Protein AF-0000000074745874 (afdb_homodimer)

pLDDT: mean 88.46, std 12.04, range [24.72, 98.69]

Sequence (1122 aa):
MADSPLRWLFFGCGAVGGYFGARLAESGQKVSFMVRKQTRRAIATNGVQVQSISGNVHVPRDKLDQVIDTENLDRQKKFEADVIVLACKAWEVDNCLRMCEPWCGANTLVLPLQNGVDGLSRVRAIVTSWGRGRPLVGWCNIVAAIQDPGLIKHWAANPPAVYFGEFEGEAAPSTKQLETIFAGCKGVAAHLESDALSKCWEKFSFICATTAVQATTGPSATQDLIPQVPELLTMWRSAMQEIMAVAHSHGINYQEEWIEKRIPVLREAVGATTSCSRDLWAGRPSELEDLLGSAHRLGEANGIPTPVISTCYRSLGMRDSLARRACKLPIYPMLEGQKILGTICNHRGQQLPADRTLVQKKAEEYLRPEWFVCPMTSTIPSGGNCEVPEGVQMIWEAELGVVISHRCENVSVEEAMGYVGGYCMVLDMTGGNLGFESMKYGHSWTRNKCQNTFKPVGSFIPADELPRPESARIICRVNGKTVANDELSKMKFSIAQQVADASELTPLQRGDVLLTGAGSLGLLNVGDFVEGLIEGMDETYTVTTQLVPAPKRARLNSAKLMADSPLRWLFFGCGAVGGYFGARLAESGQKVSFMVRKQTRRAIATNGVQVQSISGNVHVPRDKLDQVIDTENLDRQKKFEADVIVLACKAWEVDNCLRMCEPWCGANTLVLPLQNGVDGLSRVRAIVTSWGRGRPLVGWCNIVAAIQDPGLIKHWAANPPAVYFGEFEGEAAPSTKQLETIFAGCKGVAAHLESDALSKCWEKFSFICATTAVQATTGPSATQDLIPQVPELLTMWRSAMQEIMAVAHSHGINYQEEWIEKRIPVLREAVGATTSCSRDLWAGRPSELEDLLGSAHRLGEANGIPTPVISTCYRSLGMRDSLARRACKLPIYPMLEGQKILGTICNHRGQQLPADRTLVQKKAEEYLRPEWFVCPMTSTIPSGGNCEVPEGVQMIWEAELGVVISHRCENVSVEEAMGYVGGYCMVLDMTGGNLGFESMKYGHSWTRNKCQNTFKPVGSFIPADELPRPESARIICRVNGKTVANDELSKMKFSIAQQVADASELTPLQRGDVLLTGAGSLGLLNVGDFVEGLIEGMDETYTVTTQLVPAPKRARLNSAKL

Foldseek 3Di:
DPPPAFAEEEEDCWQQRVVLQQLLLVLPHAYEYEDAPFLLVVCQVFNAWEAEPLDIGGDHNVSHNYYAHLVDGDLPDAAAGQEYEYPDELVCLVVVCVRCLSRFAQNHEYEYAYAFLVSLVVQQVSCVVSVGYHYKQKHKDFDKGDPDSSYIYGYDPFQIEMEIEHCDDHGDPSRVVVQVSQCSGRSYHYYYDNNRSLVSLVVLLQLLLQLLLQLLVHVQRALLCQVVDPVSVVLSLLSSVLSQVLCVLVVHDDDSVVSVVCSVVSNPRPRHDRPQSVCLLQLAQGCLCRRLVNSVVSCVVSVRDNPSSVVSSVVSVVSNCLSVVVDADDFDFLDRWAKEKEWQLQFDQFDDPPPVPDPSVVVVVDPATDIAIATSQQEDEFPEADADEPPFWKKWFKFKKFFFRFKFAQDALVCLVVGTFFIAIKIQMFRPPPCVVVVVVPHHSCRGGHDGHRIHIAGTDGCVLPVPVQQWWKWKDKPRHTDDTDHSVRGNDDPSRNSNVVSHVDIHGGNHIYTRDGRYMDIDDQQIKMWMDIPPDDCRRIGIYHYHHHPDDPDPPPVVD/DPPPAFAEEEEDCWQQRVVLQQLLLVLPHAYEYEDAPFLLVVCQVFNAWEAEPLDIGGDHNVSHNYYAHLVDGDLPDAAAGQEYEYPDELVCLVVVCVRCLSRFAQNHEYEYAYAFLVSLVVQQVSCVVSVGYHYKQKHKAFDKGDPDSSYIYGYDPFQIEMEIEHPDDHGDPSRVVVQVSQCSGRSYHYYYDNNRSLVSLVVLLQLLLQLLLQLLVHVQRALLCQVVDPVSVVLSLLSSVLSQVLCVLVVRDDDSVVSVVCSVVSNPRPRHDRPQSVCLLQLAQGCLCRRLVNSVVSCVVSVRDNPSSVVSSVVSVVSNCLSVVVDADFFDFLDRWAKEKEWQLQFPQFDDPPPPDPPSVVVNVDPATDIAIATSQQEDEFPEADADEPPFWKKWFKFKKFFFRFKFALDALVCQVVGTFFIAIKIQMFRPPPCVVVVVVPHHSCRGGHDGHRIHIAGTDGCVLPVPVQQWWKWKDKPRHTDDTDHSVRGNDDPSRNSNVVSHVDIHGGNHIYTRDGRYMDIDDQQIKMWMDIPPDDCRRIGIYHYHHHPDDPDPPPVVD

InterPro domains:
  IPR003710 Ketopantoate reductase ApbA/PanE [TIGR00745] (9-318)
  IPR008927 6-phosphogluconate dehydrogenase-like, C-terminal domain superfamily [SSF48179] (197-318)
  IPR011234 Fumarylacetoacetase-like, C-terminal [PF01557] (361-536)
  IPR013328 6-phosphogluconate dehydrogenase, domain 2 [G3DSA:1.10.1040.10] (198-326)
  IPR013332 Ketopantoate reductase, N-terminal domain [PF02558] (9-168)
  IPR013752 Ketopantoate reductase, C-terminal domain [PF08546] (198-316)
  IPR036291 NAD(P)-binding domain superfamily [SSF51735] (7-156)
  IPR036663 Fumarylacetoacetase-like, C-terminal domain superfamily [G3DSA:3.90.850.10] (327-544)
  IPR036663 Fumarylacetoacetase-like, C-terminal domain superfamily [SSF56529] (363-542)

Organism: NCBI:txid2562239

Secondary structure (DSSP, 8-state):
------EEEEE--SHHHHHHHHHHHHTT-EEEEEE-HHHHHHHHHH-EEEEETT--EEE-GGGSS-EEETTS--TT----EEEEEE-S-GGGHHHHHHHHGGGEEEEEEEEE--S-SHHHHHHHHHHHHTTSSEE-EEEEEEEEEEEETTEEEEEEEEEEEEEEE-SSSSPPHHHHHHHHHHHHSTT-EEEE-TTHHHHHHHHHHHHHHHHHHHHHH-TT--GGGGGGSHHHHHHHHHHHHHHHHHHHHTT----THHHHHHHHHHHH-TT---HHHHHHHTT---STIIIIIHHHHHHHHTT---HHHHHHHHHHHHHHHHHTT-------TTSSS-EEEEESS-BTT----TTS-HHHHHHTT-SS--EEEEEGGGEEETTPEEEE-TTPPEEE-EEEEEEE-S-BSS--HHHHGGGEEEEEEEE--EETTSSHHHHHTT--SHHHHSSTT-EEE---EEGGG-S-GGG-EEEEEETTEEEEEEEGGGBSS-HHHHHHHHHHHS-B-TT-EEE---S--EEE-TT-EEEEEETTS-GGG-EEEEEEEPP------STT-/----PPEEEEE--SHHHHHHHHHHHHTT-EEEEEE-HHHHHHHHHH-EEEEETT--EEE-GGGSS-EEETTS--TT----EEEEEE-S-GGGHHHHHHHHGGGEEEEEEEEE--S-SHHHHHHHHHHHHTTSSEE-EEEEEEEEEEEETTEEEEEEEEEEEEEEE-SSSSPPHHHHHHHHHHHHSTT-EEEE-TTHHHHHHHHHHHHHHHHHHHHHH-TT--GGGGGGSHHHHHHHHHHHHHHHHHHHHTT----THHHHHHHHHHHH-TT---HHHHHHHHT---STIIIIIHHHHHHHHTT---HHHHHHHHHHHHHHHHHTT-------TTSSS-EEEEESS-BTT----TT--HHHHHHTT-SS--EEEEEGGGEEETTPEEEE-TTPPEEE-EEEEEEE-S-BSS--HHHHGGGEEEEEEEE--EETTSSHHHHHTT--SHHHHSSTT-EEE---EEGGG-S-GGG-EEEEEETTEEEEEEEGGGBSS-HHHHHHHHHHHS-B-TT-EEE---S--EEE-TT-EEEEEETTS-GGG-EEEEEEEPP------STT-

Nearest PDB structures (foldseek):
  1saw-assembly1_A  TM=9.465E-01  e=1.218E-22  Homo sapiens
  6fog-assembly4_D  TM=9.236E-01  e=6.350E-23  Homo sapiens
  6foh-assembly1_A  TM=9.321E-01  e=1.737E-22  Homo sapiens
  6sbi-assembly2_C  TM=9.209E-01  e=1.637E-22  Mus musculus
  6sbj-assembly2_C  TM=9.443E-01  e=3.159E-21  Mus musculus

Solvent-accessible surface area (backbone atoms only — not comparable to full-atom values): 56147 Å² total; per-residue (Å²): 127,82,74,74,64,53,36,36,34,27,39,24,55,37,35,60,19,34,47,57,45,47,34,40,31,73,64,60,30,37,29,24,34,35,28,48,65,69,36,47,52,32,21,66,72,66,8,42,34,33,47,34,82,69,54,67,46,77,43,48,48,87,64,38,67,45,78,43,38,69,84,62,70,65,82,78,62,86,51,72,31,46,31,37,33,40,33,43,59,63,89,45,45,66,60,50,50,65,68,46,49,82,29,50,33,74,76,11,36,34,38,37,45,34,74,38,63,59,56,50,54,48,48,41,54,55,35,56,70,67,76,34,34,43,57,39,35,35,33,60,48,68,40,54,38,62,75,42,68,27,28,26,39,34,80,46,55,86,57,29,31,41,38,31,24,31,78,67,66,75,72,48,71,71,56,52,47,48,37,55,54,41,50,65,18,75,54,35,40,50,42,77,33,76,57,22,56,54,52,50,50,51,52,35,33,52,54,34,21,50,31,42,49,25,45,40,46,29,65,71,41,27,41,27,50,32,80,73,34,68,49,40,35,54,49,33,52,52,28,33,51,33,43,46,54,42,38,41,76,73,72,35,81,78,60,72,68,53,58,66,67,45,50,63,57,31,56,67,33,68,79,34,66,50,70,45,31,51,24,39,73,65,41,30,67,50,52,54,60,45,35,37,38,34,54,37,51,52,12,60,76,69,74,40,79,37,52,53,42,41,44,35,37,30,37,47,43,59,47,34,34,48,40,60,64,72,55,88,71,90,62,65,67,71,41,71,46,37,42,35,40,34,37,52,65,25,24,65,81,44,56,61,61,86,81,62,44,68,41,60,58,51,41,66,67,52,92,58,89,42,49,38,55,30,60,46,58,10,44,32,55,43,71,36,63,26,48,38,54,88,92,55,45,35,27,47,22,49,25,56,23,41,24,27,51,41,56,42,57,57,42,45,52,91,54,23,58,80,35,50,45,24,29,26,26,29,37,56,31,29,33,62,69,38,46,40,76,37,23,74,45,31,27,40,56,30,70,19,46,30,24,40,26,26,28,28,31,24,44,67,38,54,36,82,81,46,78,61,60,50,76,38,37,41,34,26,27,50,70,84,40,77,76,42,76,32,56,44,68,39,36,72,61,51,71,30,48,46,48,13,52,49,16,57,40,25,64,40,40,54,34,19,30,38,34,55,32,37,41,48,61,47,80,49,54,80,68,42,37,39,37,25,36,52,72,93,55,65,74,77,40,40,16,31,33,35,32,35,74,40,77,92,64,82,70,77,68,63,82,83,104,127,84,74,73,64,53,36,36,34,26,40,24,54,36,36,61,19,33,47,57,44,46,34,39,32,73,64,61,30,38,28,23,35,35,28,49,66,68,36,46,52,31,21,67,72,66,8,41,33,34,48,33,81,70,55,66,48,78,42,48,47,87,63,37,66,44,77,43,39,70,84,62,69,66,83,79,62,86,51,70,31,46,30,38,34,40,33,43,61,62,90,46,44,68,62,49,50,65,69,45,50,83,28,51,32,74,76,11,35,36,38,37,45,34,74,39,64,60,56,50,54,48,47,42,53,55,37,56,70,66,76,35,34,43,55,40,35,36,33,59,48,71,40,54,37,62,75,43,67,27,28,27,39,32,79,46,54,86,58,30,33,42,37,30,22,32,79,64,68,72,72,48,70,72,57,52,47,48,36,55,54,40,49,65,18,75,53,36,40,49,42,77,35,76,59,22,56,54,53,50,49,50,52,36,33,50,54,35,20,50,30,41,47,24,45,39,45,30,64,72,41,29,42,28,51,32,78,72,34,68,51,39,34,53,50,32,53,50,27,33,51,34,44,46,55,43,37,41,75,73,70,35,81,78,62,72,67,54,58,65,68,45,50,63,58,31,56,67,33,68,80,35,67,49,71,46,31,50,23,39,73,65,40,30,66,49,50,53,59,45,34,38,39,34,53,37,51,52,13,60,75,68,72,40,78,38,52,51,43,39,46,35,36,29,37,49,42,60,48,35,34,48,38,62,64,71,54,88,70,89,60,64,64,74,39,73,44,36,45,35,39,36,38,54,64,24,22,64,81,44,56,64,60,88,77,60,52,74,36,61,65,51,40,67,68,51,92,58,90,43,49,39,53,28,61,44,58,11,44,32,56,44,68,36,63,27,48,39,54,88,92,54,45,35,28,47,24,50,26,55,23,42,24,27,52,41,58,42,56,58,44,46,51,90,54,22,58,81,33,51,46,25,32,26,27,29,38,54,30,29,34,62,69,37,44,41,75,38,23,73,47,32,27,39,57,30,69,18,46,32,24,41,27,26,29,27,32,24,43,66,37,54,35,82,83,47,79,60,62,51,76,39,37,40,36,25,26,50,71,82,39,77,76,40,78,32,58,44,66,38,37,72,61,51,68,31,49,47,47,14,53,50,17,57,40,25,63,40,38,56,33,19,31,37,32,56,30,38,42,49,62,46,80,49,53,80,66,42,37,39,37,26,34,53,72,92,54,66,72,76,40,39,17,30,34,36,32,37,74,39,75,93,64,80,70,78,67,64,82,82,104

Radius of gyration: 31.47 Å; Cα contacts (8 Å, |Δi|>4): 2605; chains: 2; bounding box: 74×111×74 Å

Structure (mmCIF, N/CA/C/O backbone):
data_AF-0000000074745874-model_v1
#
loop_
_entity.id
_entity.type
_entity.pdbx_description
1 polymer '2-dehydropantoate 2-reductase'
#
loop_
_atom_site.group_PDB
_atom_site.id
_atom_site.type_symbol
_atom_site.label_atom_id
_atom_site.label_alt_id
_atom_site.label_comp_id
_atom_site.label_asym_id
_atom_site.label_entity_id
_atom_site.label_seq_id
_atom_site.pdbx_PDB_ins_code
_atom_site.Cartn_x
_atom_site.Cartn_y
_atom_site.Cartn_z
_atom_site.occupancy
_atom_site.B_iso_or_equiv
_atom_site.auth_seq_id
_atom_site.auth_comp_id
_atom_site.auth_asym_id
_atom_site.auth_atom_id
_atom_site.pdbx_PDB_model_num
ATOM 1 N N . MET A 1 1 ? -11.992 -56.406 -11.422 1 31.8 1 MET A N 1
ATOM 2 C CA . MET A 1 1 ? -11.75 -55.875 -12.758 1 31.8 1 MET A CA 1
ATOM 3 C C . MET A 1 1 ? -11.062 -54.5 -12.672 1 31.8 1 MET A C 1
ATOM 5 O O . MET A 1 1 ? -11.562 -53.594 -12.008 1 31.8 1 MET A O 1
ATOM 9 N N . ALA A 1 2 ? -9.859 -54.406 -12.664 1 44.53 2 ALA A N 1
ATOM 10 C CA . ALA A 1 2 ? -9.008 -53.219 -12.531 1 44.53 2 ALA A CA 1
ATOM 11 C C . ALA A 1 2 ? -9.523 -52.062 -13.383 1 44.53 2 ALA A C 1
ATOM 13 O O . ALA A 1 2 ? -9.617 -52.188 -14.609 1 44.53 2 ALA A O 1
ATOM 14 N N . ASP A 1 3 ? -10.461 -51.25 -12.961 1 60.69 3 ASP A N 1
ATOM 15 C CA . ASP A 1 3 ? -11.227 -50.281 -13.734 1 60.69 3 ASP A CA 1
ATOM 16 C C . ASP A 1 3 ? -10.32 -49.469 -14.641 1 60.69 3 ASP A C 1
ATOM 18 O O . ASP A 1 3 ? -9.195 -49.125 -14.258 1 60.69 3 ASP A O 1
ATOM 22 N N . SER A 1 4 ? -10.461 -49.688 -15.961 1 80.12 4 SER A N 1
ATOM 23 C CA . SER A 1 4 ? -9.75 -48.969 -17.031 1 80.12 4 SER A CA 1
ATOM 24 C C . SER A 1 4 ? -9.578 -47.5 -16.688 1 80.12 4 SER A C 1
ATOM 26 O O . SER A 1 4 ? -10.492 -46.875 -16.156 1 80.12 4 SER A O 1
ATOM 28 N N . PRO A 1 5 ? -8.391 -47.094 -16.812 1 92.62 5 PRO A N 1
ATOM 29 C CA . PRO A 1 5 ? -8.141 -45.656 -16.531 1 92.62 5 PRO A CA 1
ATOM 30 C C . PRO A 1 5 ? -9.062 -44.75 -17.312 1 92.62 5 PRO A C 1
ATOM 32 O O . PRO A 1 5 ? -9.414 -45.031 -18.453 1 92.62 5 PRO A O 1
ATOM 35 N N . LEU A 1 6 ? -9.555 -43.812 -16.672 1 95.5 6 LEU A N 1
ATOM 36 C CA . LEU A 1 6 ? -10.359 -42.781 -17.344 1 95.5 6 LEU A CA 1
ATOM 37 C C . LEU A 1 6 ? -9.477 -41.812 -18.109 1 95.5 6 LEU A C 1
ATOM 39 O O . LEU A 1 6 ? -8.289 -41.656 -17.812 1 95.5 6 LEU A O 1
ATOM 43 N N . ARG A 1 7 ? -10.078 -41.219 -19.109 1 96.25 7 ARG A N 1
ATOM 44 C CA . ARG A 1 7 ? -9.422 -40.156 -19.844 1 96.25 7 ARG A CA 1
ATOM 45 C C . ARG A 1 7 ? -9.797 -38.781 -19.281 1 96.25 7 ARG A C 1
ATOM 47 O O . ARG A 1 7 ? -10.961 -38.375 -19.359 1 96.25 7 ARG A O 1
ATOM 54 N N . TRP A 1 8 ? -8.805 -38.094 -18.75 1 97.56 8 TRP A N 1
ATOM 55 C CA . TRP A 1 8 ? -9.008 -36.812 -18.125 1 97.56 8 TRP A CA 1
ATOM 56 C C . TRP A 1 8 ? -8.508 -35.656 -19.016 1 97.56 8 TRP A C 1
ATOM 58 O O . TRP A 1 8 ? -7.457 -35.781 -19.641 1 97.56 8 TRP A O 1
ATOM 68 N N . LEU A 1 9 ? -9.281 -34.625 -19.078 1 96.44 9 LEU A N 1
ATOM 69 C CA . LEU A 1 9 ? -8.867 -33.406 -19.734 1 96.44 9 LEU A CA 1
ATOM 70 C C . LEU A 1 9 ? -8.891 -32.219 -18.75 1 96.44 9 LEU A C 1
ATOM 72 O O . LEU A 1 9 ? -9.961 -31.828 -18.281 1 96.44 9 LEU A O 1
ATOM 76 N N . PHE A 1 10 ? -7.738 -31.734 -18.453 1 96.44 10 PHE A N 1
ATOM 77 C CA . PHE A 1 10 ? -7.609 -30.547 -17.609 1 96.44 10 PHE A CA 1
ATOM 78 C C . PHE A 1 10 ? -7.465 -29.297 -18.453 1 96.44 10 PHE A C 1
ATOM 80 O O . PHE A 1 10 ? -6.559 -29.203 -19.281 1 96.44 10 PHE A O 1
ATOM 87 N N . PHE A 1 11 ? -8.383 -28.422 -18.266 1 93.31 11 PHE A N 1
ATOM 88 C CA . PHE A 1 11 ? -8.109 -27.094 -18.781 1 93.31 11 PHE A CA 1
ATOM 89 C C . PHE A 1 11 ? -7.203 -26.312 -17.844 1 93.31 11 PHE A C 1
ATOM 91 O O . PHE A 1 11 ? -7.652 -25.812 -16.812 1 93.31 11 PHE A O 1
ATOM 98 N N . GLY A 1 12 ? -5.957 -26.203 -18.203 1 89.19 12 GLY A N 1
ATOM 99 C CA . GLY A 1 12 ? -4.965 -25.5 -17.406 1 89.19 12 GLY A CA 1
ATOM 100 C C . GLY A 1 12 ? -4.031 -26.438 -16.656 1 89.19 12 GLY A C 1
ATOM 101 O O . GLY A 1 12 ? -4.473 -27.438 -16.078 1 89.19 12 GLY A O 1
ATOM 102 N N . CYS A 1 13 ? -2.812 -26.156 -16.734 1 91.5 13 CYS A N 1
ATOM 103 C CA . CYS A 1 13 ? -1.78 -26.812 -15.938 1 91.5 13 CYS A CA 1
ATOM 104 C C . CYS A 1 13 ? -1.11 -25.828 -14.992 1 91.5 13 CYS A C 1
ATOM 106 O O . CYS A 1 13 ? 0.115 -25.688 -14.992 1 91.5 13 CYS A O 1
ATOM 108 N N . GLY A 1 14 ? -2.021 -25.188 -14.227 1 89.19 14 GLY A N 1
ATOM 109 C CA . GLY A 1 14 ? -1.552 -24.281 -13.203 1 89.19 14 GLY A CA 1
ATOM 110 C C . GLY A 1 14 ? -1.445 -24.922 -11.828 1 89.19 14 GLY A C 1
ATOM 111 O O . GLY A 1 14 ? -1.23 -26.125 -11.719 1 89.19 14 GLY A O 1
ATOM 112 N N . ALA A 1 15 ? -1.568 -24.109 -10.812 1 88.06 15 ALA A N 1
ATOM 113 C CA . ALA A 1 15 ? -1.405 -24.578 -9.438 1 88.06 15 ALA A CA 1
ATOM 114 C C . ALA A 1 15 ? -2.404 -25.688 -9.117 1 88.06 15 ALA A C 1
ATOM 116 O O . ALA A 1 15 ? -2.045 -26.703 -8.523 1 88.06 15 ALA A O 1
ATOM 117 N N . VAL A 1 16 ? -3.654 -25.484 -9.57 1 91.94 16 VAL A N 1
ATOM 118 C CA . VAL A 1 16 ? -4.711 -26.453 -9.273 1 91.94 16 VAL A CA 1
ATOM 119 C C . VAL A 1 16 ? -4.672 -27.594 -10.289 1 91.94 16 VAL A C 1
ATOM 121 O O . VAL A 1 16 ? -4.492 -28.75 -9.914 1 91.94 16 VAL A O 1
ATOM 124 N N . GLY A 1 17 ? -4.742 -27.234 -11.523 1 95.44 17 GLY A N 1
ATOM 125 C CA . GLY A 1 17 ? -4.773 -28.25 -12.562 1 95.44 17 GLY A CA 1
ATOM 126 C C . GLY A 1 17 ? -3.504 -29.078 -12.633 1 95.44 17 GLY A C 1
ATOM 127 O O . GLY A 1 17 ? -3.561 -30.297 -12.82 1 95.44 17 GLY A O 1
ATOM 128 N N . GLY A 1 18 ? -2.4 -28.391 -12.508 1 95.56 18 GLY A N 1
ATOM 129 C CA . GLY A 1 18 ? -1.13 -29.109 -12.523 1 95.56 18 GLY A CA 1
ATOM 130 C C . GLY A 1 18 ? -0.969 -30.078 -11.375 1 95.56 18 GLY A C 1
ATOM 131 O O . GLY A 1 18 ? -0.471 -31.188 -11.562 1 95.56 18 GLY A O 1
ATOM 132 N N . TYR A 1 19 ? -1.395 -29.641 -10.258 1 95.69 19 TYR A N 1
ATOM 133 C CA . TYR A 1 19 ? -1.257 -30.516 -9.086 1 95.69 19 TYR A CA 1
ATOM 134 C C . TYR A 1 19 ? -2.141 -31.75 -9.219 1 95.69 19 TYR A C 1
ATOM 136 O O . TYR A 1 19 ? -1.647 -32.875 -9.195 1 95.69 19 TYR A O 1
ATOM 144 N N . PHE A 1 20 ? -3.375 -31.594 -9.391 1 97.25 20 PHE A N 1
ATOM 145 C CA . PHE A 1 20 ? -4.309 -32.719 -9.406 1 97.25 20 PHE A CA 1
ATOM 146 C C . PHE A 1 20 ? -4.125 -33.562 -10.656 1 97.25 20 PHE A C 1
ATOM 148 O O . PHE A 1 20 ? -4.273 -34.781 -10.625 1 97.25 20 PHE A O 1
ATOM 155 N N . GLY A 1 21 ? -3.826 -32.906 -11.758 1 97.94 21 GLY A N 1
ATOM 156 C CA . GLY A 1 21 ? -3.539 -33.625 -12.977 1 97.94 21 GLY A CA 1
ATOM 157 C C . GLY A 1 21 ? -2.312 -34.531 -12.867 1 97.94 21 GLY A C 1
ATOM 158 O O . GLY A 1 21 ? -2.33 -35.688 -13.305 1 97.94 21 GLY A O 1
ATOM 159 N N . ALA A 1 22 ? -1.303 -33.938 -12.281 1 97.62 22 ALA A N 1
ATOM 160 C CA . ALA A 1 22 ? -0.072 -34.719 -12.117 1 97.62 22 ALA A CA 1
ATOM 161 C C . ALA A 1 22 ? -0.293 -35.906 -11.18 1 97.62 22 ALA A C 1
ATOM 163 O O . ALA A 1 22 ? 0.22 -37 -11.43 1 97.62 22 ALA A O 1
ATOM 164 N N . ARG A 1 23 ? -1.015 -35.688 -10.141 1 97.62 23 ARG A N 1
ATOM 165 C CA . ARG A 1 23 ? -1.294 -36.75 -9.195 1 97.62 23 ARG A CA 1
ATOM 166 C C . ARG A 1 23 ? -2.102 -37.875 -9.844 1 97.62 23 ARG A C 1
ATOM 168 O O . ARG A 1 23 ? -1.854 -39.062 -9.602 1 97.62 23 ARG A O 1
ATOM 175 N N . LEU A 1 24 ? -3.023 -37.531 -10.641 1 97.69 24 LEU A N 1
ATOM 176 C CA . LEU A 1 24 ? -3.824 -38.5 -11.367 1 97.69 24 LEU A CA 1
ATOM 177 C C . LEU A 1 24 ? -2.963 -39.281 -12.359 1 97.69 24 LEU A C 1
ATOM 179 O O . LEU A 1 24 ? -3.084 -40.5 -12.461 1 97.69 24 LEU A O 1
ATOM 183 N N . ALA A 1 25 ? -2.131 -38.562 -13.047 1 97.44 25 ALA A N 1
ATOM 184 C CA . ALA A 1 25 ? -1.229 -39.219 -13.984 1 97.44 25 ALA A CA 1
ATOM 185 C C . ALA A 1 25 ? -0.299 -40.188 -13.266 1 97.44 25 ALA A C 1
ATOM 187 O O . ALA A 1 25 ? -0.043 -41.281 -13.75 1 97.44 25 ALA A O 1
ATOM 188 N N . GLU A 1 26 ? 0.195 -39.719 -12.188 1 96.5 26 GLU A N 1
ATOM 189 C CA . GLU A 1 26 ? 1.065 -40.531 -11.359 1 96.5 26 GLU A CA 1
ATOM 190 C C . GLU A 1 26 ? 0.363 -41.844 -10.945 1 96.5 26 GLU A C 1
ATOM 192 O O . GLU A 1 26 ? 0.994 -42.875 -10.844 1 96.5 26 GLU A O 1
ATOM 197 N N . SER A 1 27 ? -0.903 -41.812 -10.766 1 95.81 27 SER A N 1
ATOM 198 C CA . SER A 1 27 ? -1.682 -42.969 -10.328 1 95.81 27 SER A CA 1
ATOM 199 C C . SER A 1 27 ? -2.076 -43.875 -11.516 1 95.81 27 SER A C 1
ATOM 201 O O . SER A 1 27 ? -2.785 -44.844 -11.344 1 95.81 27 SER A O 1
ATOM 203 N N . GLY A 1 28 ? -1.727 -43.438 -12.703 1 94.62 28 GLY A N 1
ATOM 204 C CA . GLY A 1 28 ? -1.94 -44.281 -13.859 1 94.62 28 GLY A CA 1
ATOM 205 C C . GLY A 1 28 ? -3.121 -43.844 -14.711 1 94.62 28 GLY A C 1
ATOM 206 O O . GLY A 1 28 ? -3.461 -44.5 -15.688 1 94.62 28 GLY A O 1
ATOM 207 N N . GLN A 1 29 ? -3.738 -42.781 -14.414 1 96.5 29 GLN A N 1
ATOM 208 C CA . GLN A 1 29 ? -4.828 -42.25 -15.227 1 96.5 29 GLN A CA 1
ATOM 209 C C . GLN A 1 29 ? -4.297 -41.625 -16.516 1 96.5 29 GLN A C 1
ATOM 211 O O . GLN A 1 29 ? -3.119 -41.25 -16.594 1 96.5 29 GLN A O 1
ATOM 216 N N . LYS A 1 30 ? -5.125 -41.562 -17.516 1 96.69 30 LYS A N 1
ATOM 217 C CA . LYS A 1 30 ? -4.762 -40.906 -18.766 1 96.69 30 LYS A CA 1
ATOM 218 C C . LYS A 1 30 ? -5.09 -39.406 -18.719 1 96.69 30 LYS A C 1
ATOM 220 O O . LYS A 1 30 ? -6.227 -39 -18.984 1 96.69 30 LYS A O 1
ATOM 225 N N . VAL A 1 31 ? -4.074 -38.625 -18.531 1 97.75 31 VAL A N 1
ATOM 226 C CA . VAL A 1 31 ? -4.301 -37.188 -18.266 1 97.75 31 VAL A CA 1
ATOM 227 C C . VAL A 1 31 ? -3.844 -36.375 -19.469 1 97.75 31 VAL A C 1
ATOM 229 O O . VAL A 1 31 ? -2.742 -36.594 -19.984 1 97.75 31 VAL A O 1
ATOM 232 N N . SER A 1 32 ? -4.707 -35.5 -19.906 1 95.69 32 SER A N 1
ATOM 233 C CA . SER A 1 32 ? -4.414 -34.5 -20.938 1 95.69 32 SER A CA 1
ATOM 234 C C . SER A 1 32 ? -4.531 -33.094 -20.375 1 95.69 32 SER A C 1
ATOM 236 O O . SER A 1 32 ? -5.359 -32.812 -19.5 1 95.69 32 SER A O 1
ATOM 238 N N . PHE A 1 33 ? -3.678 -32.188 -20.875 1 95.38 33 PHE A N 1
ATOM 239 C CA . PHE A 1 33 ? -3.721 -30.781 -20.469 1 95.38 33 PHE A CA 1
ATOM 240 C C . PHE A 1 33 ? -3.961 -29.891 -21.688 1 95.38 33 PHE A C 1
ATOM 242 O O . PHE A 1 33 ? -3.428 -30.141 -22.766 1 95.38 33 PHE A O 1
ATOM 249 N N . MET A 1 34 ? -4.84 -28.938 -21.516 1 92.88 34 MET A N 1
ATOM 250 C CA . MET A 1 34 ? -4.93 -27.797 -22.422 1 92.88 34 MET A CA 1
ATOM 251 C C . MET A 1 34 ? -4.184 -26.594 -21.859 1 92.88 34 MET A C 1
ATOM 253 O O . MET A 1 34 ? -4.527 -26.078 -20.797 1 92.88 34 MET A O 1
ATOM 257 N N . VAL A 1 35 ? -3.162 -26.172 -22.594 1 92.06 35 VAL A N 1
ATOM 258 C CA . VAL A 1 35 ? -2.289 -25.156 -22.016 1 92.06 35 VAL A CA 1
ATOM 259 C C . VAL A 1 35 ? -1.875 -24.172 -23.109 1 92.06 35 VAL A C 1
ATOM 261 O O . VAL A 1 35 ? -2.031 -24.438 -24.297 1 92.06 35 VAL A O 1
ATOM 264 N N . ARG A 1 36 ? -1.378 -23.016 -22.688 1 84.88 36 ARG A N 1
ATOM 265 C CA . ARG A 1 36 ? -0.826 -22.016 -23.609 1 84.88 36 ARG A CA 1
ATOM 266 C C . ARG A 1 36 ? 0.5 -22.5 -24.188 1 84.88 36 ARG A C 1
ATOM 268 O O . ARG A 1 36 ? 1.116 -23.438 -23.672 1 84.88 36 ARG A O 1
ATOM 275 N N . LYS A 1 37 ? 0.951 -21.859 -25.188 1 82.69 37 LYS A N 1
ATOM 276 C CA . LYS A 1 37 ? 2.125 -22.25 -25.969 1 82.69 37 LYS A CA 1
ATOM 277 C C . LYS A 1 37 ? 3.355 -22.375 -25.078 1 82.69 37 LYS A C 1
ATOM 279 O O . LYS A 1 37 ? 4.109 -23.344 -25.172 1 82.69 37 LYS A O 1
ATOM 284 N N . GLN A 1 38 ? 3.525 -21.453 -24.234 1 77.62 38 GLN A N 1
ATOM 285 C CA . GLN A 1 38 ? 4.703 -21.438 -23.375 1 77.62 38 GLN A CA 1
ATOM 286 C C . GLN A 1 38 ? 4.711 -22.625 -22.438 1 77.62 38 GLN A C 1
ATOM 288 O O . GLN A 1 38 ? 5.742 -23.266 -22.25 1 77.62 38 GLN A O 1
ATOM 293 N N . THR A 1 39 ? 3.609 -22.875 -21.828 1 87.44 39 THR A N 1
ATOM 294 C CA . THR A 1 39 ? 3.492 -24.016 -20.922 1 87.44 39 THR A CA 1
ATOM 295 C C . THR A 1 39 ? 3.625 -25.328 -21.688 1 87.44 39 THR A C 1
ATOM 297 O O . THR A 1 39 ? 4.207 -26.281 -21.188 1 87.44 39 THR A O 1
ATOM 300 N N . ARG A 1 40 ? 3.125 -25.391 -22.891 1 89.88 40 ARG A N 1
ATOM 301 C CA . ARG A 1 40 ? 3.246 -26.578 -23.719 1 89.88 40 ARG A CA 1
ATOM 302 C C . ARG A 1 40 ? 4.707 -26.922 -23.984 1 89.88 40 ARG A C 1
ATOM 304 O O . ARG A 1 40 ? 5.109 -28.078 -23.906 1 89.88 40 ARG A O 1
ATOM 311 N N . ARG A 1 41 ? 5.434 -25.906 -24.25 1 85 41 ARG A N 1
ATOM 312 C CA . ARG A 1 41 ? 6.859 -26.094 -24.5 1 85 41 ARG A CA 1
ATOM 313 C C . ARG A 1 41 ? 7.574 -26.609 -23.25 1 85 41 ARG A C 1
ATOM 315 O O . ARG A 1 41 ? 8.422 -27.5 -23.344 1 85 41 ARG A O 1
ATOM 322 N N . ALA A 1 42 ? 7.238 -26.047 -22.172 1 85.38 42 ALA A N 1
ATOM 323 C CA . ALA A 1 42 ? 7.848 -26.469 -20.922 1 85.38 42 ALA A CA 1
ATOM 324 C C . ALA A 1 42 ? 7.527 -27.922 -20.609 1 85.38 42 ALA A C 1
ATOM 326 O O . ALA A 1 42 ? 8.398 -28.688 -20.188 1 85.38 42 ALA A O 1
ATOM 327 N N . ILE A 1 43 ? 6.312 -28.266 -20.828 1 91.75 43 ILE A N 1
ATOM 328 C CA . ILE A 1 43 ? 5.863 -29.625 -20.547 1 91.75 43 ILE A CA 1
ATOM 329 C C . ILE A 1 43 ? 6.527 -30.609 -21.531 1 91.75 43 ILE A C 1
ATOM 331 O O . ILE A 1 43 ? 6.871 -31.734 -21.156 1 91.75 43 ILE A O 1
ATOM 335 N N . ALA A 1 44 ? 6.711 -30.156 -22.734 1 89.31 44 ALA A N 1
ATOM 336 C CA . ALA A 1 44 ? 7.363 -30.984 -23.75 1 89.31 44 ALA A CA 1
ATOM 337 C C . ALA A 1 44 ? 8.797 -31.312 -23.344 1 89.31 44 ALA A C 1
ATOM 339 O O . ALA A 1 44 ? 9.281 -32.406 -23.609 1 89.31 44 ALA A O 1
ATOM 340 N N . THR A 1 45 ? 9.359 -30.391 -22.719 1 84.62 45 THR A N 1
ATOM 341 C CA . THR A 1 45 ? 10.773 -30.531 -22.375 1 84.62 45 THR A CA 1
ATOM 342 C C . THR A 1 45 ? 10.938 -31.188 -21.016 1 84.62 45 THR A C 1
ATOM 344 O O . THR A 1 45 ? 11.75 -32.094 -20.859 1 84.62 45 THR A O 1
ATOM 347 N N . ASN A 1 46 ? 10.164 -30.75 -20.047 1 87.75 46 ASN A N 1
ATOM 348 C CA . ASN A 1 46 ? 10.453 -31.125 -18.672 1 87.75 46 ASN A CA 1
ATOM 349 C C . ASN A 1 46 ? 9.305 -31.922 -18.047 1 87.75 46 ASN A C 1
ATOM 351 O O . ASN A 1 46 ? 9.414 -32.406 -16.922 1 87.75 46 ASN A O 1
ATOM 355 N N . GLY A 1 47 ? 8.266 -32.062 -18.828 1 93.69 47 GLY A N 1
ATOM 356 C CA . GLY A 1 47 ? 7.082 -32.656 -18.219 1 93.69 47 GLY A CA 1
ATOM 357 C C . GLY A 1 47 ? 6.434 -31.734 -17.188 1 93.69 47 GLY A C 1
ATOM 358 O O . GLY A 1 47 ? 6.66 -30.531 -17.188 1 93.69 47 GLY A O 1
ATOM 359 N N . VAL A 1 48 ? 5.516 -32.312 -16.391 1 95.75 48 VAL A N 1
ATOM 360 C CA . VAL A 1 48 ? 4.879 -31.609 -15.297 1 95.75 48 VAL A CA 1
ATOM 361 C C . VAL A 1 48 ? 5.559 -31.984 -13.977 1 95.75 48 VAL A C 1
ATOM 363 O O . VAL A 1 48 ? 5.723 -33.156 -13.664 1 95.75 48 VAL A O 1
ATOM 366 N N . GLN A 1 49 ? 5.961 -31 -13.305 1 92.75 49 GLN A N 1
ATOM 367 C CA . GLN A 1 49 ? 6.645 -31.203 -12.031 1 92.75 49 GLN A CA 1
ATOM 368 C C . GLN A 1 49 ? 5.879 -30.547 -10.883 1 92.75 49 GLN A C 1
ATOM 370 O O . GLN A 1 49 ? 5.395 -29.422 -11.016 1 92.75 49 GLN A O 1
ATOM 375 N N . VAL A 1 50 ? 5.723 -31.297 -9.75 1 92.75 50 VAL A N 1
ATOM 376 C CA . VAL A 1 50 ? 5.082 -30.781 -8.539 1 92.75 50 VAL A CA 1
ATOM 377 C C . VAL A 1 50 ? 6.016 -30.953 -7.348 1 92.75 50 VAL A C 1
ATOM 379 O O . VAL A 1 50 ? 6.371 -32.094 -6.988 1 92.75 50 VAL A O 1
ATOM 382 N N . GLN A 1 51 ? 6.453 -29.953 -6.824 1 85.06 51 GLN A N 1
ATOM 383 C CA . GLN A 1 51 ? 7.129 -29.953 -5.531 1 85.06 51 GLN A CA 1
ATOM 384 C C . GLN A 1 51 ? 6.129 -29.812 -4.387 1 85.06 51 GLN A C 1
ATOM 386 O O . GLN A 1 51 ? 5.539 -28.75 -4.199 1 85.06 51 GLN A O 1
ATOM 391 N N . SER A 1 52 ? 6.012 -30.906 -3.641 1 88.56 52 SER A N 1
ATOM 392 C CA . SER A 1 52 ? 4.887 -30.938 -2.709 1 88.56 52 SER A CA 1
ATOM 393 C C . SER A 1 52 ? 5.312 -31.5 -1.355 1 88.56 52 SER A C 1
ATOM 395 O O . SER A 1 52 ? 6.109 -32.438 -1.288 1 88.56 52 SER A O 1
ATOM 397 N N . ILE A 1 53 ? 4.781 -30.969 -0.289 1 80.06 53 ILE A N 1
ATOM 398 C CA . ILE A 1 53 ? 4.973 -31.5 1.056 1 80.06 53 ILE A CA 1
ATOM 399 C C . ILE A 1 53 ? 4.285 -32.875 1.178 1 80.06 53 ILE A C 1
ATOM 401 O O . ILE A 1 53 ? 4.547 -33.625 2.119 1 80.06 53 ILE A O 1
ATOM 405 N N . SER A 1 54 ? 3.402 -33.188 0.252 1 90.25 54 SER A N 1
ATOM 406 C CA . SER A 1 54 ? 2.773 -34.5 0.198 1 90.25 54 SER A CA 1
ATOM 407 C C . SER A 1 54 ? 3.578 -35.469 -0.669 1 90.25 54 SER A C 1
ATOM 409 O O . SER A 1 54 ? 3.074 -36.5 -1.073 1 90.25 54 SER A O 1
ATOM 411 N N . GLY A 1 55 ? 4.793 -35.031 -1.003 1 90.81 55 GLY A N 1
ATOM 412 C CA . GLY A 1 55 ? 5.641 -35.812 -1.867 1 90.81 55 GLY A CA 1
ATOM 413 C C . GLY A 1 55 ? 5.754 -35.281 -3.275 1 90.81 55 GLY A C 1
ATOM 414 O O . GLY A 1 55 ? 4.746 -34.906 -3.895 1 90.81 55 GLY A O 1
ATOM 415 N N . ASN A 1 56 ? 6.902 -35.219 -3.779 1 91.88 56 ASN A N 1
ATOM 416 C CA . ASN A 1 56 ? 7.16 -34.656 -5.109 1 91.88 56 ASN A CA 1
ATOM 417 C C . ASN A 1 56 ? 6.668 -35.594 -6.203 1 91.88 56 ASN A C 1
ATOM 419 O O . ASN A 1 56 ? 6.629 -36.812 -6.012 1 91.88 56 ASN A O 1
ATOM 423 N N . VAL A 1 57 ? 6.254 -35 -7.336 1 95.12 57 VAL A N 1
ATOM 424 C CA . VAL A 1 57 ? 5.785 -35.75 -8.484 1 95.12 57 VAL A CA 1
ATOM 425 C C . VAL A 1 57 ? 6.445 -35.219 -9.758 1 95.12 57 VAL A C 1
ATOM 427 O O . VAL A 1 57 ? 6.617 -34 -9.922 1 95.12 57 VAL A O 1
ATOM 430 N N . HIS A 1 58 ? 6.906 -36.094 -10.578 1 95.12 58 HIS A N 1
ATOM 431 C CA . HIS A 1 58 ? 7.371 -35.75 -11.922 1 95.12 58 HIS A CA 1
ATOM 432 C C . HIS A 1 58 ? 6.695 -36.625 -12.969 1 95.12 58 HIS A C 1
ATOM 434 O O . HIS A 1 58 ? 6.836 -37.844 -12.945 1 95.12 58 HIS A O 1
ATOM 440 N N . VAL A 1 59 ? 5.941 -36.031 -13.859 1 97.25 59 VAL A N 1
ATOM 441 C CA . VAL A 1 59 ? 5.273 -36.719 -14.953 1 97.25 59 VAL A CA 1
ATOM 442 C C . VAL A 1 59 ? 5.902 -36.344 -16.281 1 97.25 59 VAL A C 1
ATOM 444 O O . VAL A 1 59 ? 5.551 -35.312 -16.859 1 97.25 59 VAL A O 1
ATOM 447 N N . PRO A 1 60 ? 6.703 -37.156 -16.812 1 95.81 60 PRO A N 1
ATOM 448 C CA . PRO A 1 60 ? 7.285 -36.844 -18.125 1 95.81 60 PRO A CA 1
ATOM 449 C C . PRO A 1 60 ? 6.23 -36.719 -19.219 1 95.81 60 PRO A C 1
ATOM 451 O O . PRO A 1 60 ? 5.117 -37.219 -19.078 1 95.81 60 PRO A O 1
ATOM 454 N N . ARG A 1 61 ? 6.625 -36.062 -20.297 1 94.62 61 ARG A N 1
ATOM 455 C CA . ARG A 1 61 ? 5.695 -35.781 -21.391 1 94.62 61 ARG A CA 1
ATOM 456 C C . ARG A 1 61 ? 5.09 -37.062 -21.938 1 94.62 61 ARG A C 1
ATOM 458 O O . ARG A 1 61 ? 3.912 -37.094 -22.297 1 94.62 61 ARG A O 1
ATOM 465 N N . ASP A 1 62 ? 5.852 -38.125 -22 1 94.75 62 ASP A N 1
ATOM 466 C CA . ASP A 1 62 ? 5.418 -39.344 -22.656 1 94.75 62 ASP A CA 1
ATOM 467 C C . ASP A 1 62 ? 4.418 -40.094 -21.781 1 94.75 62 ASP A C 1
ATOM 469 O O . ASP A 1 62 ? 3.76 -41.031 -22.25 1 94.75 62 ASP A O 1
ATOM 473 N N . LYS A 1 63 ? 4.273 -39.656 -20.547 1 96.06 63 LYS A N 1
ATOM 474 C CA . LYS A 1 63 ? 3.311 -40.281 -19.656 1 96.06 63 LYS A CA 1
ATOM 475 C C . LYS A 1 63 ? 1.988 -39.531 -19.641 1 96.06 63 LYS A C 1
ATOM 477 O O . LYS A 1 63 ? 1.018 -39.969 -19.031 1 96.06 63 LYS A O 1
ATOM 482 N N . LEU A 1 64 ? 1.939 -38.5 -20.344 1 96.06 64 LEU A N 1
ATOM 483 C CA . LEU A 1 64 ? 0.704 -37.75 -20.531 1 96.06 64 LEU A CA 1
ATOM 484 C C . LEU A 1 64 ? 0.002 -38.156 -21.828 1 96.06 64 LEU A C 1
ATOM 486 O O . LEU A 1 64 ? 0.658 -38.531 -22.797 1 96.06 64 LEU A O 1
ATOM 490 N N . ASP A 1 65 ? -1.229 -38.188 -21.781 1 93.69 65 ASP A N 1
ATOM 491 C CA . ASP A 1 65 ? -1.996 -38.562 -22.953 1 93.69 65 ASP A CA 1
ATOM 492 C C . ASP A 1 65 ? -1.871 -37.531 -24.062 1 93.69 65 ASP A C 1
ATOM 494 O O . ASP A 1 65 ? -1.277 -37.812 -25.109 1 93.69 65 ASP A O 1
ATOM 498 N N . GLN A 1 66 ? -2.396 -36.312 -23.797 1 91.38 66 GLN A N 1
ATOM 499 C CA . GLN A 1 66 ? -2.289 -35.219 -24.75 1 91.38 66 GLN A CA 1
ATOM 500 C C . GLN A 1 66 ? -1.893 -33.938 -24.047 1 91.38 66 GLN A C 1
ATOM 502 O O . GLN A 1 66 ? -2.148 -33.75 -22.844 1 91.38 66 GLN A O 1
ATOM 507 N N . VAL A 1 67 ? -1.206 -33.125 -24.812 1 93.12 67 VAL A N 1
ATOM 508 C CA . VAL A 1 67 ? -0.965 -31.75 -24.422 1 93.12 67 VAL A CA 1
ATOM 509 C C . VAL A 1 67 ? -1.398 -30.812 -25.547 1 93.12 67 VAL A C 1
ATOM 511 O O . VAL A 1 67 ? -0.708 -30.688 -26.562 1 93.12 67 VAL A O 1
ATOM 514 N N . ILE A 1 68 ? -2.518 -30.156 -25.312 1 90.69 68 ILE A N 1
ATOM 515 C CA . ILE A 1 68 ? -3.207 -29.422 -26.359 1 90.69 68 ILE A CA 1
ATOM 516 C C . ILE A 1 68 ? -2.898 -27.938 -26.234 1 90.69 68 ILE A C 1
ATOM 518 O O . ILE A 1 68 ? -2.98 -27.375 -25.141 1 90.69 68 ILE A O 1
ATOM 522 N N . ASP A 1 69 ? -2.67 -27.312 -27.328 1 89.5 69 ASP A N 1
ATOM 523 C CA . ASP A 1 69 ? -2.398 -25.875 -27.375 1 89.5 69 ASP A CA 1
ATOM 524 C C . ASP A 1 69 ? -3.693 -25.078 -27.484 1 89.5 69 ASP A C 1
ATOM 526 O O . ASP A 1 69 ? -4.402 -25.156 -28.484 1 89.5 69 ASP A O 1
ATOM 530 N N . THR A 1 70 ? -3.965 -24.25 -26.516 1 88.75 70 THR A N 1
ATOM 531 C CA . THR A 1 70 ? -5.207 -23.5 -26.484 1 88.75 70 THR A CA 1
ATOM 532 C C . THR A 1 70 ? -5.184 -22.391 -27.531 1 88.75 70 THR A C 1
ATOM 534 O O . THR A 1 70 ? -6.234 -21.859 -27.906 1 88.75 70 THR A O 1
ATOM 537 N N . GLU A 1 71 ? -4.004 -22.016 -27.984 1 84.88 71 GLU A N 1
ATOM 538 C CA . GLU A 1 71 ? -3.852 -20.922 -28.953 1 84.88 71 GLU A CA 1
ATOM 539 C C . GLU A 1 71 ? -3.945 -21.453 -30.375 1 84.88 71 GLU A C 1
ATOM 541 O O . GLU A 1 71 ? -4.141 -20.672 -31.328 1 84.88 71 GLU A O 1
ATOM 546 N N . ASN A 1 72 ? -3.754 -22.703 -30.594 1 82.56 72 ASN A N 1
ATOM 547 C CA . ASN A 1 72 ? -3.844 -23.375 -31.891 1 82.56 72 ASN A CA 1
ATOM 548 C C . ASN A 1 72 ? -4.562 -24.719 -31.781 1 82.56 72 ASN A C 1
ATOM 550 O O . ASN A 1 72 ? -3.939 -25.766 -31.906 1 82.56 72 ASN A O 1
ATOM 554 N N . LEU A 1 73 ? -5.84 -24.594 -31.656 1 83.31 73 LEU A N 1
ATOM 555 C CA . LEU A 1 73 ? -6.633 -25.797 -31.406 1 83.31 73 LEU A CA 1
ATOM 556 C C . LEU A 1 73 ? -6.828 -26.609 -32.688 1 83.31 73 LEU A C 1
ATOM 558 O O . LEU A 1 73 ? -7.203 -26.047 -33.719 1 83.31 73 LEU A O 1
ATOM 562 N N . ASP A 1 74 ? -6.359 -27.781 -32.656 1 75.62 74 ASP A N 1
ATOM 563 C CA . ASP A 1 74 ? -6.711 -28.703 -33.719 1 75.62 74 ASP A CA 1
ATOM 564 C C . ASP A 1 74 ? -8.07 -29.359 -33.469 1 75.62 74 ASP A C 1
ATOM 566 O O . ASP A 1 74 ? -8.148 -30.406 -32.844 1 75.62 74 ASP A O 1
ATOM 570 N N . ARG A 1 75 ? -9.062 -28.859 -34.031 1 67.12 75 ARG A N 1
ATOM 571 C CA . ARG A 1 75 ? -10.438 -29.266 -33.75 1 67.12 75 ARG A CA 1
ATOM 572 C C . ARG A 1 75 ? -10.75 -30.609 -34.406 1 67.12 75 ARG A C 1
ATOM 574 O O . ARG A 1 75 ? -11.758 -31.25 -34.094 1 67.12 75 ARG A O 1
ATOM 581 N N . GLN A 1 76 ? -9.898 -31.031 -35.219 1 64.44 76 GLN A N 1
ATOM 582 C CA . GLN A 1 76 ? -10.148 -32.281 -35.938 1 64.44 76 GLN A CA 1
ATOM 583 C C . GLN A 1 76 ? -9.625 -33.469 -35.125 1 64.44 76 GLN A C 1
ATOM 585 O O . GLN A 1 76 ? -9.977 -34.625 -35.438 1 64.44 76 GLN A O 1
ATOM 590 N N . LYS A 1 77 ? -8.914 -33.156 -34.156 1 68.5 77 LYS A N 1
ATOM 591 C CA . LYS A 1 77 ? -8.391 -34.25 -33.344 1 68.5 77 LYS A CA 1
ATOM 592 C C . LYS A 1 77 ? -9.516 -34.938 -32.562 1 68.5 77 LYS A C 1
ATOM 594 O O . LYS A 1 77 ? -10.281 -34.281 -31.859 1 68.5 77 LYS A O 1
ATOM 599 N N . LYS A 1 78 ? -9.734 -36.156 -32.969 1 70.06 78 LYS A N 1
ATOM 600 C CA . LYS A 1 78 ? -10.773 -36.906 -32.312 1 70.06 78 LYS A CA 1
ATOM 601 C C . LYS A 1 78 ? -10.336 -37.344 -30.906 1 70.06 78 LYS A C 1
ATOM 603 O O . LYS A 1 78 ? -9.375 -38.094 -30.766 1 70.06 78 LYS A O 1
ATOM 608 N N . PHE A 1 79 ? -10.789 -36.719 -29.953 1 77.69 79 PHE A N 1
ATOM 609 C CA . PHE A 1 79 ? -10.516 -36.938 -28.547 1 77.69 79 PHE A CA 1
ATOM 610 C C . PHE A 1 79 ? -11.797 -36.812 -27.719 1 77.69 79 PHE A C 1
ATOM 612 O O . PHE A 1 79 ? -12.625 -35.938 -27.984 1 77.69 79 PHE A O 1
ATOM 619 N N . GLU A 1 80 ? -12.117 -38.031 -26.938 1 87.12 80 GLU A N 1
ATOM 620 C CA . GLU A 1 80 ? -13.242 -37.969 -26 1 87.12 80 GLU A CA 1
ATOM 621 C C . GLU A 1 80 ? -12.781 -38.125 -24.562 1 87.12 80 GLU A C 1
ATOM 623 O O . GLU A 1 80 ? -12.156 -39.125 -24.219 1 87.12 80 GLU A O 1
ATOM 628 N N . ALA A 1 81 ? -13.133 -37.125 -23.828 1 94.75 81 ALA A N 1
ATOM 629 C CA . ALA A 1 81 ? -12.766 -37.188 -22.422 1 94.75 81 ALA A CA 1
ATOM 630 C C . ALA A 1 81 ? -13.875 -37.844 -21.594 1 94.75 81 ALA A C 1
ATOM 632 O O . ALA A 1 81 ? -15.062 -37.656 -21.875 1 94.75 81 ALA A O 1
ATOM 633 N N . ASP A 1 82 ? -13.453 -38.625 -20.609 1 96.56 82 ASP A N 1
ATOM 634 C CA . ASP A 1 82 ? -14.398 -39.125 -19.625 1 96.56 82 ASP A CA 1
ATOM 635 C C . ASP A 1 82 ? -14.711 -38.062 -18.578 1 96.56 82 ASP A C 1
ATOM 637 O O . ASP A 1 82 ? -15.82 -38 -18.031 1 96.56 82 ASP A O 1
ATOM 641 N N . VAL A 1 83 ? -13.766 -37.25 -18.281 1 97.94 83 VAL A N 1
ATOM 642 C CA . VAL A 1 83 ? -13.898 -36.188 -17.312 1 97.94 83 VAL A CA 1
ATOM 643 C C . VAL A 1 83 ? -13.172 -34.938 -17.812 1 97.94 83 VAL A C 1
ATOM 645 O O . VAL A 1 83 ? -12 -35 -18.188 1 97.94 83 VAL A O 1
ATOM 648 N N . ILE A 1 84 ? -13.852 -33.812 -17.859 1 97.25 84 ILE A N 1
ATOM 649 C CA . ILE A 1 84 ? -13.273 -32.5 -18.109 1 97.25 84 ILE A CA 1
ATOM 650 C C . ILE A 1 84 ? -13.18 -31.719 -16.812 1 97.25 84 ILE A C 1
ATOM 652 O O . ILE A 1 84 ? -14.188 -31.516 -16.125 1 97.25 84 ILE A O 1
ATOM 656 N N . VAL A 1 85 ? -11.977 -31.344 -16.453 1 97.44 85 VAL A N 1
ATOM 657 C CA . VAL A 1 85 ? -11.758 -30.578 -15.219 1 97.44 85 VAL A CA 1
ATOM 658 C C . VAL A 1 85 ? -11.422 -29.125 -15.555 1 97.44 85 VAL A C 1
ATOM 660 O O . VAL A 1 85 ? -10.453 -28.859 -16.266 1 97.44 85 VAL A O 1
ATOM 663 N N . LEU A 1 86 ? -12.242 -28.266 -15.039 1 95.69 86 LEU A N 1
ATOM 664 C CA . LEU A 1 86 ? -12 -26.844 -15.219 1 95.69 86 LEU A CA 1
ATOM 665 C C . LEU A 1 86 ? -11.133 -26.281 -14.094 1 95.69 86 LEU A C 1
ATOM 667 O O . LEU A 1 86 ? -11.656 -25.766 -13.102 1 95.69 86 LEU A O 1
ATOM 671 N N . ALA A 1 87 ? -9.836 -26.281 -14.328 1 93 87 ALA A N 1
ATOM 672 C CA . ALA A 1 87 ? -8.859 -25.812 -13.344 1 93 87 ALA A CA 1
ATOM 673 C C . ALA A 1 87 ? -8.258 -24.484 -13.758 1 93 87 ALA A C 1
ATOM 675 O O . ALA A 1 87 ? -7.062 -24.25 -13.57 1 93 87 ALA A O 1
ATOM 676 N N . CYS A 1 88 ? -9.023 -23.688 -14.438 1 86.5 88 CYS A N 1
ATOM 677 C CA . CYS A 1 88 ? -8.633 -22.344 -14.867 1 86.5 88 CYS A CA 1
ATOM 678 C C . CYS A 1 88 ? -9.25 -21.281 -13.961 1 86.5 88 CYS A C 1
ATOM 680 O O . CYS A 1 88 ? -10.039 -21.594 -13.07 1 86.5 88 CYS A O 1
ATOM 682 N N . LYS A 1 89 ? -8.805 -20.141 -14.203 1 82.56 89 LYS A N 1
ATOM 683 C CA . LYS A 1 89 ? -9.438 -19.031 -13.492 1 82.56 89 LYS A CA 1
ATOM 684 C C . LYS A 1 89 ? -10.898 -18.891 -13.898 1 82.56 89 LYS A C 1
ATOM 686 O O . LYS A 1 89 ? -11.273 -19.219 -15.023 1 82.56 89 LYS A O 1
ATOM 691 N N . ALA A 1 90 ? -11.695 -18.359 -13 1 81.81 90 ALA A N 1
ATOM 692 C CA . ALA A 1 90 ? -13.148 -18.297 -13.18 1 81.81 90 ALA A CA 1
ATOM 693 C C . ALA A 1 90 ? -13.516 -17.516 -14.43 1 81.81 90 ALA A C 1
ATOM 695 O O . ALA A 1 90 ? -14.469 -17.859 -15.125 1 81.81 90 ALA A O 1
ATOM 696 N N . TRP A 1 91 ? -12.773 -16.516 -14.727 1 80.56 91 TRP A N 1
ATOM 697 C CA . TRP A 1 91 ? -13.125 -15.641 -15.836 1 80.56 91 TRP A CA 1
ATOM 698 C C . TRP A 1 91 ? -12.812 -16.312 -17.172 1 80.56 91 TRP A C 1
ATOM 700 O O . TRP A 1 91 ? -13.219 -15.828 -18.234 1 80.56 91 TRP A O 1
ATOM 710 N N . GLU A 1 92 ? -12.141 -17.406 -17.188 1 84.19 92 GLU A N 1
ATOM 711 C CA . GLU A 1 92 ? -11.789 -18.109 -18.422 1 84.19 92 GLU A CA 1
ATOM 712 C C . GLU A 1 92 ? -12.758 -19.266 -18.688 1 84.19 92 GLU A C 1
ATOM 714 O O . GLU A 1 92 ? -12.672 -19.922 -19.719 1 84.19 92 GLU A O 1
ATOM 719 N N . VAL A 1 93 ? -13.656 -19.438 -17.797 1 87.31 93 VAL A N 1
ATOM 720 C CA . VAL A 1 93 ? -14.5 -20.625 -17.828 1 87.31 93 VAL A CA 1
ATOM 721 C C . VAL A 1 93 ? -15.289 -20.672 -19.125 1 87.31 93 VAL A C 1
ATOM 723 O O . VAL A 1 93 ? -15.352 -21.719 -19.781 1 87.31 93 VAL A O 1
ATOM 726 N N . ASP A 1 94 ? -15.844 -19.578 -19.531 1 88.12 94 ASP A N 1
ATOM 727 C CA . ASP A 1 94 ? -16.641 -19.562 -20.766 1 88.12 94 ASP A CA 1
ATOM 728 C C . ASP A 1 94 ? -15.797 -19.953 -21.969 1 88.12 94 ASP A C 1
ATOM 730 O O . ASP A 1 94 ? -16.219 -20.781 -22.781 1 88.12 94 ASP A O 1
ATOM 734 N N . ASN A 1 95 ? -14.68 -19.375 -22.031 1 88.31 95 ASN A N 1
ATOM 735 C CA . ASN A 1 95 ? -13.773 -19.688 -23.125 1 88.31 95 ASN A CA 1
ATOM 736 C C . ASN A 1 95 ? -13.312 -21.141 -23.094 1 88.31 95 ASN A C 1
ATOM 738 O O . ASN A 1 95 ? -13.203 -21.781 -24.125 1 88.31 95 ASN A O 1
ATOM 742 N N . CYS A 1 96 ? -13.047 -21.594 -21.922 1 89.88 96 CYS A N 1
ATOM 743 C CA . CYS A 1 96 ? -12.617 -22.969 -21.734 1 89.88 96 CYS A CA 1
ATOM 744 C C . CYS A 1 96 ? -13.703 -23.938 -22.203 1 89.88 96 CYS A C 1
ATOM 746 O O . CYS A 1 96 ? -13.414 -24.891 -22.922 1 89.88 96 CYS A O 1
ATOM 748 N N . LEU A 1 97 ? -14.875 -23.688 -21.812 1 92.75 97 LEU A N 1
ATOM 749 C CA . LEU A 1 97 ? -15.977 -24.578 -22.141 1 92.75 97 LEU A CA 1
ATOM 750 C C . LEU A 1 97 ? -16.219 -24.594 -23.656 1 92.75 97 LEU A C 1
ATOM 752 O O . LEU A 1 97 ? -16.5 -25.656 -24.234 1 92.75 97 LEU A O 1
ATOM 756 N N . ARG A 1 98 ? -16.094 -23.484 -24.219 1 89.94 98 ARG A N 1
ATOM 757 C CA . ARG A 1 98 ? -16.219 -23.422 -25.672 1 89.94 98 ARG A CA 1
ATOM 758 C C . ARG A 1 98 ? -15.156 -24.281 -26.359 1 89.94 98 ARG A C 1
ATOM 760 O O . ARG A 1 98 ? -15.445 -24.953 -27.344 1 89.94 98 ARG A O 1
ATOM 767 N N . MET A 1 99 ? -14.023 -24.25 -25.844 1 90.25 99 MET A N 1
ATOM 768 C CA . MET A 1 99 ? -12.898 -24.969 -26.438 1 90.25 99 MET A CA 1
ATOM 769 C C . MET A 1 99 ? -13.039 -26.469 -26.234 1 90.25 99 MET A C 1
ATOM 771 O O . MET A 1 99 ? -12.617 -27.266 -27.062 1 90.25 99 MET A O 1
ATOM 775 N N . CYS A 1 100 ? -13.617 -26.891 -25.156 1 90.31 100 CYS A N 1
ATOM 776 C CA . CYS A 1 100 ? -13.609 -28.297 -24.812 1 90.31 100 CYS A CA 1
ATOM 777 C C . CYS A 1 100 ? -14.875 -29 -25.312 1 90.31 100 CYS A C 1
ATOM 779 O O . CYS A 1 100 ? -14.969 -30.219 -25.281 1 90.31 100 CYS A O 1
ATOM 781 N N . GLU A 1 101 ? -15.82 -28.266 -25.828 1 91 101 GLU A N 1
ATOM 782 C CA . GLU A 1 101 ? -17.109 -28.812 -26.234 1 91 101 GLU A CA 1
ATOM 783 C C . GLU A 1 101 ? -16.953 -30 -27.172 1 91 101 GLU A C 1
ATOM 785 O O . GLU A 1 101 ? -17.625 -31.016 -27.016 1 91 101 GLU A O 1
ATOM 790 N N . PRO A 1 102 ? -16.031 -29.938 -28.109 1 87.94 102 PRO A N 1
ATOM 791 C CA . PRO A 1 102 ? -15.906 -31.062 -29.047 1 87.94 102 PRO A CA 1
ATOM 792 C C . PRO A 1 102 ? -15.438 -32.344 -28.375 1 87.94 102 PRO A C 1
ATOM 794 O O . PRO A 1 102 ? -15.617 -33.438 -28.922 1 87.94 102 PRO A O 1
ATOM 797 N N . TRP A 1 103 ? -14.906 -32.25 -27.281 1 91.25 103 TRP A N 1
ATOM 798 C CA . TRP A 1 103 ? -14.328 -33.406 -26.609 1 91.25 103 TRP A CA 1
ATOM 799 C C . TRP A 1 103 ? -15.25 -33.906 -25.5 1 91.25 103 TRP A C 1
ATOM 801 O O . TRP A 1 103 ? -14.898 -34.844 -24.766 1 91.25 103 TRP A O 1
ATOM 811 N N . CYS A 1 104 ? -16.375 -33.281 -25.391 1 93.19 104 CYS A N 1
ATOM 812 C CA . CYS A 1 104 ? -17.406 -33.75 -24.453 1 93.19 104 CYS A CA 1
ATOM 813 C C . CYS A 1 104 ? -18.344 -34.75 -25.109 1 93.19 104 CYS A C 1
ATOM 815 O O . CYS A 1 104 ? -19 -34.438 -26.094 1 93.19 104 CYS A O 1
ATOM 817 N N . GLY A 1 105 ? -18.344 -35.875 -24.547 1 92.94 105 GLY A N 1
ATOM 818 C CA . GLY A 1 105 ? -19.234 -36.938 -25.047 1 92.94 105 GLY A CA 1
ATOM 819 C C . GLY A 1 105 ? -20.5 -37.062 -24.219 1 92.94 105 GLY A C 1
ATOM 820 O O . GLY A 1 105 ? -20.766 -36.25 -23.312 1 92.94 105 GLY A O 1
ATOM 821 N N . ALA A 1 106 ? -21.234 -38.125 -24.484 1 93.31 106 ALA A N 1
ATOM 822 C CA . ALA A 1 106 ? -22.531 -38.344 -23.859 1 93.31 106 ALA A CA 1
ATOM 823 C C . ALA A 1 106 ? -22.391 -38.625 -22.359 1 93.31 106 ALA A C 1
ATOM 825 O O . ALA A 1 106 ? -23.234 -38.219 -21.562 1 93.31 106 ALA A O 1
ATOM 826 N N . ASN A 1 107 ? -21.328 -39.188 -22.031 1 93.31 107 ASN A N 1
ATOM 827 C CA . ASN A 1 107 ? -21.156 -39.594 -20.641 1 93.31 107 ASN A CA 1
ATOM 828 C C . ASN A 1 107 ? -20.047 -38.812 -19.953 1 93.31 107 ASN A C 1
ATOM 830 O O . ASN A 1 107 ? -19.609 -39.156 -18.859 1 93.31 107 ASN A O 1
ATOM 834 N N . THR A 1 108 ? -19.578 -37.75 -20.594 1 96.81 108 THR A N 1
ATOM 835 C CA . THR A 1 108 ? -18.484 -36.969 -20.047 1 96.81 108 THR A CA 1
ATOM 836 C C . THR A 1 108 ? -18.953 -36.219 -18.797 1 96.81 108 THR A C 1
ATOM 838 O O . THR A 1 108 ? -20.031 -35.625 -18.797 1 96.81 108 THR A O 1
ATOM 841 N N . LEU A 1 109 ? -18.156 -36.281 -17.703 1 97.62 109 LEU A N 1
ATOM 842 C CA . LEU A 1 109 ? -18.375 -35.438 -16.531 1 97.62 109 LEU A CA 1
ATOM 843 C C . LEU A 1 109 ? -17.562 -34.156 -16.625 1 97.62 109 LEU A C 1
ATOM 845 O O . LEU A 1 109 ? -16.406 -34.188 -17.047 1 97.62 109 LEU A O 1
ATOM 849 N N . VAL A 1 110 ? -18.219 -33.031 -16.344 1 97.56 110 VAL A N 1
ATOM 850 C CA . VAL A 1 110 ? -17.516 -31.75 -16.297 1 97.56 110 VAL A CA 1
ATOM 851 C C . VAL A 1 110 ? -17.406 -31.266 -14.859 1 97.56 110 VAL A C 1
ATOM 853 O O . VAL A 1 110 ? -18.422 -30.984 -14.211 1 97.56 110 VAL A O 1
ATOM 856 N N . LEU A 1 111 ? -16.188 -31.203 -14.359 1 97 111 LEU A N 1
ATOM 857 C CA . LEU A 1 111 ? -15.906 -30.906 -12.961 1 97 111 LEU A CA 1
ATOM 858 C C . LEU A 1 111 ? -15.195 -29.562 -12.82 1 97 111 LEU A C 1
ATOM 860 O O . LEU A 1 111 ? -14 -29.469 -13.086 1 97 111 LEU A O 1
ATOM 864 N N . PRO A 1 112 ? -15.922 -28.547 -12.383 1 95.62 112 PRO A N 1
ATOM 865 C CA . PRO A 1 112 ? -15.258 -27.266 -12.086 1 95.62 112 PRO A CA 1
ATOM 866 C C . PRO A 1 112 ? -14.516 -27.281 -10.75 1 95.62 112 PRO A C 1
ATOM 868 O O . PRO A 1 112 ? -14.992 -27.891 -9.789 1 95.62 112 PRO A O 1
ATOM 871 N N . LEU A 1 113 ? -13.375 -26.578 -10.695 1 93.31 113 LEU A N 1
ATOM 872 C CA . LEU A 1 113 ? -12.625 -26.5 -9.445 1 93.31 113 LEU A CA 1
ATOM 873 C C . LEU A 1 113 ? -12.352 -25.047 -9.07 1 93.31 113 LEU A C 1
ATOM 875 O O . LEU A 1 113 ? -11.469 -24.766 -8.258 1 93.31 113 LEU A O 1
ATOM 879 N N . GLN A 1 114 ? -13.086 -24.125 -9.719 1 86.81 114 GLN A N 1
ATOM 880 C CA . GLN A 1 114 ? -12.922 -22.703 -9.43 1 86.81 114 GLN A CA 1
ATOM 881 C C . GLN A 1 114 ? -13.68 -22.312 -8.164 1 86.81 114 GLN A C 1
ATOM 883 O O . GLN A 1 114 ? -14.578 -23.031 -7.723 1 86.81 114 GLN A O 1
ATOM 888 N N . ASN A 1 115 ? -13.273 -21.172 -7.754 1 82.25 115 ASN A N 1
ATOM 889 C CA . ASN A 1 115 ? -14.055 -20.578 -6.676 1 82.25 115 ASN A CA 1
ATOM 890 C C . ASN A 1 115 ? -15.242 -19.781 -7.215 1 82.25 115 ASN A C 1
ATOM 892 O O . ASN A 1 115 ? -15.219 -19.312 -8.352 1 82.25 115 ASN A O 1
ATOM 896 N N . GLY A 1 116 ? -16.328 -19.766 -6.473 1 82.88 116 GLY A N 1
ATOM 897 C CA . GLY A 1 116 ? -17.469 -18.953 -6.852 1 82.88 116 GLY A CA 1
ATOM 898 C C . GLY A 1 116 ? -18.719 -19.766 -7.117 1 82.88 116 GLY A C 1
ATOM 899 O O . GLY A 1 116 ? -18.641 -20.938 -7.488 1 82.88 116 GLY A O 1
ATOM 900 N N . VAL A 1 117 ? -19.781 -19.125 -7.016 1 86.75 117 VAL A N 1
ATOM 901 C CA . VAL A 1 117 ? -21.078 -19.812 -7.176 1 86.75 117 VAL A CA 1
ATOM 902 C C . VAL A 1 117 ? -21.703 -19.391 -8.5 1 86.75 117 VAL A C 1
ATOM 904 O O . VAL A 1 117 ? -22.469 -20.156 -9.102 1 86.75 117 VAL A O 1
ATOM 907 N N . ASP A 1 118 ? -21.391 -18.188 -8.906 1 83.88 118 ASP A N 1
ATOM 908 C CA . ASP A 1 118 ? -21.906 -17.703 -10.195 1 83.88 118 ASP A CA 1
ATOM 909 C C . ASP A 1 118 ? -21.297 -18.5 -11.344 1 83.88 118 ASP A C 1
ATOM 911 O O . ASP A 1 118 ? -21.969 -18.812 -12.328 1 83.88 118 ASP A O 1
ATOM 915 N N . GLY A 1 119 ? -20.094 -18.828 -11.258 1 82.12 119 GLY A N 1
ATOM 916 C CA . GLY A 1 119 ? -19.422 -19.641 -12.258 1 82.12 119 GLY A CA 1
ATOM 917 C C . GLY A 1 119 ? -20 -21.031 -12.383 1 82.12 119 GLY A C 1
ATOM 918 O O . GLY A 1 119 ? -20.125 -21.562 -13.492 1 82.12 119 GLY A O 1
ATOM 919 N N . LEU A 1 120 ? -20.406 -21.531 -11.258 1 87.44 120 LEU A N 1
ATOM 920 C CA . LEU A 1 120 ? -21 -22.859 -11.242 1 87.44 120 LEU A CA 1
ATOM 921 C C . LEU A 1 120 ? -22.312 -22.891 -12.023 1 87.44 120 LEU A C 1
ATOM 923 O O . LEU A 1 120 ? -22.578 -23.828 -12.766 1 87.44 120 LEU A O 1
ATOM 927 N N . SER A 1 121 ? -23.078 -21.891 -11.797 1 84.75 121 SER A N 1
ATOM 928 C CA . SER A 1 121 ? -24.344 -21.797 -12.523 1 84.75 121 SER A CA 1
ATOM 929 C C . SER A 1 121 ? -24.109 -21.688 -14.023 1 84.75 121 SER A C 1
ATOM 931 O O . SER A 1 121 ? -24.859 -22.25 -14.82 1 84.75 121 SER A O 1
ATOM 933 N N . ARG A 1 122 ? -23.125 -21.016 -14.336 1 88.25 122 ARG A N 1
ATOM 934 C CA . ARG A 1 122 ? -22.781 -20.844 -15.742 1 88.25 122 ARG A CA 1
ATOM 935 C C . ARG A 1 122 ? -22.312 -22.172 -16.344 1 88.25 122 ARG A C 1
ATOM 937 O O . ARG A 1 122 ? -22.672 -22.516 -17.469 1 88.25 122 ARG A O 1
ATOM 944 N N . VAL A 1 123 ? -21.484 -22.844 -15.648 1 93.31 123 VAL A N 1
ATOM 945 C CA . VAL A 1 123 ? -21.016 -24.141 -16.094 1 93.31 123 VAL A CA 1
ATOM 946 C C . VAL A 1 123 ? -22.188 -25.078 -16.328 1 93.31 123 VAL A C 1
ATOM 948 O O . VAL A 1 123 ? -22.281 -25.734 -17.375 1 93.31 123 VAL A O 1
ATOM 951 N N . ARG A 1 124 ? -23.062 -25.094 -15.398 1 93.44 124 ARG A N 1
ATOM 952 C CA . ARG A 1 124 ? -24.25 -25.938 -15.508 1 93.44 124 ARG A CA 1
ATOM 953 C C . ARG A 1 124 ? -25.047 -25.594 -16.766 1 93.44 124 ARG A C 1
ATOM 955 O O . ARG A 1 124 ? -25.422 -26.484 -17.531 1 93.44 124 ARG A O 1
ATOM 962 N N . ALA A 1 125 ? -25.25 -24.328 -16.953 1 93.31 125 ALA A N 1
ATOM 963 C CA . ALA A 1 125 ? -26.062 -23.875 -18.062 1 93.31 125 ALA A CA 1
ATOM 964 C C . ALA A 1 125 ? -25.406 -24.203 -19.406 1 93.31 125 ALA A C 1
ATOM 966 O O . ALA A 1 125 ? -26.078 -24.719 -20.312 1 93.31 125 ALA A O 1
ATOM 967 N N . ILE A 1 126 ? -24.156 -23.984 -19.5 1 94.94 126 ILE A N 1
ATOM 968 C CA . ILE A 1 126 ? -23.438 -24.172 -20.75 1 94.94 126 ILE A CA 1
ATOM 969 C C . ILE A 1 126 ? -23.344 -25.672 -21.078 1 94.94 126 ILE A C 1
ATOM 971 O O . ILE A 1 126 ? -23.672 -26.094 -22.188 1 94.94 126 ILE A O 1
ATOM 975 N N . VAL A 1 127 ? -23.016 -26.469 -20.141 1 96.25 127 VAL A N 1
ATOM 976 C CA . VAL A 1 127 ? -22.859 -27.891 -20.359 1 96.25 127 VAL A CA 1
ATOM 977 C C . VAL A 1 127 ? -24.219 -28.516 -20.703 1 96.25 127 VAL A C 1
ATOM 979 O O . VAL A 1 127 ? -24.312 -29.359 -21.594 1 96.25 127 VAL A O 1
ATOM 982 N N . THR A 1 128 ? -25.188 -28.109 -19.984 1 94.69 128 THR A N 1
ATOM 983 C CA . THR A 1 128 ? -26.531 -28.609 -20.234 1 94.69 128 THR A CA 1
ATOM 984 C C . THR A 1 128 ? -26.984 -28.266 -21.656 1 94.69 128 THR A C 1
ATOM 986 O O . THR A 1 128 ? -27.672 -29.062 -22.312 1 94.69 128 THR A O 1
ATOM 989 N N . SER A 1 129 ? -26.609 -27.141 -22.094 1 95 129 SER A N 1
ATOM 990 C CA . SER A 1 129 ? -27.016 -26.672 -23.422 1 95 129 SER A CA 1
ATOM 991 C C . SER A 1 129 ? -26.391 -27.516 -24.531 1 95 129 SER A C 1
ATOM 993 O O . SER A 1 129 ? -26.875 -27.531 -25.656 1 95 129 SER A O 1
ATOM 995 N N . TRP A 1 130 ? -25.297 -28.188 -24.234 1 94.56 130 TRP A N 1
ATOM 996 C CA . TRP A 1 130 ? -24.625 -29.031 -25.234 1 94.56 130 TRP A CA 1
ATOM 997 C C . TRP A 1 130 ? -25.484 -30.25 -25.562 1 94.56 130 TRP A C 1
ATOM 999 O O . TRP A 1 130 ? -25.297 -30.875 -26.609 1 94.56 130 TRP A O 1
ATOM 1009 N N . GLY A 1 131 ? -26.375 -30.594 -24.672 1 93.56 131 GLY A N 1
ATOM 1010 C CA . GLY A 1 131 ? -27.172 -31.781 -24.844 1 93.56 131 GLY A CA 1
ATOM 1011 C C . GLY A 1 131 ? -26.406 -33.062 -24.609 1 93.56 131 GLY A C 1
ATOM 1012 O O . GLY A 1 131 ? -26.891 -34.156 -24.922 1 93.56 131 GLY A O 1
ATOM 1013 N N . ARG A 1 132 ? -25.234 -32.906 -24.25 1 93.69 132 ARG A N 1
ATOM 1014 C CA . ARG A 1 132 ? -24.344 -34 -23.891 1 93.69 132 ARG A CA 1
ATOM 1015 C C . ARG A 1 132 ? -23.469 -33.656 -22.703 1 93.69 132 ARG A C 1
ATOM 1017 O O . ARG A 1 132 ? -23.203 -32.469 -22.453 1 93.69 132 ARG A O 1
ATOM 1024 N N . GLY A 1 133 ? -23.031 -34.75 -22.016 1 94.25 133 GLY A N 1
ATOM 1025 C CA . GLY A 1 133 ? -22.219 -34.531 -20.828 1 94.25 133 GLY A CA 1
ATOM 1026 C C . GLY A 1 133 ? -23.047 -34.156 -19.609 1 94.25 133 GLY A C 1
ATOM 1027 O O . GLY A 1 133 ? -24.25 -33.938 -19.703 1 94.25 133 GLY A O 1
ATOM 1028 N N . ARG A 1 134 ? -22.391 -34.156 -18.469 1 95.44 134 ARG A N 1
ATOM 1029 C CA . ARG A 1 134 ? -23.062 -33.844 -17.219 1 95.44 134 ARG A CA 1
ATOM 1030 C C . ARG A 1 134 ? -22.172 -32.969 -16.344 1 95.44 134 ARG A C 1
ATOM 1032 O O . ARG A 1 134 ? -21.047 -33.344 -16 1 95.44 134 ARG A O 1
ATOM 1039 N N . PRO A 1 135 ? -22.688 -31.766 -16.016 1 96.38 135 PRO A N 1
ATOM 1040 C CA . PRO A 1 135 ? -21.938 -30.906 -15.094 1 96.38 135 PRO A CA 1
ATOM 1041 C C . PRO A 1 135 ? -22.031 -31.375 -13.641 1 96.38 135 PRO A C 1
ATOM 1043 O O . PRO A 1 135 ? -23.078 -31.844 -13.203 1 96.38 135 PRO A O 1
ATOM 1046 N N . LEU A 1 136 ? -20.953 -31.25 -12.906 1 96.94 136 LEU A N 1
ATOM 1047 C CA . LEU A 1 136 ? -20.906 -31.5 -11.469 1 96.94 136 LEU A CA 1
ATOM 1048 C C . LEU A 1 136 ? -20.656 -30.203 -10.703 1 96.94 136 LEU A C 1
ATOM 1050 O O . LEU A 1 136 ? -20.25 -29.203 -11.297 1 96.94 136 LEU A O 1
ATOM 1054 N N . VAL A 1 137 ? -21.047 -30.203 -9.414 1 95.81 137 VAL A N 1
ATOM 1055 C CA . VAL A 1 137 ? -20.562 -29.188 -8.484 1 95.81 137 VAL A CA 1
ATOM 1056 C C . VAL A 1 137 ? -19.172 -29.578 -7.98 1 95.81 137 VAL A C 1
ATOM 1058 O O . VAL A 1 137 ? -18.922 -30.75 -7.656 1 95.81 137 VAL A O 1
ATOM 1061 N N . GLY A 1 138 ? -18.281 -28.641 -7.984 1 95.31 138 GLY A N 1
ATOM 1062 C CA . GLY A 1 138 ? -16.953 -29 -7.508 1 95.31 138 GLY A CA 1
ATOM 1063 C C . GLY A 1 138 ? -16.156 -27.812 -7.035 1 95.31 138 GLY A C 1
ATOM 1064 O O . GLY A 1 138 ? -16.406 -26.672 -7.438 1 95.31 138 GLY A O 1
ATOM 1065 N N . TRP A 1 139 ? -15.234 -28.016 -6.086 1 93 139 TRP A N 1
ATOM 1066 C CA . TRP A 1 139 ? -14.234 -27.078 -5.602 1 93 139 TRP A CA 1
ATOM 1067 C C . TRP A 1 139 ? -13.047 -27.797 -4.984 1 93 139 TRP A C 1
ATOM 1069 O O . TRP A 1 139 ? -13.016 -29.031 -4.957 1 93 139 TRP A O 1
ATOM 1079 N N . CYS A 1 140 ? -12.023 -27.078 -4.664 1 93 140 CYS A N 1
ATOM 1080 C CA . CYS A 1 140 ? -10.859 -27.734 -4.074 1 93 140 CYS A CA 1
ATOM 1081 C C . CYS A 1 140 ? -10.25 -26.859 -2.975 1 93 140 CYS A C 1
ATOM 1083 O O . CYS A 1 140 ? -10.594 -25.688 -2.84 1 93 140 CYS A O 1
ATOM 1085 N N . ASN A 1 141 ? -9.633 -27.453 -2.061 1 88.88 141 ASN A N 1
ATOM 1086 C CA . ASN A 1 141 ? -8.797 -26.812 -1.048 1 88.88 141 ASN A CA 1
ATOM 1087 C C . ASN A 1 141 ? -7.32 -27.156 -1.257 1 88.88 141 ASN A C 1
ATOM 1089 O O . ASN A 1 141 ? -6.918 -28.312 -1.13 1 88.88 141 ASN A O 1
ATOM 1093 N N . ILE A 1 142 ? -6.566 -26.156 -1.637 1 88.12 142 ILE A N 1
ATOM 1094 C CA . ILE A 1 142 ? -5.152 -26.359 -1.936 1 88.12 142 ILE A CA 1
ATOM 1095 C C . ILE A 1 142 ? -4.387 -25.047 -1.76 1 88.12 142 ILE A C 1
ATOM 1097 O O . ILE A 1 142 ? -4.945 -23.969 -1.952 1 88.12 142 ILE A O 1
ATOM 1101 N N . VAL A 1 143 ? -3.232 -25.172 -1.199 1 79.44 143 VAL A N 1
ATOM 1102 C CA . VAL A 1 143 ? -2.287 -24.062 -1.166 1 79.44 143 VAL A CA 1
ATOM 1103 C C . VAL A 1 143 ? -1.086 -24.375 -2.053 1 79.44 143 VAL A C 1
ATOM 1105 O O . VAL A 1 143 ? -0.192 -25.125 -1.655 1 79.44 143 VAL A O 1
ATOM 1108 N N . ALA A 1 144 ? -1.174 -23.828 -3.295 1 81.19 144 ALA A N 1
ATOM 1109 C CA . ALA A 1 144 ? -0.152 -24.094 -4.309 1 81.19 144 ALA A CA 1
ATOM 1110 C C . ALA A 1 144 ? -0.004 -22.906 -5.254 1 81.19 144 ALA A C 1
ATOM 1112 O O . ALA A 1 144 ? -0.844 -22 -5.266 1 81.19 144 ALA A O 1
ATOM 1113 N N . ALA A 1 145 ? 1.117 -22.875 -5.879 1 75.94 145 ALA A N 1
ATOM 1114 C CA . ALA A 1 145 ? 1.378 -21.828 -6.859 1 75.94 145 ALA A CA 1
ATOM 1115 C C . ALA A 1 145 ? 2.205 -22.359 -8.023 1 75.94 145 ALA A C 1
ATOM 1117 O O . ALA A 1 145 ? 2.904 -23.359 -7.895 1 75.94 145 ALA A O 1
ATOM 1118 N N . ILE A 1 146 ? 2.012 -21.719 -9.188 1 77.5 146 ILE A N 1
ATOM 1119 C CA . ILE A 1 146 ? 2.896 -21.984 -10.32 1 77.5 146 ILE A CA 1
ATOM 1120 C C . ILE A 1 146 ? 4.27 -21.375 -10.055 1 77.5 146 ILE A C 1
ATOM 1122 O O . ILE A 1 146 ? 4.395 -20.156 -9.891 1 77.5 146 ILE A O 1
ATOM 1126 N N . GLN A 1 147 ? 5.191 -22.125 -9.93 1 68.19 147 GLN A N 1
ATOM 1127 C CA . GLN A 1 147 ? 6.555 -21.625 -9.805 1 68.19 147 GLN A CA 1
ATOM 1128 C C . GLN A 1 147 ? 7.141 -21.266 -11.172 1 68.19 147 GLN A C 1
ATOM 1130 O O . GLN A 1 147 ? 7.766 -20.219 -11.336 1 68.19 147 GLN A O 1
ATOM 1135 N N . ASP A 1 148 ? 6.996 -22.156 -12.141 1 68.5 148 ASP A N 1
ATOM 1136 C CA . ASP A 1 148 ? 7.316 -22.047 -13.562 1 68.5 148 ASP A CA 1
ATOM 1137 C C . ASP A 1 148 ? 6.324 -22.828 -14.414 1 68.5 148 ASP A C 1
ATOM 1139 O O . ASP A 1 148 ? 5.609 -23.703 -13.906 1 68.5 148 ASP A O 1
ATOM 1143 N N . PRO A 1 149 ? 6.406 -22.344 -15.695 1 77.94 149 PRO A N 1
ATOM 1144 C CA . PRO A 1 149 ? 5.539 -23.172 -16.531 1 77.94 149 PRO A CA 1
ATOM 1145 C C . PRO A 1 149 ? 5.812 -24.656 -16.375 1 77.94 149 PRO A C 1
ATOM 1147 O O . PRO A 1 149 ? 6.949 -25.109 -16.562 1 77.94 149 PRO A O 1
ATOM 1150 N N . GLY A 1 150 ? 4.82 -25.344 -15.93 1 85.75 150 GLY A N 1
ATOM 1151 C CA . GLY A 1 150 ? 4.949 -26.781 -15.773 1 85.75 150 GLY A CA 1
ATOM 1152 C C . GLY A 1 150 ? 5.5 -27.188 -14.422 1 85.75 150 GLY A C 1
ATOM 1153 O O . GLY A 1 150 ? 5.617 -28.391 -14.133 1 85.75 150 GLY A O 1
ATOM 1154 N N . LEU A 1 151 ? 5.801 -26.234 -13.648 1 84.62 151 LEU A N 1
ATOM 1155 C CA . LEU A 1 151 ? 6.32 -26.5 -12.312 1 84.62 151 LEU A CA 1
ATOM 1156 C C . LEU A 1 151 ? 5.422 -25.875 -11.25 1 84.62 151 LEU A C 1
ATOM 1158 O O . LEU A 1 151 ? 5.309 -24.656 -11.164 1 84.62 151 LEU A O 1
ATOM 1162 N N . ILE A 1 152 ? 4.875 -26.781 -10.398 1 87.31 152 ILE A N 1
ATOM 1163 C CA . ILE A 1 152 ? 3.93 -26.359 -9.367 1 87.31 152 ILE A CA 1
ATOM 1164 C C . ILE A 1 152 ? 4.531 -26.594 -7.984 1 87.31 152 ILE A C 1
ATOM 1166 O O . ILE A 1 152 ? 5.172 -27.625 -7.742 1 87.31 152 ILE A O 1
ATOM 1170 N N . LYS A 1 153 ? 4.344 -25.688 -7.145 1 81.12 153 LYS A N 1
ATOM 1171 C CA . LYS A 1 153 ? 4.777 -25.828 -5.758 1 81.12 153 LYS A CA 1
ATOM 1172 C C . LYS A 1 153 ? 3.58 -25.875 -4.809 1 81.12 153 LYS A C 1
ATOM 1174 O O . LYS A 1 153 ? 2.705 -25.016 -4.871 1 81.12 153 LYS A O 1
ATOM 1179 N N . HIS A 1 154 ? 3.539 -26.859 -3.965 1 84.25 154 HIS A N 1
ATOM 1180 C CA . HIS A 1 154 ? 2.508 -27.062 -2.951 1 84.25 154 HIS A CA 1
ATOM 1181 C C . HIS A 1 154 ? 3.113 -27.125 -1.554 1 84.25 154 HIS A C 1
ATOM 1183 O O . HIS A 1 154 ? 3.98 -27.953 -1.286 1 84.25 154 HIS A O 1
ATOM 1189 N N . TRP A 1 155 ? 2.633 -26.266 -0.583 1 67.31 155 TRP A N 1
ATOM 1190 C CA . TRP A 1 155 ? 3.359 -26.203 0.68 1 67.31 155 TRP A CA 1
ATOM 1191 C C . TRP A 1 155 ? 2.396 -26.219 1.863 1 67.31 155 TRP A C 1
ATOM 1193 O O . TRP A 1 155 ? 2.826 -26.219 3.02 1 67.31 155 TRP A O 1
ATOM 1203 N N . ALA A 1 156 ? 1.112 -26.188 1.617 1 71.75 156 ALA A N 1
ATOM 1204 C CA . ALA A 1 156 ? 0.156 -26.219 2.721 1 71.75 156 ALA A CA 1
ATOM 1205 C C . ALA A 1 156 ? -1.162 -26.859 2.281 1 71.75 156 ALA A C 1
ATOM 1207 O O . ALA A 1 156 ? -1.313 -27.25 1.123 1 71.75 156 ALA A O 1
ATOM 1208 N N . ALA A 1 157 ? -2.184 -27.016 3.348 1 77.81 157 ALA A N 1
ATOM 1209 C CA . ALA A 1 157 ? -3.424 -27.75 3.115 1 77.81 157 ALA A CA 1
ATOM 1210 C C . ALA A 1 157 ? -3.141 -29.203 2.742 1 77.81 157 ALA A C 1
ATOM 1212 O O . ALA A 1 157 ? -3.529 -29.656 1.665 1 77.81 157 ALA A O 1
ATOM 1213 N N . ASN A 1 158 ? -2.465 -29.859 3.605 1 79.62 158 ASN A N 1
ATOM 1214 C CA . ASN A 1 158 ? -1.935 -31.203 3.381 1 79.62 158 ASN A CA 1
ATOM 1215 C C . ASN A 1 158 ? -2.816 -32.25 4.023 1 79.62 158 ASN A C 1
ATOM 1217 O O . ASN A 1 158 ? -2.916 -32.344 5.25 1 79.62 158 ASN A O 1
ATOM 1221 N N . PRO A 1 159 ? -3.453 -33.125 3.145 1 89.06 159 PRO A N 1
ATOM 1222 C CA . PRO A 1 159 ? -3.334 -33.094 1.685 1 89.06 159 PRO A CA 1
ATOM 1223 C C . PRO A 1 159 ? -4.316 -32.125 1.037 1 89.06 159 PRO A C 1
ATOM 1225 O O . PRO A 1 159 ? -5.344 -31.797 1.635 1 89.06 159 PRO A O 1
ATOM 1228 N N . PRO A 1 160 ? -4.012 -31.656 -0.179 1 92.94 160 PRO A N 1
ATOM 1229 C CA . PRO A 1 160 ? -5.031 -30.969 -0.962 1 92.94 160 PRO A CA 1
ATOM 1230 C C . PRO A 1 160 ? -6.285 -31.812 -1.184 1 92.94 160 PRO A C 1
ATOM 1232 O O . PRO A 1 160 ? -6.199 -33.031 -1.301 1 92.94 160 PRO A O 1
ATOM 1235 N N . ALA A 1 161 ? -7.398 -31.172 -1.237 1 94.94 161 ALA A N 1
ATOM 1236 C CA . ALA A 1 161 ? -8.664 -31.906 -1.276 1 94.94 161 ALA A CA 1
ATOM 1237 C C . ALA A 1 161 ? -9.539 -31.422 -2.422 1 94.94 161 ALA A C 1
ATOM 1239 O O . ALA A 1 161 ? -9.602 -30.219 -2.703 1 94.94 161 ALA A O 1
ATOM 1240 N N . VAL A 1 162 ? -10.172 -32.344 -3.062 1 96.31 162 VAL A N 1
ATOM 1241 C CA . VAL A 1 162 ? -11.195 -32.062 -4.059 1 96.31 162 VAL A CA 1
ATOM 1242 C C . VAL A 1 162 ? -12.57 -32.406 -3.496 1 96.31 162 VAL A C 1
ATOM 1244 O O . VAL A 1 162 ? -12.766 -33.5 -2.947 1 96.31 162 VAL A O 1
ATOM 1247 N N . TYR A 1 163 ? -13.453 -31.531 -3.65 1 95.75 163 TYR A N 1
ATOM 1248 C CA . TYR A 1 163 ? -14.844 -31.719 -3.268 1 95.75 163 TYR A CA 1
ATOM 1249 C C . TYR A 1 163 ? -15.758 -31.656 -4.488 1 95.75 163 TYR A C 1
ATOM 1251 O O . TYR A 1 163 ? -15.555 -30.844 -5.383 1 95.75 163 TYR A O 1
ATOM 1259 N N . PHE A 1 164 ? -16.703 -32.562 -4.547 1 97.06 164 PHE A N 1
ATOM 1260 C CA . PHE A 1 164 ? -17.609 -32.531 -5.688 1 97.06 164 PHE A CA 1
ATOM 1261 C C . PHE A 1 164 ? -18.891 -33.281 -5.391 1 97.06 164 PHE A C 1
ATOM 1263 O O . PHE A 1 164 ? -18.969 -34 -4.379 1 97.06 164 PHE A O 1
ATOM 1270 N N . GLY A 1 165 ? -19.844 -33.125 -6.168 1 96.69 165 GLY A N 1
ATOM 1271 C CA . GLY A 1 165 ? -21.141 -33.781 -6.074 1 96.69 165 GLY A CA 1
ATOM 1272 C C . GLY A 1 165 ? -22.109 -33.375 -7.168 1 96.69 165 GLY A C 1
ATOM 1273 O O . GLY A 1 165 ? -21.734 -32.625 -8.078 1 96.69 165 GLY A O 1
ATOM 1274 N N . GLU A 1 166 ? -23.266 -34.062 -7.121 1 95.69 166 GLU A N 1
ATOM 1275 C CA . GLU A 1 166 ? -24.328 -33.75 -8.078 1 95.69 166 GLU A CA 1
ATOM 1276 C C . GLU A 1 166 ? -25.016 -32.406 -7.73 1 95.69 166 GLU A C 1
ATOM 1278 O O . GLU A 1 166 ? -25.047 -32.031 -6.566 1 95.69 166 GLU A O 1
ATOM 1283 N N . PHE A 1 167 ? -25.562 -31.688 -8.758 1 92.06 167 PHE A N 1
ATOM 1284 C CA . PHE A 1 167 ? -26.344 -30.5 -8.5 1 92.06 167 PHE A CA 1
ATOM 1285 C C . PHE A 1 167 ? -27.625 -30.844 -7.73 1 92.06 167 PHE A C 1
ATOM 1287 O O . PHE A 1 167 ? -28.078 -30.062 -6.891 1 92.06 167 PHE A O 1
ATOM 1294 N N . GLU A 1 168 ? -28.156 -31.953 -8.125 1 88.44 168 GLU A N 1
ATOM 1295 C CA . GLU A 1 168 ? -29.375 -32.469 -7.488 1 88.44 168 GLU A CA 1
ATOM 1296 C C . GLU A 1 168 ? -29.359 -34 -7.441 1 88.44 168 GLU A C 1
ATOM 1298 O O . GLU A 1 168 ? -28.812 -34.656 -8.336 1 88.44 168 GLU A O 1
ATOM 1303 N N . GLY A 1 169 ? -29.906 -34.5 -6.316 1 88.25 169 GLY A N 1
ATOM 1304 C CA . GLY A 1 169 ? -30.109 -35.938 -6.246 1 88.25 169 GLY A CA 1
ATOM 1305 C C . GLY A 1 169 ? -28.906 -36.688 -5.719 1 88.25 169 GLY A C 1
ATOM 1306 O O . GLY A 1 169 ? -27.969 -36.094 -5.188 1 88.25 169 GLY A O 1
ATOM 1307 N N . GLU A 1 170 ? -28.984 -38 -5.852 1 91.81 170 GLU A N 1
ATOM 1308 C CA . GLU A 1 170 ? -27.906 -38.906 -5.383 1 91.81 170 GLU A CA 1
ATOM 1309 C C . GLU A 1 170 ? -26.781 -38.969 -6.402 1 91.81 170 GLU A C 1
ATOM 1311 O O . GLU A 1 170 ? -27 -38.781 -7.602 1 91.81 170 GLU A O 1
ATOM 1316 N N . ALA A 1 171 ? -25.672 -39.312 -5.91 1 94.25 171 ALA 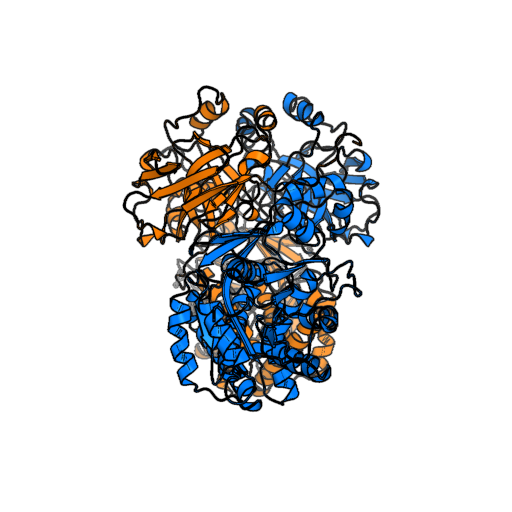A N 1
ATOM 1317 C CA . ALA A 1 171 ? -24.5 -39.438 -6.773 1 94.25 171 ALA A CA 1
ATOM 1318 C C . ALA A 1 171 ? -24.656 -40.594 -7.758 1 94.25 171 ALA A C 1
ATOM 1320 O O . ALA A 1 171 ? -25.016 -41.719 -7.363 1 94.25 171 ALA A O 1
ATOM 1321 N N . ALA A 1 172 ? -24.438 -40.375 -9.008 1 94.44 172 ALA A N 1
ATOM 1322 C CA . ALA A 1 172 ? -24.422 -41.406 -10.031 1 94.44 172 ALA A CA 1
ATOM 1323 C C . ALA A 1 172 ? -23.203 -42.312 -9.867 1 94.44 172 ALA A C 1
ATOM 1325 O O . ALA A 1 172 ? -22.219 -41.938 -9.219 1 94.44 172 ALA A O 1
ATOM 1326 N N . PRO A 1 173 ? -23.297 -43.5 -10.398 1 94.56 173 PRO A N 1
ATOM 1327 C CA . PRO A 1 173 ? -22.156 -44.406 -10.305 1 94.56 173 PRO A CA 1
ATOM 1328 C C . PRO A 1 173 ? -20.875 -43.812 -10.859 1 94.56 173 PRO A C 1
ATOM 1330 O O . PRO A 1 173 ? -19.797 -44 -10.289 1 94.56 173 PRO A O 1
ATOM 1333 N N . SER A 1 174 ? -20.984 -43.094 -11.938 1 94.94 174 SER A N 1
ATOM 1334 C CA . SER A 1 174 ? -19.812 -42.469 -12.531 1 94.94 174 SER A CA 1
ATOM 1335 C C . SER A 1 174 ? -19.188 -41.469 -11.594 1 94.94 174 SER A C 1
ATOM 1337 O O . SER A 1 174 ? -17.969 -41.312 -11.539 1 94.94 174 SER A O 1
ATOM 1339 N N . THR A 1 175 ? -20 -40.75 -10.875 1 96.06 175 THR A N 1
ATOM 1340 C CA . THR A 1 175 ? -19.516 -39.75 -9.906 1 96.06 175 THR A CA 1
ATOM 1341 C C . THR A 1 175 ? -18.844 -40.469 -8.727 1 96.06 175 THR A C 1
ATOM 1343 O O . THR A 1 175 ? -17.828 -40 -8.227 1 96.06 175 THR A O 1
ATOM 1346 N N . LYS A 1 176 ? -19.406 -41.562 -8.281 1 95.88 176 LYS A N 1
ATOM 1347 C CA . LYS A 1 176 ? -18.797 -42.344 -7.211 1 95.88 176 LYS A CA 1
ATOM 1348 C C . LYS A 1 176 ? -17.438 -42.906 -7.629 1 95.88 176 LYS A C 1
ATOM 1350 O O . LYS A 1 176 ? -16.531 -43 -6.809 1 95.88 176 LYS A O 1
ATOM 1355 N N . GLN A 1 177 ? -17.438 -43.219 -8.844 1 95.75 177 GLN A N 1
ATOM 1356 C CA . GLN A 1 177 ? -16.172 -43.688 -9.391 1 95.75 177 GLN A CA 1
ATOM 1357 C C . GLN A 1 177 ? -15.078 -42.656 -9.289 1 95.75 177 GLN A C 1
ATOM 1359 O O . GLN A 1 177 ? -13.914 -42.969 -9.031 1 95.75 177 GLN A O 1
ATOM 1364 N N . LEU A 1 178 ? -15.398 -41.375 -9.523 1 96.25 178 LEU A N 1
ATOM 1365 C CA . LEU A 1 178 ? -14.438 -40.312 -9.398 1 96.25 178 LEU A CA 1
ATOM 1366 C C . LEU A 1 178 ? -13.859 -40.25 -7.992 1 96.25 178 LEU A C 1
ATOM 1368 O O . LEU A 1 178 ? -12.664 -40 -7.816 1 96.25 178 LEU A O 1
ATOM 1372 N N . GLU A 1 179 ? -14.727 -40.406 -7.035 1 95.88 179 GLU A N 1
ATOM 1373 C CA . GLU A 1 179 ? -14.266 -40.375 -5.648 1 95.88 179 GLU A CA 1
ATOM 1374 C C . GLU A 1 179 ? -13.211 -41.438 -5.391 1 95.88 179 GLU A C 1
ATOM 1376 O O . GLU A 1 179 ? -12.188 -41.156 -4.754 1 95.88 179 GLU A O 1
ATOM 1381 N N . THR A 1 180 ? -13.508 -42.594 -5.871 1 95.19 180 THR A N 1
ATOM 1382 C CA . THR A 1 180 ? -12.594 -43.719 -5.691 1 95.19 180 THR A CA 1
ATOM 1383 C C . THR A 1 180 ? -11.258 -43.438 -6.371 1 95.19 180 THR A C 1
ATOM 1385 O O . THR A 1 180 ? -10.195 -43.719 -5.809 1 95.19 180 THR A O 1
ATOM 1388 N N . ILE A 1 181 ? -11.305 -42.906 -7.492 1 96.69 181 ILE A N 1
ATOM 1389 C CA . ILE A 1 181 ? -10.094 -42.625 -8.266 1 96.69 181 ILE A CA 1
ATOM 1390 C C . ILE A 1 181 ? -9.258 -41.562 -7.566 1 96.69 181 ILE A C 1
ATOM 1392 O O . ILE A 1 181 ? -8.055 -41.75 -7.355 1 96.69 181 ILE A O 1
ATOM 1396 N N . PHE A 1 182 ? -9.891 -40.438 -7.168 1 96.75 182 PHE A N 1
ATOM 1397 C CA . PHE A 1 182 ? -9.172 -39.375 -6.477 1 96.75 182 PHE A CA 1
ATOM 1398 C C . PHE A 1 182 ? -8.594 -39.906 -5.16 1 96.75 182 PHE A C 1
ATOM 1400 O O . PHE A 1 182 ? -7.445 -39.594 -4.82 1 96.75 182 PHE A O 1
ATOM 1407 N N . ALA A 1 183 ? -9.375 -40.656 -4.438 1 94.12 183 ALA A N 1
ATOM 1408 C CA . ALA A 1 183 ? -8.945 -41.188 -3.141 1 94.12 183 ALA A CA 1
ATOM 1409 C C . ALA A 1 183 ? -7.754 -42.125 -3.293 1 94.12 183 ALA A C 1
ATOM 1411 O O . ALA A 1 183 ? -6.953 -42.281 -2.367 1 94.12 183 ALA A O 1
ATOM 1412 N N . GLY A 1 184 ? -7.633 -42.688 -4.383 1 94.44 184 GLY A N 1
ATOM 1413 C CA . GLY A 1 184 ? -6.539 -43.594 -4.656 1 94.44 184 GLY A CA 1
ATOM 1414 C C . GLY A 1 184 ? -5.246 -42.875 -5.031 1 94.44 184 GLY A C 1
ATOM 1415 O O . GLY A 1 184 ? -4.184 -43.5 -5.062 1 94.44 184 GLY A O 1
ATOM 1416 N N . CYS A 1 185 ? -5.312 -41.656 -5.312 1 95.81 185 CYS A N 1
ATOM 1417 C CA . CYS A 1 185 ? -4.125 -40.875 -5.656 1 95.81 185 CYS A CA 1
ATOM 1418 C C . CYS A 1 185 ? -3.371 -40.469 -4.402 1 95.81 185 CYS A C 1
ATOM 1420 O O . CYS A 1 185 ? -3.963 -39.906 -3.471 1 95.81 185 CYS A O 1
ATOM 1422 N N . LYS A 1 186 ? -2.154 -40.75 -4.383 1 94.75 186 LYS A N 1
ATOM 1423 C CA . LYS A 1 186 ? -1.328 -40.219 -3.291 1 94.75 186 LYS A CA 1
ATOM 1424 C C . LYS A 1 186 ? -1.347 -38.719 -3.252 1 94.75 186 LYS A C 1
ATOM 1426 O O . LYS A 1 186 ? -1.216 -38.062 -4.289 1 94.75 186 LYS A O 1
ATOM 1431 N N . GLY A 1 187 ? -1.547 -38.188 -2.053 1 95.25 187 GLY A N 1
ATOM 1432 C CA . GLY A 1 187 ? -1.492 -36.75 -1.889 1 95.25 187 GLY A CA 1
ATOM 1433 C C . GLY A 1 187 ? -2.791 -36.031 -2.258 1 95.25 187 GLY A C 1
ATOM 1434 O O . GLY A 1 187 ? -2.812 -34.844 -2.48 1 95.25 187 GLY A O 1
ATOM 1435 N N . VAL A 1 188 ? -3.854 -36.75 -2.459 1 96.38 188 VAL A N 1
ATOM 1436 C CA . VAL A 1 188 ? -5.148 -36.188 -2.785 1 96.38 188 VAL A CA 1
ATOM 1437 C C . VAL A 1 188 ? -6.215 -36.719 -1.837 1 96.38 188 VAL A C 1
ATOM 1439 O O . VAL A 1 188 ? -6.301 -37.938 -1.61 1 96.38 188 VAL A O 1
ATOM 1442 N N . ALA A 1 189 ? -6.898 -35.844 -1.243 1 96.19 189 ALA A N 1
ATOM 1443 C CA . ALA A 1 189 ? -8.125 -36.219 -0.547 1 96.19 189 ALA A CA 1
ATOM 1444 C C . ALA A 1 189 ? -9.352 -35.938 -1.413 1 96.19 189 ALA A C 1
ATOM 1446 O O . ALA A 1 189 ? -9.383 -34.969 -2.176 1 96.19 189 ALA A O 1
ATOM 1447 N N . ALA A 1 190 ? -10.297 -36.812 -1.374 1 96.25 190 ALA A N 1
ATOM 1448 C CA . ALA A 1 190 ? -11.516 -36.656 -2.168 1 96.25 190 ALA A CA 1
ATOM 1449 C C . ALA A 1 190 ? -12.758 -36.781 -1.289 1 96.25 190 ALA A C 1
ATOM 1451 O O . ALA A 1 190 ? -12.828 -37.625 -0.398 1 96.25 190 ALA A O 1
ATOM 1452 N N . HIS A 1 191 ? -13.672 -35.875 -1.514 1 95.75 191 HIS A N 1
ATOM 1453 C CA . HIS A 1 191 ? -14.922 -35.844 -0.765 1 95.75 191 HIS A CA 1
ATOM 1454 C C . HIS A 1 191 ? -16.125 -35.75 -1.699 1 95.75 191 HIS A C 1
ATOM 1456 O O . HIS A 1 191 ? -16.344 -34.719 -2.32 1 95.75 191 HIS A O 1
ATOM 1462 N N . LEU A 1 192 ? -16.812 -36.812 -1.759 1 97 192 LEU A N 1
ATOM 1463 C CA . LEU A 1 192 ? -18.109 -36.781 -2.436 1 97 192 LEU A CA 1
ATOM 1464 C C . LEU A 1 192 ? -19.188 -36.219 -1.518 1 97 192 LEU A C 1
ATOM 1466 O O . LEU A 1 192 ? -19.5 -36.812 -0.479 1 97 192 LEU A O 1
ATOM 1470 N N . GLU A 1 193 ? -19.75 -35.094 -1.917 1 94.5 193 GLU A N 1
ATOM 1471 C CA . GLU A 1 193 ? -20.688 -34.406 -1.06 1 94.5 193 GLU A CA 1
ATOM 1472 C C . GLU A 1 193 ? -22.125 -34.625 -1.517 1 94.5 193 GLU A C 1
ATOM 1474 O O . GLU A 1 193 ? -22.438 -34.469 -2.699 1 94.5 193 GLU A O 1
ATOM 1479 N N . SER A 1 194 ? -23 -35.062 -0.622 1 92.19 194 SER A N 1
ATOM 1480 C CA . SER A 1 194 ? -24.422 -35.25 -0.936 1 92.19 194 SER A CA 1
ATOM 1481 C C . SER A 1 194 ? -25.125 -33.906 -1.159 1 92.19 194 SER A C 1
ATOM 1483 O O . SER A 1 194 ? -26.031 -33.812 -1.984 1 92.19 194 SER A O 1
ATOM 1485 N N . ASP A 1 195 ? -24.75 -32.906 -0.426 1 90.56 195 ASP A N 1
ATOM 1486 C CA . ASP A 1 195 ? -25.266 -31.562 -0.588 1 90.56 195 ASP A CA 1
ATOM 1487 C C . ASP A 1 195 ? -24.172 -30.609 -1.068 1 90.56 195 ASP A C 1
ATOM 1489 O O . ASP A 1 195 ? -23.891 -29.594 -0.425 1 90.56 195 ASP A O 1
ATOM 1493 N N . ALA A 1 196 ? -23.688 -30.938 -2.295 1 92 196 ALA A N 1
ATOM 1494 C CA . ALA A 1 196 ? -22.5 -30.281 -2.799 1 92 196 ALA A CA 1
ATOM 1495 C C . ALA A 1 196 ? -22.734 -28.797 -3.014 1 92 196 ALA A C 1
ATOM 1497 O O . ALA A 1 196 ? -21.875 -27.969 -2.715 1 92 196 ALA A O 1
ATOM 1498 N N . LEU A 1 197 ? -23.906 -28.469 -3.461 1 90.75 197 LEU A N 1
ATOM 1499 C CA . LEU A 1 197 ? -24.203 -27.078 -3.76 1 90.75 197 LEU A CA 1
ATOM 1500 C C . LEU A 1 197 ? -24.188 -26.234 -2.488 1 90.75 197 LEU A C 1
ATOM 1502 O O . LEU A 1 197 ? -23.656 -25.125 -2.475 1 90.75 197 LEU A O 1
ATOM 1506 N N . SER A 1 198 ? -24.781 -26.734 -1.413 1 90.25 198 SER A N 1
ATOM 1507 C CA . SER A 1 198 ? -24.797 -26.031 -0.135 1 90.25 198 SER A CA 1
ATOM 1508 C C . SER A 1 198 ? -23.391 -25.844 0.41 1 90.25 198 SER A C 1
ATOM 1510 O O . SER A 1 198 ? -23.062 -24.766 0.921 1 90.25 198 SER A O 1
ATOM 1512 N N . LYS A 1 199 ? -22.656 -26.844 0.278 1 90.19 199 LYS A N 1
ATOM 1513 C CA . LYS A 1 199 ? -21.281 -26.781 0.78 1 90.19 199 LYS A CA 1
ATOM 1514 C C . LYS A 1 199 ? -20.453 -25.797 -0.04 1 90.19 199 LYS A C 1
ATOM 1516 O O . LYS A 1 199 ? -19.562 -25.125 0.499 1 90.19 199 LYS A O 1
ATOM 1521 N N . CYS A 1 200 ? -20.688 -25.812 -1.282 1 91.12 200 CYS A N 1
ATOM 1522 C CA . CYS A 1 200 ? -20.016 -24.859 -2.146 1 91.12 200 CYS A CA 1
ATOM 1523 C C . CYS A 1 200 ? -20.344 -23.422 -1.738 1 91.12 200 CYS A C 1
ATOM 1525 O O . CYS A 1 200 ? -19.453 -22.562 -1.701 1 91.12 200 CYS A O 1
ATOM 1527 N N . TRP A 1 201 ? -21.578 -23.125 -1.417 1 91.75 201 TRP A N 1
ATOM 1528 C CA . TRP A 1 201 ? -22.016 -21.797 -0.978 1 91.75 201 TRP A CA 1
ATOM 1529 C C . TRP A 1 201 ? -21.375 -21.438 0.358 1 91.75 201 TRP A C 1
ATOM 1531 O O . TRP A 1 201 ? -21.031 -20.266 0.596 1 91.75 201 TRP A O 1
ATOM 1541 N N . GLU A 1 202 ? -21.234 -22.469 1.174 1 91.12 202 GLU A N 1
ATOM 1542 C CA . GLU A 1 202 ? -20.562 -22.25 2.453 1 91.12 202 GLU A CA 1
ATOM 1543 C C . GLU A 1 202 ? -19.125 -21.797 2.248 1 91.12 202 GLU A C 1
ATOM 1545 O O . GLU A 1 202 ? -18.672 -20.828 2.865 1 91.12 202 GLU A O 1
ATOM 1550 N N . LYS A 1 203 ? -18.438 -22.484 1.427 1 90.12 203 LYS A N 1
ATOM 1551 C CA . LYS A 1 203 ? -17.062 -22.109 1.125 1 90.12 203 LYS A CA 1
ATOM 1552 C C . LYS A 1 203 ? -17 -20.719 0.485 1 90.12 203 LYS A C 1
ATOM 1554 O O . LYS A 1 203 ? -16.156 -19.906 0.842 1 90.12 203 LYS A O 1
ATOM 1559 N N . PHE A 1 204 ? -17.922 -20.516 -0.439 1 93.06 204 PHE A N 1
ATOM 1560 C CA . PHE A 1 204 ? -18 -19.234 -1.13 1 93.06 204 PHE A CA 1
ATOM 1561 C C . PHE A 1 204 ? -18.188 -18.094 -0.137 1 93.06 204 PHE A C 1
ATOM 1563 O O . PHE A 1 204 ? -17.516 -17.062 -0.219 1 93.06 204 PHE A O 1
ATOM 1570 N N . SER A 1 205 ? -19.109 -18.312 0.787 1 95.25 205 SER A N 1
ATOM 1571 C CA . SER A 1 205 ? -19.422 -17.281 1.769 1 95.25 205 SER A CA 1
ATOM 1572 C C . SER A 1 205 ? -18.203 -16.922 2.604 1 95.25 205 SER A C 1
ATOM 1574 O O . SER A 1 205 ? -17.922 -15.75 2.838 1 95.25 205 SER A O 1
ATOM 1576 N N . PHE A 1 206 ? -17.531 -17.953 2.99 1 94.56 206 PHE A N 1
ATOM 1577 C CA . PHE A 1 206 ? -16.375 -17.734 3.842 1 94.56 206 PHE A CA 1
ATOM 1578 C C . PHE A 1 206 ? -15.266 -17 3.082 1 94.56 206 PHE A C 1
ATOM 1580 O O . PHE A 1 206 ? -14.742 -16 3.559 1 94.56 206 PHE A O 1
ATOM 1587 N N . ILE A 1 207 ? -14.906 -17.484 1.9 1 93.56 207 ILE A N 1
ATOM 1588 C CA . ILE A 1 207 ? -13.781 -16.922 1.151 1 93.56 207 ILE A CA 1
ATOM 1589 C C . ILE A 1 207 ? -14.133 -15.523 0.66 1 93.56 207 ILE A C 1
ATOM 1591 O O . ILE A 1 207 ? -13.281 -14.633 0.641 1 93.56 207 ILE A O 1
ATOM 1595 N N . CYS A 1 208 ? -15.336 -15.312 0.229 1 96.5 208 CYS A N 1
ATOM 1596 C CA . CYS A 1 208 ? -15.789 -14.031 -0.279 1 96.5 208 CYS A CA 1
ATOM 1597 C C . CYS A 1 208 ? -15.773 -12.969 0.819 1 96.5 208 CYS A C 1
ATOM 1599 O O . CYS A 1 208 ? -15.242 -11.875 0.627 1 96.5 208 CYS A O 1
ATOM 1601 N N . ALA A 1 209 ? -16.359 -13.305 1.987 1 97.94 209 ALA A N 1
ATOM 1602 C CA . ALA A 1 209 ? -16.391 -12.367 3.109 1 97.94 209 ALA A CA 1
ATOM 1603 C C . ALA A 1 209 ? -14.977 -12.055 3.596 1 97.94 209 ALA A C 1
ATOM 1605 O O . ALA A 1 209 ? -14.656 -10.906 3.895 1 97.94 209 ALA A O 1
ATOM 1606 N N . THR A 1 210 ? -14.188 -13.086 3.674 1 97.19 210 THR A N 1
ATOM 1607 C CA . THR A 1 210 ? -12.812 -12.914 4.141 1 97.19 210 THR A CA 1
ATOM 1608 C C . THR A 1 210 ? -12.023 -12.039 3.17 1 97.19 210 THR A C 1
ATOM 1610 O O . THR A 1 210 ? -11.258 -11.172 3.592 1 97.19 210 THR A O 1
ATOM 1613 N N . THR A 1 211 ? -12.195 -12.273 1.913 1 96.88 211 THR A N 1
ATOM 1614 C CA . THR A 1 211 ? -11.547 -11.453 0.898 1 96.88 211 THR A CA 1
ATOM 1615 C C . THR A 1 211 ? -11.992 -10 1.021 1 96.88 211 THR A C 1
ATOM 1617 O O . THR A 1 211 ? -11.164 -9.086 0.949 1 96.88 211 THR A O 1
ATOM 1620 N N . ALA A 1 212 ? -13.297 -9.805 1.169 1 98.38 212 ALA A N 1
ATOM 1621 C CA . ALA A 1 212 ? -13.844 -8.453 1.294 1 98.38 212 ALA A CA 1
ATOM 1622 C C . ALA A 1 212 ? -13.141 -7.68 2.404 1 98.38 212 ALA A C 1
ATOM 1624 O O . ALA A 1 212 ? -12.672 -6.562 2.188 1 98.38 212 ALA A O 1
ATOM 1625 N N . VAL A 1 213 ? -13.031 -8.297 3.529 1 98.12 213 VAL A N 1
ATOM 1626 C CA . VAL A 1 213 ? -12.477 -7.625 4.699 1 98.12 213 VAL A CA 1
ATOM 1627 C C . VAL A 1 213 ? -10.969 -7.453 4.531 1 98.12 213 VAL A C 1
ATOM 1629 O O . VAL A 1 213 ? -10.438 -6.359 4.727 1 98.12 213 VAL A O 1
ATOM 1632 N N . GLN A 1 214 ? -10.289 -8.477 4.125 1 95.25 214 GLN A N 1
ATOM 1633 C CA . GLN A 1 214 ? -8.836 -8.445 4.023 1 95.25 214 GLN A CA 1
ATOM 1634 C C . GLN A 1 214 ? -8.375 -7.449 2.965 1 95.25 214 GLN A C 1
ATOM 1636 O O . GLN A 1 214 ? -7.523 -6.598 3.234 1 95.25 214 GLN A O 1
ATOM 1641 N N . ALA A 1 215 ? -8.914 -7.598 1.79 1 95.75 215 ALA A N 1
ATOM 1642 C CA . ALA A 1 215 ? -8.453 -6.793 0.664 1 95.75 215 ALA A CA 1
ATOM 1643 C C . ALA A 1 215 ? -8.781 -5.316 0.872 1 95.75 215 ALA A C 1
ATOM 1645 O O . ALA A 1 215 ? -8 -4.441 0.479 1 95.75 215 ALA A O 1
ATOM 1646 N N . THR A 1 216 ? -9.922 -5 1.469 1 97.19 216 THR A N 1
ATOM 1647 C CA . THR A 1 216 ? -10.336 -3.613 1.667 1 97.19 216 THR A CA 1
ATOM 1648 C C . THR A 1 216 ? -9.539 -2.971 2.803 1 97.19 216 THR A C 1
ATOM 1650 O O . THR A 1 216 ? -9.25 -1.774 2.764 1 97.19 216 THR A O 1
ATOM 1653 N N . THR A 1 217 ? -9.219 -3.727 3.816 1 94.94 217 THR A N 1
ATOM 1654 C CA . THR A 1 217 ? -8.461 -3.219 4.953 1 94.94 217 THR A CA 1
ATOM 1655 C C . THR A 1 217 ? -7.035 -2.871 4.535 1 94.94 217 THR A C 1
ATOM 1657 O O . THR A 1 217 ? -6.441 -1.926 5.059 1 94.94 217 THR A O 1
ATOM 1660 N N . GLY A 1 218 ? -6.531 -3.654 3.584 1 89.44 218 GLY A N 1
ATOM 1661 C CA . GLY A 1 218 ? -5.195 -3.373 3.09 1 89.44 218 GLY A CA 1
ATOM 1662 C C . GLY A 1 218 ? -4.34 -4.617 2.934 1 89.44 218 GLY A C 1
ATOM 1663 O O . GLY A 1 218 ? -4.742 -5.707 3.35 1 89.44 218 GLY A O 1
ATOM 1664 N N . PRO A 1 219 ? -3.162 -4.445 2.414 1 82.94 219 PRO A N 1
ATOM 1665 C CA . PRO A 1 219 ? -2.314 -5.602 2.111 1 82.94 219 PRO A CA 1
ATOM 1666 C C . PRO A 1 219 ? -1.812 -6.309 3.367 1 82.94 219 PRO A C 1
ATOM 1668 O O . PRO A 1 219 ? -1.477 -7.496 3.32 1 82.94 219 PRO A O 1
ATOM 1671 N N . SER A 1 220 ? -1.752 -5.66 4.488 1 80.69 220 SER A N 1
ATOM 1672 C CA . SER A 1 220 ? -1.218 -6.242 5.715 1 80.69 220 SER A CA 1
ATOM 1673 C C . SER A 1 220 ? -2.311 -6.941 6.516 1 80.69 220 SER A C 1
ATOM 1675 O O . SER A 1 220 ? -2.043 -7.5 7.582 1 80.69 220 SER A O 1
ATOM 1677 N N . ALA A 1 221 ? -3.486 -6.906 6.008 1 88.5 221 ALA A N 1
ATOM 1678 C CA . ALA A 1 221 ? -4.578 -7.551 6.73 1 88.5 221 ALA A CA 1
ATOM 1679 C C . ALA A 1 221 ? -4.621 -9.047 6.434 1 88.5 221 ALA A C 1
ATOM 1681 O O . ALA A 1 221 ? -5.043 -9.461 5.352 1 88.5 221 ALA A O 1
ATOM 1682 N N . THR A 1 222 ? -4.164 -9.844 7.406 1 88.81 222 THR A N 1
ATOM 1683 C CA . THR A 1 222 ? -4.207 -11.297 7.289 1 88.81 222 THR A CA 1
ATOM 1684 C C . THR A 1 222 ? -5.453 -11.859 7.973 1 88.81 222 THR A C 1
ATOM 1686 O O . THR A 1 222 ? -6.164 -11.133 8.664 1 88.81 222 THR A O 1
ATOM 1689 N N . GLN A 1 223 ? -5.754 -13.094 7.719 1 91.62 223 GLN A N 1
ATOM 1690 C CA . GLN A 1 223 ? -6.984 -13.711 8.203 1 91.62 223 GLN A CA 1
ATOM 1691 C C . GLN A 1 223 ? -7.031 -13.719 9.727 1 91.62 223 GLN A C 1
ATOM 1693 O O . GLN A 1 223 ? -8.078 -13.453 10.32 1 91.62 223 GLN A O 1
ATOM 1698 N N . ASP A 1 224 ? -5.941 -13.977 10.352 1 90.25 224 ASP A N 1
ATOM 1699 C CA . ASP A 1 224 ? -5.898 -14.102 11.812 1 90.25 224 ASP A CA 1
ATOM 1700 C C . ASP A 1 224 ? -6.141 -12.75 12.477 1 90.25 224 ASP A C 1
ATOM 1702 O O . ASP A 1 224 ? -6.5 -12.688 13.656 1 90.25 224 ASP A O 1
ATOM 1706 N N . LEU A 1 225 ? -5.949 -11.656 11.828 1 92.25 225 LEU A N 1
ATOM 1707 C CA . LEU A 1 225 ? -6.152 -10.328 12.398 1 92.25 225 LEU A CA 1
ATOM 1708 C C . LEU A 1 225 ? -7.641 -10 12.492 1 92.25 225 LEU A C 1
ATOM 1710 O O . LEU A 1 225 ? -8.047 -9.188 13.32 1 92.25 225 LEU A O 1
ATOM 1714 N N . ILE A 1 226 ? -8.477 -10.617 11.68 1 95.94 226 ILE A N 1
ATOM 1715 C CA . ILE A 1 226 ? -9.898 -10.289 11.586 1 95.94 226 ILE A CA 1
ATOM 1716 C C . ILE A 1 226 ? -10.57 -10.5 12.938 1 95.94 226 ILE A C 1
ATOM 1718 O O . ILE A 1 226 ? -11.234 -9.602 13.453 1 95.94 226 ILE A O 1
ATOM 1722 N N . PRO A 1 227 ? -10.305 -11.656 13.594 1 96 227 PRO A N 1
ATOM 1723 C CA . PRO A 1 227 ? -10.969 -11.844 14.891 1 96 227 PRO A CA 1
ATOM 1724 C C . PRO A 1 227 ? -10.312 -11.039 16.016 1 96 227 PRO A C 1
ATOM 1726 O O . PRO A 1 227 ? -10.867 -10.938 17.109 1 96 227 PRO A O 1
ATOM 1729 N N . GLN A 1 228 ? -9.148 -10.492 15.781 1 93.75 228 GLN A N 1
ATOM 1730 C CA . GLN A 1 228 ? -8.422 -9.766 16.828 1 93.75 228 GLN A CA 1
ATOM 1731 C C . GLN A 1 228 ? -8.844 -8.297 16.859 1 93.75 228 GLN A C 1
ATOM 1733 O O . GLN A 1 228 ? -8.555 -7.594 17.828 1 93.75 228 GLN A O 1
ATOM 1738 N N . VAL A 1 229 ? -9.359 -7.797 15.828 1 95.06 229 VAL A N 1
ATOM 1739 C CA . VAL A 1 229 ? -9.797 -6.41 15.711 1 95.06 229 VAL A CA 1
ATOM 1740 C C . VAL A 1 229 ? -11.32 -6.348 15.68 1 95.06 229 VAL A C 1
ATOM 1742 O O . VAL A 1 229 ? -11.938 -6.699 14.672 1 95.06 229 VAL A O 1
ATOM 1745 N N . PRO A 1 230 ? -11.906 -5.836 16.641 1 95.31 230 PRO A N 1
ATOM 1746 C CA . PRO A 1 230 ? -13.367 -5.871 16.766 1 95.31 230 PRO A CA 1
ATOM 1747 C C . PRO A 1 230 ? -14.078 -5.285 15.547 1 95.31 230 PRO A C 1
ATOM 1749 O O . PRO A 1 230 ? -15.078 -5.84 15.086 1 95.31 230 PRO A O 1
ATOM 1752 N N . GLU A 1 231 ? -13.602 -4.203 15.016 1 95.38 231 GLU A N 1
ATOM 1753 C CA . GLU A 1 231 ? -14.219 -3.578 13.852 1 95.38 231 GLU A CA 1
ATOM 1754 C C . GLU A 1 231 ? -14.172 -4.5 12.633 1 95.38 231 GLU A C 1
ATOM 1756 O O . GLU A 1 231 ? -15.133 -4.578 11.867 1 95.38 231 GLU A O 1
ATOM 1761 N N . LEU A 1 232 ? -13.117 -5.199 12.414 1 97.19 232 LEU A N 1
ATOM 1762 C CA . LEU A 1 232 ? -12.977 -6.109 11.281 1 97.19 232 LEU A CA 1
ATOM 1763 C C . LEU A 1 232 ? -13.883 -7.324 11.453 1 97.19 232 LEU A C 1
ATOM 1765 O O . LEU A 1 232 ? -14.469 -7.809 10.477 1 97.19 232 LEU A O 1
ATOM 1769 N N . LEU A 1 233 ? -13.93 -7.797 12.695 1 97.75 233 LEU A N 1
ATOM 1770 C CA . LEU A 1 233 ? -14.789 -8.945 12.953 1 97.75 233 LEU A CA 1
ATOM 1771 C C . LEU A 1 233 ? -16.25 -8.602 12.695 1 97.75 233 LEU A C 1
ATOM 1773 O O . LEU A 1 233 ? -16.984 -9.406 12.117 1 97.75 233 LEU A O 1
ATOM 1777 N N . THR A 1 234 ? -16.672 -7.445 13.164 1 97.88 234 THR A N 1
ATOM 1778 C CA . THR A 1 234 ? -18.031 -6.984 12.898 1 97.88 234 THR A CA 1
ATOM 1779 C C . THR A 1 234 ? -18.281 -6.879 11.398 1 97.88 234 THR A C 1
ATOM 1781 O O . THR A 1 234 ? -19.344 -7.293 10.914 1 97.88 234 THR A O 1
ATOM 1784 N N . MET A 1 235 ? -17.375 -6.336 10.68 1 98 235 MET A N 1
ATOM 1785 C CA . MET A 1 235 ? -17.469 -6.215 9.227 1 98 235 MET A CA 1
ATOM 1786 C C . MET A 1 235 ? -17.562 -7.59 8.578 1 98 235 MET A C 1
ATOM 1788 O O . MET A 1 235 ? -18.375 -7.785 7.66 1 98 235 MET A O 1
ATOM 1792 N N . TRP A 1 236 ? -16.734 -8.508 8.984 1 98.25 236 TRP A N 1
ATOM 1793 C CA . TRP A 1 236 ? -16.719 -9.859 8.445 1 98.25 236 TRP A CA 1
ATOM 1794 C C . TRP A 1 236 ? -18.062 -10.562 8.672 1 98.25 236 TRP A C 1
ATOM 1796 O O . TRP A 1 236 ? -18.609 -11.188 7.766 1 98.25 236 TRP A O 1
ATOM 1806 N N . ARG A 1 237 ? -18.641 -10.461 9.906 1 97.88 237 ARG A N 1
ATOM 1807 C CA . ARG A 1 237 ? -19.938 -11.031 10.219 1 97.88 237 ARG A CA 1
ATOM 1808 C C . ARG A 1 237 ? -21.016 -10.453 9.312 1 97.88 237 ARG A C 1
ATOM 1810 O O . ARG A 1 237 ? -21.875 -11.188 8.812 1 97.88 237 ARG A O 1
ATOM 1817 N N . SER A 1 238 ? -20.953 -9.141 9.141 1 97.88 238 SER A N 1
ATOM 1818 C CA . SER A 1 238 ? -21.938 -8.484 8.281 1 97.88 238 SER A CA 1
ATOM 1819 C C . SER A 1 238 ? -21.844 -8.984 6.848 1 97.88 238 SER A C 1
ATOM 1821 O O . SER A 1 238 ? -22.859 -9.242 6.203 1 97.88 238 SER A O 1
ATOM 1823 N N . ALA A 1 239 ? -20.594 -9.062 6.312 1 98.25 239 ALA A N 1
ATOM 1824 C CA . ALA A 1 239 ? -20.391 -9.586 4.961 1 98.25 239 ALA A CA 1
ATOM 1825 C C . ALA A 1 239 ? -20.922 -11.008 4.836 1 98.25 239 ALA A C 1
ATOM 1827 O O . ALA A 1 239 ? -21.594 -11.344 3.855 1 98.25 239 ALA A O 1
ATOM 1828 N N . MET A 1 240 ? -20.625 -11.82 5.824 1 97.44 240 MET A N 1
ATOM 1829 C CA . MET A 1 240 ? -21.109 -13.203 5.848 1 97.44 240 MET A CA 1
ATOM 1830 C C . MET A 1 240 ? -22.625 -13.25 5.82 1 97.44 240 MET A C 1
ATOM 1832 O O . MET A 1 240 ? -23.219 -14.023 5.066 1 97.44 240 MET A O 1
ATOM 1836 N N . GLN A 1 241 ? -23.25 -12.445 6.602 1 97.19 241 GLN A N 1
ATOM 1837 C CA . GLN A 1 241 ? -24.719 -12.406 6.691 1 97.19 241 GLN A CA 1
ATOM 1838 C C . GLN A 1 241 ? -25.328 -11.984 5.363 1 97.19 241 GLN A C 1
ATOM 1840 O O . GLN A 1 241 ? -26.375 -12.516 4.965 1 97.19 241 GLN A O 1
ATOM 1845 N N . GLU A 1 242 ? -24.734 -11.008 4.695 1 97.5 242 GLU A N 1
ATOM 1846 C CA . GLU A 1 242 ? -25.219 -10.57 3.391 1 97.5 242 GLU A CA 1
ATOM 1847 C C . GLU A 1 242 ? -25.172 -11.719 2.379 1 97.5 242 GLU A C 1
ATOM 1849 O O . GLU A 1 242 ? -26.141 -11.938 1.645 1 97.5 242 GLU A O 1
ATOM 1854 N N . ILE A 1 243 ? -24.094 -12.43 2.318 1 96.62 243 ILE A N 1
ATOM 1855 C CA . ILE A 1 243 ? -23.938 -13.523 1.36 1 96.62 243 ILE A CA 1
ATOM 1856 C C . ILE A 1 243 ? -24.891 -14.656 1.707 1 96.62 243 ILE A C 1
ATOM 1858 O O . ILE A 1 243 ? -25.469 -15.289 0.815 1 96.62 243 ILE A O 1
ATOM 1862 N N . MET A 1 244 ? -25.047 -14.898 2.979 1 95.69 244 MET A N 1
ATOM 1863 C CA . MET A 1 244 ? -26 -15.906 3.42 1 95.69 244 MET A CA 1
ATOM 1864 C C . MET A 1 244 ? -27.406 -15.555 2.98 1 95.69 244 MET A C 1
ATOM 1866 O O . MET A 1 244 ? -28.188 -16.422 2.582 1 95.69 244 MET A O 1
ATOM 1870 N N . ALA A 1 245 ? -27.781 -14.305 3.117 1 96.06 245 ALA A N 1
ATOM 1871 C CA . ALA A 1 245 ? -29.094 -13.852 2.66 1 96.06 245 ALA A CA 1
ATOM 1872 C C . ALA A 1 245 ? -29.266 -14.109 1.165 1 96.06 245 ALA A C 1
ATOM 1874 O O . ALA A 1 245 ? -30.344 -14.516 0.721 1 96.06 245 ALA A O 1
ATOM 1875 N N . VAL A 1 246 ? -28.219 -13.852 0.422 1 95.69 246 VAL A N 1
ATOM 1876 C CA . VAL A 1 246 ? -28.266 -14.117 -1.012 1 95.69 246 VAL A CA 1
ATOM 1877 C C . VAL A 1 246 ? -28.406 -15.617 -1.254 1 95.69 246 VAL A C 1
ATOM 1879 O O . VAL A 1 246 ? -29.203 -16.047 -2.094 1 95.69 246 VAL A O 1
ATOM 1882 N N . ALA A 1 247 ? -27.625 -16.438 -0.526 1 93.75 247 ALA A N 1
ATOM 1883 C CA . ALA A 1 247 ? -27.703 -17.891 -0.647 1 93.75 247 ALA A CA 1
ATOM 1884 C C . ALA A 1 247 ? -29.109 -18.391 -0.354 1 93.75 247 ALA A C 1
ATOM 1886 O O . ALA A 1 247 ? -29.609 -19.297 -1.035 1 93.75 247 ALA A O 1
ATOM 1887 N N . HIS A 1 248 ? -29.703 -17.812 0.633 1 93.88 248 HIS A N 1
ATOM 1888 C CA . HIS A 1 248 ? -31.062 -18.172 1.013 1 93.88 248 HIS A CA 1
ATOM 1889 C C . HIS A 1 248 ? -32.031 -17.969 -0.143 1 93.88 248 HIS A C 1
ATOM 1891 O O . HIS A 1 248 ? -32.938 -18.766 -0.34 1 93.88 248 HIS A O 1
ATOM 1897 N N . SER A 1 249 ? -31.844 -16.953 -0.849 1 91.5 249 SER A N 1
ATOM 1898 C CA . SER A 1 249 ? -32.688 -16.672 -1.986 1 91.5 249 SER A CA 1
ATOM 1899 C C . SER A 1 249 ? -32.531 -17.703 -3.094 1 91.5 249 SER A C 1
ATOM 1901 O O . SER A 1 249 ? -33.375 -17.828 -3.977 1 91.5 249 SER A O 1
ATOM 1903 N N . HIS A 1 250 ? -31.516 -18.484 -3.066 1 86.75 250 HIS A N 1
ATOM 1904 C CA . HIS A 1 250 ? -31.266 -19.547 -4.031 1 86.75 250 HIS A CA 1
ATOM 1905 C C . HIS A 1 250 ? -31.547 -20.922 -3.424 1 86.75 250 HIS A C 1
ATOM 1907 O O . HIS A 1 250 ? -31.125 -21.953 -3.963 1 86.75 250 HIS A O 1
ATOM 1913 N N . GLY A 1 251 ? -32.125 -20.875 -2.248 1 87.75 251 GLY A N 1
ATOM 1914 C CA . GLY A 1 251 ? -32.594 -22.109 -1.633 1 87.75 251 GLY A CA 1
ATOM 1915 C C . GLY A 1 251 ? -31.531 -22.766 -0.755 1 87.75 251 GLY A C 1
ATOM 1916 O O . GLY A 1 251 ? -31.703 -23.891 -0.304 1 87.75 251 GLY A O 1
ATOM 1917 N N . ILE A 1 252 ? -30.484 -22.094 -0.576 1 88.69 252 ILE A N 1
ATOM 1918 C CA . ILE A 1 252 ? -29.422 -22.625 0.265 1 88.69 252 ILE A CA 1
ATOM 1919 C C . ILE A 1 252 ? -29.547 -22.062 1.68 1 88.69 252 ILE A C 1
ATOM 1921 O O . ILE A 1 252 ? -29.438 -20.844 1.891 1 88.69 252 ILE A O 1
ATOM 1925 N N . ASN A 1 253 ? -29.766 -22.969 2.596 1 86.12 253 ASN A N 1
ATOM 1926 C CA . ASN A 1 253 ? -30.016 -22.531 3.965 1 86.12 253 ASN A CA 1
ATOM 1927 C C . ASN A 1 253 ? -28.953 -23.062 4.926 1 86.12 253 ASN A C 1
ATOM 1929 O O . ASN A 1 253 ? -28.75 -24.281 5.02 1 86.12 253 ASN A O 1
ATOM 1933 N N . TYR A 1 254 ? -28.172 -22.297 5.336 1 77.19 254 TYR A N 1
ATOM 1934 C CA . TYR A 1 254 ? -27.297 -22.703 6.434 1 77.19 254 TYR A CA 1
ATOM 1935 C C . TYR A 1 254 ? -27.406 -21.734 7.602 1 77.19 254 TYR A C 1
ATOM 1937 O O . TYR A 1 254 ? -27.906 -20.625 7.445 1 77.19 254 TYR A O 1
ATOM 1945 N N . GLN A 1 255 ? -27.109 -22.203 8.82 1 78.19 255 GLN A N 1
ATOM 1946 C CA . GLN A 1 255 ? -27.438 -21.547 10.078 1 78.19 255 GLN A CA 1
ATOM 1947 C C . GLN A 1 255 ? -26.391 -20.5 10.453 1 78.19 255 GLN A C 1
ATOM 1949 O O . GLN A 1 255 ? -25.219 -20.656 10.133 1 78.19 255 GLN A O 1
ATOM 1954 N N . GLU A 1 256 ? -26.891 -19.5 11.133 1 82.88 256 GLU A N 1
ATOM 1955 C CA . GLU A 1 256 ? -26.062 -18.406 11.609 1 82.88 256 GLU A CA 1
ATOM 1956 C C . GLU A 1 256 ? -24.938 -18.906 12.508 1 82.88 256 GLU A C 1
ATOM 1958 O O . GLU A 1 256 ? -23.844 -18.328 12.531 1 82.88 256 GLU A O 1
ATOM 1963 N N . GLU A 1 257 ? -25.281 -19.875 13.203 1 87.56 257 GLU A N 1
ATOM 1964 C CA . GLU A 1 257 ? -24.297 -20.469 14.094 1 87.56 257 GLU A CA 1
ATOM 1965 C C . GLU A 1 257 ? -23.062 -20.922 13.32 1 87.56 257 GLU A C 1
ATOM 1967 O O . GLU A 1 257 ? -21.969 -21 13.875 1 87.56 257 GLU A O 1
ATOM 1972 N N . TRP A 1 258 ? -23.297 -21.094 12.102 1 88.94 258 TRP A N 1
ATOM 1973 C CA . TRP A 1 258 ? -22.203 -21.531 11.234 1 88.94 258 TRP A CA 1
ATOM 1974 C C . TRP A 1 258 ? -21.141 -20.438 11.141 1 88.94 258 TRP A C 1
ATOM 1976 O O . TRP A 1 258 ? -19.938 -20.734 11.07 1 88.94 258 TRP A O 1
ATOM 1986 N N . ILE A 1 259 ? -21.578 -19.203 11.18 1 92.75 259 ILE A N 1
ATOM 1987 C CA . ILE A 1 259 ? -20.656 -18.078 11.094 1 92.75 259 ILE A CA 1
ATOM 1988 C C . ILE A 1 259 ? -19.672 -18.125 12.273 1 92.75 259 ILE A C 1
ATOM 1990 O O . ILE A 1 259 ? -18.453 -18.031 12.086 1 92.75 259 ILE A O 1
ATOM 1994 N N . GLU A 1 260 ? -20.203 -18.297 13.453 1 94.31 260 GLU A N 1
ATOM 1995 C CA . GLU A 1 260 ? -19.391 -18.266 14.664 1 94.31 260 GLU A CA 1
ATOM 1996 C C . GLU A 1 260 ? -18.406 -19.438 14.695 1 94.31 260 GLU A C 1
ATOM 1998 O O . GLU A 1 260 ? -17.297 -19.297 15.211 1 94.31 260 GLU A O 1
ATOM 2003 N N . LYS A 1 261 ? -18.812 -20.5 14.117 1 93 261 LYS A N 1
ATOM 2004 C CA . LYS A 1 261 ? -17.984 -21.688 14.086 1 93 261 LYS A CA 1
ATOM 2005 C C . LYS A 1 261 ? -16.797 -21.516 13.133 1 93 261 LYS A C 1
ATOM 2007 O O . LYS A 1 261 ? -15.844 -22.281 13.172 1 93 261 LYS A O 1
ATOM 2012 N N . ARG A 1 262 ? -16.844 -20.516 12.305 1 94.12 262 ARG A N 1
ATOM 2013 C CA . ARG A 1 262 ? -15.766 -20.281 11.344 1 94.12 262 ARG A CA 1
ATOM 2014 C C . ARG A 1 262 ? -14.711 -19.344 11.93 1 94.12 262 ARG A C 1
ATOM 2016 O O . ARG A 1 262 ? -13.609 -19.234 11.391 1 94.12 262 ARG A O 1
ATOM 2023 N N . ILE A 1 263 ? -14.977 -18.672 13.031 1 95.56 263 ILE A N 1
ATOM 2024 C CA . ILE A 1 263 ? -14.078 -17.688 13.609 1 95.56 263 ILE A CA 1
ATOM 2025 C C . ILE A 1 263 ? -12.781 -18.359 14.055 1 95.56 263 ILE A C 1
ATOM 2027 O O . ILE A 1 263 ? -11.688 -17.844 13.82 1 95.56 263 ILE A O 1
ATOM 2031 N N . PRO A 1 264 ? -12.844 -19.578 14.68 1 93.81 264 PRO A N 1
ATOM 2032 C CA . PRO A 1 264 ? -11.594 -20.266 15.023 1 93.81 264 PRO A CA 1
ATOM 2033 C C . PRO A 1 264 ? -10.734 -20.562 13.805 1 93.81 264 PRO A C 1
ATOM 2035 O O . PRO A 1 264 ? -9.5 -20.578 13.898 1 93.81 264 PRO A O 1
ATOM 2038 N N . VAL A 1 265 ? -11.352 -20.828 12.656 1 89.62 265 VAL A N 1
ATOM 2039 C CA . VAL A 1 265 ? -10.609 -21.062 11.422 1 89.62 265 VAL A CA 1
ATOM 2040 C C . VAL A 1 265 ? -9.789 -19.844 11.055 1 89.62 265 VAL A C 1
ATOM 2042 O O . VAL A 1 265 ? -8.625 -19.953 10.656 1 89.62 265 VAL 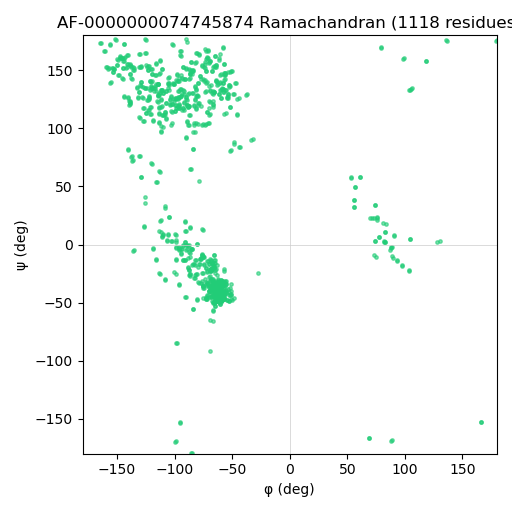A O 1
ATOM 2045 N N . LEU A 1 266 ? -10.375 -18.641 11.18 1 93.5 266 LEU A N 1
ATOM 2046 C CA . LEU A 1 266 ? -9.648 -17.391 10.945 1 93.5 266 LEU A CA 1
ATOM 2047 C C . LEU A 1 266 ? -8.469 -17.266 11.898 1 93.5 266 LEU A C 1
ATOM 2049 O O . LEU A 1 266 ? -7.367 -16.906 11.484 1 93.5 266 LEU A O 1
ATOM 2053 N N . ARG A 1 267 ? -8.68 -17.594 13.141 1 92.12 267 ARG A N 1
ATOM 2054 C CA . ARG A 1 267 ? -7.66 -17.438 14.18 1 92.12 267 ARG A CA 1
ATOM 2055 C C . ARG A 1 267 ? -6.453 -18.312 13.891 1 92.12 267 ARG A C 1
ATOM 2057 O O . ARG A 1 267 ? -5.316 -17.938 14.164 1 92.12 267 ARG A O 1
ATOM 2064 N N . GLU A 1 268 ? -6.699 -19.406 13.32 1 86.5 268 GLU A N 1
ATOM 2065 C CA . GLU A 1 268 ? -5.648 -20.406 13.094 1 86.5 268 GLU A CA 1
ATOM 2066 C C . GLU A 1 268 ? -4.883 -20.109 11.812 1 86.5 268 GLU A C 1
ATOM 2068 O O . GLU A 1 268 ? -3.793 -20.641 11.594 1 86.5 268 GLU A O 1
ATOM 2073 N N . ALA A 1 269 ? -5.434 -19.328 10.992 1 84.56 269 ALA A N 1
ATOM 2074 C CA . ALA A 1 269 ? -4.805 -19.016 9.711 1 84.56 269 ALA A CA 1
ATOM 2075 C C . ALA A 1 269 ? -3.809 -17.859 9.852 1 84.56 269 ALA A C 1
ATOM 2077 O O . ALA A 1 269 ? -3.943 -16.828 9.195 1 84.56 269 ALA A O 1
ATOM 2078 N N . VAL A 1 270 ? -2.775 -18.094 10.602 1 81.88 270 VAL A N 1
ATOM 2079 C CA . VAL A 1 270 ? -1.798 -17.062 10.969 1 81.88 270 VAL A CA 1
ATOM 2080 C C . VAL A 1 270 ? -1.031 -16.609 9.727 1 81.88 270 VAL A C 1
ATOM 2082 O O . VAL A 1 270 ? -0.423 -17.438 9.031 1 81.88 270 VAL A O 1
ATOM 2085 N N . GLY A 1 271 ? -1.128 -15.344 9.445 1 79.38 271 GLY A N 1
ATOM 2086 C CA . GLY A 1 271 ? -0.362 -14.766 8.359 1 79.38 271 GLY A CA 1
ATOM 2087 C C . GLY A 1 271 ? -0.944 -15.07 6.988 1 79.38 271 GLY A C 1
ATOM 2088 O O . GLY A 1 271 ? -0.401 -14.641 5.969 1 79.38 271 GLY A O 1
ATOM 2089 N N . ALA A 1 272 ? -2.086 -15.68 6.949 1 81.81 272 ALA A N 1
ATOM 2090 C CA . ALA A 1 272 ? -2.652 -16.125 5.68 1 81.81 272 ALA A CA 1
ATOM 2091 C C . ALA A 1 272 ? -3.475 -15.023 5.027 1 81.81 272 ALA A C 1
ATOM 2093 O O . ALA A 1 272 ? -4.137 -14.242 5.715 1 81.81 272 ALA A O 1
ATOM 2094 N N . THR A 1 273 ? -3.385 -14.961 3.719 1 85.5 273 THR A N 1
ATOM 2095 C CA . THR A 1 273 ? -4.234 -14.094 2.908 1 85.5 273 THR A CA 1
ATOM 2096 C C . THR A 1 273 ? -4.996 -14.906 1.863 1 85.5 273 THR A C 1
ATOM 2098 O O . THR A 1 273 ? -4.559 -15.992 1.474 1 85.5 273 THR A O 1
ATOM 2101 N N . THR A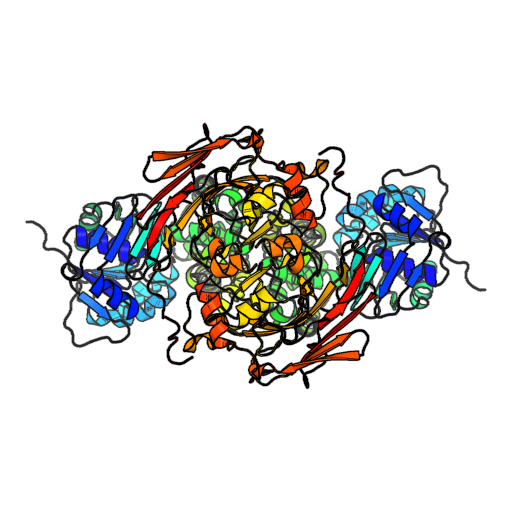 1 274 ? -6.164 -14.422 1.522 1 88 274 THR A N 1
ATOM 2102 C CA . THR A 1 274 ? -6.852 -15.07 0.411 1 88 274 THR A CA 1
ATOM 2103 C C . THR A 1 274 ? -6.098 -14.844 -0.897 1 88 274 THR A C 1
ATOM 2105 O O . THR A 1 274 ? -5.406 -13.836 -1.052 1 88 274 THR A O 1
ATOM 2108 N N . SER A 1 275 ? -6.18 -15.766 -1.783 1 83.38 275 SER A N 1
ATOM 2109 C CA . SER A 1 275 ? -5.52 -15.648 -3.08 1 83.38 275 SER A CA 1
ATOM 2110 C C . SER A 1 275 ? -5.973 -14.391 -3.818 1 83.38 275 SER A C 1
ATOM 2112 O O . SER A 1 275 ? -5.164 -13.719 -4.461 1 83.38 275 SER A O 1
ATOM 2114 N N . CYS A 1 276 ? -7.258 -14.047 -3.756 1 89.69 276 CYS A N 1
ATOM 2115 C CA . CYS A 1 276 ? -7.793 -12.867 -4.422 1 89.69 276 CYS A CA 1
ATOM 2116 C C . CYS A 1 276 ? -7.18 -11.594 -3.848 1 89.69 276 CYS A C 1
ATOM 2118 O O . CYS A 1 276 ? -6.797 -10.695 -4.598 1 89.69 276 CYS A O 1
ATOM 2120 N N . SER A 1 277 ? -7.145 -11.523 -2.52 1 91.56 277 SER A N 1
ATOM 2121 C CA . SER A 1 277 ? -6.531 -10.359 -1.885 1 91.56 277 SER A CA 1
ATOM 2122 C C . SER A 1 277 ? -5.074 -10.203 -2.307 1 91.56 277 SER A C 1
ATOM 2124 O O . SER A 1 277 ? -4.625 -9.094 -2.604 1 91.56 277 SER A O 1
ATOM 2126 N N . ARG A 1 278 ? -4.328 -11.266 -2.365 1 84.06 278 ARG A N 1
ATOM 2127 C CA . ARG A 1 278 ? -2.926 -11.234 -2.77 1 84.06 278 ARG A CA 1
ATOM 2128 C C . ARG A 1 278 ? -2.777 -10.719 -4.195 1 84.06 278 ARG A C 1
ATOM 2130 O O . ARG A 1 278 ? -1.899 -9.906 -4.48 1 84.06 278 ARG A O 1
ATOM 2137 N N . ASP A 1 279 ? -3.607 -11.273 -5.062 1 86.56 279 ASP A N 1
ATOM 2138 C CA . ASP A 1 279 ? -3.545 -10.852 -6.457 1 86.56 279 ASP A CA 1
ATOM 2139 C C . ASP A 1 279 ? -3.861 -9.359 -6.598 1 86.56 279 ASP A C 1
ATOM 2141 O O . ASP A 1 279 ? -3.189 -8.648 -7.344 1 86.56 279 ASP A O 1
ATOM 2145 N N . LEU A 1 280 ? -4.855 -8.898 -5.887 1 91.56 280 LEU A N 1
ATOM 2146 C CA . LEU A 1 280 ? -5.258 -7.496 -5.949 1 91.56 280 LEU A CA 1
ATOM 2147 C C . LEU A 1 280 ? -4.109 -6.582 -5.539 1 91.56 280 LEU A C 1
ATOM 2149 O O . LEU A 1 280 ? -3.775 -5.637 -6.254 1 91.56 280 LEU A O 1
ATOM 2153 N N . TRP A 1 281 ? -3.473 -6.891 -4.504 1 88.06 281 TRP A N 1
ATOM 2154 C CA . TRP A 1 281 ? -2.445 -6 -3.971 1 88.06 281 TRP A CA 1
ATOM 2155 C C . TRP A 1 281 ? -1.121 -6.203 -4.699 1 88.06 281 TRP A C 1
ATOM 2157 O O . TRP A 1 281 ? -0.25 -5.328 -4.668 1 88.06 281 TRP A O 1
ATOM 2167 N N . ALA A 1 282 ? -0.972 -7.32 -5.406 1 82.38 282 ALA A N 1
ATOM 2168 C CA . ALA A 1 282 ? 0.215 -7.551 -6.227 1 82.38 282 ALA A CA 1
ATOM 2169 C C . ALA A 1 282 ? 0.053 -6.938 -7.613 1 82.38 282 ALA A C 1
ATOM 2171 O O . ALA A 1 282 ? 0.973 -6.988 -8.438 1 82.38 282 ALA A O 1
ATOM 2172 N N . GLY A 1 283 ? -1.143 -6.371 -7.898 1 87.25 283 GLY A N 1
ATOM 2173 C CA . GLY A 1 283 ? -1.382 -5.793 -9.211 1 87.25 283 GLY A CA 1
ATOM 2174 C C . GLY A 1 283 ? -1.589 -6.84 -10.297 1 87.25 283 GLY A C 1
ATOM 2175 O O . GLY A 1 283 ? -1.184 -6.641 -11.445 1 87.25 283 GLY A O 1
ATOM 2176 N N . ARG A 1 284 ? -2.188 -7.969 -9.992 1 84.88 284 ARG A N 1
ATOM 2177 C CA . ARG A 1 284 ? -2.523 -9.039 -10.922 1 84.88 284 ARG A CA 1
ATOM 2178 C C . ARG A 1 284 ? -4.031 -9.141 -11.117 1 84.88 284 ARG A C 1
ATOM 2180 O O . ARG A 1 284 ? -4.805 -8.758 -10.234 1 84.88 284 ARG A O 1
ATOM 2187 N N . PRO A 1 285 ? -4.379 -9.617 -12.328 1 88.5 285 PRO A N 1
ATOM 2188 C CA . PRO A 1 285 ? -5.801 -9.945 -12.445 1 88.5 285 PRO A CA 1
ATOM 2189 C C . PRO A 1 285 ? -6.293 -10.867 -11.336 1 88.5 285 PRO A C 1
ATOM 2191 O O . PRO A 1 285 ? -5.578 -11.797 -10.938 1 88.5 285 PRO A O 1
ATOM 2194 N N . SER A 1 286 ? -7.457 -10.555 -10.812 1 90.81 286 SER A N 1
ATOM 2195 C CA . SER A 1 286 ? -7.922 -11.281 -9.641 1 90.81 286 SER A CA 1
ATOM 2196 C C . SER A 1 286 ? -9.312 -11.875 -9.875 1 90.81 286 SER A C 1
ATOM 2198 O O . SER A 1 286 ? -9.906 -11.664 -10.93 1 90.81 286 SER A O 1
ATOM 2200 N N . GLU A 1 287 ? -9.805 -12.625 -8.875 1 90.81 287 GLU A N 1
ATOM 2201 C CA . GLU A 1 287 ? -11.133 -13.227 -8.906 1 90.81 287 GLU A CA 1
ATOM 2202 C C . GLU A 1 287 ? -12.18 -12.305 -8.281 1 90.81 287 GLU A C 1
ATOM 2204 O O . GLU A 1 287 ? -13.242 -12.758 -7.855 1 90.81 287 GLU A O 1
ATOM 2209 N N . LEU A 1 288 ? -11.867 -11.008 -8.195 1 95.19 288 LEU A N 1
ATOM 2210 C CA . LEU A 1 288 ? -12.766 -10.039 -7.566 1 95.19 288 LEU A CA 1
ATOM 2211 C C . LEU A 1 288 ? -14.172 -10.164 -8.133 1 95.19 288 LEU A C 1
ATOM 2213 O O . LEU A 1 288 ? -15.148 -10.234 -7.379 1 95.19 288 LEU A O 1
ATOM 2217 N N . GLU A 1 289 ? -14.328 -10.211 -9.445 1 93.06 289 GLU A N 1
ATOM 2218 C CA . GLU A 1 289 ? -15.625 -10.297 -10.109 1 93.06 289 GLU A CA 1
ATOM 2219 C C . GLU A 1 289 ? -16.328 -11.602 -9.773 1 93.06 289 GLU A C 1
ATOM 2221 O O . GLU A 1 289 ? -17.562 -11.641 -9.672 1 93.06 289 GLU A O 1
ATOM 2226 N N . ASP A 1 290 ? -15.586 -12.625 -9.594 1 90.81 290 ASP A N 1
ATOM 2227 C CA . ASP A 1 290 ? -16.156 -13.953 -9.352 1 90.81 290 ASP A CA 1
ATOM 2228 C C . ASP A 1 290 ? -16.547 -14.125 -7.891 1 90.81 290 ASP A C 1
ATOM 2230 O O . ASP A 1 290 ? -17.406 -14.953 -7.57 1 90.81 290 ASP A O 1
ATOM 2234 N N . LEU A 1 291 ? -15.938 -13.414 -7.047 1 94 291 LEU A N 1
ATOM 2235 C CA . LEU A 1 291 ? -16.266 -13.477 -5.629 1 94 291 LEU A CA 1
ATOM 2236 C C . LEU A 1 291 ? -17.188 -12.336 -5.23 1 94 291 LEU A C 1
ATOM 2238 O O . LEU A 1 291 ? -18.406 -12.422 -5.426 1 94 291 LEU A O 1
ATOM 2242 N N . LEU A 1 292 ? -16.641 -11.188 -4.934 1 97.38 292 LEU A N 1
ATOM 2243 C CA . LEU A 1 292 ? -17.453 -10.07 -4.469 1 97.38 292 LEU A CA 1
ATOM 2244 C C . LEU A 1 292 ? -18.406 -9.602 -5.566 1 97.38 292 LEU A C 1
ATOM 2246 O O . LEU A 1 292 ? -19.562 -9.25 -5.285 1 97.38 292 LEU A O 1
ATOM 2250 N N . GLY A 1 293 ? -17.922 -9.531 -6.785 1 95.81 293 GLY A N 1
ATOM 2251 C CA . GLY A 1 293 ? -18.781 -9.148 -7.891 1 95.81 293 GLY A CA 1
ATOM 2252 C C . GLY A 1 293 ? -20 -10.039 -8.039 1 95.81 293 GLY A C 1
ATOM 2253 O O . GLY A 1 293 ? -21.094 -9.555 -8.305 1 95.81 293 GLY A O 1
ATOM 2254 N N . SER A 1 294 ? -19.812 -11.305 -7.926 1 93.69 294 SER A N 1
ATOM 2255 C CA . SER A 1 294 ? -20.922 -12.258 -8.008 1 93.69 294 SER A CA 1
ATOM 2256 C C . SER A 1 294 ? -21.938 -12.016 -6.902 1 93.69 294 SER A C 1
ATOM 2258 O O . SER A 1 294 ? -23.141 -11.992 -7.156 1 93.69 294 SER A O 1
ATOM 2260 N N . ALA A 1 295 ? -21.453 -11.914 -5.676 1 96 295 ALA A N 1
ATOM 2261 C CA . ALA A 1 295 ? -22.344 -11.664 -4.547 1 96 295 ALA A CA 1
ATOM 2262 C C . ALA A 1 295 ? -23.109 -10.359 -4.734 1 96 295 ALA A C 1
ATOM 2264 O O . ALA A 1 295 ? -24.312 -10.289 -4.449 1 96 295 ALA A O 1
ATOM 2265 N N . HIS A 1 296 ? -22.406 -9.344 -5.203 1 96.88 296 HIS A N 1
ATOM 2266 C CA . HIS A 1 296 ? -23.031 -8.055 -5.488 1 96.88 296 HIS A CA 1
ATOM 2267 C C . HIS A 1 296 ? -24.125 -8.195 -6.543 1 96.88 296 HIS A C 1
ATOM 2269 O O . HIS A 1 296 ? -25.25 -7.73 -6.34 1 96.88 296 HIS A O 1
ATOM 2275 N N . ARG A 1 297 ? -23.844 -8.805 -7.652 1 94.69 297 ARG A N 1
ATOM 2276 C CA . ARG A 1 297 ? -24.781 -8.953 -8.758 1 94.69 297 ARG A CA 1
ATOM 2277 C C . ARG A 1 297 ? -25.969 -9.812 -8.359 1 94.69 297 ARG A C 1
ATOM 2279 O O . ARG A 1 297 ? -27.109 -9.5 -8.695 1 94.69 297 ARG A O 1
ATOM 2286 N N . LEU A 1 298 ? -25.719 -10.867 -7.691 1 93.94 298 LEU A N 1
ATOM 2287 C CA . LEU A 1 298 ? -26.797 -11.742 -7.25 1 93.94 298 LEU A CA 1
ATOM 2288 C C . LEU A 1 298 ? -27.719 -11.031 -6.262 1 93.94 298 LEU A C 1
ATOM 2290 O O . LEU A 1 298 ? -28.938 -11.219 -6.293 1 93.94 298 LEU A O 1
ATOM 2294 N N . GLY A 1 299 ? -27.078 -10.305 -5.309 1 96.69 299 GLY A N 1
ATOM 2295 C CA . GLY A 1 299 ? -27.891 -9.492 -4.422 1 96.69 299 GLY A CA 1
ATOM 2296 C C . GLY A 1 299 ? -28.812 -8.539 -5.16 1 96.69 299 GLY A C 1
ATOM 2297 O O . GLY A 1 299 ? -30.016 -8.477 -4.875 1 96.69 299 GLY A O 1
ATOM 2298 N N . GLU A 1 300 ? -28.297 -7.836 -6.117 1 96.06 300 GLU A N 1
ATOM 2299 C CA . GLU A 1 300 ? -29.078 -6.891 -6.914 1 96.06 300 GLU A CA 1
ATOM 2300 C C . GLU A 1 300 ? -30.188 -7.602 -7.668 1 96.06 300 GLU A C 1
ATOM 2302 O O . GLU A 1 300 ? -31.344 -7.141 -7.668 1 96.06 300 GLU A O 1
ATOM 2307 N N . ALA A 1 301 ? -29.891 -8.656 -8.273 1 93.88 301 ALA A N 1
ATOM 2308 C CA . ALA A 1 301 ? -30.844 -9.406 -9.094 1 93.88 301 ALA A CA 1
ATOM 2309 C C . ALA A 1 301 ? -32 -9.922 -8.25 1 93.88 301 ALA A C 1
ATOM 2311 O O . ALA A 1 301 ? -33.156 -10.008 -8.727 1 93.88 301 ALA A O 1
ATOM 2312 N N . ASN A 1 302 ? -31.781 -10.195 -7.027 1 95.12 302 ASN A N 1
ATOM 2313 C CA . ASN A 1 302 ? -32.812 -10.797 -6.172 1 95.12 302 ASN A CA 1
ATOM 2314 C C . ASN A 1 302 ? -33.375 -9.789 -5.172 1 95.12 302 ASN A C 1
ATOM 2316 O O . ASN A 1 302 ? -34.125 -10.156 -4.266 1 95.12 302 ASN A O 1
ATOM 2320 N N . GLY A 1 303 ? -32.906 -8.57 -5.273 1 96.81 303 GLY A N 1
ATOM 2321 C CA . GLY A 1 303 ? -33.406 -7.52 -4.387 1 96.81 303 GLY A CA 1
ATOM 2322 C C . GLY A 1 303 ? -32.938 -7.676 -2.957 1 96.81 303 GLY A C 1
ATOM 2323 O O . GLY A 1 303 ? -33.625 -7.309 -2.014 1 96.81 303 GLY A O 1
ATOM 2324 N N . ILE A 1 304 ? -31.891 -8.336 -2.723 1 97.25 304 ILE A N 1
ATOM 2325 C CA . ILE A 1 304 ? -31.281 -8.531 -1.408 1 97.25 304 ILE A CA 1
ATOM 2326 C C . ILE A 1 304 ? -30.156 -7.516 -1.2 1 97.25 304 ILE A C 1
ATOM 2328 O O . ILE A 1 304 ? -29.172 -7.508 -1.943 1 97.25 304 ILE A O 1
ATOM 2332 N N . PRO A 1 305 ? -30.234 -6.629 -0.177 1 97.12 305 PRO A N 1
ATOM 2333 C CA . PRO A 1 305 ? -29.188 -5.641 0.053 1 97.12 305 PRO A CA 1
ATOM 2334 C C . PRO A 1 305 ? -27.859 -6.277 0.46 1 97.12 305 PRO A C 1
ATOM 2336 O O . PRO A 1 305 ? -27.828 -7.172 1.308 1 97.12 305 PRO A O 1
ATOM 2339 N N . THR A 1 306 ? -26.812 -5.883 -0.165 1 98.25 306 THR A N 1
ATOM 2340 C CA . THR A 1 306 ? -25.469 -6.312 0.188 1 98.25 306 THR A CA 1
ATOM 2341 C C . THR A 1 306 ? -24.531 -5.113 0.341 1 98.25 306 THR A C 1
ATOM 2343 O O . THR A 1 306 ? -23.484 -5.055 -0.291 1 98.25 306 THR A O 1
ATOM 2346 N N . PRO A 1 307 ? -24.828 -4.188 1.222 1 98.31 307 PRO A N 1
ATOM 2347 C CA . PRO A 1 307 ? -24.094 -2.926 1.248 1 98.31 307 PRO A CA 1
ATOM 2348 C C . PRO A 1 307 ? -22.609 -3.119 1.603 1 98.31 307 PRO A C 1
ATOM 2350 O O . PRO A 1 307 ? -21.75 -2.406 1.082 1 98.31 307 PRO A O 1
ATOM 2353 N N . VAL A 1 308 ? -22.297 -4.027 2.543 1 98.62 308 VAL A N 1
ATOM 2354 C CA . VAL A 1 308 ? -20.906 -4.25 2.93 1 98.62 308 VAL A CA 1
ATOM 2355 C C . VAL A 1 308 ? -20.125 -4.832 1.751 1 98.62 308 VAL A C 1
ATOM 2357 O O . VAL A 1 308 ? -19.078 -4.297 1.363 1 98.62 308 VAL A O 1
ATOM 2360 N N . ILE A 1 309 ? -20.656 -5.871 1.129 1 98.69 309 ILE A N 1
ATOM 2361 C CA . ILE A 1 309 ? -20.031 -6.527 -0.011 1 98.69 309 ILE A CA 1
ATOM 2362 C C . ILE A 1 309 ? -19.906 -5.539 -1.171 1 98.69 309 ILE A C 1
ATOM 2364 O O . ILE A 1 309 ? -18.859 -5.453 -1.81 1 98.69 309 ILE A O 1
ATOM 2368 N N . SER A 1 310 ? -20.984 -4.816 -1.46 1 98.56 310 SER A N 1
ATOM 2369 C CA . SER A 1 310 ? -21 -3.879 -2.578 1 98.56 310 SER A CA 1
ATOM 2370 C C . SER A 1 310 ? -19.984 -2.766 -2.381 1 98.56 310 SER A C 1
ATOM 2372 O O . SER A 1 310 ? -19.328 -2.338 -3.338 1 98.56 310 SER A O 1
ATOM 2374 N N . THR A 1 311 ? -19.875 -2.271 -1.147 1 98.69 311 THR A N 1
ATOM 2375 C CA . THR A 1 311 ? -18.891 -1.234 -0.851 1 98.69 311 THR A CA 1
ATOM 2376 C C . THR A 1 311 ? -17.469 -1.753 -1.073 1 98.69 311 THR A C 1
ATOM 2378 O O . THR A 1 311 ? -16.656 -1.083 -1.704 1 98.69 311 THR A O 1
ATOM 2381 N N . CYS A 1 312 ? -17.188 -2.955 -0.551 1 98.69 312 CYS A N 1
ATOM 2382 C CA . CYS A 1 312 ? -15.867 -3.561 -0.743 1 98.69 312 CYS A CA 1
ATOM 2383 C C . CYS A 1 312 ? -15.586 -3.795 -2.223 1 98.69 312 CYS A C 1
ATOM 2385 O O . CYS A 1 312 ? -14.492 -3.498 -2.705 1 98.69 312 CYS A O 1
ATOM 2387 N N . TYR A 1 313 ? -16.578 -4.297 -2.916 1 98.31 313 TYR A N 1
ATOM 2388 C CA . TYR A 1 313 ? -16.453 -4.578 -4.344 1 98.31 313 TYR A CA 1
ATOM 2389 C C . TYR A 1 313 ? -16.109 -3.312 -5.117 1 98.31 313 TYR A C 1
ATOM 2391 O O . TYR A 1 313 ? -15.18 -3.311 -5.934 1 98.31 313 TYR A O 1
ATOM 2399 N N . ARG A 1 314 ? -16.797 -2.227 -4.883 1 98.06 314 ARG A N 1
ATOM 2400 C CA . ARG A 1 314 ? -16.609 -0.967 -5.594 1 98.06 314 ARG A CA 1
ATOM 2401 C C . ARG A 1 314 ? -15.25 -0.356 -5.277 1 98.06 314 ARG A C 1
ATOM 2403 O O . ARG A 1 314 ? -14.602 0.218 -6.156 1 98.06 314 ARG A O 1
ATOM 2410 N N . SER A 1 315 ? -14.82 -0.466 -4.035 1 97.69 315 SER A N 1
ATOM 2411 C CA . SER A 1 315 ? -13.547 0.124 -3.635 1 97.69 315 SER A CA 1
ATOM 2412 C C . SER A 1 315 ? -12.375 -0.613 -4.27 1 97.69 315 SER A C 1
ATOM 2414 O O . SER A 1 315 ? -11.328 -0.014 -4.539 1 97.69 315 SER A O 1
ATOM 2416 N N . LEU A 1 316 ? -12.508 -1.921 -4.52 1 97.12 316 LEU A N 1
ATOM 2417 C CA . LEU A 1 316 ? -11.406 -2.762 -4.977 1 97.12 316 LEU A CA 1
ATOM 2418 C C . LEU A 1 316 ? -11.375 -2.84 -6.5 1 97.12 316 LEU A C 1
ATOM 2420 O O . LEU A 1 316 ? -10.383 -3.271 -7.086 1 97.12 316 LEU A O 1
ATOM 2424 N N . GLY A 1 317 ? -12.469 -2.391 -7.133 1 95.75 317 GLY A N 1
ATOM 2425 C CA . GLY A 1 317 ? -12.641 -2.561 -8.57 1 95.75 317 GLY A CA 1
ATOM 2426 C C . GLY A 1 317 ? -11.562 -1.862 -9.383 1 95.75 317 GLY A C 1
ATOM 2427 O O . GLY A 1 317 ? -11.125 -2.377 -10.414 1 95.75 317 GLY A O 1
ATOM 2428 N N . MET A 1 318 ? -11.156 -0.727 -8.953 1 93.5 318 MET A N 1
ATOM 2429 C CA . MET A 1 318 ? -10.148 0.044 -9.672 1 93.5 318 MET A CA 1
ATOM 2430 C C . MET A 1 318 ? -8.852 -0.746 -9.805 1 93.5 318 MET A C 1
ATOM 2432 O O . MET A 1 318 ? -8.234 -0.771 -10.867 1 93.5 318 MET A O 1
ATOM 2436 N N . ARG A 1 319 ? -8.445 -1.392 -8.773 1 92.44 319 ARG A N 1
ATOM 2437 C CA . ARG A 1 319 ? -7.199 -2.158 -8.766 1 92.44 319 ARG A CA 1
ATOM 2438 C C . ARG A 1 319 ? -7.262 -3.307 -9.766 1 92.44 319 ARG A C 1
ATOM 2440 O O . ARG A 1 319 ? -6.293 -3.559 -10.492 1 92.44 319 ARG A O 1
ATOM 2447 N N . ASP A 1 320 ? -8.344 -4.008 -9.688 1 93.5 320 ASP A N 1
ATOM 2448 C CA . ASP A 1 320 ? -8.508 -5.117 -10.625 1 93.5 320 ASP A CA 1
ATOM 2449 C C . ASP A 1 320 ? -8.508 -4.621 -12.07 1 93.5 320 ASP A C 1
ATOM 2451 O O . ASP A 1 320 ? -7.891 -5.234 -12.945 1 93.5 320 ASP A O 1
ATOM 2455 N N . SER A 1 321 ? -9.188 -3.506 -12.359 1 93.06 321 SER A N 1
ATOM 2456 C CA . SER A 1 321 ? -9.266 -2.938 -13.703 1 93.06 321 SER A CA 1
ATOM 2457 C C . SER A 1 321 ? -7.887 -2.5 -14.195 1 93.06 321 SER A C 1
ATOM 2459 O O . SER A 1 321 ? -7.559 -2.684 -15.367 1 93.06 321 SER A O 1
ATOM 2461 N N . LEU A 1 322 ? -7.156 -1.939 -13.367 1 90.88 322 LEU A N 1
ATOM 2462 C CA . LEU A 1 322 ? -5.809 -1.508 -13.727 1 90.88 322 LEU A CA 1
ATOM 2463 C C . LEU A 1 322 ? -4.922 -2.705 -14.047 1 90.88 322 LEU A C 1
ATOM 2465 O O . LEU A 1 322 ? -4.164 -2.682 -15.016 1 90.88 322 LEU A O 1
ATOM 2469 N N . ALA A 1 323 ? -5 -3.752 -13.227 1 90.06 323 ALA A N 1
ATOM 2470 C CA . ALA A 1 323 ? -4.211 -4.961 -13.445 1 90.06 323 ALA A CA 1
ATOM 2471 C C . ALA A 1 323 ? -4.531 -5.582 -14.805 1 90.06 323 ALA A C 1
ATOM 2473 O O . ALA A 1 323 ? -3.652 -6.152 -15.453 1 90.06 323 ALA A O 1
ATOM 2474 N N . ARG A 1 324 ? -5.785 -5.387 -15.242 1 90.75 324 ARG A N 1
ATOM 2475 C CA . ARG A 1 324 ? -6.25 -5.957 -16.5 1 90.75 324 ARG A CA 1
ATOM 2476 C C . ARG A 1 324 ? -6.027 -4.984 -17.656 1 90.75 324 ARG A C 1
ATOM 2478 O O . ARG A 1 324 ? -6.406 -5.266 -18.797 1 90.75 324 ARG A O 1
ATOM 2485 N N . ARG A 1 325 ? -5.449 -3.85 -17.391 1 89.62 325 ARG A N 1
ATOM 2486 C CA . ARG A 1 325 ? -5.254 -2.791 -18.375 1 89.62 325 ARG A CA 1
ATOM 2487 C C . ARG A 1 325 ? -6.578 -2.381 -19.016 1 89.62 325 ARG A C 1
ATOM 2489 O O . ARG A 1 325 ? -6.633 -2.096 -20.219 1 89.62 325 ARG A O 1
ATOM 2496 N N . ALA A 1 326 ? -7.617 -2.48 -18.203 1 89.31 326 ALA A N 1
ATOM 2497 C CA . ALA A 1 326 ? -8.961 -2.174 -18.688 1 89.31 326 ALA A CA 1
ATOM 2498 C C . ALA A 1 326 ? -9.266 -0.686 -18.562 1 89.31 326 ALA A C 1
ATOM 2500 O O . ALA A 1 326 ? -10.305 -0.214 -19.031 1 89.31 326 ALA A O 1
ATOM 2501 N N . CYS A 1 327 ? -8.398 0.063 -17.938 1 84.94 327 CYS A N 1
ATOM 2502 C CA . CYS A 1 327 ? -8.531 1.512 -17.828 1 84.94 327 CYS A CA 1
ATOM 2503 C C . CYS A 1 327 ? -7.164 2.184 -17.75 1 84.94 327 CYS A C 1
ATOM 2505 O O . CYS A 1 327 ? -6.164 1.534 -17.453 1 84.94 327 CYS A O 1
ATOM 2507 N N . LYS A 1 328 ? -7.188 3.383 -18.172 1 83.94 328 LYS A N 1
ATOM 2508 C CA . LYS A 1 328 ? -5.996 4.219 -18.094 1 83.94 328 LYS A CA 1
ATOM 2509 C C . LYS A 1 328 ? -6.195 5.379 -17.125 1 83.94 328 LYS A C 1
ATOM 2511 O O . LYS A 1 328 ? -7.078 6.215 -17.328 1 83.94 328 LYS A O 1
ATOM 2516 N N . LEU A 1 329 ? -5.484 5.305 -16.094 1 85.56 329 LEU A N 1
ATOM 2517 C CA . LEU A 1 329 ? -5.566 6.348 -15.07 1 85.56 329 LEU A CA 1
ATOM 2518 C C . LEU A 1 329 ? -4.199 6.98 -14.828 1 85.56 329 LEU A C 1
ATOM 2520 O O . LEU A 1 329 ? -3.168 6.348 -15.062 1 85.56 329 LEU A O 1
ATOM 2524 N N . PRO A 1 330 ? -4.203 8.25 -14.375 1 80.75 330 PRO A N 1
ATOM 2525 C CA . PRO A 1 330 ? -2.926 8.852 -13.984 1 80.75 330 PRO A CA 1
ATOM 2526 C C . PRO A 1 330 ? -2.191 8.039 -12.922 1 80.75 330 PRO A C 1
ATOM 2528 O O . PRO A 1 330 ? -2.826 7.348 -12.117 1 80.75 330 PRO A O 1
ATOM 2531 N N . ILE A 1 331 ? -0.836 8.141 -13.07 1 81.06 331 ILE A N 1
ATOM 2532 C CA . ILE A 1 331 ? -0.008 7.43 -12.102 1 81.06 331 ILE A CA 1
ATOM 2533 C C . ILE A 1 331 ? 0.716 8.438 -11.211 1 81.06 331 ILE A C 1
ATOM 2535 O O . ILE A 1 331 ? 1.373 9.352 -11.703 1 81.06 331 ILE A O 1
ATOM 2539 N N . TYR A 1 332 ? 0.468 8.383 -9.984 1 73.44 332 TYR A N 1
ATOM 2540 C CA . TYR A 1 332 ? 1.146 9.242 -9.016 1 73.44 332 TYR A CA 1
ATOM 2541 C C . TYR A 1 332 ? 2.221 8.469 -8.258 1 73.44 332 TYR A C 1
ATOM 2543 O O . TYR A 1 332 ? 1.924 7.777 -7.281 1 73.44 332 TYR A O 1
ATOM 2551 N N . PRO A 1 333 ? 3.459 8.773 -8.727 1 64.62 333 PRO A N 1
ATOM 2552 C CA . PRO A 1 333 ? 4.559 8.039 -8.102 1 64.62 333 PRO A CA 1
ATOM 2553 C C . PRO A 1 333 ? 4.758 8.406 -6.629 1 64.62 333 PRO A C 1
ATOM 2555 O O . PRO A 1 333 ? 4.43 9.523 -6.223 1 64.62 333 PRO A O 1
ATOM 2558 N N . MET A 1 334 ? 4.652 7.578 -5.621 1 58.75 334 MET A N 1
ATOM 2559 C CA . MET A 1 334 ? 5.031 7.848 -4.234 1 58.75 334 MET A CA 1
ATOM 2560 C C . MET A 1 334 ? 3.906 7.461 -3.279 1 58.75 334 MET A C 1
ATOM 2562 O O . MET A 1 334 ? 3.986 7.734 -2.08 1 58.75 334 MET A O 1
ATOM 2566 N N . LEU A 1 335 ? 2.953 6.941 -3.973 1 60.44 335 LEU A N 1
ATOM 2567 C CA . LEU A 1 335 ? 1.81 6.773 -3.082 1 60.44 335 LEU A CA 1
ATOM 2568 C C . LEU A 1 335 ? 1.7 5.332 -2.604 1 60.44 335 LEU A C 1
ATOM 2570 O O . LEU A 1 335 ? 1.055 5.055 -1.588 1 60.44 335 LEU A O 1
ATOM 2574 N N . GLU A 1 336 ? 2.232 4.258 -3.275 1 63.03 336 GLU A N 1
ATOM 2575 C CA . GLU A 1 336 ? 1.912 2.881 -2.904 1 63.03 336 GLU A CA 1
ATOM 2576 C C . GLU A 1 336 ? 3.178 2.068 -2.648 1 63.03 336 GLU A C 1
ATOM 2578 O O . GLU A 1 336 ? 3.238 0.882 -2.975 1 63.03 336 GLU A O 1
ATOM 2583 N N . GLY A 1 337 ? 4.184 2.549 -2.029 1 68.75 337 GLY A N 1
ATOM 2584 C CA . GLY A 1 337 ? 5.352 1.745 -1.714 1 68.75 337 GLY A CA 1
ATOM 2585 C C . GLY A 1 337 ? 6.207 1.433 -2.928 1 68.75 337 GLY A C 1
ATOM 2586 O O . GLY A 1 337 ? 6.859 0.388 -2.982 1 68.75 337 GLY A O 1
ATOM 2587 N N . GLN A 1 338 ? 6.195 2.033 -3.812 1 83.56 338 GLN A N 1
ATOM 2588 C CA . GLN A 1 338 ? 7.012 1.995 -5.02 1 83.56 338 GLN A CA 1
ATOM 2589 C C . GLN A 1 338 ? 8.492 2.156 -4.688 1 83.56 338 GLN A C 1
ATOM 2591 O O . GLN A 1 338 ? 8.867 2.232 -3.518 1 83.56 338 GLN A O 1
ATOM 2596 N N . LYS A 1 339 ? 9.281 1.91 -5.715 1 90.56 339 LYS A N 1
ATOM 2597 C CA . LYS A 1 339 ? 10.727 2.086 -5.57 1 90.56 339 LYS A CA 1
ATOM 2598 C C . LYS A 1 339 ? 11.297 2.916 -6.715 1 90.56 339 LYS A C 1
ATOM 2600 O O . LYS A 1 339 ? 10.633 3.111 -7.734 1 90.56 339 LYS A O 1
ATOM 2605 N N . ILE A 1 340 ? 12.5 3.373 -6.453 1 93.88 340 ILE A N 1
ATOM 2606 C CA . ILE A 1 340 ? 13.273 4.07 -7.469 1 93.88 340 ILE A CA 1
ATOM 2607 C C . ILE A 1 340 ? 14.508 3.246 -7.832 1 93.88 340 ILE A C 1
ATOM 2609 O O . ILE A 1 340 ? 15.211 2.744 -6.949 1 93.88 340 ILE A O 1
ATOM 2613 N N . LEU A 1 341 ? 14.719 3.02 -9.062 1 94.88 341 LEU A N 1
ATOM 2614 C CA . LEU A 1 341 ? 15.977 2.486 -9.586 1 94.88 341 LEU A CA 1
ATOM 2615 C C . LEU A 1 341 ? 16.688 3.518 -10.461 1 94.88 341 LEU A C 1
ATOM 2617 O O . LEU A 1 341 ? 16.156 3.936 -11.484 1 94.88 341 LEU A O 1
ATOM 2621 N N . GLY A 1 342 ? 17.844 3.914 -10.055 1 93.06 342 GLY A N 1
ATOM 2622 C CA . GLY A 1 342 ? 18.609 4.867 -10.844 1 93.06 342 GLY A CA 1
ATOM 2623 C C . GLY A 1 342 ? 19.766 4.23 -11.578 1 93.06 342 GLY A C 1
ATOM 2624 O O . GLY A 1 342 ? 20.484 3.395 -11.016 1 93.06 342 GLY A O 1
ATOM 2625 N N . THR A 1 343 ? 19.953 4.652 -12.82 1 89.19 343 THR A N 1
ATOM 2626 C CA . THR A 1 343 ? 21.078 4.148 -13.594 1 89.19 343 THR A CA 1
ATOM 2627 C C . THR A 1 343 ? 22.328 4.984 -13.328 1 89.19 343 THR A C 1
ATOM 2629 O O . THR A 1 343 ? 22.234 6.199 -13.133 1 89.19 343 THR A O 1
ATOM 2632 N N . ILE A 1 344 ? 23.391 4.289 -13.461 1 81 344 ILE A N 1
ATOM 2633 C CA . ILE A 1 344 ? 24.688 4.926 -13.211 1 81 344 ILE A CA 1
ATOM 2634 C C . ILE A 1 344 ? 25.375 5.215 -14.547 1 81 344 ILE A C 1
ATOM 2636 O O . ILE A 1 344 ? 25.547 4.316 -15.367 1 81 344 ILE A O 1
ATOM 2640 N N . CYS A 1 345 ? 25.75 6.457 -14.781 1 81.25 345 CYS A N 1
ATOM 2641 C CA . CYS A 1 345 ? 26.547 6.906 -15.914 1 81.25 345 CYS A CA 1
ATOM 2642 C C . CYS A 1 345 ? 25.922 6.449 -17.234 1 81.25 345 CYS A C 1
ATOM 2644 O O . CYS A 1 345 ? 26.594 5.82 -18.047 1 81.25 345 CYS A O 1
ATOM 2646 N N . ASN A 1 346 ? 24.734 6.82 -17.469 1 88.31 346 ASN A N 1
ATOM 2647 C CA . ASN A 1 346 ? 24.016 6.336 -18.641 1 88.31 346 ASN A CA 1
ATOM 2648 C C . ASN A 1 346 ? 24.031 7.367 -19.766 1 88.31 346 ASN A C 1
ATOM 2650 O O . ASN A 1 346 ? 23.25 7.27 -20.719 1 88.31 346 ASN A O 1
ATOM 2654 N N . HIS A 1 347 ? 24.766 8.398 -19.672 1 88.75 347 HIS A N 1
ATOM 2655 C CA . HIS A 1 347 ? 24.922 9.367 -20.75 1 88.75 347 HIS A CA 1
ATOM 2656 C C . HIS A 1 347 ? 26.328 9.336 -21.344 1 88.75 347 HIS A C 1
ATOM 2658 O O . HIS A 1 347 ? 27.312 9.484 -20.609 1 88.75 347 HIS A O 1
ATOM 2664 N N . ARG A 1 348 ? 26.375 9.141 -22.594 1 84.56 348 ARG A N 1
ATOM 2665 C CA . ARG A 1 348 ? 27.656 9.211 -23.281 1 84.56 348 ARG A CA 1
ATOM 2666 C C . ARG A 1 348 ? 28.297 10.594 -23.109 1 84.56 348 ARG A C 1
ATOM 2668 O O . ARG A 1 348 ? 27.641 11.609 -23.359 1 84.56 348 ARG A O 1
ATOM 2675 N N . GLY A 1 349 ? 29.5 10.633 -22.641 1 74.75 349 GLY A N 1
ATOM 2676 C CA . GLY A 1 349 ? 30.219 11.883 -22.484 1 74.75 349 GLY A CA 1
ATOM 2677 C C . GLY A 1 349 ? 29.75 12.695 -21.281 1 74.75 349 GLY A C 1
ATOM 2678 O O . GLY A 1 349 ? 29.859 13.922 -21.266 1 74.75 349 GLY A O 1
ATOM 2679 N N . GLN A 1 350 ? 29.172 12.023 -20.359 1 72.31 350 GLN A N 1
ATOM 2680 C CA . GLN A 1 350 ? 28.75 12.734 -19.156 1 72.31 350 GLN A CA 1
ATOM 2681 C C . GLN A 1 350 ? 29.875 13.586 -18.594 1 72.31 350 GLN A C 1
ATOM 2683 O O . GLN A 1 350 ? 31.031 13.133 -18.516 1 72.31 350 GLN A O 1
ATOM 2688 N N . GLN A 1 351 ? 29.609 14.781 -18.344 1 62.12 351 GLN A N 1
ATOM 2689 C CA . GLN A 1 351 ? 30.594 15.68 -17.75 1 62.12 351 GLN A CA 1
ATOM 2690 C C . GLN A 1 351 ? 30.766 15.406 -16.266 1 62.12 351 GLN A C 1
ATOM 2692 O O . GLN A 1 351 ? 29.797 15.492 -15.492 1 62.12 351 GLN A O 1
ATOM 2697 N N . LEU A 1 352 ? 31.781 14.758 -15.875 1 63.75 352 LEU A N 1
ATOM 2698 C CA . LEU A 1 352 ? 32.062 14.461 -14.477 1 63.75 352 LEU A CA 1
ATOM 2699 C C . LEU A 1 352 ? 33.188 15.352 -13.945 1 63.75 352 LEU A C 1
ATOM 2701 O O . LEU A 1 352 ? 34.031 15.828 -14.719 1 63.75 352 LEU A O 1
ATOM 2705 N N . PRO A 1 353 ? 33 15.703 -12.648 1 59.59 353 PRO A N 1
ATOM 2706 C CA . PRO A 1 353 ? 34.125 16.422 -12.078 1 59.59 353 PRO A CA 1
ATOM 2707 C C . PRO A 1 353 ? 35.438 15.672 -12.242 1 59.59 353 PRO A C 1
ATOM 2709 O O . PRO A 1 353 ? 35.438 14.438 -12.344 1 59.59 353 PRO A O 1
ATOM 2712 N N . ALA A 1 354 ? 36.5 16.516 -12.367 1 52.78 354 ALA A N 1
ATOM 2713 C CA . ALA A 1 354 ? 37.844 16 -12.641 1 52.78 354 ALA A CA 1
ATOM 2714 C C . ALA A 1 354 ? 38.219 14.898 -11.656 1 52.78 354 ALA A C 1
ATOM 2716 O O . ALA A 1 354 ? 38.938 13.961 -12.008 1 52.78 354 ALA A O 1
ATOM 2717 N N . ASP A 1 355 ? 37.719 15.086 -10.43 1 51.44 355 ASP A N 1
ATOM 2718 C CA . ASP A 1 355 ? 38.125 14.156 -9.391 1 51.44 355 ASP A CA 1
ATOM 2719 C C . ASP A 1 355 ? 37.344 12.859 -9.453 1 51.44 355 ASP A C 1
ATOM 2721 O O . ASP A 1 355 ? 37.656 11.883 -8.781 1 51.44 355 ASP A O 1
ATOM 2725 N N . ARG A 1 356 ? 36.219 12.875 -9.961 1 55.25 356 ARG A N 1
ATOM 2726 C CA . ARG A 1 356 ? 35.375 11.695 -9.961 1 55.25 356 ARG A CA 1
ATOM 2727 C C . ARG A 1 356 ? 35.781 10.711 -11.055 1 55.25 356 ARG A C 1
ATOM 2729 O O . ARG A 1 356 ? 35.5 10.938 -12.234 1 55.25 356 ARG A O 1
ATOM 2736 N N . THR A 1 357 ? 37.062 10.32 -11.047 1 51.22 357 THR A N 1
ATOM 2737 C CA . THR A 1 357 ? 37.844 9.75 -12.141 1 51.22 357 THR A CA 1
ATOM 2738 C C . THR A 1 357 ? 37.344 8.344 -12.484 1 51.22 357 THR A C 1
ATOM 2740 O O . THR A 1 357 ? 36.906 8.102 -13.617 1 51.22 357 THR A O 1
ATOM 2743 N N . LEU A 1 358 ? 37.938 7.426 -11.859 1 52.56 358 LEU A N 1
ATOM 2744 C CA . LEU A 1 358 ? 38.125 6.059 -12.32 1 52.56 358 LEU A CA 1
ATOM 2745 C C . LEU A 1 358 ? 36.781 5.312 -12.383 1 52.56 358 LEU A C 1
ATOM 2747 O O . LEU A 1 358 ? 36.531 4.578 -13.344 1 52.56 358 LEU A O 1
ATOM 2751 N N . VAL A 1 359 ? 35.969 5.613 -11.492 1 54.62 359 VAL A N 1
ATOM 2752 C CA . VAL A 1 359 ? 34.75 4.836 -11.391 1 54.62 359 VAL A CA 1
ATOM 2753 C C . VAL A 1 359 ? 33.812 5.184 -12.555 1 54.62 359 VAL A C 1
ATOM 2755 O O . VAL A 1 359 ? 33.25 4.293 -13.188 1 54.62 359 VAL A O 1
ATOM 2758 N N . GLN A 1 360 ? 33.719 6.395 -12.75 1 57.53 360 GLN A N 1
ATOM 2759 C CA . GLN A 1 360 ? 32.781 6.828 -13.789 1 57.53 360 GLN A CA 1
ATOM 2760 C C . GLN A 1 360 ? 33.312 6.473 -15.172 1 57.53 360 GLN A C 1
ATOM 2762 O O . GLN A 1 360 ? 32.531 6.078 -16.047 1 57.53 360 GLN A O 1
ATOM 2767 N N . LYS A 1 361 ? 34.625 6.566 -15.211 1 58.78 361 LYS A N 1
ATOM 2768 C CA . LYS A 1 361 ? 35.219 6.195 -16.484 1 58.78 361 LYS A CA 1
ATOM 2769 C C . LYS A 1 361 ? 34.969 4.727 -16.812 1 58.78 361 LYS A C 1
ATOM 2771 O O . LYS A 1 361 ? 34.656 4.379 -17.953 1 58.78 361 LYS A O 1
ATOM 2776 N N . LYS A 1 362 ? 34.906 3.945 -15.734 1 65.06 362 LYS A N 1
ATOM 2777 C CA . LYS A 1 362 ? 34.719 2.518 -15.977 1 65.06 362 LYS A CA 1
ATOM 2778 C C . LYS A 1 362 ? 33.281 2.207 -16.344 1 65.06 362 LYS A C 1
ATOM 2780 O O . LYS A 1 362 ? 33 1.309 -17.141 1 65.06 362 LYS A O 1
ATOM 2785 N N . ALA A 1 363 ? 32.375 2.936 -15.797 1 65.25 363 ALA A N 1
ATOM 2786 C CA . ALA A 1 363 ? 30.969 2.689 -16.047 1 65.25 363 ALA A CA 1
ATOM 2787 C C . ALA A 1 363 ? 30.625 2.922 -17.516 1 65.25 363 ALA A C 1
ATOM 2789 O O . ALA A 1 363 ? 29.672 2.346 -18.031 1 65.25 363 ALA A O 1
ATOM 2790 N N . GLU A 1 364 ? 31.469 3.689 -18.188 1 64.62 364 GLU A N 1
ATOM 2791 C CA . GLU A 1 364 ? 31.25 3.934 -19.609 1 64.62 364 GLU A CA 1
ATOM 2792 C C . GLU A 1 364 ? 31.391 2.648 -20.422 1 64.62 364 GLU A C 1
ATOM 2794 O O . GLU A 1 364 ? 30.844 2.529 -21.516 1 64.62 364 GLU A O 1
ATOM 2799 N N . GLU A 1 365 ? 31.969 1.707 -19.797 1 71.94 365 GLU A N 1
ATOM 2800 C CA . GLU A 1 365 ? 32.25 0.466 -20.5 1 71.94 365 GLU A CA 1
ATOM 2801 C C . GLU A 1 365 ? 31.203 -0.601 -20.188 1 71.94 365 GLU A C 1
ATOM 2803 O O . GLU A 1 365 ? 31.234 -1.697 -20.75 1 71.94 365 GLU A O 1
ATOM 2808 N N . TYR A 1 366 ? 30.312 -0.198 -19.438 1 75.31 366 TYR A N 1
ATOM 2809 C CA . TYR A 1 366 ? 29.344 -1.208 -19.031 1 75.31 366 TYR A CA 1
ATOM 2810 C C . TYR A 1 366 ? 28.422 -1.589 -20.188 1 75.31 366 TYR A C 1
ATOM 2812 O O . TYR A 1 366 ? 28.016 -0.73 -20.969 1 75.31 366 TYR A O 1
ATOM 2820 N N . LEU A 1 367 ? 28.125 -2.891 -20.297 1 78.56 367 LEU A N 1
ATOM 2821 C CA . LEU A 1 367 ? 27.344 -3.426 -21.406 1 78.56 367 LEU A CA 1
ATOM 2822 C C . LEU A 1 367 ? 25.875 -3.506 -21.031 1 78.56 367 LEU A C 1
ATOM 2824 O O . LEU A 1 367 ? 25.031 -3.863 -21.859 1 78.56 367 LEU A O 1
ATOM 2828 N N . ARG A 1 368 ? 25.547 -3.182 -19.844 1 85.56 368 ARG A N 1
ATOM 2829 C CA . ARG A 1 368 ? 24.172 -3.092 -19.359 1 85.56 368 ARG A CA 1
ATOM 2830 C C . ARG A 1 368 ? 24.031 -1.993 -18.312 1 85.56 368 ARG A C 1
ATOM 2832 O O . ARG A 1 368 ? 25.031 -1.552 -17.734 1 85.56 368 ARG A O 1
ATOM 2839 N N . PRO A 1 369 ? 22.844 -1.568 -18.109 1 87.44 369 PRO A N 1
ATOM 2840 C CA . PRO A 1 369 ? 22.672 -0.551 -17.078 1 87.44 369 PRO A CA 1
ATOM 2841 C C . PRO A 1 369 ? 23.109 -1.043 -15.695 1 87.44 369 PRO A C 1
ATOM 2843 O O . PRO A 1 369 ? 22.875 -2.207 -15.352 1 87.44 369 PRO A O 1
ATOM 2846 N N . GLU A 1 370 ? 23.734 -0.193 -14.984 1 84.19 370 GLU A N 1
ATOM 2847 C CA . GLU A 1 370 ? 24 -0.41 -13.562 1 84.19 370 GLU A CA 1
ATOM 2848 C C . GLU A 1 370 ? 23.016 0.376 -12.695 1 84.19 370 GLU A C 1
ATOM 2850 O O . GLU A 1 370 ? 22.703 1.529 -12.992 1 84.19 370 GLU A O 1
ATOM 2855 N N . TRP A 1 371 ? 22.562 -0.31 -11.641 1 88.25 371 TRP A N 1
ATOM 2856 C CA . TRP A 1 371 ? 21.438 0.269 -10.914 1 88.25 371 TRP A CA 1
ATOM 2857 C C . TRP A 1 371 ? 21.812 0.54 -9.461 1 88.25 371 TRP A C 1
ATOM 2859 O O . TRP A 1 371 ? 22.594 -0.207 -8.859 1 88.25 371 TRP A O 1
ATOM 2869 N N . PHE A 1 372 ? 21.297 1.541 -8.891 1 87.88 372 PHE A N 1
ATOM 2870 C CA . PHE A 1 372 ? 21.141 1.697 -7.453 1 87.88 372 PHE A CA 1
ATOM 2871 C C . PHE A 1 372 ? 19.672 1.85 -7.078 1 87.88 372 PHE A C 1
ATOM 2873 O O . PHE A 1 372 ? 18.859 2.301 -7.887 1 87.88 372 PHE A O 1
ATOM 2880 N N . VAL A 1 373 ? 19.375 1.42 -5.883 1 91.56 373 VAL A N 1
ATOM 2881 C CA . VAL A 1 373 ? 17.984 1.442 -5.441 1 91.56 373 VAL A CA 1
ATOM 2882 C C . VAL A 1 373 ? 17.812 2.475 -4.328 1 91.56 373 VAL A C 1
ATOM 2884 O O . VAL A 1 373 ? 18.656 2.584 -3.438 1 91.56 373 VAL A O 1
ATOM 2887 N N . CYS A 1 374 ? 16.766 3.314 -4.453 1 92.12 374 CYS A N 1
ATOM 2888 C CA . CYS A 1 374 ? 16.328 4.203 -3.375 1 92.12 374 CYS A CA 1
ATOM 2889 C C . CYS A 1 374 ? 14.883 3.928 -2.982 1 92.12 374 CYS A C 1
ATOM 2891 O O . CYS A 1 374 ? 14.055 3.611 -3.836 1 92.12 374 CYS A O 1
ATOM 2893 N N . PRO A 1 375 ? 14.664 3.994 -1.682 1 90.62 375 PRO A N 1
ATOM 2894 C CA . PRO A 1 375 ? 13.266 3.895 -1.271 1 90.62 375 PRO A CA 1
ATOM 2895 C C . PRO A 1 375 ? 12.453 5.141 -1.626 1 90.62 375 PRO A C 1
ATOM 2897 O O . PRO A 1 375 ? 13.023 6.219 -1.814 1 90.62 375 PRO A O 1
ATOM 2900 N N . MET A 1 376 ? 11.164 4.98 -1.65 1 87.19 376 MET A N 1
ATOM 2901 C CA . MET A 1 376 ? 10.297 6.105 -1.98 1 87.19 376 MET A CA 1
ATOM 2902 C C . MET A 1 376 ? 10.297 7.141 -0.86 1 87.19 376 MET A C 1
ATOM 2904 O O . MET A 1 376 ? 9.945 8.297 -1.079 1 87.19 376 MET A O 1
ATOM 2908 N N . THR A 1 377 ? 10.742 6.785 0.284 1 85.38 377 THR A N 1
ATOM 2909 C CA . THR A 1 377 ? 10.789 7.719 1.403 1 85.38 377 THR A CA 1
ATOM 2910 C C . THR A 1 377 ? 11.844 8.797 1.163 1 85.38 377 THR A C 1
ATOM 2912 O O . THR A 1 377 ? 11.875 9.805 1.867 1 85.38 377 THR A O 1
ATOM 2915 N N . SER A 1 378 ? 12.695 8.586 0.173 1 89.38 378 SER A N 1
ATOM 2916 C CA . SER A 1 378 ? 13.664 9.617 -0.192 1 89.38 378 SER A CA 1
ATOM 2917 C C . SER A 1 378 ? 13.023 10.719 -1.021 1 89.38 378 SER A C 1
ATOM 2919 O O . SER A 1 378 ? 13.617 11.781 -1.223 1 89.38 378 SER A O 1
ATOM 2921 N N . THR A 1 379 ? 11.836 10.492 -1.486 1 90.25 379 THR A N 1
ATOM 2922 C CA . THR A 1 379 ? 11.211 11.391 -2.441 1 90.25 379 THR A CA 1
ATOM 2923 C C . THR A 1 379 ? 10.406 12.469 -1.717 1 90.25 379 THR A C 1
ATOM 2925 O O . THR A 1 379 ? 9.914 12.242 -0.609 1 90.25 379 THR A O 1
ATOM 2928 N N . ILE A 1 380 ? 10.297 13.578 -2.346 1 85.25 380 ILE A N 1
ATOM 2929 C CA . ILE A 1 380 ? 9.391 14.656 -1.974 1 85.25 380 ILE A CA 1
ATOM 2930 C C . ILE A 1 380 ? 8.75 15.25 -3.227 1 85.25 380 ILE A C 1
ATOM 2932 O O . ILE A 1 380 ? 9.344 15.211 -4.309 1 85.25 380 ILE A O 1
ATOM 2936 N N . PRO A 1 381 ? 7.543 15.688 -3.104 1 82.5 381 PRO A N 1
ATOM 2937 C CA . PRO A 1 381 ? 6.922 16.312 -4.273 1 82.5 381 PRO A CA 1
ATOM 2938 C C . PRO A 1 381 ? 7.633 17.594 -4.703 1 82.5 381 PRO A C 1
ATOM 2940 O O . PRO A 1 381 ? 8.258 18.266 -3.877 1 82.5 381 PRO A O 1
ATOM 2943 N N . SER A 1 382 ? 7.492 17.906 -5.965 1 87.81 382 SER A N 1
ATOM 2944 C CA . SER A 1 382 ? 7.992 19.172 -6.473 1 87.81 382 SER A CA 1
ATOM 2945 C C . SER A 1 382 ? 7.574 20.328 -5.57 1 87.81 382 SER A C 1
ATOM 2947 O O . SER A 1 382 ? 6.445 20.359 -5.082 1 87.81 382 SER A O 1
ATOM 2949 N N . GLY A 1 383 ? 8.5 21.203 -5.375 1 82 383 GLY A N 1
ATOM 2950 C CA . GLY A 1 383 ? 8.234 22.359 -4.516 1 82 383 GLY A CA 1
ATOM 2951 C C . GLY A 1 383 ? 8.648 22.125 -3.074 1 82 383 GLY A C 1
ATOM 2952 O O . GLY A 1 383 ? 8.75 23.078 -2.293 1 82 383 GLY A O 1
ATOM 2953 N N . GLY A 1 384 ? 8.914 20.859 -2.738 1 79.62 384 GLY A N 1
ATOM 2954 C CA . GLY A 1 384 ? 9.375 20.547 -1.395 1 79.62 384 GLY A CA 1
ATOM 2955 C C . GLY A 1 384 ? 10.812 20.969 -1.146 1 79.62 384 GLY A C 1
ATOM 2956 O O . GLY A 1 384 ? 11.555 21.25 -2.09 1 79.62 384 GLY A O 1
ATOM 2957 N N . ASN A 1 385 ? 11.203 20.938 0.12 1 83.81 385 ASN A N 1
ATOM 2958 C CA . ASN A 1 385 ? 12.555 21.312 0.511 1 83.81 385 ASN A CA 1
ATOM 2959 C C . ASN A 1 385 ? 13.477 20.109 0.577 1 83.81 385 ASN A C 1
ATOM 2961 O O . ASN A 1 385 ? 13.125 19.078 1.168 1 83.81 385 ASN A O 1
ATOM 2965 N N . CYS A 1 386 ? 14.547 20.219 -0.037 1 92.06 386 CYS A N 1
ATOM 2966 C CA . CYS A 1 386 ? 15.625 19.25 0.157 1 92.06 386 CYS A CA 1
ATOM 2967 C C . CYS A 1 386 ? 16.453 19.594 1.393 1 92.06 386 CYS A C 1
ATOM 2969 O O . CYS A 1 386 ? 17.062 20.656 1.457 1 92.06 386 CYS A O 1
ATOM 2971 N N . GLU A 1 387 ? 16.516 18.766 2.338 1 87.75 387 GLU A N 1
ATOM 2972 C CA . GLU A 1 387 ? 17.203 19.016 3.611 1 87.75 387 GLU A CA 1
ATOM 2973 C C . GLU A 1 387 ? 18.656 18.547 3.562 1 87.75 387 GLU A C 1
ATOM 2975 O O . GLU A 1 387 ? 18.922 17.359 3.406 1 87.75 387 GLU A O 1
ATOM 2980 N N . VAL A 1 388 ? 19.5 19.469 3.811 1 91.62 388 VAL A N 1
ATOM 2981 C CA . VAL A 1 388 ? 20.938 19.203 3.672 1 91.62 388 VAL A CA 1
ATOM 2982 C C . VAL A 1 388 ? 21.562 19 5.051 1 91.62 388 VAL A C 1
ATOM 2984 O O . VAL A 1 388 ? 21.594 19.906 5.875 1 91.62 388 VAL A O 1
ATOM 2987 N N . PRO A 1 389 ? 22.047 17.766 5.27 1 85 389 PRO A N 1
ATOM 2988 C CA . PRO A 1 389 ? 22.75 17.578 6.539 1 85 389 PRO A CA 1
ATOM 2989 C C . PRO A 1 389 ? 23.922 18.531 6.715 1 85 389 PRO A C 1
ATOM 2991 O O . PRO A 1 389 ? 24.5 19 5.727 1 85 389 PRO A O 1
ATOM 2994 N N . GLU A 1 390 ? 24.281 18.797 7.949 1 85 390 GLU A N 1
ATOM 2995 C CA . GLU A 1 390 ? 25.359 19.719 8.258 1 85 390 GLU A CA 1
ATOM 2996 C C . GLU A 1 390 ? 26.672 19.297 7.598 1 85 390 GLU A C 1
ATOM 2998 O O . GLU A 1 390 ? 27.047 18.109 7.656 1 85 390 GLU A O 1
ATOM 3003 N N . GLY A 1 391 ? 27.297 20.188 6.973 1 86.06 391 GLY A N 1
ATOM 3004 C CA . GLY A 1 391 ? 28.609 19.938 6.41 1 86.06 391 GLY A CA 1
ATOM 3005 C C . GLY A 1 391 ? 28.578 19.234 5.074 1 86.06 391 GLY A C 1
ATOM 3006 O O . GLY A 1 391 ? 29.625 18.922 4.492 1 86.06 391 GLY A O 1
ATOM 3007 N N . VAL A 1 392 ? 27.484 18.969 4.539 1 89.5 392 VAL A N 1
ATOM 3008 C CA . VAL A 1 392 ? 27.391 18.203 3.307 1 89.5 392 VAL A CA 1
ATOM 3009 C C . VAL A 1 392 ? 27.328 19.141 2.107 1 89.5 392 VAL A C 1
ATOM 3011 O O . VAL A 1 392 ? 26.578 20.109 2.111 1 89.5 392 VAL A O 1
ATOM 3014 N N . GLN A 1 393 ? 28.219 18.906 1.13 1 91.5 393 GLN A N 1
ATOM 3015 C CA . GLN A 1 393 ? 28.156 19.562 -0.169 1 91.5 393 GLN A CA 1
ATOM 3016 C C . GLN A 1 393 ? 27.266 18.797 -1.134 1 91.5 393 GLN A C 1
ATOM 3018 O O . GLN A 1 393 ? 27.547 17.656 -1.483 1 91.5 393 GLN A O 1
ATOM 3023 N N . MET A 1 394 ? 26.203 19.422 -1.612 1 94.12 394 MET A N 1
ATOM 3024 C CA . MET A 1 394 ? 25.203 18.75 -2.439 1 94.12 394 MET A CA 1
ATOM 3025 C C . MET A 1 394 ? 25.531 18.906 -3.92 1 94.12 394 MET A C 1
ATOM 3027 O O . MET A 1 394 ? 26.188 19.875 -4.32 1 94.12 394 MET A O 1
ATOM 3031 N N . ILE A 1 395 ? 25.094 17.953 -4.688 1 92.81 395 ILE A N 1
ATOM 3032 C CA . ILE A 1 395 ? 25.203 17.953 -6.145 1 92.81 395 ILE A CA 1
ATOM 3033 C C . ILE A 1 395 ? 23.828 17.781 -6.77 1 92.81 395 ILE A C 1
ATOM 3035 O O . ILE A 1 395 ? 23.016 16.969 -6.309 1 92.81 395 ILE A O 1
ATOM 3039 N N . TRP A 1 396 ? 23.578 18.609 -7.793 1 95 396 TRP A N 1
ATOM 3040 C CA . TRP A 1 396 ? 22.328 18.469 -8.516 1 95 396 TRP A CA 1
ATOM 3041 C C . TRP A 1 396 ? 22.484 17.562 -9.727 1 95 396 TRP A C 1
ATOM 3043 O O . TRP A 1 396 ? 23.562 17.516 -10.336 1 95 396 TRP A O 1
ATOM 3053 N N . GLU A 1 397 ? 21.516 16.781 -10.023 1 94.5 397 GLU A N 1
ATOM 3054 C CA . GLU A 1 397 ? 21.281 16.078 -11.281 1 94.5 397 GLU A CA 1
ATOM 3055 C C . GLU A 1 397 ? 19.812 16.109 -11.68 1 94.5 397 GLU A C 1
ATOM 3057 O O . GLU A 1 397 ? 18.938 15.766 -10.875 1 94.5 397 GLU A O 1
ATOM 3062 N N . ALA A 1 398 ? 19.531 16.609 -12.844 1 97.12 398 ALA A N 1
ATOM 3063 C CA . ALA A 1 398 ? 18.172 16.562 -13.375 1 97.12 398 ALA A CA 1
ATOM 3064 C C . ALA A 1 398 ? 18 15.398 -14.352 1 97.12 398 ALA A C 1
ATOM 3066 O O . ALA A 1 398 ? 18.766 15.258 -15.305 1 97.12 398 ALA A O 1
ATOM 3067 N N . GLU A 1 399 ? 17.016 14.562 -14.086 1 97.19 399 GLU A N 1
ATOM 3068 C CA . GLU A 1 399 ? 16.859 13.352 -14.883 1 97.19 399 GLU A CA 1
ATOM 3069 C C . GLU A 1 399 ? 15.406 13.117 -15.266 1 97.19 399 GLU A C 1
ATOM 3071 O O . GLU A 1 399 ? 14.5 13.602 -14.594 1 97.19 399 GLU A O 1
ATOM 3076 N N . LEU A 1 400 ? 15.234 12.445 -16.391 1 98 400 LEU A N 1
ATOM 3077 C CA . LEU A 1 400 ? 13.922 11.914 -16.75 1 98 400 LEU A CA 1
ATOM 3078 C C . LEU A 1 400 ? 13.633 10.625 -15.984 1 98 400 LEU A C 1
ATOM 3080 O O . LEU A 1 400 ? 14.43 9.68 -16.016 1 98 400 LEU A O 1
ATOM 3084 N N . GLY A 1 401 ? 12.555 10.609 -15.227 1 97.38 401 GLY A N 1
ATOM 3085 C CA . GLY A 1 401 ? 12.055 9.383 -14.625 1 97.38 401 GLY A CA 1
ATOM 3086 C C . GLY A 1 401 ? 11.055 8.648 -15.492 1 97.38 401 GLY A C 1
ATOM 3087 O O . GLY A 1 401 ? 10.117 9.258 -16.016 1 97.38 401 GLY A O 1
ATOM 3088 N N . VAL A 1 402 ? 11.289 7.387 -15.75 1 97.69 402 VAL A N 1
ATOM 3089 C CA . VAL A 1 402 ? 10.352 6.516 -16.453 1 97.69 402 VAL A CA 1
ATOM 3090 C C . VAL A 1 402 ? 9.406 5.859 -15.461 1 97.69 402 VAL A C 1
ATOM 3092 O O . VAL A 1 402 ? 9.836 5.137 -14.562 1 97.69 402 VAL A O 1
ATOM 3095 N N . VAL A 1 403 ? 8.148 6.109 -15.625 1 95.81 403 VAL A N 1
ATOM 3096 C CA . VAL A 1 403 ? 7.152 5.594 -14.695 1 95.81 403 VAL A CA 1
ATOM 3097 C C . VAL A 1 403 ? 6.539 4.312 -15.25 1 95.81 403 VAL A C 1
ATOM 3099 O O . VAL A 1 403 ? 5.98 4.309 -16.344 1 95.81 403 VAL A O 1
ATOM 3102 N N . ILE A 1 404 ? 6.543 3.238 -14.492 1 95.06 404 ILE A N 1
ATOM 3103 C CA . ILE A 1 404 ? 6.039 1.932 -14.898 1 95.06 404 ILE A CA 1
ATOM 3104 C C . ILE A 1 404 ? 4.516 1.904 -14.773 1 95.06 404 ILE A C 1
ATOM 3106 O O . ILE A 1 404 ? 3.959 2.395 -13.789 1 95.06 404 ILE A O 1
ATOM 3110 N N . SER A 1 405 ? 3.84 1.306 -15.727 1 92.5 405 SER A N 1
ATOM 3111 C CA . SER A 1 405 ? 2.385 1.363 -15.805 1 92.5 405 SER A CA 1
ATOM 3112 C C . SER A 1 405 ? 1.749 0.132 -15.164 1 92.5 405 SER A C 1
ATOM 3114 O O . SER A 1 405 ? 0.625 0.196 -14.664 1 92.5 405 SER A O 1
ATOM 3116 N N . HIS A 1 406 ? 2.494 -0.987 -15.344 1 89.19 406 HIS A N 1
ATOM 3117 C CA . HIS A 1 406 ? 1.978 -2.273 -14.891 1 89.19 406 HIS A CA 1
ATOM 3118 C C . HIS A 1 406 ? 3.098 -3.162 -14.359 1 89.19 406 HIS A C 1
ATOM 3120 O O . HIS A 1 406 ? 4.254 -3.012 -14.758 1 89.19 406 HIS A O 1
ATOM 3126 N N . ARG A 1 407 ? 2.59 -4.082 -13.531 1 88.06 407 ARG A N 1
ATOM 3127 C CA . ARG A 1 407 ? 3.559 -5.055 -13.039 1 88.06 407 ARG A CA 1
ATOM 3128 C C . ARG A 1 407 ? 4.215 -5.809 -14.188 1 88.06 407 ARG A C 1
ATOM 3130 O O . ARG A 1 407 ? 3.545 -6.188 -15.156 1 88.06 407 ARG A O 1
ATOM 3137 N N . CYS A 1 408 ? 5.516 -5.914 -14.086 1 88.25 408 CYS A N 1
ATOM 3138 C CA . CYS A 1 408 ? 6.219 -6.707 -15.086 1 88.25 408 CYS A CA 1
ATOM 3139 C C . CYS A 1 408 ? 7.504 -7.293 -14.508 1 88.25 408 CYS A C 1
ATOM 3141 O O . CYS A 1 408 ? 8.07 -6.75 -13.555 1 88.25 408 CYS A O 1
ATOM 3143 N N . GLU A 1 409 ? 7.875 -8.383 -15.008 1 85.44 409 GLU A N 1
ATOM 3144 C CA . GLU A 1 409 ? 9.094 -9.109 -14.664 1 85.44 409 GLU A CA 1
ATOM 3145 C C . GLU A 1 409 ? 9.703 -9.789 -15.883 1 85.44 409 GLU A C 1
ATOM 3147 O O . GLU A 1 409 ? 9 -10.469 -16.641 1 85.44 409 GLU A O 1
ATOM 3152 N N . ASN A 1 410 ? 10.961 -9.523 -16.094 1 86.75 410 ASN A N 1
ATOM 3153 C CA . ASN A 1 410 ? 11.719 -10.172 -17.156 1 86.75 410 ASN A CA 1
ATOM 3154 C C . ASN A 1 410 ? 11.07 -9.961 -18.516 1 86.75 410 ASN A C 1
ATOM 3156 O O . ASN A 1 410 ? 10.812 -10.922 -19.25 1 86.75 410 ASN A O 1
ATOM 3160 N N . VAL A 1 411 ? 10.758 -8.758 -18.812 1 89.44 411 VAL A N 1
ATOM 3161 C CA . VAL A 1 411 ? 10.164 -8.43 -20.094 1 89.44 411 VAL A CA 1
ATOM 3162 C C . VAL A 1 411 ? 11.273 -8.203 -21.125 1 89.44 411 VAL A C 1
ATOM 3164 O O . VAL A 1 411 ? 12.367 -7.746 -20.797 1 89.44 411 VAL A O 1
ATOM 3167 N N . SER A 1 412 ? 11.031 -8.555 -22.391 1 90.81 412 SER A N 1
ATOM 3168 C CA . SER A 1 412 ? 11.992 -8.336 -23.469 1 90.81 412 SER A CA 1
ATOM 3169 C C . SER A 1 412 ? 12.086 -6.863 -23.828 1 90.81 412 SER A C 1
ATOM 3171 O O . SER A 1 412 ? 11.203 -6.07 -23.484 1 90.81 412 SER A O 1
ATOM 3173 N N . VAL A 1 413 ? 13.203 -6.488 -24.484 1 94.75 413 VAL A N 1
ATOM 3174 C CA . VAL A 1 413 ? 13.383 -5.113 -24.922 1 94.75 413 VAL A CA 1
ATOM 3175 C C . VAL A 1 413 ? 12.242 -4.715 -25.859 1 94.75 413 VAL A C 1
ATOM 3177 O O . VAL A 1 413 ? 11.742 -3.588 -25.781 1 94.75 413 VAL A O 1
ATOM 3180 N N . GLU A 1 414 ? 11.727 -5.629 -26.703 1 94.31 414 GLU A N 1
ATOM 3181 C CA . GLU A 1 414 ? 10.68 -5.363 -27.688 1 94.31 414 GLU A CA 1
ATOM 3182 C C . GLU A 1 414 ? 9.352 -5.043 -27 1 94.31 414 GLU A C 1
ATOM 3184 O O . GLU A 1 414 ? 8.57 -4.23 -27.5 1 94.31 414 GLU A O 1
ATOM 3189 N N . GLU A 1 415 ? 9.164 -5.602 -25.844 1 93.38 415 GLU A N 1
ATOM 3190 C CA . GLU A 1 415 ? 7.887 -5.445 -25.156 1 93.38 415 GLU A CA 1
ATOM 3191 C C . GLU A 1 415 ? 7.957 -4.359 -24.094 1 93.38 415 GLU A C 1
ATOM 3193 O O . GLU A 1 415 ? 6.93 -3.898 -23.594 1 93.38 415 GLU A O 1
ATOM 3198 N N . ALA A 1 416 ? 9.117 -3.924 -23.766 1 96.19 416 ALA A N 1
ATOM 3199 C CA . ALA A 1 416 ? 9.406 -3.119 -22.594 1 96.19 416 ALA A CA 1
ATOM 3200 C C . ALA A 1 416 ? 8.594 -1.824 -22.594 1 96.19 416 ALA A C 1
ATOM 3202 O O . ALA A 1 416 ? 8.047 -1.425 -21.562 1 96.19 416 ALA A O 1
ATOM 3203 N N . MET A 1 417 ? 8.477 -1.21 -23.766 1 96.5 417 MET A N 1
ATOM 3204 C CA . MET A 1 417 ? 7.828 0.094 -23.828 1 96.5 417 MET A CA 1
ATOM 3205 C C . MET A 1 417 ? 6.332 -0.031 -23.531 1 96.5 417 MET A C 1
ATOM 3207 O O . MET A 1 417 ? 5.68 0.953 -23.188 1 96.5 417 MET A O 1
ATOM 3211 N N . GLY A 1 418 ? 5.773 -1.212 -23.719 1 94.75 418 GLY A N 1
ATOM 3212 C CA . GLY A 1 418 ? 4.379 -1.46 -23.391 1 94.75 418 GLY A CA 1
ATOM 3213 C C . GLY A 1 418 ? 4.09 -1.359 -21.891 1 94.75 418 GLY A C 1
ATOM 3214 O O . GLY A 1 418 ? 2.932 -1.285 -21.484 1 94.75 418 GLY A O 1
ATOM 3215 N N . TYR A 1 419 ? 5.129 -1.255 -21.078 1 94.62 419 TYR A N 1
ATOM 3216 C CA . TYR A 1 419 ? 4.977 -1.188 -19.641 1 94.62 419 TYR A CA 1
ATOM 3217 C C . TYR A 1 419 ? 5.34 0.196 -19.109 1 94.62 419 TYR A C 1
ATOM 3219 O O . TYR A 1 419 ? 5.461 0.396 -17.906 1 94.62 419 TYR A O 1
ATOM 3227 N N . VAL A 1 420 ? 5.586 1.126 -20.016 1 96.06 420 VAL A N 1
ATOM 3228 C CA . VAL A 1 420 ? 5.84 2.514 -19.641 1 96.06 420 VAL A CA 1
ATOM 3229 C C . VAL A 1 420 ? 4.531 3.301 -19.656 1 96.06 420 VAL A C 1
ATOM 3231 O O . VAL A 1 420 ? 3.895 3.438 -20.703 1 96.06 420 VAL A O 1
ATOM 3234 N N . GLY A 1 421 ? 4.133 3.812 -18.516 1 93.88 421 GLY A N 1
ATOM 3235 C CA . GLY A 1 421 ? 2.914 4.602 -18.406 1 93.88 421 GLY A CA 1
ATOM 3236 C C . GLY A 1 421 ? 3.129 6.074 -18.703 1 93.88 421 GLY A C 1
ATOM 3237 O O . GLY A 1 421 ? 2.197 6.777 -19.094 1 93.88 421 GLY A O 1
ATOM 3238 N N . GLY A 1 422 ? 4.328 6.512 -18.469 1 95.69 422 GLY A N 1
ATOM 3239 C CA . GLY A 1 422 ? 4.695 7.906 -18.656 1 95.69 422 GLY A CA 1
ATOM 3240 C C . GLY A 1 422 ? 6.027 8.258 -18.016 1 95.69 422 GLY A C 1
ATOM 3241 O O . GLY A 1 422 ? 6.938 7.426 -17.969 1 95.69 422 GLY A O 1
ATOM 3242 N N . TYR A 1 423 ? 6.078 9.547 -17.672 1 95.94 423 TYR A N 1
ATOM 3243 C CA . TYR A 1 423 ? 7.359 10.07 -17.219 1 95.94 423 TYR A CA 1
ATOM 3244 C C . TYR A 1 423 ? 7.168 11.102 -16.109 1 95.94 423 TYR A C 1
ATOM 3246 O O . TYR A 1 423 ? 6.035 11.422 -15.75 1 95.94 423 TYR A O 1
ATOM 3254 N N . CYS A 1 424 ? 8.234 11.508 -15.539 1 95.06 424 CYS A N 1
ATOM 3255 C CA . CYS A 1 424 ? 8.297 12.633 -14.617 1 95.06 424 CYS A CA 1
ATOM 3256 C C . CYS A 1 424 ? 9.719 13.18 -14.516 1 95.06 424 CYS A C 1
ATOM 3258 O O . CYS A 1 424 ? 10.68 12.461 -14.789 1 95.06 424 CYS A O 1
ATOM 3260 N N . MET A 1 425 ? 9.789 14.406 -14.211 1 96.75 425 MET A N 1
ATOM 3261 C CA . MET A 1 425 ? 11.102 14.977 -13.914 1 96.75 425 MET A CA 1
ATOM 3262 C C . MET A 1 425 ? 11.508 14.688 -12.469 1 96.75 425 MET A C 1
ATOM 3264 O O . MET A 1 425 ? 10.68 14.766 -11.562 1 96.75 425 MET A O 1
ATOM 3268 N N . VAL A 1 426 ? 12.742 14.297 -12.289 1 97 426 VAL A N 1
ATOM 3269 C CA . VAL A 1 426 ? 13.25 14.023 -10.953 1 97 426 VAL A CA 1
ATOM 3270 C C . VAL A 1 426 ? 14.586 14.742 -10.75 1 97 426 VAL A C 1
ATOM 3272 O O . VAL A 1 426 ? 15.422 14.781 -11.656 1 97 426 VAL A O 1
ATOM 3275 N N . LEU A 1 427 ? 14.727 15.43 -9.664 1 97.69 427 LEU A N 1
ATOM 3276 C CA . LEU A 1 427 ? 16.031 15.898 -9.227 1 97.69 427 LEU A CA 1
ATOM 3277 C C . LEU A 1 427 ? 16.719 14.859 -8.344 1 97.69 427 LEU A C 1
ATOM 3279 O O . LEU A 1 427 ? 16.312 14.656 -7.199 1 97.69 427 LEU A O 1
ATOM 3283 N N . ASP A 1 428 ? 17.703 14.211 -8.922 1 96.44 428 ASP A N 1
ATOM 3284 C CA . ASP A 1 428 ? 18.484 13.219 -8.195 1 96.44 428 ASP A CA 1
ATOM 3285 C C . ASP A 1 428 ? 19.609 13.875 -7.395 1 96.44 428 ASP A C 1
ATOM 3287 O O . ASP A 1 428 ? 20.766 13.828 -7.797 1 96.44 428 ASP A O 1
ATOM 3291 N N . MET A 1 429 ? 19.219 14.359 -6.223 1 95.56 429 MET A N 1
ATOM 3292 C CA . MET A 1 429 ? 20.172 15.07 -5.371 1 95.56 429 MET A CA 1
ATOM 3293 C C . MET A 1 429 ? 21.156 14.102 -4.723 1 95.56 429 MET A C 1
ATOM 3295 O O . MET A 1 429 ? 20.766 13 -4.336 1 95.56 429 MET A O 1
ATOM 3299 N N . THR A 1 430 ? 22.406 14.547 -4.637 1 91.06 430 THR A N 1
ATOM 3300 C CA . THR A 1 430 ? 23.469 13.688 -4.109 1 91.06 430 THR A CA 1
ATOM 3301 C C . THR A 1 430 ? 24.297 14.422 -3.064 1 91.06 430 THR A C 1
ATOM 3303 O O . THR A 1 430 ? 24.75 15.547 -3.301 1 91.06 430 THR A O 1
ATOM 3306 N N . GLY A 1 431 ? 24.422 13.812 -1.923 1 89.69 431 GLY A N 1
ATOM 3307 C CA . GLY A 1 431 ? 25.438 14.305 -1.014 1 89.69 431 GLY A CA 1
ATOM 3308 C C . GLY A 1 431 ? 26.859 13.992 -1.479 1 89.69 431 GLY A C 1
ATOM 3309 O O . GLY A 1 431 ? 27.344 12.875 -1.312 1 89.69 431 GLY A O 1
ATOM 3310 N N . GLY A 1 432 ? 27.5 14.922 -1.96 1 82.06 432 GLY A N 1
ATOM 3311 C CA . GLY A 1 432 ? 28.781 14.734 -2.639 1 82.06 432 GLY A CA 1
ATOM 3312 C C . GLY A 1 432 ? 29.875 14.227 -1.72 1 82.06 432 GLY A C 1
ATOM 3313 O O . GLY A 1 432 ? 30.75 13.484 -2.152 1 82.06 432 GLY A O 1
ATOM 3314 N N . ASN A 1 433 ? 29.859 14.641 -0.462 1 79.62 433 ASN A N 1
ATOM 3315 C CA . ASN A 1 433 ? 30.906 14.219 0.461 1 79.62 433 ASN A CA 1
ATOM 3316 C C . ASN A 1 433 ? 30.375 13.258 1.515 1 79.62 433 ASN A C 1
ATOM 3318 O O . ASN A 1 433 ? 30.984 13.086 2.572 1 79.62 433 ASN A O 1
ATOM 3322 N N . LEU A 1 434 ? 29.203 12.891 1.292 1 73.56 434 LEU A N 1
ATOM 3323 C CA . LEU A 1 434 ? 28.625 11.859 2.15 1 73.56 434 LEU A CA 1
ATOM 3324 C C . LEU A 1 434 ? 28.953 10.469 1.619 1 73.56 434 LEU A C 1
ATOM 3326 O O . LEU A 1 434 ? 28.812 10.203 0.422 1 73.56 434 LEU A O 1
ATOM 3330 N N . GLY A 1 435 ? 29.406 9.656 2.369 1 59.41 435 GLY A N 1
ATOM 3331 C CA . GLY A 1 435 ? 29.594 8.258 2.014 1 59.41 435 GLY A CA 1
ATOM 3332 C C . GLY A 1 435 ? 30.75 8.031 1.066 1 59.41 435 GLY A C 1
ATOM 3333 O O . GLY A 1 435 ? 31.031 6.898 0.668 1 59.41 435 GLY A O 1
ATOM 3334 N N . PHE A 1 436 ? 31.375 9.133 0.499 1 54.22 436 PHE A N 1
ATOM 3335 C CA . PHE A 1 436 ? 32.438 9.023 -0.489 1 54.22 436 PHE A CA 1
ATOM 3336 C C . PHE A 1 436 ? 33.562 8.117 0.017 1 54.22 436 PHE A C 1
ATOM 3338 O O . PHE A 1 436 ? 34.094 7.301 -0.738 1 54.22 436 PHE A O 1
ATOM 3345 N N . GLU A 1 437 ? 33.844 8.344 1.215 1 56.38 437 GLU A N 1
ATOM 3346 C CA . GLU A 1 437 ? 34.844 7.414 1.712 1 56.38 437 GLU A CA 1
ATOM 3347 C C . GLU A 1 437 ? 34.375 5.969 1.589 1 56.38 437 GLU A C 1
ATOM 3349 O O . GLU A 1 437 ? 35.156 5.082 1.249 1 56.38 437 GLU A O 1
ATOM 3354 N N . SER A 1 438 ? 33.062 5.875 1.713 1 56.97 438 SER A N 1
ATOM 3355 C CA . SER A 1 438 ? 32.5 4.535 1.605 1 56.97 438 SER A CA 1
ATOM 3356 C C . SER A 1 438 ? 32.469 4.059 0.157 1 56.97 438 SER A C 1
ATOM 3358 O O . SER A 1 438 ? 32.75 2.893 -0.123 1 56.97 438 SER A O 1
ATOM 3360 N N . MET A 1 439 ? 32.188 4.98 -0.701 1 59.16 439 MET A N 1
ATOM 3361 C CA . MET A 1 439 ? 32.156 4.633 -2.119 1 59.16 439 MET A CA 1
ATOM 3362 C C . MET A 1 439 ? 33.531 4.172 -2.615 1 59.16 439 MET A C 1
ATOM 3364 O O . MET A 1 439 ? 33.625 3.211 -3.381 1 59.16 439 MET A O 1
ATOM 3368 N N . LYS A 1 440 ? 34.5 4.961 -2.113 1 57.88 440 LYS A N 1
ATOM 3369 C CA . LYS A 1 440 ? 35.844 4.641 -2.508 1 57.88 440 LYS A CA 1
ATOM 3370 C C . LYS A 1 440 ? 36.188 3.195 -2.16 1 57.88 440 LYS A C 1
ATOM 3372 O O . LYS A 1 440 ? 37 2.557 -2.852 1 57.88 440 LYS A O 1
ATOM 3377 N N . TYR A 1 441 ? 35.594 2.861 -1.184 1 57.22 441 TYR A N 1
ATOM 3378 C CA . TYR A 1 441 ? 35.938 1.508 -0.747 1 57.22 441 TYR A CA 1
ATOM 3379 C C . TYR A 1 441 ? 34.812 0.542 -1.093 1 57.22 441 TYR A C 1
ATOM 3381 O O . TYR A 1 441 ? 34.719 -0.548 -0.523 1 57.22 441 TYR A O 1
ATOM 3389 N N . GLY A 1 442 ? 33.969 0.968 -2.166 1 52.75 442 GLY A N 1
ATOM 3390 C CA . GLY A 1 442 ? 33 0.07 -2.73 1 52.75 442 GLY A CA 1
ATOM 3391 C C . GLY A 1 442 ? 31.703 0.035 -1.936 1 52.75 442 GLY A C 1
ATOM 3392 O O . GLY A 1 442 ? 30.953 -0.946 -1.993 1 52.75 442 GLY A O 1
ATOM 3393 N N . HIS A 1 443 ? 31.625 1.053 -1.181 1 57.62 443 HIS A N 1
ATOM 3394 C CA . HIS A 1 443 ? 30.438 0.896 -0.342 1 57.62 443 HIS A CA 1
ATOM 3395 C C . HIS A 1 443 ? 29.203 1.495 -1.01 1 57.62 443 HIS A C 1
ATOM 3397 O O . HIS A 1 443 ? 29.297 2.049 -2.107 1 57.62 443 HIS A O 1
ATOM 3403 N N . SER A 1 444 ? 27.969 1.357 -0.454 1 66.88 444 SER A N 1
ATOM 3404 C CA . SER A 1 444 ? 26.609 1.613 -0.931 1 66.88 444 SER A CA 1
ATOM 3405 C C . SER A 1 444 ? 26.375 3.107 -1.111 1 66.88 444 SER A C 1
ATOM 3407 O O . SER A 1 444 ? 26.969 3.93 -0.417 1 66.88 444 SER A O 1
ATOM 3409 N N . TRP A 1 445 ? 25.75 3.496 -2.178 1 77.31 445 TRP A N 1
ATOM 3410 C CA . TRP A 1 445 ? 25.359 4.875 -2.449 1 77.31 445 TRP A CA 1
ATOM 3411 C C . TRP A 1 445 ? 24.141 5.266 -1.618 1 77.31 445 TRP A C 1
ATOM 3413 O O . TRP A 1 445 ? 23.531 6.316 -1.847 1 77.31 445 TRP A O 1
ATOM 3423 N N . THR A 1 446 ? 23.844 4.496 -0.682 1 83.06 446 THR A N 1
ATOM 3424 C CA . THR A 1 446 ? 22.609 4.695 0.08 1 83.06 446 THR A CA 1
ATOM 3425 C C . THR A 1 446 ? 22.656 6.031 0.823 1 83.06 446 THR A C 1
ATOM 3427 O O . THR A 1 446 ? 21.719 6.824 0.727 1 83.06 446 THR A O 1
ATOM 3430 N N . ARG A 1 447 ? 23.75 6.348 1.475 1 83.19 447 ARG A N 1
ATOM 3431 C CA . ARG A 1 447 ? 23.812 7.559 2.289 1 83.19 447 ARG A CA 1
ATOM 3432 C C . ARG A 1 447 ? 23.859 8.805 1.411 1 83.19 447 ARG A C 1
ATOM 3434 O O . ARG A 1 447 ? 23.344 9.859 1.788 1 83.19 447 ARG A O 1
ATOM 3441 N N . ASN A 1 448 ? 24.469 8.695 0.288 1 85.62 448 ASN A N 1
ATOM 3442 C CA . ASN A 1 448 ? 24.625 9.875 -0.557 1 85.62 448 ASN A CA 1
ATOM 3443 C C . ASN A 1 448 ? 23.375 10.117 -1.404 1 85.62 448 ASN A C 1
ATOM 3445 O O . ASN A 1 448 ? 23.078 11.258 -1.76 1 85.62 448 ASN A O 1
ATOM 3449 N N . LYS A 1 449 ? 22.688 9.016 -1.695 1 89.06 449 LYS A N 1
ATOM 3450 C CA . LYS A 1 449 ? 21.641 9.156 -2.703 1 89.06 449 LYS A CA 1
ATOM 3451 C C . LYS A 1 449 ? 20.25 8.969 -2.086 1 89.06 449 LYS A C 1
ATOM 3453 O O . LYS A 1 449 ? 19.266 9.492 -2.602 1 89.06 449 LYS A O 1
ATOM 3458 N N . CYS A 1 450 ? 20.141 8.258 -0.993 1 89.62 450 CYS A N 1
ATOM 3459 C CA . CYS A 1 450 ? 18.828 7.77 -0.592 1 89.62 450 CYS A CA 1
ATOM 3460 C C . CYS A 1 450 ? 18.359 8.461 0.683 1 89.62 450 CYS A C 1
ATOM 3462 O O . CYS A 1 450 ? 17.453 7.965 1.366 1 89.62 450 CYS A O 1
ATOM 3464 N N . GLN A 1 451 ? 18.906 9.586 0.973 1 90.94 451 GLN A N 1
ATOM 3465 C CA . GLN A 1 451 ? 18.469 10.32 2.154 1 90.94 451 GLN A CA 1
ATOM 3466 C C . GLN A 1 451 ? 17.062 10.883 1.96 1 90.94 451 GLN A C 1
ATOM 3468 O O . GLN A 1 451 ? 16.625 11.117 0.829 1 90.94 451 GLN A O 1
ATOM 3473 N N . ASN A 1 452 ? 16.484 11.078 3.092 1 89.88 452 ASN A N 1
ATOM 3474 C CA . ASN A 1 452 ? 15.188 11.75 3.064 1 89.88 452 ASN A CA 1
ATOM 3475 C C . ASN A 1 452 ? 15.266 13.078 2.305 1 89.88 452 ASN A C 1
ATOM 3477 O O . ASN A 1 452 ? 16.203 13.852 2.49 1 89.88 452 ASN A O 1
ATOM 3481 N N . THR A 1 453 ? 14.32 13.266 1.335 1 90.31 453 THR A N 1
ATOM 3482 C CA . THR A 1 453 ? 14.086 14.508 0.602 1 90.31 453 THR A CA 1
ATOM 3483 C C . THR A 1 453 ? 15.062 14.648 -0.561 1 90.31 453 THR A C 1
ATOM 3485 O O . THR A 1 453 ? 15.055 15.656 -1.268 1 90.31 453 THR A O 1
ATOM 3488 N N . PHE A 1 454 ? 15.906 13.719 -0.794 1 94.88 454 PHE A N 1
ATOM 3489 C CA . PHE A 1 454 ? 16.969 13.844 -1.789 1 94.88 454 PHE A CA 1
ATOM 3490 C C . PHE A 1 454 ? 16.438 13.578 -3.189 1 94.88 454 PHE A C 1
ATOM 3492 O O . PHE A 1 454 ? 17.156 13.711 -4.176 1 94.88 454 PHE A O 1
ATOM 3499 N N . LYS A 1 455 ? 15.156 13.289 -3.324 1 95 455 LYS A N 1
ATOM 3500 C CA . LYS A 1 455 ? 14.578 13.008 -4.633 1 95 455 LYS A CA 1
ATOM 3501 C C . LYS A 1 455 ? 13.305 13.82 -4.855 1 95 455 LYS A C 1
ATOM 3503 O O . LYS A 1 455 ? 12.203 13.273 -4.887 1 95 455 LYS A O 1
ATOM 3508 N N . PRO A 1 456 ? 13.414 15.078 -5.137 1 93.31 456 PRO A N 1
ATOM 3509 C CA . PRO A 1 456 ? 12.227 15.789 -5.605 1 93.31 456 PRO A CA 1
ATOM 3510 C C . PRO A 1 456 ? 11.672 15.234 -6.914 1 93.31 456 PRO A C 1
ATOM 3512 O O . PRO A 1 456 ? 12.43 15.023 -7.863 1 93.31 456 PRO A O 1
ATOM 3515 N N . VAL A 1 457 ? 10.438 14.977 -6.945 1 92.81 457 VAL A N 1
ATOM 3516 C CA . VAL A 1 457 ? 9.789 14.352 -8.094 1 92.81 457 VAL A CA 1
ATOM 3517 C C . VAL A 1 457 ? 8.688 15.266 -8.633 1 92.81 457 VAL A C 1
ATOM 3519 O O . VAL A 1 457 ? 7.879 15.797 -7.863 1 92.81 457 VAL A O 1
ATOM 3522 N N . GLY A 1 458 ? 8.68 15.43 -9.875 1 91.44 458 GLY A N 1
ATOM 3523 C CA . GLY A 1 458 ? 7.688 16.266 -10.531 1 91.44 458 GLY A CA 1
ATOM 3524 C C . GLY A 1 458 ? 6.395 15.547 -10.836 1 91.44 458 GLY A C 1
ATOM 3525 O O . GLY A 1 458 ? 6.242 14.367 -10.492 1 91.44 458 GLY A O 1
ATOM 3526 N N . SER A 1 459 ? 5.477 16.312 -11.461 1 88.12 459 SER A N 1
ATOM 3527 C CA . SER A 1 459 ? 4.172 15.773 -11.828 1 88.12 459 SER A CA 1
ATOM 3528 C C . SER A 1 459 ? 4.301 14.695 -12.898 1 88.12 459 SER A C 1
ATOM 3530 O O . SER A 1 459 ? 5.234 14.719 -13.703 1 88.12 459 SER A O 1
ATOM 3532 N N . PHE A 1 460 ? 3.326 13.797 -12.891 1 90.31 460 PHE A N 1
ATOM 3533 C CA . PHE A 1 460 ? 3.258 12.727 -13.883 1 90.31 460 PHE A CA 1
ATOM 3534 C C . PHE A 1 460 ? 3.008 13.297 -15.273 1 90.31 460 PHE A C 1
ATOM 3536 O O . PHE A 1 460 ? 2.137 14.156 -15.453 1 90.31 460 PHE A O 1
ATOM 3543 N N . ILE A 1 461 ? 3.797 12.867 -16.234 1 93.44 461 ILE A N 1
ATOM 3544 C CA . ILE A 1 461 ? 3.648 13.195 -17.641 1 93.44 461 ILE A CA 1
ATOM 3545 C C . ILE A 1 461 ? 3.127 11.977 -18.406 1 93.44 461 ILE A C 1
ATOM 3547 O O . ILE A 1 461 ? 3.861 11.008 -18.609 1 93.44 461 ILE A O 1
ATOM 3551 N N . PRO A 1 462 ? 1.882 12 -18.844 1 91 462 PRO A N 1
ATOM 3552 C CA . PRO A 1 462 ? 1.396 10.867 -19.625 1 91 462 PRO A CA 1
ATOM 3553 C C . PRO A 1 462 ? 2.264 10.594 -20.859 1 91 462 PRO A C 1
ATOM 3555 O O . PRO A 1 462 ? 2.76 11.523 -21.484 1 91 462 PRO A O 1
ATOM 3558 N N . ALA A 1 463 ? 2.379 9.344 -21.188 1 92.5 463 ALA A N 1
ATOM 3559 C CA . ALA A 1 463 ? 3.25 8.93 -22.297 1 92.5 463 ALA A CA 1
ATOM 3560 C C . ALA A 1 463 ? 2.891 9.664 -23.578 1 92.5 463 ALA A C 1
ATOM 3562 O O . ALA A 1 463 ? 3.771 10 -24.375 1 92.5 463 ALA A O 1
ATOM 3563 N N . ASP A 1 464 ? 1.658 9.945 -23.781 1 91.81 464 ASP A N 1
ATOM 3564 C CA . ASP A 1 464 ? 1.195 10.578 -25.016 1 91.81 464 ASP A CA 1
ATOM 3565 C C . ASP A 1 464 ? 1.622 12.039 -25.094 1 91.81 464 ASP A C 1
ATOM 3567 O O . ASP A 1 464 ? 1.673 12.633 -26.172 1 91.81 464 ASP A O 1
ATOM 3571 N N . GLU A 1 465 ? 1.883 12.656 -24.016 1 93.06 465 GLU A N 1
ATOM 3572 C CA . GLU A 1 465 ? 2.354 14.039 -23.984 1 93.06 465 GLU A CA 1
ATOM 3573 C C . GLU A 1 465 ? 3.838 14.125 -24.328 1 93.06 465 GLU A C 1
ATOM 3575 O O . GLU A 1 465 ? 4.344 15.211 -24.641 1 93.06 465 GLU A O 1
ATOM 3580 N N . LEU A 1 466 ? 4.496 13.031 -24.25 1 95.69 466 LEU A N 1
ATOM 3581 C CA . LEU A 1 466 ? 5.902 12.922 -24.625 1 95.69 466 LEU A CA 1
ATOM 3582 C C . LEU A 1 466 ? 6.152 11.656 -25.438 1 95.69 466 LEU A C 1
ATOM 3584 O O . LEU A 1 466 ? 6.84 10.742 -24.984 1 95.69 466 LEU A O 1
ATOM 3588 N N . PRO A 1 467 ? 5.727 11.633 -26.625 1 93.5 467 PRO A N 1
ATOM 3589 C CA . PRO A 1 467 ? 5.734 10.406 -27.438 1 93.5 467 PRO A CA 1
ATOM 3590 C C . PRO A 1 467 ? 7.145 9.977 -27.828 1 93.5 467 PRO A C 1
ATOM 3592 O O . PRO A 1 467 ? 7.375 8.797 -28.109 1 93.5 467 PRO A O 1
ATOM 3595 N N . ARG A 1 468 ? 8.148 10.977 -27.938 1 95.19 468 ARG A N 1
ATOM 3596 C CA . ARG A 1 468 ? 9.539 10.672 -28.266 1 95.19 468 ARG A CA 1
ATOM 3597 C C . ARG A 1 468 ? 10.477 11.125 -27.156 1 95.19 468 ARG A C 1
ATOM 3599 O O . ARG A 1 468 ? 11.32 12.008 -27.359 1 95.19 468 ARG A O 1
ATOM 3606 N N . PRO A 1 469 ? 10.383 10.43 -26.016 1 97.25 469 PRO A N 1
ATOM 3607 C CA . PRO A 1 469 ? 11.125 10.898 -24.844 1 97.25 469 PRO A CA 1
ATOM 3608 C C . PRO A 1 469 ? 12.633 10.938 -25.078 1 97.25 469 PRO A C 1
ATOM 3610 O O . PRO A 1 469 ? 13.328 11.812 -24.547 1 97.25 469 PRO A O 1
ATOM 3613 N N . GLU A 1 470 ? 13.18 10.086 -25.844 1 96.88 470 GLU A N 1
ATOM 3614 C CA . GLU A 1 470 ? 14.617 9.992 -26.047 1 96.88 470 GLU A CA 1
ATOM 3615 C C . GLU A 1 470 ? 15.133 11.102 -26.953 1 96.88 470 GLU A C 1
ATOM 3617 O O . GLU A 1 470 ? 16.344 11.305 -27.062 1 96.88 470 GLU A O 1
ATOM 3622 N N . SER A 1 471 ? 14.336 11.852 -27.562 1 96.44 471 SER A N 1
ATOM 3623 C CA . SER A 1 471 ? 14.703 13.008 -28.391 1 96.44 471 SER A CA 1
ATOM 3624 C C . SER A 1 471 ? 14.602 14.305 -27.594 1 96.44 471 SER A C 1
ATOM 3626 O O . SER A 1 471 ? 14.969 15.367 -28.094 1 96.44 471 SER A O 1
ATOM 3628 N N . ALA A 1 472 ? 14.148 14.25 -26.406 1 97.06 472 ALA A N 1
ATOM 3629 C CA . ALA A 1 472 ? 13.914 15.445 -25.578 1 97.06 472 ALA A CA 1
ATOM 3630 C C . ALA A 1 472 ? 15.219 15.961 -24.984 1 97.06 472 ALA A C 1
ATOM 3632 O O . ALA A 1 472 ? 16.234 15.273 -25.031 1 97.06 472 ALA A O 1
ATOM 3633 N N . ARG A 1 473 ? 15.18 17.156 -24.531 1 97.38 473 ARG A N 1
ATOM 3634 C CA . ARG A 1 473 ? 16.266 17.797 -23.812 1 97.38 473 ARG A CA 1
ATOM 3635 C C . ARG A 1 473 ? 15.852 18.156 -22.391 1 97.38 473 ARG A C 1
ATOM 3637 O O . ARG A 1 473 ? 14.75 18.672 -22.172 1 97.38 473 ARG A O 1
ATOM 3644 N N . ILE A 1 474 ? 16.734 17.859 -21.453 1 97.62 474 ILE A N 1
ATOM 3645 C CA . ILE A 1 474 ? 16.5 18.172 -20.047 1 97.62 474 ILE A CA 1
ATOM 3646 C C . ILE A 1 474 ? 17.266 19.438 -19.672 1 97.62 474 ILE A C 1
ATOM 3648 O O . ILE A 1 474 ? 18.484 19.516 -19.875 1 97.62 474 ILE A O 1
ATOM 3652 N N . ILE A 1 475 ? 16.547 20.406 -19.172 1 98 475 ILE A N 1
ATOM 3653 C CA . ILE A 1 475 ? 17.141 21.656 -18.719 1 98 475 ILE A CA 1
ATOM 3654 C C . ILE A 1 475 ? 17.188 21.688 -17.188 1 98 475 ILE A C 1
ATOM 3656 O O . ILE A 1 475 ? 16.203 21.328 -16.531 1 98 475 ILE A O 1
ATOM 3660 N N . CYS A 1 476 ? 18.281 22.047 -16.641 1 97.88 476 CYS A N 1
ATOM 3661 C CA . CYS A 1 476 ? 18.406 22.312 -15.203 1 97.88 476 CYS A CA 1
ATOM 3662 C C . CYS A 1 476 ? 18.75 23.766 -14.938 1 97.88 476 CYS A C 1
ATOM 3664 O O . CYS A 1 476 ? 19.625 24.344 -15.602 1 97.88 476 CYS A O 1
ATOM 3666 N N . ARG A 1 477 ? 18.047 24.391 -14.039 1 98.25 477 ARG A N 1
ATOM 3667 C CA . ARG A 1 477 ? 18.328 25.75 -13.617 1 98.25 477 ARG A CA 1
ATOM 3668 C C . ARG A 1 477 ? 18.641 25.812 -12.117 1 98.25 477 ARG A C 1
ATOM 3670 O O . ARG A 1 477 ? 18.031 25.094 -11.328 1 98.25 477 ARG A O 1
ATOM 3677 N N . VAL A 1 478 ? 19.562 26.594 -11.773 1 98.19 478 VAL A N 1
ATOM 3678 C CA . VAL A 1 478 ? 19.875 26.906 -10.383 1 98.19 478 VAL A CA 1
ATOM 3679 C C . VAL A 1 478 ? 19.781 28.422 -10.164 1 98.19 478 VAL A C 1
ATOM 3681 O O . VAL A 1 478 ? 20.516 29.188 -10.797 1 98.19 478 VAL A O 1
ATOM 3684 N N . ASN A 1 479 ? 18.891 28.781 -9.383 1 97.44 479 ASN A N 1
ATOM 3685 C CA . ASN A 1 479 ? 18.641 30.203 -9.125 1 97.44 479 ASN A CA 1
ATOM 3686 C C . ASN A 1 479 ? 18.359 30.969 -10.422 1 97.44 479 ASN A C 1
ATOM 3688 O O . ASN A 1 479 ? 18.922 32.031 -10.648 1 97.44 479 ASN A O 1
ATOM 3692 N N . GLY A 1 480 ? 17.672 30.312 -11.219 1 96.19 480 GLY A N 1
ATOM 3693 C CA . GLY A 1 480 ? 17.203 30.969 -12.43 1 96.19 480 GLY A CA 1
ATOM 3694 C C . GLY A 1 480 ? 18.188 30.844 -13.586 1 96.19 480 GLY A C 1
ATOM 3695 O O . GLY A 1 480 ? 17.859 31.156 -14.727 1 96.19 480 GLY A O 1
ATOM 3696 N N . LYS A 1 481 ? 19.359 30.406 -13.352 1 97.75 481 LYS A N 1
ATOM 3697 C CA . LYS A 1 481 ? 20.375 30.266 -14.391 1 97.75 481 LYS A CA 1
ATOM 3698 C C . LYS A 1 481 ? 20.422 28.844 -14.93 1 97.75 481 LYS A C 1
ATOM 3700 O O . LYS A 1 481 ? 20.5 27.891 -14.164 1 97.75 481 LYS A O 1
ATOM 3705 N N . THR A 1 482 ? 20.422 28.75 -16.234 1 97.62 482 THR A N 1
ATOM 3706 C CA . THR A 1 482 ? 20.547 27.438 -16.859 1 97.62 482 THR A CA 1
ATOM 3707 C C . THR A 1 482 ? 21.938 26.859 -16.656 1 97.62 482 THR A C 1
ATOM 3709 O O . THR A 1 482 ? 22.938 27.484 -17.047 1 97.62 482 THR A O 1
ATOM 3712 N N . VAL A 1 483 ? 22 25.734 -16.078 1 96.69 483 VAL A N 1
ATOM 3713 C CA . VAL A 1 483 ? 23.297 25.141 -15.781 1 96.69 483 VAL A CA 1
ATOM 3714 C C . VAL A 1 483 ? 23.469 23.844 -16.562 1 96.69 483 VAL A C 1
ATOM 3716 O O . VAL A 1 483 ? 24.562 23.312 -16.672 1 96.69 483 VAL A O 1
ATOM 3719 N N . ALA A 1 484 ? 22.406 23.297 -17.156 1 95.31 484 ALA A N 1
ATOM 3720 C CA . ALA A 1 484 ? 22.484 22.078 -17.969 1 95.31 484 ALA A CA 1
ATOM 3721 C C . ALA A 1 484 ? 21.438 22.094 -19.078 1 95.31 484 ALA A C 1
ATOM 3723 O O . ALA A 1 484 ? 20.359 22.641 -18.906 1 95.31 484 ALA A O 1
ATOM 3724 N N . ASN A 1 485 ? 21.766 21.562 -20.156 1 95.56 485 ASN A N 1
ATOM 3725 C CA . ASN A 1 485 ? 20.938 21.25 -21.297 1 95.56 485 ASN A CA 1
ATOM 3726 C C . ASN A 1 485 ? 21.297 19.906 -21.922 1 95.56 485 ASN A C 1
ATOM 3728 O O . ASN A 1 485 ? 22 19.859 -22.938 1 95.56 485 ASN A O 1
ATOM 3732 N N . ASP A 1 486 ? 20.797 18.859 -21.375 1 94.62 486 ASP A N 1
ATOM 3733 C CA . ASP A 1 486 ? 21.234 17.5 -21.688 1 94.62 486 ASP A CA 1
ATOM 3734 C C . ASP A 1 486 ? 20.328 16.875 -22.75 1 94.62 486 ASP A C 1
ATOM 3736 O O . ASP A 1 486 ? 19.109 16.953 -22.656 1 94.62 486 ASP A O 1
ATOM 3740 N N . GLU A 1 487 ? 20.953 16.281 -23.703 1 95.19 487 GLU A N 1
ATOM 3741 C CA . GLU A 1 487 ? 20.219 15.547 -24.734 1 95.19 487 GLU A CA 1
ATOM 3742 C C . GLU A 1 487 ? 20.016 14.094 -24.328 1 95.19 487 GLU A C 1
ATOM 3744 O O . GLU A 1 487 ? 20.969 13.359 -24.094 1 95.19 487 GLU A O 1
ATOM 3749 N N . LEU A 1 488 ? 18.812 13.625 -24.312 1 96.06 488 LEU A N 1
ATOM 3750 C CA . LEU A 1 488 ? 18.531 12.25 -23.906 1 96.06 488 LEU A CA 1
ATOM 3751 C C . LEU A 1 488 ? 18.938 11.266 -24.984 1 96.06 488 LEU A C 1
ATOM 3753 O O . LEU A 1 488 ? 19.047 10.062 -24.734 1 96.06 488 LEU A O 1
ATOM 3757 N N . SER A 1 489 ? 19.141 11.781 -26.203 1 95.12 489 SER A N 1
ATOM 3758 C CA . SER A 1 489 ? 19.609 10.938 -27.297 1 95.12 489 SER A CA 1
ATOM 3759 C C . SER A 1 489 ? 21.016 10.422 -27.031 1 95.12 489 SER A C 1
ATOM 3761 O O . SER A 1 489 ? 21.484 9.484 -27.672 1 95.12 489 SER A O 1
ATOM 3763 N N . LYS A 1 490 ? 21.641 10.992 -26.078 1 93 490 LYS A N 1
ATOM 3764 C CA . LYS A 1 490 ? 23.016 10.586 -25.734 1 93 490 LYS A CA 1
ATOM 3765 C C . LYS A 1 490 ? 23.016 9.445 -24.734 1 93 490 LYS A C 1
ATOM 3767 O O . LYS A 1 490 ? 24.078 8.984 -24.312 1 93 490 LYS A O 1
ATOM 3772 N N . MET A 1 491 ? 21.891 8.984 -24.281 1 93.31 491 MET A N 1
ATOM 3773 C CA . MET A 1 491 ? 21.844 7.832 -23.391 1 93.31 491 MET A CA 1
ATOM 3774 C C . MET A 1 491 ? 22.5 6.613 -24.031 1 93.31 491 MET A C 1
ATOM 3776 O O . MET A 1 491 ? 22.328 6.352 -25.219 1 93.31 491 MET A O 1
ATOM 3780 N N . LYS A 1 492 ? 23.219 5.918 -23.281 1 92.06 492 LYS A N 1
ATOM 3781 C CA . LYS A 1 492 ? 23.859 4.688 -23.734 1 92.06 492 LYS A CA 1
ATOM 3782 C C . LYS A 1 492 ? 22.844 3.572 -23.938 1 92.06 492 LYS A C 1
ATOM 3784 O O . LYS A 1 492 ? 22.922 2.824 -24.906 1 92.06 492 LYS A O 1
ATOM 3789 N N . PHE A 1 493 ? 21.953 3.471 -23 1 94.56 493 PHE A N 1
ATOM 3790 C CA . PHE A 1 493 ? 20.891 2.467 -23.047 1 94.56 493 PHE A CA 1
ATOM 3791 C C . PHE A 1 493 ? 19.531 3.123 -23.219 1 94.56 493 PHE A C 1
ATOM 3793 O O . PHE A 1 493 ? 19.188 4.051 -22.484 1 94.56 493 PHE A O 1
ATOM 3800 N N . SER A 1 494 ? 18.828 2.611 -24.156 1 95.94 494 SER A N 1
ATOM 3801 C CA . SER A 1 494 ? 17.484 3.141 -24.422 1 95.94 494 SER A CA 1
ATOM 3802 C C . SER A 1 494 ? 16.547 2.881 -23.234 1 95.94 494 SER A C 1
ATOM 3804 O O . SER A 1 494 ? 16.859 2.076 -22.359 1 95.94 494 SER A O 1
ATOM 3806 N N . ILE A 1 495 ? 15.484 3.609 -23.234 1 97.62 495 ILE A N 1
ATOM 3807 C CA . ILE A 1 495 ? 14.484 3.402 -22.188 1 97.62 495 ILE A CA 1
ATOM 3808 C C . ILE A 1 495 ? 14 1.953 -22.219 1 97.62 495 ILE A C 1
ATOM 3810 O O . ILE A 1 495 ? 13.852 1.32 -21.172 1 97.62 495 ILE A O 1
ATOM 3814 N N . ALA A 1 496 ? 13.758 1.416 -23.422 1 97.38 496 ALA A N 1
ATOM 3815 C CA . ALA A 1 496 ? 13.328 0.026 -23.562 1 97.38 496 ALA A CA 1
ATOM 3816 C C . ALA A 1 496 ? 14.344 -0.924 -22.938 1 97.38 496 ALA A C 1
ATOM 3818 O O . ALA A 1 496 ? 13.969 -1.855 -22.219 1 97.38 496 ALA A O 1
ATOM 3819 N N . GLN A 1 497 ? 15.617 -0.68 -23.219 1 96.44 497 GLN A N 1
ATOM 3820 C CA . GLN A 1 497 ? 16.672 -1.509 -22.656 1 96.44 497 GLN A CA 1
ATOM 3821 C C . GLN A 1 497 ? 16.719 -1.397 -21.141 1 96.44 497 GLN A C 1
ATOM 3823 O O . GLN A 1 497 ? 16.969 -2.387 -20.438 1 96.44 497 GLN A O 1
ATOM 3828 N N . GLN A 1 498 ? 16.547 -0.227 -20.641 1 97 498 GLN A N 1
ATOM 3829 C CA . GLN A 1 498 ? 16.547 -0.002 -19.188 1 97 498 GLN A CA 1
ATOM 3830 C C . GLN A 1 498 ? 15.406 -0.752 -18.516 1 97 498 GLN A C 1
ATOM 3832 O O . GLN A 1 498 ? 15.609 -1.439 -17.516 1 97 498 GLN A O 1
ATOM 3837 N N . VAL A 1 499 ? 14.18 -0.628 -19.062 1 97.25 499 VAL A N 1
ATOM 3838 C CA . VAL A 1 499 ? 13.016 -1.301 -18.5 1 97.25 499 VAL A CA 1
ATOM 3839 C C . VAL A 1 499 ? 13.234 -2.812 -18.516 1 97.25 499 VAL A C 1
ATOM 3841 O O . VAL A 1 499 ? 12.969 -3.498 -17.531 1 97.25 499 VAL A O 1
ATOM 3844 N N . ALA A 1 500 ? 13.711 -3.283 -19.609 1 95 500 ALA A N 1
ATOM 3845 C CA . ALA A 1 500 ? 13.961 -4.715 -19.734 1 95 500 ALA A CA 1
ATOM 3846 C C . ALA A 1 500 ? 14.961 -5.188 -18.688 1 95 500 ALA A C 1
ATOM 3848 O O . ALA A 1 500 ? 14.719 -6.172 -17.984 1 95 500 ALA A O 1
ATOM 3849 N N . ASP A 1 501 ? 16.062 -4.48 -18.594 1 93.44 501 ASP A N 1
ATOM 3850 C CA . ASP A 1 501 ? 17.109 -4.879 -17.672 1 93.44 501 ASP A CA 1
ATOM 3851 C C . ASP A 1 501 ? 16.641 -4.781 -16.219 1 93.44 501 ASP A C 1
ATOM 3853 O O . ASP A 1 501 ? 16.891 -5.68 -15.414 1 93.44 501 ASP A O 1
ATOM 3857 N N . ALA A 1 502 ? 16.016 -3.676 -15.875 1 94.94 502 ALA A N 1
ATOM 3858 C CA . ALA A 1 502 ? 15.492 -3.502 -14.516 1 94.94 502 ALA A CA 1
ATOM 3859 C C . ALA A 1 502 ? 14.516 -4.613 -14.164 1 94.94 502 ALA A C 1
ATOM 3861 O O . ALA A 1 502 ? 14.531 -5.133 -13.047 1 94.94 502 ALA A O 1
ATOM 3862 N N . SER A 1 503 ? 13.609 -5 -15.086 1 93.12 503 SER A N 1
ATOM 3863 C CA . SER A 1 503 ? 12.586 -6.016 -14.844 1 93.12 503 SER A CA 1
ATOM 3864 C C . SER A 1 503 ? 13.211 -7.398 -14.688 1 93.12 503 SER A C 1
ATOM 3866 O O . SER A 1 503 ? 12.578 -8.312 -14.156 1 93.12 503 SER A O 1
ATOM 3868 N N . GLU A 1 504 ? 14.406 -7.52 -15.203 1 88 504 GLU A N 1
ATOM 3869 C CA . GLU A 1 504 ? 15.156 -8.758 -15 1 88 504 GLU A CA 1
ATOM 3870 C C . GLU A 1 504 ? 15.719 -8.836 -13.578 1 88 504 GLU A C 1
ATOM 3872 O O . GLU A 1 504 ? 15.805 -9.922 -13 1 88 504 GLU A O 1
ATOM 3877 N N . LEU A 1 505 ? 16.094 -7.758 -13.094 1 88.56 505 LEU A N 1
ATOM 3878 C CA . LEU A 1 505 ? 16.703 -7.66 -11.766 1 88.56 505 LEU A CA 1
ATOM 3879 C C . LEU A 1 505 ? 15.648 -7.879 -10.68 1 88.56 505 LEU A C 1
ATOM 3881 O O . LEU A 1 505 ? 15.883 -8.633 -9.734 1 88.56 505 LEU A O 1
ATOM 3885 N N . THR A 1 506 ? 14.594 -7.254 -10.82 1 90.06 506 THR A N 1
ATOM 3886 C CA . THR A 1 506 ? 13.531 -7.301 -9.82 1 90.06 506 THR A CA 1
ATOM 3887 C C . THR A 1 506 ? 12.172 -7.035 -10.469 1 90.06 506 THR A C 1
ATOM 3889 O O . THR A 1 506 ? 12.078 -6.281 -11.438 1 90.06 506 THR A O 1
ATOM 3892 N N . PRO A 1 507 ? 11.117 -7.637 -9.93 1 87.56 507 PRO A N 1
ATOM 3893 C CA . PRO A 1 507 ? 9.797 -7.273 -10.445 1 87.56 507 PRO A CA 1
ATOM 3894 C C . PRO A 1 507 ? 9.5 -5.781 -10.312 1 87.56 507 PRO A C 1
ATOM 3896 O O . PRO A 1 507 ? 9.828 -5.172 -9.297 1 87.56 507 PRO A O 1
ATOM 3899 N N . LEU A 1 508 ? 9 -5.199 -11.375 1 92.38 508 LEU A N 1
ATOM 3900 C CA . LEU A 1 508 ? 8.562 -3.807 -11.367 1 92.38 508 LEU A CA 1
ATOM 3901 C C . LEU A 1 508 ? 7.051 -3.715 -11.164 1 92.38 508 LEU A C 1
ATOM 3903 O O . LEU A 1 508 ? 6.312 -4.617 -11.562 1 92.38 508 LEU A O 1
ATOM 3907 N N . GLN A 1 509 ? 6.652 -2.713 -10.516 1 89.5 509 GLN A N 1
ATOM 3908 C CA . GLN A 1 509 ? 5.227 -2.506 -10.281 1 89.5 509 GLN A CA 1
ATOM 3909 C C . GLN A 1 509 ? 4.785 -1.128 -10.766 1 89.5 509 GLN A C 1
ATOM 3911 O O . GLN A 1 509 ? 5.621 -0.264 -11.047 1 89.5 509 GLN A O 1
ATOM 3916 N N . ARG A 1 510 ? 3.461 -0.992 -10.875 1 90.44 510 ARG A N 1
ATOM 3917 C CA . ARG A 1 510 ? 2.889 0.292 -11.273 1 90.44 510 ARG A CA 1
ATOM 3918 C C . ARG A 1 510 ? 3.383 1.412 -10.359 1 90.44 510 ARG A C 1
ATOM 3920 O O . ARG A 1 510 ? 3.301 1.306 -9.133 1 90.44 510 ARG A O 1
ATOM 3927 N N . GLY A 1 511 ? 3.943 2.463 -10.984 1 91.31 511 GLY A N 1
ATOM 3928 C CA . GLY A 1 511 ? 4.379 3.625 -10.227 1 91.31 511 GLY A CA 1
ATOM 3929 C C . GLY A 1 511 ? 5.859 3.611 -9.906 1 91.31 511 GLY A C 1
ATOM 3930 O O . GLY A 1 511 ? 6.418 4.621 -9.477 1 91.31 511 GLY A O 1
ATOM 3931 N N . ASP A 1 512 ? 6.582 2.422 -10 1 93.62 512 ASP A N 1
ATOM 3932 C CA . ASP A 1 512 ? 8.039 2.459 -9.906 1 93.62 512 ASP A CA 1
ATOM 3933 C C . ASP A 1 512 ? 8.617 3.494 -10.867 1 93.62 512 ASP A C 1
ATOM 3935 O O . ASP A 1 512 ? 8.039 3.771 -11.914 1 93.62 512 ASP A O 1
ATOM 3939 N N . VAL A 1 513 ? 9.719 4.059 -10.477 1 96 513 VAL A N 1
ATOM 3940 C CA . VAL A 1 513 ? 10.359 5.074 -11.305 1 96 513 VAL A CA 1
ATOM 3941 C C . VAL A 1 513 ? 11.789 4.656 -11.625 1 96 513 VAL A C 1
ATOM 3943 O O . VAL A 1 513 ? 12.57 4.344 -10.727 1 96 513 VAL A O 1
ATOM 3946 N N . LEU A 1 514 ? 12.125 4.594 -12.867 1 97.19 514 LEU A N 1
ATOM 3947 C CA . LEU A 1 514 ? 13.5 4.395 -13.32 1 97.19 514 LEU A CA 1
ATOM 3948 C C . LEU A 1 514 ? 14.141 5.723 -13.719 1 97.19 514 LEU A C 1
ATOM 3950 O O . LEU A 1 514 ? 13.633 6.418 -14.602 1 97.19 514 LEU A O 1
ATOM 3954 N N . LEU A 1 515 ? 15.195 6.055 -13.055 1 97 515 LEU A N 1
ATOM 3955 C CA . LEU A 1 515 ? 15.938 7.254 -13.43 1 97 515 LEU A CA 1
ATOM 3956 C C . LEU A 1 515 ? 16.922 6.953 -14.555 1 97 515 LEU A C 1
ATOM 3958 O O . LEU A 1 515 ? 17.75 6.055 -14.43 1 97 515 LEU A O 1
ATOM 3962 N N . THR A 1 516 ? 16.906 7.738 -15.555 1 96.5 516 THR A N 1
ATOM 3963 C CA . THR A 1 516 ? 17.609 7.395 -16.797 1 96.5 516 THR A CA 1
ATOM 3964 C C . THR A 1 516 ? 19.047 7.91 -16.75 1 96.5 516 THR A C 1
ATOM 3966 O O . THR A 1 516 ? 19.828 7.676 -17.688 1 96.5 516 THR A O 1
ATOM 3969 N N . GLY A 1 517 ? 19.422 8.609 -15.727 1 91.94 517 GLY A N 1
ATOM 3970 C CA . GLY A 1 517 ? 20.75 9.164 -15.656 1 91.94 517 GLY A CA 1
ATOM 3971 C C . GLY A 1 517 ? 20.812 10.625 -16.062 1 91.94 517 GLY A C 1
ATOM 3972 O O . GLY A 1 517 ? 19.922 11.125 -16.75 1 91.94 517 GLY A O 1
ATOM 3973 N N . ALA A 1 518 ? 21.844 11.266 -15.633 1 91.38 518 ALA A N 1
ATOM 3974 C CA . ALA A 1 518 ? 22.047 12.68 -15.961 1 91.38 518 ALA A CA 1
ATOM 3975 C C . ALA A 1 518 ? 23.25 12.859 -16.875 1 91.38 518 ALA A C 1
ATOM 3977 O O . ALA A 1 518 ? 24.234 12.102 -16.797 1 91.38 518 ALA A O 1
ATOM 3978 N N . GLY A 1 519 ? 23.125 13.852 -17.719 1 89.5 519 GLY A N 1
ATOM 3979 C CA . GLY A 1 519 ? 24.266 14.203 -18.578 1 89.5 519 GLY A CA 1
ATOM 3980 C C . GLY A 1 519 ? 25.234 15.164 -17.922 1 89.5 519 GLY A C 1
ATOM 3981 O O . GLY A 1 519 ? 26.391 15.242 -18.297 1 89.5 519 GLY A O 1
ATOM 3982 N N . SER A 1 520 ? 24.766 15.891 -17.031 1 91.12 520 SER A N 1
ATOM 3983 C CA . SER A 1 520 ? 25.547 16.906 -16.344 1 91.12 520 SER A CA 1
ATOM 3984 C C . SER A 1 520 ? 25.234 16.922 -14.852 1 91.12 520 SER A C 1
ATOM 3986 O O . SER A 1 520 ? 24.203 16.391 -14.422 1 91.12 520 SER A O 1
ATOM 3988 N N . LEU A 1 521 ? 26.172 17.391 -14.062 1 91.75 521 LEU A N 1
ATOM 3989 C CA . LEU A 1 521 ? 26 17.578 -12.625 1 91.75 521 LEU A CA 1
ATOM 3990 C C . LEU A 1 521 ? 26.797 18.766 -12.125 1 91.75 521 LEU A C 1
ATOM 3992 O O . LEU A 1 521 ? 27.656 19.281 -12.836 1 91.75 521 LEU A O 1
ATOM 3996 N N . GLY A 1 522 ? 26.469 19.281 -10.969 1 92.06 522 GLY A N 1
ATOM 3997 C CA . GLY A 1 522 ? 27.172 20.406 -10.383 1 92.06 522 GLY A CA 1
ATOM 3998 C C . GLY A 1 522 ? 26.891 20.594 -8.906 1 92.06 522 GLY A C 1
ATOM 3999 O O . GLY A 1 522 ? 26.031 19.906 -8.344 1 92.06 522 GLY A O 1
ATOM 4000 N N . LEU A 1 523 ? 27.609 21.5 -8.32 1 93.75 523 LEU A N 1
ATOM 4001 C CA . LEU A 1 523 ? 27.562 21.719 -6.879 1 93.75 523 LEU A CA 1
ATOM 4002 C C . LEU A 1 523 ? 26.406 22.656 -6.508 1 93.75 523 LEU A C 1
ATOM 4004 O O . LEU A 1 523 ? 26 23.484 -7.312 1 93.75 523 LEU A O 1
ATOM 4008 N N . LEU A 1 524 ? 25.922 22.422 -5.324 1 96.38 524 LEU A N 1
ATOM 4009 C CA . LEU A 1 524 ? 24.875 23.25 -4.758 1 96.38 524 LEU A CA 1
ATOM 4010 C C . LEU A 1 524 ? 25.25 23.719 -3.352 1 96.38 524 LEU A C 1
ATOM 4012 O O . LEU A 1 524 ? 26.016 23.047 -2.658 1 96.38 524 LEU A O 1
ATOM 4016 N N . ASN A 1 525 ? 24.703 24.812 -3.016 1 94.5 525 ASN A N 1
ATOM 4017 C CA . ASN A 1 525 ? 24.781 25.328 -1.655 1 94.5 525 ASN A CA 1
ATOM 4018 C C . ASN A 1 525 ? 23.406 25.406 -1.002 1 94.5 525 ASN A C 1
ATOM 4020 O O . ASN A 1 525 ? 22.391 25.469 -1.694 1 94.5 525 ASN A O 1
ATOM 4024 N N . VAL A 1 526 ? 23.469 25.375 0.322 1 94 526 VAL A N 1
ATOM 4025 C CA . VAL A 1 526 ? 22.234 25.625 1.051 1 94 526 VAL A CA 1
ATOM 4026 C C . VAL A 1 526 ? 21.656 26.969 0.639 1 94 526 VAL A C 1
ATOM 4028 O O . VAL A 1 526 ? 22.391 27.969 0.54 1 94 526 VAL A O 1
ATOM 4031 N N . GLY A 1 527 ? 20.344 27 0.351 1 92.62 527 GLY A N 1
ATOM 4032 C CA . GLY A 1 527 ? 19.688 28.219 -0.105 1 92.62 527 GLY A CA 1
ATOM 4033 C C . GLY A 1 527 ? 19.406 28.219 -1.597 1 92.62 527 GLY A C 1
ATOM 4034 O O . GLY A 1 527 ? 18.562 28.984 -2.074 1 92.62 527 GLY A O 1
ATOM 4035 N N . ASP A 1 528 ? 20.125 27.422 -2.391 1 96.94 528 ASP A N 1
ATOM 4036 C CA . ASP A 1 528 ? 19.938 27.359 -3.838 1 96.94 528 ASP A CA 1
ATOM 4037 C C . ASP A 1 528 ? 18.547 26.844 -4.195 1 96.94 528 ASP A C 1
ATOM 4039 O O . ASP A 1 528 ? 18 25.984 -3.49 1 96.94 528 ASP A O 1
ATOM 4043 N N . PHE A 1 529 ? 17.969 27.438 -5.191 1 95.5 529 PHE A N 1
ATOM 4044 C CA . PHE A 1 529 ? 16.719 26.984 -5.805 1 95.5 529 PHE A CA 1
ATOM 4045 C C . PHE A 1 529 ? 17 26.266 -7.117 1 95.5 529 PHE A C 1
ATOM 4047 O O . PHE A 1 529 ? 17.609 26.828 -8.023 1 95.5 529 PHE A O 1
ATOM 4054 N N . VAL A 1 530 ? 16.578 24.984 -7.203 1 98.06 530 VAL A N 1
ATOM 4055 C CA . VAL A 1 530 ? 16.906 24.141 -8.359 1 98.06 530 VAL A CA 1
ATOM 4056 C C . VAL A 1 530 ? 15.625 23.797 -9.117 1 98.06 530 VAL A C 1
ATOM 4058 O O . VAL A 1 530 ? 14.586 23.531 -8.516 1 98.06 530 VAL A O 1
ATOM 4061 N N . GLU A 1 531 ? 15.695 23.844 -10.414 1 97.88 531 GLU A N 1
ATOM 4062 C CA . GLU A 1 531 ? 14.594 23.484 -11.305 1 97.88 531 GLU A CA 1
ATOM 4063 C C . GLU A 1 531 ? 15.055 22.5 -12.375 1 97.88 531 GLU A C 1
ATOM 4065 O O . GLU A 1 531 ? 16.172 22.609 -12.898 1 97.88 531 GLU A O 1
ATOM 4070 N N . GLY A 1 532 ? 14.305 21.5 -12.648 1 98.12 532 GLY A N 1
ATOM 4071 C CA . GLY A 1 532 ? 14.461 20.594 -13.773 1 98.12 532 GLY A CA 1
ATOM 4072 C C . GLY A 1 532 ? 13.242 20.531 -14.672 1 98.12 532 GLY A C 1
ATOM 4073 O O . GLY A 1 532 ? 12.117 20.375 -14.188 1 98.12 532 GLY A O 1
ATOM 4074 N N . LEU A 1 533 ? 13.414 20.734 -15.922 1 97.75 533 LEU A N 1
ATOM 4075 C CA . LEU A 1 533 ? 12.281 20.75 -16.844 1 97.75 533 LEU A CA 1
ATOM 4076 C C . LEU A 1 533 ? 12.664 20.125 -18.188 1 97.75 533 LEU A C 1
ATOM 4078 O O . LEU A 1 533 ? 13.844 19.891 -18.453 1 97.75 533 LEU A O 1
ATOM 4082 N N . ILE A 1 534 ? 11.68 19.734 -18.938 1 98 534 ILE A N 1
ATOM 4083 C CA . ILE A 1 534 ? 11.844 19.266 -20.312 1 98 534 ILE A CA 1
ATOM 4084 C C . ILE A 1 534 ? 11.57 20.422 -21.266 1 98 534 ILE A C 1
ATOM 4086 O O . ILE A 1 534 ? 10.539 21.094 -21.172 1 98 534 ILE A O 1
ATOM 4090 N N . GLU A 1 535 ? 12.516 20.656 -22.156 1 97.25 535 GLU A N 1
ATOM 4091 C CA . GLU A 1 535 ? 12.398 21.75 -23.109 1 97.25 535 GLU A CA 1
ATOM 4092 C C . GLU A 1 535 ? 11.078 21.672 -23.875 1 97.25 535 GLU A C 1
ATOM 4094 O O . GLU A 1 535 ? 10.742 20.609 -24.422 1 97.25 535 GLU A O 1
ATOM 4099 N N . GLY A 1 536 ? 10.336 22.781 -23.875 1 95.62 536 GLY A N 1
ATOM 4100 C CA . GLY A 1 536 ? 9.133 22.875 -24.688 1 95.62 536 GLY A CA 1
ATOM 4101 C C . GLY A 1 536 ? 7.891 22.344 -24 1 95.62 536 GLY A C 1
ATOM 4102 O O . GLY A 1 536 ? 6.789 22.422 -24.547 1 95.62 536 GLY A O 1
ATOM 4103 N N . MET A 1 537 ? 8.062 21.828 -22.891 1 96.06 537 MET A N 1
ATOM 4104 C CA . MET A 1 537 ? 6.902 21.266 -22.203 1 96.06 537 MET A CA 1
ATOM 4105 C C . MET A 1 537 ? 6.293 22.281 -21.234 1 96.06 537 MET A C 1
ATOM 4107 O O . MET A 1 537 ? 6.938 23.281 -20.891 1 96.06 537 MET A O 1
ATOM 4111 N N . ASP A 1 538 ? 5.109 22.016 -20.875 1 93.25 538 ASP A N 1
ATOM 4112 C CA . ASP A 1 538 ? 4.363 22.875 -19.953 1 93.25 538 ASP A CA 1
ATOM 4113 C C . ASP A 1 538 ? 5.078 22.984 -18.609 1 93.25 538 ASP A C 1
ATOM 4115 O O . ASP A 1 538 ? 5.656 22.016 -18.125 1 93.25 538 ASP A O 1
ATOM 4119 N N . GLU A 1 539 ? 4.965 24.141 -17.984 1 91.12 539 GLU A N 1
ATOM 4120 C CA . GLU A 1 539 ? 5.66 24.438 -16.75 1 91.12 539 GLU A CA 1
ATOM 4121 C C . GLU A 1 539 ? 5.148 23.578 -15.594 1 91.12 539 GLU A C 1
ATOM 4123 O O . GLU A 1 539 ? 5.844 23.391 -14.594 1 91.12 539 GLU A O 1
ATOM 4128 N N . THR A 1 540 ? 3.992 23.031 -15.797 1 87.25 540 THR A N 1
ATOM 4129 C CA . THR A 1 540 ? 3.406 22.203 -14.75 1 87.25 540 THR A CA 1
ATOM 4130 C C . THR A 1 540 ? 4.238 20.938 -14.539 1 87.25 540 THR A C 1
ATOM 4132 O O . THR A 1 540 ? 4.18 20.328 -13.469 1 87.25 540 THR A O 1
ATOM 4135 N N . TYR A 1 541 ? 5.035 20.594 -15.516 1 93 541 TYR A N 1
ATOM 4136 C CA . TYR A 1 541 ? 5.832 19.375 -15.43 1 93 541 TYR A CA 1
ATOM 4137 C C . TYR A 1 541 ? 7.215 19.656 -14.867 1 93 541 TYR A C 1
ATOM 4139 O O . TYR A 1 541 ? 8.008 18.734 -14.648 1 93 541 TYR A O 1
ATOM 4147 N N . THR A 1 542 ? 7.508 20.969 -14.539 1 95.81 542 THR A N 1
ATOM 4148 C CA . THR A 1 542 ? 8.797 21.359 -13.977 1 95.81 542 THR A CA 1
ATOM 4149 C C . THR A 1 542 ? 8.906 20.906 -12.523 1 95.81 542 THR A C 1
ATOM 4151 O O . THR A 1 542 ? 7.953 21.047 -11.75 1 95.81 542 THR A O 1
ATOM 4154 N N . VAL A 1 543 ? 9.992 20.281 -12.18 1 95.62 543 VAL A N 1
ATOM 4155 C CA . VAL A 1 543 ? 10.242 19.922 -10.789 1 95.62 543 VAL A CA 1
ATOM 4156 C C . VAL A 1 543 ? 11.117 20.984 -10.133 1 95.62 543 VAL A C 1
ATOM 4158 O O . VAL A 1 543 ? 12.039 21.516 -10.758 1 95.62 543 VAL A O 1
ATOM 4161 N N . THR A 1 544 ? 10.828 21.297 -8.914 1 94.12 544 THR A N 1
ATOM 4162 C CA . THR A 1 544 ? 11.594 22.328 -8.203 1 94.12 544 THR A CA 1
ATOM 4163 C C . THR A 1 544 ? 11.867 21.891 -6.77 1 94.12 544 THR A C 1
ATOM 4165 O O . THR A 1 544 ? 11.156 21.047 -6.223 1 94.12 544 THR A O 1
ATOM 4168 N N . THR A 1 545 ? 12.922 22.375 -6.238 1 93.69 545 THR A N 1
ATOM 4169 C CA . THR A 1 545 ? 13.227 22.188 -4.82 1 93.69 545 THR A CA 1
ATOM 4170 C C . THR A 1 545 ? 14.109 23.328 -4.305 1 93.69 545 THR A C 1
ATOM 4172 O O . THR A 1 545 ? 14.797 23.984 -5.086 1 93.69 545 THR A O 1
ATOM 4175 N N . GLN A 1 546 ? 13.984 23.594 -3.098 1 91.31 546 GLN A N 1
ATOM 4176 C CA . GLN A 1 546 ? 14.867 24.516 -2.381 1 91.31 546 GLN A CA 1
ATOM 4177 C C . GLN A 1 546 ? 15.734 23.766 -1.378 1 91.31 546 GLN A C 1
ATOM 4179 O O . GLN A 1 546 ? 15.25 22.891 -0.653 1 91.31 546 GLN A O 1
ATOM 4184 N N . LEU A 1 547 ? 17.016 24.047 -1.372 1 94.56 547 LEU A N 1
ATOM 4185 C CA . LEU A 1 547 ? 17.906 23.438 -0.39 1 94.56 547 LEU A CA 1
ATOM 4186 C C . LEU A 1 547 ? 17.844 24.188 0.935 1 94.56 547 LEU A C 1
ATOM 4188 O O . LEU A 1 547 ? 18.047 25.406 0.971 1 94.56 547 LEU A O 1
ATOM 4192 N N . VAL A 1 548 ? 17.578 23.5 1.961 1 87.19 548 VAL A N 1
ATOM 4193 C CA . VAL A 1 548 ? 17.516 24.078 3.301 1 87.19 548 VAL A CA 1
ATOM 4194 C C . VAL A 1 548 ? 18.344 23.219 4.266 1 87.19 548 VAL A C 1
ATOM 4196 O O . VAL A 1 548 ? 18.578 22.047 4.012 1 87.19 548 VAL A O 1
ATOM 4199 N N . PRO A 1 549 ? 18.844 23.859 5.32 1 86.38 549 PRO A N 1
ATOM 4200 C CA . PRO A 1 549 ? 19.547 23.016 6.301 1 86.38 549 PRO A CA 1
ATOM 4201 C C . PRO A 1 549 ? 18.641 21.984 6.949 1 86.38 549 PRO A C 1
ATOM 4203 O O . PRO A 1 549 ? 17.469 22.266 7.238 1 86.38 549 PRO A O 1
ATOM 4206 N N . ALA A 1 550 ? 19.141 20.812 7.094 1 82.81 550 ALA A N 1
ATOM 4207 C CA . ALA A 1 550 ? 18.406 19.797 7.848 1 82.81 550 ALA A CA 1
ATOM 4208 C C . ALA A 1 550 ? 18.25 20.203 9.312 1 82.81 550 ALA A C 1
ATOM 4210 O O . ALA A 1 550 ? 19.141 20.844 9.875 1 82.81 550 ALA A O 1
ATOM 4211 N N . PRO A 1 551 ? 17.047 19.922 9.906 1 66.94 551 PRO A N 1
ATOM 4212 C CA . PRO A 1 551 ? 16.906 20.203 11.336 1 66.94 551 PRO A CA 1
ATOM 4213 C C . PRO A 1 551 ? 17.969 19.484 12.18 1 66.94 551 PRO A C 1
ATOM 4215 O O . PRO A 1 551 ? 18.438 18.406 11.805 1 66.94 551 PRO A O 1
ATOM 4218 N N . LYS A 1 552 ? 18.453 20.312 13.32 1 61.47 552 LYS A N 1
ATOM 4219 C CA . LYS A 1 552 ? 19.484 19.75 14.195 1 61.47 552 LYS A CA 1
ATOM 4220 C C . LYS A 1 552 ? 19.016 18.422 14.797 1 61.47 552 LYS A C 1
ATOM 4222 O O . LYS A 1 552 ? 17.906 18.328 15.32 1 61.47 552 LYS A O 1
ATOM 4227 N N . ARG A 1 553 ? 19.688 17.391 14.359 1 54.44 553 ARG A N 1
ATOM 4228 C CA . ARG A 1 553 ? 19.438 15.992 14.688 1 54.44 553 ARG A CA 1
ATOM 4229 C C . ARG A 1 553 ? 20.031 15.625 16.047 1 54.44 553 ARG A C 1
ATOM 4231 O O . ARG A 1 553 ? 21.047 16.188 16.453 1 54.44 553 ARG A O 1
ATOM 4238 N N . ALA A 1 554 ? 19.328 15.047 16.953 1 47.19 554 ALA A N 1
ATOM 4239 C CA . ALA A 1 554 ? 19.906 14.539 18.188 1 47.19 554 ALA A CA 1
ATOM 4240 C C . ALA A 1 554 ? 21.156 13.703 17.922 1 47.19 554 ALA A C 1
ATOM 4242 O O . ALA A 1 554 ? 21.094 12.727 17.172 1 47.19 554 ALA A O 1
ATOM 4243 N N . ARG A 1 555 ? 22.312 14.266 17.859 1 43.59 555 ARG A N 1
ATOM 4244 C CA . ARG A 1 555 ? 23.594 13.633 17.594 1 43.59 555 ARG A CA 1
ATOM 4245 C C . ARG A 1 555 ? 23.766 12.359 18.422 1 43.59 555 ARG A C 1
ATOM 4247 O O . ARG A 1 555 ? 23.344 12.312 19.578 1 43.59 555 ARG A O 1
ATOM 4254 N N . LEU A 1 556 ? 24.047 11.25 17.766 1 38.34 556 LEU A N 1
ATOM 4255 C CA . LEU A 1 556 ? 24.641 10.078 18.391 1 38.34 556 LEU A CA 1
ATOM 4256 C C . LEU A 1 556 ? 25.891 10.461 19.188 1 38.34 556 LEU A C 1
ATOM 4258 O O . LEU A 1 556 ? 26.797 11.117 18.641 1 38.34 556 LEU A O 1
ATOM 4262 N N . ASN A 1 557 ? 25.828 10.93 20.312 1 33.22 557 ASN A N 1
ATOM 4263 C CA . ASN A 1 557 ? 27.047 11.148 21.109 1 33.22 557 ASN A CA 1
ATOM 4264 C C . ASN A 1 557 ? 28.094 10.086 20.828 1 33.22 557 ASN A C 1
ATOM 4266 O O . ASN A 1 557 ? 27.906 8.914 21.141 1 33.22 557 ASN A O 1
ATOM 4270 N N . SER A 1 558 ? 28.922 10.312 19.906 1 31.42 558 SER A N 1
ATOM 4271 C CA . SER A 1 558 ? 30.109 9.477 19.688 1 31.42 558 SER A CA 1
ATOM 4272 C C . SER A 1 558 ? 30.906 9.289 20.969 1 31.42 558 SER A C 1
ATOM 4274 O O . SER A 1 558 ? 31.859 8.516 21 1 31.42 558 SER A O 1
ATOM 4276 N N . ALA A 1 559 ? 31.109 10.273 21.859 1 32.56 559 ALA A N 1
ATOM 4277 C CA . ALA A 1 559 ? 32 10.078 23 1 32.56 559 ALA A CA 1
ATOM 4278 C C . ALA A 1 559 ? 31.703 8.781 23.734 1 32.56 559 ALA A C 1
ATOM 4280 O O . ALA A 1 559 ? 32.5 8.297 24.531 1 32.56 559 ALA A O 1
ATOM 4281 N N . LYS A 1 560 ? 30.422 8.406 24.047 1 31.75 560 LYS A N 1
ATOM 4282 C CA . LYS A 1 560 ? 30.266 7.156 24.781 1 31.75 560 LYS A CA 1
ATOM 4283 C C . LYS A 1 560 ? 30.203 5.961 23.844 1 31.75 560 LYS A C 1
ATOM 4285 O O . LYS A 1 560 ? 29.469 5.004 24.078 1 31.75 560 LYS A O 1
ATOM 4290 N N . LEU A 1 561 ? 30.531 5.977 22.672 1 24.72 561 LEU A N 1
ATOM 4291 C CA . LEU A 1 561 ? 30.891 4.727 22 1 24.72 561 LEU A CA 1
ATOM 4292 C C . LEU A 1 561 ? 32.188 4.16 22.562 1 24.72 561 LEU A C 1
ATOM 4294 O O . LEU A 1 561 ? 33.156 4.898 22.75 1 24.72 561 LEU A O 1
ATOM 4298 N N . MET B 1 1 ? -11.766 55.312 14.922 1 31.61 1 MET B N 1
ATOM 4299 C CA . MET B 1 1 ? -11.125 54.781 16.125 1 31.61 1 MET B CA 1
ATOM 4300 C C . MET B 1 1 ? -10.414 53.469 15.852 1 31.61 1 MET B C 1
ATOM 4302 O O . MET B 1 1 ? -11.031 52.531 15.352 1 31.61 1 MET B O 1
ATOM 4306 N N . ALA B 1 2 ? -9.25 53.438 15.5 1 44.66 2 ALA B N 1
ATOM 4307 C CA . ALA B 1 2 ? -8.406 52.312 15.109 1 44.66 2 ALA B CA 1
ATOM 4308 C C . ALA B 1 2 ? -8.594 51.125 16.062 1 44.66 2 ALA B C 1
ATOM 4310 O O . ALA B 1 2 ? -8.32 51.25 17.266 1 44.66 2 ALA B O 1
ATOM 4311 N N . ASP B 1 3 ? -9.57 50.25 15.938 1 60.84 3 ASP B N 1
ATOM 4312 C CA . ASP B 1 3 ? -10.031 49.25 16.891 1 60.84 3 ASP B CA 1
ATOM 4313 C C . ASP B 1 3 ? -8.852 48.5 17.5 1 60.84 3 ASP B C 1
ATOM 4315 O O . ASP B 1 3 ? -7.871 48.219 16.812 1 60.84 3 ASP B O 1
ATOM 4319 N N . SER B 1 4 ? -8.641 48.719 18.812 1 79.94 4 SER B N 1
ATOM 4320 C CA . SER B 1 4 ? -7.617 48.062 19.625 1 79.94 4 SER B CA 1
ATOM 4321 C C . SER B 1 4 ? -7.457 46.594 19.234 1 79.94 4 SER B C 1
ATOM 4323 O O . SER B 1 4 ? -8.445 45.906 18.953 1 79.94 4 SER B O 1
ATOM 4325 N N . PRO B 1 5 ? -6.258 46.25 19 1 92.56 5 PRO B N 1
ATOM 4326 C CA . PRO B 1 5 ? -6.016 44.844 18.641 1 92.56 5 PRO B CA 1
ATOM 4327 C C . PRO B 1 5 ? -6.625 43.875 19.641 1 92.56 5 PRO B C 1
ATOM 4329 O O . PRO B 1 5 ? -6.652 44.156 20.844 1 92.56 5 PRO B O 1
ATOM 4332 N N . LEU B 1 6 ? -7.215 42.906 19.156 1 95.5 6 LEU B N 1
ATOM 4333 C CA . LEU B 1 6 ? -7.742 41.844 20 1 95.5 6 LEU B CA 1
ATOM 4334 C C . LEU B 1 6 ? -6.621 40.938 20.484 1 95.5 6 LEU B C 1
ATOM 4336 O O . LEU B 1 6 ? -5.555 40.875 19.875 1 95.5 6 LEU B O 1
ATOM 4340 N N . ARG B 1 7 ? -6.879 40.344 21.609 1 96.25 7 ARG B N 1
ATOM 4341 C CA . ARG B 1 7 ? -5.98 39.312 22.125 1 96.25 7 ARG B CA 1
ATOM 4342 C C . ARG B 1 7 ? -6.418 37.906 21.656 1 96.25 7 ARG B C 1
ATOM 4344 O O . ARG B 1 7 ? -7.48 37.438 22.062 1 96.25 7 ARG B O 1
ATOM 4351 N N . TRP B 1 8 ? -5.559 37.281 20.875 1 97.5 8 TRP B N 1
ATOM 4352 C CA . TRP B 1 8 ? -5.852 35.969 20.297 1 97.5 8 TRP B CA 1
ATOM 4353 C C . TRP B 1 8 ? -5.055 34.875 21.016 1 97.5 8 TRP B C 1
ATOM 4355 O O . TRP B 1 8 ? -3.877 35.062 21.328 1 97.5 8 TRP B O 1
ATOM 4365 N N . LEU B 1 9 ? -5.711 33.781 21.266 1 96.38 9 LEU B N 1
ATOM 4366 C CA . LEU B 1 9 ? -5.059 32.594 21.766 1 96.38 9 LEU B CA 1
ATOM 4367 C C . LEU B 1 9 ? -5.281 31.422 20.828 1 96.38 9 LEU B C 1
ATOM 4369 O O . LEU B 1 9 ? -6.414 30.953 20.656 1 96.38 9 LEU B O 1
ATOM 4373 N N . PHE B 1 10 ? -4.23 30.984 20.203 1 96.38 10 PHE B N 1
ATOM 4374 C CA . PHE B 1 10 ? -4.273 29.812 19.344 1 96.38 10 PHE B CA 1
ATOM 4375 C C . PHE B 1 10 ? -3.816 28.578 20.109 1 96.38 10 PHE B C 1
ATOM 4377 O O . PHE B 1 10 ? -2.715 28.547 20.656 1 96.38 10 PHE B O 1
ATOM 4384 N N . PHE B 1 11 ? -4.699 27.656 20.156 1 93.25 11 PHE B N 1
ATOM 4385 C CA . PHE B 1 11 ? -4.211 26.359 20.578 1 93.25 11 PHE B CA 1
ATOM 4386 C C . PHE B 1 11 ? -3.555 25.625 19.406 1 93.25 11 PHE B C 1
ATOM 4388 O O . PHE B 1 11 ? -4.246 25.094 18.531 1 93.25 11 PHE B O 1
ATOM 4395 N N . GLY B 1 12 ? -2.254 25.578 19.406 1 89.19 12 GLY B N 1
ATOM 4396 C CA . GLY B 1 12 ? -1.486 24.938 18.344 1 89.19 12 GLY B CA 1
ATOM 4397 C C . GLY B 1 12 ? -0.857 25.922 17.391 1 89.19 12 GLY B C 1
ATOM 4398 O O . GLY B 1 12 ? -1.504 26.875 16.953 1 89.19 12 GLY B O 1
ATOM 4399 N N . CYS B 1 13 ? 0.354 25.719 17.109 1 91.5 13 CYS B N 1
ATOM 4400 C CA . CYS B 1 13 ? 1.083 26.438 16.078 1 91.5 13 CYS B CA 1
ATOM 4401 C C . CYS B 1 13 ? 1.522 25.484 14.969 1 91.5 13 CYS B C 1
ATOM 4403 O O . CYS B 1 13 ? 2.705 25.422 14.625 1 91.5 13 CYS B O 1
ATOM 4405 N N . GLY B 1 14 ? 0.474 24.781 14.484 1 89.31 14 GLY B N 1
ATOM 4406 C CA . GLY B 1 14 ? 0.696 23.891 13.359 1 89.31 14 GLY B CA 1
ATOM 4407 C C . GLY B 1 14 ? 0.377 24.531 12.016 1 89.31 14 GLY B C 1
ATOM 4408 O O . GLY B 1 14 ? 0.476 25.75 11.867 1 89.31 14 GLY B O 1
ATOM 4409 N N . ALA B 1 15 ? 0.032 23.703 11.062 1 88.19 15 ALA B N 1
ATOM 4410 C CA . ALA B 1 15 ? -0.226 24.172 9.711 1 88.19 15 ALA B CA 1
ATOM 4411 C C . ALA B 1 15 ? -1.342 25.219 9.695 1 88.19 15 ALA B C 1
ATOM 4413 O O . ALA B 1 15 ? -1.229 26.25 9.023 1 88.19 15 ALA B O 1
ATOM 4414 N N . VAL B 1 16 ? -2.398 24.938 10.484 1 92 16 VAL B N 1
ATOM 4415 C CA . VAL B 1 16 ? -3.557 25.828 10.508 1 92 16 VAL B CA 1
ATOM 4416 C C . VAL B 1 16 ? -3.307 26.984 11.477 1 92 16 VAL B C 1
ATOM 4418 O O . VAL B 1 16 ? -3.314 28.141 11.086 1 92 16 VAL B O 1
ATOM 4421 N N . GLY B 1 17 ? -3.002 26.641 12.68 1 95.5 17 GLY B N 1
ATOM 4422 C CA . GLY B 1 17 ? -2.809 27.656 13.695 1 95.5 17 GLY B CA 1
ATOM 4423 C C . GLY B 1 17 ? -1.622 28.562 13.422 1 95.5 17 GLY B C 1
ATOM 4424 O O . GLY B 1 17 ? -1.699 29.766 13.625 1 95.5 17 GLY B O 1
ATOM 4425 N N . GLY B 1 18 ? -0.565 27.938 12.977 1 95.56 18 GLY B N 1
ATOM 4426 C CA . GLY B 1 18 ? 0.614 28.734 12.656 1 95.56 18 GLY B CA 1
ATOM 4427 C C . GLY B 1 18 ? 0.387 29.703 11.516 1 95.56 18 GLY B C 1
ATOM 4428 O O . GLY B 1 18 ? 0.847 30.844 11.57 1 95.56 18 GLY B O 1
ATOM 4429 N N . TYR B 1 19 ? -0.303 29.234 10.555 1 95.69 19 TYR B N 1
ATOM 4430 C CA . TYR B 1 19 ? -0.549 30.109 9.406 1 95.69 19 TYR B CA 1
ATOM 4431 C C . TYR B 1 19 ? -1.437 31.281 9.789 1 95.69 19 TYR B C 1
ATOM 4433 O O . TYR B 1 19 ? -1.038 32.438 9.641 1 95.69 19 TYR B O 1
ATOM 4441 N N . PHE B 1 20 ? -2.559 31.047 10.297 1 97.31 20 PHE B N 1
ATOM 4442 C CA . PHE B 1 20 ? -3.516 32.125 10.578 1 97.31 20 PHE B CA 1
ATOM 4443 C C . PHE B 1 20 ? -3.041 32.969 11.742 1 97.31 20 PHE B C 1
ATOM 4445 O O . PHE B 1 20 ? -3.271 34.188 11.766 1 97.31 20 PHE B O 1
ATOM 4452 N N . GLY B 1 21 ? -2.418 32.344 12.711 1 97.94 21 GLY B N 1
ATOM 4453 C CA . GLY B 1 21 ? -1.849 33.094 13.812 1 97.94 21 GLY B CA 1
ATOM 4454 C C . GLY B 1 21 ? -0.757 34.062 13.375 1 97.94 21 GLY B C 1
ATOM 4455 O O . GLY B 1 21 ? -0.722 35.219 13.812 1 97.94 21 GLY B O 1
ATOM 4456 N N . ALA B 1 22 ? 0.084 33.531 12.523 1 97.62 22 ALA B N 1
ATOM 4457 C CA . ALA B 1 22 ? 1.168 34.375 12.023 1 97.62 22 ALA B CA 1
ATOM 4458 C C . ALA B 1 22 ? 0.624 35.562 11.203 1 97.62 22 ALA B C 1
ATOM 4460 O O . ALA B 1 22 ? 1.118 36.688 11.312 1 97.62 22 ALA B O 1
ATOM 4461 N N . ARG B 1 23 ? -0.346 35.281 10.406 1 97.62 23 ARG B N 1
ATOM 4462 C CA . ARG B 1 23 ? -0.945 36.344 9.578 1 97.62 23 ARG B CA 1
ATOM 4463 C C . ARG B 1 23 ? -1.605 37.406 10.445 1 97.62 23 ARG B C 1
ATOM 4465 O O . ARG B 1 23 ? -1.514 38.594 10.148 1 97.62 23 ARG B O 1
ATOM 4472 N N . LEU B 1 24 ? -2.238 37 11.461 1 97.75 24 LEU B N 1
ATOM 4473 C CA . LEU B 1 24 ? -2.863 37.938 12.391 1 97.75 24 LEU B CA 1
ATOM 4474 C C . LEU B 1 24 ? -1.811 38.781 13.109 1 97.75 24 LEU B C 1
ATOM 4476 O O . LEU B 1 24 ? -1.974 40 13.258 1 97.75 24 LEU B O 1
ATOM 4480 N N . ALA B 1 25 ? -0.785 38.125 13.539 1 97.38 25 ALA B N 1
ATOM 4481 C CA . ALA B 1 25 ? 0.3 38.844 14.195 1 97.38 25 ALA B CA 1
ATOM 4482 C C . ALA B 1 25 ? 0.93 39.844 13.25 1 97.38 25 ALA B C 1
ATOM 4484 O O . ALA B 1 25 ? 1.245 40.969 13.656 1 97.38 25 ALA B O 1
ATOM 4485 N N . GLU B 1 26 ? 1.135 39.406 12.07 1 96.5 26 GLU B N 1
ATOM 4486 C CA . GLU B 1 26 ? 1.688 40.281 11.047 1 96.5 26 GLU B CA 1
ATOM 4487 C C . GLU B 1 26 ? 0.817 41.531 10.859 1 96.5 26 GLU B C 1
ATOM 4489 O O . GLU B 1 26 ? 1.329 42.625 10.602 1 96.5 26 GLU B O 1
ATOM 4494 N N . SER B 1 27 ? -0.44 41.438 11.039 1 95.81 27 SER B N 1
ATOM 4495 C CA . SER B 1 27 ? -1.381 42.531 10.852 1 95.81 27 SER B CA 1
ATOM 4496 C C . SER B 1 27 ? -1.489 43.406 12.102 1 95.81 27 SER B C 1
ATOM 4498 O O . SER B 1 27 ? -2.283 44.344 12.156 1 95.81 27 SER B O 1
ATOM 4500 N N . GLY B 1 28 ? -0.793 43 13.148 1 94.56 28 GLY B N 1
ATOM 4501 C CA . GLY B 1 28 ? -0.729 43.844 14.328 1 94.56 28 GLY B CA 1
ATOM 4502 C C . GLY B 1 28 ? -1.596 43.344 15.469 1 94.56 28 GLY B C 1
ATOM 4503 O O . GLY B 1 28 ? -1.69 43.969 16.516 1 94.56 28 GLY B O 1
ATOM 4504 N N . GLN B 1 29 ? -2.205 42.219 15.336 1 96.5 29 GLN B N 1
ATOM 4505 C CA . GLN B 1 29 ? -2.986 41.625 16.422 1 96.5 29 GLN B CA 1
ATOM 4506 C C . GLN B 1 29 ? -2.08 41.062 17.5 1 96.5 29 GLN B C 1
ATOM 4508 O O . GLN B 1 29 ? -0.904 40.781 17.25 1 96.5 29 GLN B O 1
ATOM 4513 N N . LYS B 1 30 ? -2.592 40.938 18.688 1 96.69 30 LYS B N 1
ATOM 4514 C CA . LYS B 1 30 ? -1.854 40.312 19.781 1 96.69 30 LYS B CA 1
ATOM 4515 C C . LYS B 1 30 ? -2.088 38.812 19.812 1 96.69 30 LYS B C 1
ATOM 4517 O O . LYS B 1 30 ? -3.066 38.344 20.391 1 96.69 30 LYS B O 1
ATOM 4522 N N . VAL B 1 31 ? -1.122 38.094 19.344 1 97.75 31 VAL B N 1
ATOM 4523 C CA . VAL B 1 31 ? -1.325 36.656 19.141 1 97.75 31 VAL B CA 1
ATOM 4524 C C . VAL B 1 31 ? -0.499 35.875 20.156 1 97.75 31 VAL B C 1
ATOM 4526 O O . VAL B 1 31 ? 0.687 36.156 20.359 1 97.75 31 VAL B O 1
ATOM 4529 N N . SER B 1 32 ? -1.147 34.969 20.797 1 95.62 32 SER B N 1
ATOM 4530 C CA . SER B 1 32 ? -0.52 33.969 21.688 1 95.62 32 SER B CA 1
ATOM 4531 C C . SER B 1 32 ? -0.704 32.562 21.172 1 95.62 32 SER B C 1
ATOM 4533 O O . SER B 1 32 ? -1.727 32.25 20.562 1 95.62 32 SER B O 1
ATOM 4535 N N . PHE B 1 33 ? 0.304 31.719 21.406 1 95.31 33 PHE B N 1
ATOM 4536 C CA . PHE B 1 33 ? 0.237 30.312 21.016 1 95.31 33 PHE B CA 1
ATOM 4537 C C . PHE B 1 33 ? 0.397 29.406 22.234 1 95.31 33 PHE B C 1
ATOM 4539 O O . PHE B 1 33 ? 1.193 29.703 23.125 1 95.31 33 PHE B O 1
ATOM 4546 N N . MET B 1 34 ? -0.425 28.391 22.297 1 92.88 34 MET B N 1
ATOM 4547 C CA . MET B 1 34 ? -0.185 27.266 23.188 1 92.88 34 MET B CA 1
ATOM 4548 C C . MET B 1 34 ? 0.448 26.094 22.422 1 92.88 34 MET B C 1
ATOM 4550 O O . MET B 1 34 ? -0.149 25.562 21.5 1 92.88 34 MET B O 1
ATOM 4554 N N . VAL B 1 35 ? 1.637 25.766 22.828 1 92.06 35 VAL B N 1
ATOM 4555 C CA . VAL B 1 35 ? 2.377 24.797 22.031 1 92.06 35 VAL B CA 1
ATOM 4556 C C . VAL B 1 35 ? 3.139 23.844 22.938 1 92.06 35 VAL B C 1
ATOM 4558 O O . VAL B 1 35 ? 3.297 24.109 24.141 1 92.06 35 VAL B O 1
ATOM 4561 N N . ARG B 1 36 ? 3.561 22.719 22.375 1 84.31 36 ARG B N 1
ATOM 4562 C CA . ARG B 1 36 ? 4.41 21.781 23.094 1 84.31 36 ARG B CA 1
ATOM 4563 C C . ARG B 1 36 ? 5.816 22.344 23.281 1 84.31 36 ARG B C 1
ATOM 4565 O O . ARG B 1 36 ? 6.203 23.297 22.609 1 84.31 36 ARG B O 1
ATOM 4572 N N . LYS B 1 37 ? 6.582 21.719 24.109 1 82.38 37 LYS B N 1
ATOM 4573 C CA . LYS B 1 37 ? 7.898 22.188 24.531 1 82.38 37 LYS B CA 1
ATOM 4574 C C . LYS B 1 37 ? 8.82 22.375 23.328 1 82.38 37 LYS B C 1
ATOM 4576 O O . LYS B 1 37 ? 9.508 23.391 23.219 1 82.38 37 LYS B O 1
ATOM 4581 N N . GLN B 1 38 ? 8.812 21.469 22.469 1 77.88 38 GLN B N 1
ATOM 4582 C CA . GLN B 1 38 ? 9.703 21.516 21.312 1 77.88 38 GLN B CA 1
ATOM 4583 C C . GLN B 1 38 ? 9.367 22.719 20.422 1 77.88 38 GLN B C 1
ATOM 4585 O O . GLN B 1 38 ? 10.273 23.422 19.969 1 77.88 38 GLN B O 1
ATOM 4590 N N . THR B 1 39 ? 8.125 22.875 20.141 1 87.69 39 THR B N 1
ATOM 4591 C CA . THR B 1 39 ? 7.691 24 19.328 1 87.69 39 THR B CA 1
ATOM 4592 C C . THR B 1 39 ? 7.949 25.328 20.047 1 87.69 39 THR B C 1
ATOM 4594 O O . THR B 1 39 ? 8.312 26.312 19.422 1 87.69 39 THR B O 1
ATOM 4597 N N . ARG B 1 40 ? 7.805 25.359 21.359 1 89.88 40 ARG B N 1
ATOM 4598 C CA . ARG B 1 40 ? 8.078 26.562 22.141 1 89.88 40 ARG B CA 1
ATOM 4599 C C . ARG B 1 40 ? 9.531 27 21.984 1 89.88 40 ARG B C 1
ATOM 4601 O O . ARG B 1 40 ? 9.82 28.188 21.812 1 89.88 40 ARG B O 1
ATOM 4608 N N . ARG B 1 41 ? 10.359 26.031 22.016 1 85.19 41 ARG B N 1
ATOM 4609 C CA . ARG B 1 41 ? 11.789 26.297 21.859 1 85.19 41 ARG B CA 1
ATOM 4610 C C . ARG B 1 41 ? 12.094 26.859 20.469 1 85.19 41 ARG B C 1
ATOM 4612 O O . ARG B 1 41 ? 12.883 27.797 20.328 1 85.19 41 ARG B O 1
ATOM 4619 N N . ALA B 1 42 ? 11.508 26.266 19.531 1 85.31 42 ALA B N 1
ATOM 4620 C CA . ALA B 1 42 ? 11.711 26.719 18.156 1 85.31 42 ALA B CA 1
ATOM 4621 C C . ALA B 1 42 ? 11.227 28.156 17.969 1 85.31 42 ALA B C 1
ATOM 4623 O O . ALA B 1 42 ? 11.906 28.969 17.344 1 85.31 42 ALA B O 1
ATOM 4624 N N . ILE B 1 43 ? 10.109 28.422 18.531 1 91.94 43 ILE B N 1
ATOM 4625 C CA . ILE B 1 43 ? 9.516 29.75 18.406 1 91.94 43 ILE B CA 1
ATOM 4626 C C . ILE B 1 43 ? 10.367 30.766 19.172 1 91.94 43 ILE B C 1
ATOM 4628 O O . ILE B 1 43 ? 10.523 31.906 18.734 1 91.94 43 ILE B O 1
ATOM 4632 N N . ALA B 1 44 ? 10.906 30.344 20.281 1 89.56 44 ALA B N 1
ATOM 4633 C CA . ALA B 1 44 ? 11.758 31.219 21.078 1 89.56 44 ALA B CA 1
ATOM 4634 C C . ALA B 1 44 ? 13 31.641 20.297 1 89.56 44 ALA B C 1
ATOM 4636 O O . ALA B 1 44 ? 13.469 32.781 20.422 1 89.56 44 ALA B O 1
ATOM 4637 N N . THR B 1 45 ? 13.422 30.75 19.516 1 84.81 45 THR B N 1
ATOM 4638 C CA . THR B 1 45 ? 14.672 30.969 18.797 1 84.81 45 THR B CA 1
ATOM 4639 C C . THR B 1 45 ? 14.406 31.625 17.453 1 84.81 45 THR B C 1
ATOM 4641 O O . THR B 1 45 ? 15.078 32.594 17.094 1 84.81 45 THR B O 1
ATOM 4644 N N . ASN B 1 46 ? 13.422 31.141 16.734 1 87.94 46 ASN B N 1
ATOM 4645 C CA . ASN B 1 46 ? 13.289 31.531 15.336 1 87.94 46 ASN B CA 1
ATOM 4646 C C . ASN B 1 46 ? 11.969 32.25 15.078 1 87.94 46 ASN B C 1
ATOM 4648 O O . ASN B 1 46 ? 11.727 32.719 13.969 1 87.94 46 ASN B O 1
ATOM 4652 N N . GLY B 1 47 ? 11.188 32.312 16.109 1 93.75 47 GLY B N 1
ATOM 4653 C CA . GLY B 1 47 ? 9.844 32.812 15.867 1 93.75 47 GLY B CA 1
ATOM 4654 C C . GLY B 1 47 ? 8.992 31.859 15.047 1 93.75 47 GLY B C 1
ATOM 4655 O O . GLY B 1 47 ? 9.289 30.672 14.961 1 93.75 47 GLY B O 1
ATOM 4656 N N . VAL B 1 48 ? 7.855 32.375 14.547 1 95.81 48 VAL B N 1
ATOM 4657 C CA . VAL B 1 48 ? 6.988 31.625 13.656 1 95.81 48 VAL B CA 1
ATOM 4658 C C . VAL B 1 48 ? 7.254 32.031 12.211 1 95.81 48 VAL B C 1
ATOM 4660 O O . VAL B 1 48 ? 7.258 33.219 11.883 1 95.81 48 VAL B O 1
ATOM 4663 N N . GLN B 1 49 ? 7.512 31.062 11.438 1 92.94 49 GLN B N 1
ATOM 4664 C CA . GLN B 1 49 ? 7.801 31.312 10.023 1 92.94 49 GLN B CA 1
ATOM 4665 C C . GLN B 1 49 ? 6.789 30.594 9.125 1 92.94 49 GLN B C 1
ATOM 4667 O O . GLN B 1 49 ? 6.434 29.453 9.375 1 92.94 49 GLN B O 1
ATOM 4672 N N . VAL B 1 50 ? 6.273 31.328 8.094 1 92.94 50 VAL B N 1
ATOM 4673 C CA . VAL B 1 50 ? 5.355 30.766 7.109 1 92.94 50 VAL B CA 1
ATOM 4674 C C . VAL B 1 50 ? 5.91 31 5.703 1 92.94 50 VAL B C 1
ATOM 4676 O O . VAL B 1 50 ? 6.086 32.125 5.273 1 92.94 50 VAL B O 1
ATOM 4679 N N . GLN B 1 51 ? 6.25 30.016 5.07 1 85.5 51 GLN B N 1
ATOM 4680 C CA . GLN B 1 51 ? 6.543 30.047 3.641 1 85.5 51 GLN B CA 1
ATOM 4681 C C . GLN B 1 51 ? 5.277 29.844 2.814 1 85.5 51 GLN B C 1
ATOM 4683 O O . GLN B 1 51 ? 4.734 28.734 2.777 1 85.5 51 GLN B O 1
ATOM 4688 N N . SER B 1 52 ? 4.883 30.906 2.145 1 88.88 52 SER B N 1
ATOM 4689 C CA . SER B 1 52 ? 3.547 30.875 1.561 1 88.88 52 SER B CA 1
ATOM 4690 C C . SER B 1 52 ? 3.547 31.453 0.148 1 88.88 52 SER B C 1
ATOM 4692 O O . SER B 1 52 ? 4.234 32.438 -0.128 1 88.88 52 SER B O 1
ATOM 4694 N N . ILE B 1 53 ? 2.771 30.875 -0.735 1 80.31 53 ILE B N 1
ATOM 4695 C CA . ILE B 1 53 ? 2.549 31.406 -2.076 1 80.31 53 ILE B CA 1
ATOM 4696 C C . ILE B 1 53 ? 1.775 32.719 -1.987 1 80.31 53 ILE B C 1
ATOM 4698 O O . ILE B 1 53 ? 1.717 33.5 -2.957 1 80.31 53 ILE B O 1
ATOM 4702 N N . SER B 1 54 ? 1.165 33 -0.848 1 90.31 54 SER B N 1
ATOM 4703 C CA . SER B 1 54 ? 0.493 34.281 -0.608 1 90.31 54 SER B CA 1
ATOM 4704 C C . SER B 1 54 ? 1.444 35.281 0.011 1 90.31 54 SER B C 1
ATOM 4706 O O . SER B 1 54 ? 1.008 36.312 0.538 1 90.31 54 SER B O 1
ATOM 4708 N N . GLY B 1 55 ? 2.719 34.938 0.003 1 90.81 55 GLY B N 1
ATOM 4709 C CA . GLY B 1 55 ? 3.721 35.781 0.605 1 90.81 55 GLY B CA 1
ATOM 4710 C C . GLY B 1 55 ? 4.258 35.25 1.92 1 90.81 55 GLY B C 1
ATOM 4711 O O . GLY B 1 55 ? 3.486 34.844 2.789 1 90.81 55 GLY B O 1
ATOM 4712 N N . ASN B 1 56 ? 5.5 35.281 2.076 1 92 56 ASN B N 1
ATOM 4713 C CA . ASN B 1 56 ? 6.156 34.75 3.275 1 92 56 ASN B CA 1
ATOM 4714 C C . ASN B 1 56 ? 5.926 35.656 4.477 1 92 56 ASN B C 1
ATOM 4716 O O . ASN B 1 56 ? 5.754 36.875 4.316 1 92 56 ASN B O 1
ATOM 4720 N N . VAL B 1 57 ? 5.883 35.031 5.68 1 95.19 57 VAL B N 1
ATOM 4721 C CA . VAL B 1 57 ? 5.711 35.781 6.922 1 95.19 57 VAL B CA 1
ATOM 4722 C C . VAL B 1 57 ? 6.727 35.312 7.957 1 95.19 57 VAL B C 1
ATOM 4724 O O . VAL B 1 57 ? 7.016 34.094 8.047 1 95.19 57 VAL B O 1
ATOM 4727 N N . HIS B 1 58 ? 7.344 36.188 8.625 1 95.25 58 HIS B N 1
ATOM 4728 C CA . HIS B 1 58 ? 8.18 35.906 9.781 1 95.25 58 HIS B CA 1
ATOM 4729 C C . HIS B 1 58 ? 7.773 36.719 10.984 1 95.25 58 HIS B C 1
ATOM 4731 O O . HIS B 1 58 ? 7.824 37.969 10.938 1 95.25 58 HIS B O 1
ATOM 4737 N N . VAL B 1 59 ? 7.344 36.094 12.047 1 97.19 59 VAL B N 1
ATOM 4738 C CA . VAL B 1 59 ? 6.961 36.75 13.289 1 97.19 59 VAL B CA 1
ATOM 4739 C C . VAL B 1 59 ? 7.961 36.406 14.391 1 97.19 59 VAL B C 1
ATOM 4741 O O . VAL B 1 59 ? 7.848 35.344 15.023 1 97.19 59 VAL B O 1
ATOM 4744 N N . PRO B 1 60 ? 8.82 37.281 14.68 1 95.88 60 PRO B N 1
ATOM 4745 C CA . PRO B 1 60 ? 9.758 37.031 15.766 1 95.88 60 PRO B CA 1
ATOM 4746 C C . PRO B 1 60 ? 9.062 36.844 17.109 1 95.88 60 PRO B C 1
ATOM 4748 O O . PRO B 1 60 ? 7.926 37.281 17.297 1 95.88 60 PRO B O 1
ATOM 4751 N N . ARG B 1 61 ? 9.789 36.188 18.031 1 94.62 61 ARG B N 1
ATOM 4752 C CA . ARG B 1 61 ? 9.211 35.875 19.328 1 94.62 61 ARG B CA 1
ATOM 4753 C C . ARG B 1 61 ? 8.711 37.125 20.047 1 94.62 61 ARG B C 1
ATOM 4755 O O . ARG B 1 61 ? 7.68 37.094 20.719 1 94.62 61 ARG B O 1
ATOM 4762 N N . ASP B 1 62 ? 9.391 38.219 19.906 1 94.69 62 ASP B N 1
ATOM 4763 C CA . ASP B 1 62 ? 9.086 39.438 20.656 1 94.69 62 ASP B CA 1
ATOM 4764 C C . ASP B 1 62 ? 7.836 40.125 20.109 1 94.69 62 ASP B C 1
ATOM 4766 O O . ASP B 1 62 ? 7.277 41 20.75 1 94.69 62 ASP B O 1
ATOM 4770 N N . LYS B 1 63 ? 7.383 39.656 18.969 1 96 63 LYS B N 1
ATOM 4771 C CA . LYS B 1 63 ? 6.172 40.219 18.375 1 96 63 LYS B CA 1
ATOM 4772 C C . LYS B 1 63 ? 4.949 39.375 18.734 1 96 63 LYS B C 1
ATOM 4774 O O . LYS B 1 63 ? 3.816 39.75 18.422 1 96 63 LYS B O 1
ATOM 4779 N N . LEU B 1 64 ? 5.156 38.344 19.406 1 96 64 LEU B N 1
ATOM 4780 C CA . LEU B 1 64 ? 4.07 37.531 19.922 1 96 64 LEU B CA 1
ATOM 4781 C C . LEU B 1 64 ? 3.727 37.938 21.359 1 96 64 LEU B C 1
ATOM 4783 O O . LEU B 1 64 ? 4.605 38.344 22.125 1 96 64 LEU B O 1
ATOM 4787 N N . ASP B 1 65 ? 2.529 37.844 21.656 1 93.62 65 ASP B N 1
ATOM 4788 C CA . ASP B 1 65 ? 2.094 38.188 23.016 1 93.62 65 ASP B CA 1
ATOM 4789 C C . ASP B 1 65 ? 2.586 37.188 24.031 1 93.62 65 ASP B C 1
ATOM 4791 O O . ASP B 1 65 ? 3.428 37.5 24.875 1 93.62 65 ASP B O 1
ATOM 4795 N N . GLN B 1 66 ? 2.082 35.938 23.891 1 91.25 66 GLN B N 1
ATOM 4796 C CA . GLN B 1 66 ? 2.52 34.844 24.766 1 91.25 66 GLN B CA 1
ATOM 4797 C C . GLN B 1 66 ? 2.779 33.594 23.969 1 91.25 66 GLN B C 1
ATOM 4799 O O . GLN B 1 66 ? 2.209 33.375 22.891 1 91.25 66 GLN B O 1
ATOM 4804 N N . VAL B 1 67 ? 3.705 32.844 24.5 1 93.06 67 VAL B N 1
ATOM 4805 C CA . VAL B 1 67 ? 3.914 31.469 24.047 1 93.06 67 VAL B CA 1
ATOM 4806 C C . VAL B 1 67 ? 3.869 30.516 25.234 1 93.06 67 VAL B C 1
ATOM 4808 O O . VAL B 1 67 ? 4.824 30.438 26.016 1 93.06 67 VAL B O 1
ATOM 4811 N N . ILE B 1 68 ? 2.773 29.797 25.297 1 90.56 68 ILE B N 1
ATOM 4812 C CA . ILE B 1 68 ? 2.453 29.031 26.5 1 90.56 68 ILE B CA 1
ATOM 4813 C C . ILE B 1 68 ? 2.805 27.562 26.266 1 90.56 68 ILE B C 1
ATOM 4815 O O . ILE B 1 68 ? 2.449 26.984 25.234 1 90.56 68 ILE B O 1
ATOM 4819 N N . ASP B 1 69 ? 3.363 26.969 27.25 1 89.5 69 ASP B N 1
ATOM 4820 C CA . ASP B 1 69 ? 3.727 25.547 27.203 1 89.5 69 ASP B CA 1
ATOM 4821 C C . ASP B 1 69 ? 2.564 24.672 27.672 1 89.5 69 ASP B C 1
ATOM 4823 O O . ASP B 1 69 ? 2.158 24.734 28.828 1 89.5 69 ASP B O 1
ATOM 4827 N N . THR B 1 70 ? 2.082 23.828 26.797 1 88.69 70 THR B N 1
ATOM 4828 C CA . THR B 1 70 ? 0.929 23 27.109 1 88.69 70 THR B CA 1
ATOM 4829 C C . THR B 1 70 ? 1.311 21.891 28.109 1 88.69 70 THR B C 1
ATOM 4831 O O . THR B 1 70 ? 0.443 21.312 28.766 1 88.69 70 THR B O 1
ATOM 4834 N N . GLU B 1 71 ? 2.592 21.594 28.203 1 85 71 GLU B N 1
ATOM 4835 C CA . GLU B 1 71 ? 3.072 20.531 29.078 1 85 71 GLU B CA 1
ATOM 4836 C C . GLU B 1 71 ? 3.352 21.062 30.484 1 85 71 GLU B C 1
ATOM 4838 O O . GLU B 1 71 ? 3.469 20.281 31.438 1 85 71 GLU B O 1
ATOM 4843 N N . ASN B 1 72 ? 3.529 22.328 30.656 1 82.62 72 ASN B N 1
ATOM 4844 C CA . ASN B 1 72 ? 3.762 23 31.922 1 82.62 72 ASN B CA 1
ATOM 4845 C C . ASN B 1 72 ? 2.957 24.281 32.031 1 82.62 72 ASN B C 1
ATOM 4847 O O . ASN B 1 72 ? 3.523 25.375 32 1 82.62 72 ASN B O 1
ATOM 4851 N N . LEU B 1 73 ? 1.699 24.078 32.281 1 83.12 73 LEU B N 1
ATOM 4852 C CA . LEU B 1 73 ? 0.791 25.219 32.25 1 83.12 73 LEU B CA 1
ATOM 4853 C C . LEU B 1 73 ? 0.906 26.016 33.562 1 83.12 73 LEU B C 1
ATOM 4855 O O . LEU B 1 73 ? 0.867 25.453 34.656 1 83.12 73 LEU B O 1
ATOM 4859 N N . ASP B 1 74 ? 1.277 27.234 33.406 1 75.88 74 ASP B N 1
ATOM 4860 C CA . ASP B 1 74 ? 1.188 28.141 34.562 1 75.88 74 ASP B CA 1
ATOM 4861 C C . ASP B 1 74 ? -0.221 28.703 34.688 1 75.88 74 ASP B C 1
ATOM 4863 O O . ASP B 1 74 ? -0.534 29.75 34.125 1 75.88 74 ASP B O 1
ATOM 4867 N N . ARG B 1 75 ? -0.99 28.156 35.469 1 67.75 75 ARG B N 1
ATOM 4868 C CA . ARG B 1 75 ? -2.404 28.5 35.594 1 67.75 75 ARG B CA 1
ATOM 4869 C C . ARG B 1 75 ? -2.594 29.812 36.344 1 67.75 75 ARG B C 1
ATOM 4871 O O . ARG B 1 75 ? -3.686 30.391 36.344 1 67.75 75 ARG B O 1
ATOM 4878 N N . GLN B 1 76 ? -1.563 30.281 36.906 1 64.5 76 GLN B N 1
ATOM 4879 C CA . GLN B 1 76 ? -1.667 31.531 37.656 1 64.5 76 GLN B CA 1
ATOM 4880 C C . GLN B 1 76 ? -1.472 32.75 36.75 1 64.5 76 GLN B C 1
ATOM 4882 O O . GLN B 1 76 ? -1.812 33.875 37.156 1 64.5 76 GLN B O 1
ATOM 4887 N N . LYS B 1 77 ? -1.064 32.438 35.625 1 68.31 77 LYS B N 1
ATOM 4888 C CA . LYS B 1 77 ? -0.871 33.562 34.719 1 68.31 77 LYS B CA 1
ATOM 4889 C C . LYS B 1 77 ? -2.207 34.188 34.281 1 68.31 77 LYS B C 1
ATOM 4891 O O . LYS B 1 77 ? -3.1 33.469 33.812 1 68.31 77 LYS B O 1
ATOM 4896 N N . LYS B 1 78 ? -2.393 35.344 34.75 1 70.06 78 LYS B N 1
ATOM 4897 C CA . LYS B 1 78 ? -3.625 36.031 34.406 1 70.06 78 LYS B CA 1
ATOM 4898 C C . LYS B 1 78 ? -3.615 36.5 32.969 1 70.06 78 LYS B C 1
ATOM 4900 O O . LYS B 1 78 ? -2.783 37.312 32.562 1 70.06 78 LYS B O 1
ATOM 4905 N N . PHE B 1 79 ? -4.277 35.844 32.156 1 77.69 79 PHE B N 1
ATOM 4906 C CA . PHE B 1 79 ? -4.43 36.094 30.734 1 77.69 79 PHE B CA 1
ATOM 4907 C C . PHE B 1 79 ? -5.871 35.875 30.297 1 77.69 79 PHE B C 1
ATOM 4909 O O . PHE B 1 79 ? -6.527 34.938 30.766 1 77.69 79 PHE B O 1
ATOM 4916 N N . GLU B 1 80 ? -6.473 37.062 29.656 1 87.19 80 GLU B N 1
ATOM 4917 C CA . GLU B 1 80 ? -7.801 36.906 29.062 1 87.19 80 GLU B CA 1
ATOM 4918 C C . GLU B 1 80 ? -7.77 37.094 27.562 1 87.19 80 GLU B C 1
ATOM 4920 O O . GLU B 1 80 ? -7.328 38.125 27.062 1 87.19 80 GLU B O 1
ATOM 4925 N N . ALA B 1 81 ? -8.25 36.062 26.953 1 94.75 81 ALA B N 1
ATOM 4926 C CA . ALA B 1 81 ? -8.297 36.156 25.484 1 94.75 81 ALA B CA 1
ATOM 4927 C C . ALA B 1 81 ? -9.625 36.719 25 1 94.75 81 ALA B C 1
ATOM 4929 O O . ALA B 1 81 ? -10.672 36.438 25.594 1 94.75 81 ALA B O 1
ATOM 4930 N N . ASP B 1 82 ? -9.539 37.531 23.953 1 96.56 82 ASP B N 1
ATOM 4931 C CA . ASP B 1 82 ? -10.758 37.969 23.266 1 96.56 82 ASP B CA 1
ATOM 4932 C C . ASP B 1 82 ? -11.281 36.875 22.344 1 96.56 82 ASP B C 1
ATOM 4934 O O . ASP B 1 82 ? -12.492 36.75 22.125 1 96.56 82 ASP B O 1
ATOM 4938 N N . VAL B 1 83 ? -10.391 36.125 21.781 1 97.94 83 VAL B N 1
ATOM 4939 C CA . VAL B 1 83 ? -10.727 35.031 20.875 1 97.94 83 VAL B CA 1
ATOM 4940 C C . VAL B 1 83 ? -9.812 33.844 21.141 1 97.94 83 VAL B C 1
ATOM 4942 O O . VAL B 1 83 ? -8.594 33.969 21.172 1 97.94 83 VAL B O 1
ATOM 4945 N N . ILE B 1 84 ? -10.383 32.688 21.359 1 97.25 84 ILE B N 1
ATOM 4946 C CA . ILE B 1 84 ? -9.672 31.422 21.438 1 97.25 84 ILE B CA 1
ATOM 4947 C C . ILE B 1 84 ? -9.906 30.641 20.141 1 97.25 84 ILE B C 1
ATOM 4949 O O . ILE B 1 84 ? -11.047 30.359 19.781 1 97.25 84 ILE B O 1
ATOM 4953 N N . VAL B 1 85 ? -8.828 30.328 19.453 1 97.44 85 VAL B N 1
ATOM 4954 C CA . VAL B 1 85 ? -8.914 29.562 18.203 1 97.44 85 VAL B CA 1
ATOM 4955 C C . VAL B 1 85 ? -8.406 28.141 18.422 1 97.44 85 VAL B C 1
ATOM 4957 O O . VAL B 1 85 ? -7.266 27.938 18.844 1 97.44 85 VAL B O 1
ATOM 4960 N N . LEU B 1 86 ? -9.281 27.234 18.141 1 95.69 86 LEU B N 1
ATOM 4961 C CA . LEU B 1 86 ? -8.914 25.812 18.234 1 95.69 86 LEU B CA 1
ATOM 4962 C C . LEU B 1 86 ? -8.359 25.312 16.906 1 95.69 86 LEU B C 1
ATOM 4964 O O . LEU B 1 86 ? -9.094 24.75 16.109 1 95.69 86 LEU B O 1
ATOM 4968 N N . ALA B 1 87 ? -7.051 25.391 16.781 1 93.12 87 ALA B N 1
ATOM 4969 C CA . ALA B 1 87 ? -6.363 24.969 15.555 1 93.12 87 ALA B CA 1
ATOM 4970 C C . ALA B 1 87 ? -5.586 23.688 15.781 1 93.12 87 ALA B C 1
ATOM 4972 O O . ALA B 1 87 ? -4.473 23.516 15.273 1 93.12 87 ALA B O 1
ATOM 4973 N N . CYS B 1 88 ? -6.094 22.844 16.625 1 86.69 88 CYS B N 1
ATOM 4974 C CA . CYS B 1 88 ? -5.52 21.531 16.906 1 86.69 88 CYS B CA 1
ATOM 4975 C C . CYS B 1 88 ? -6.293 20.422 16.203 1 86.69 88 CYS B C 1
ATOM 4977 O O . CYS B 1 88 ? -7.316 20.688 15.57 1 86.69 88 CYS B O 1
ATOM 4979 N N . LYS B 1 89 ? -5.727 19.312 16.312 1 82.88 89 LYS B N 1
ATOM 4980 C CA . LYS B 1 89 ? -6.461 18.156 15.789 1 82.88 89 LYS B CA 1
ATOM 4981 C C . LYS B 1 89 ? -7.742 17.922 16.594 1 82.88 89 LYS B C 1
ATOM 4983 O O . LYS B 1 89 ? -7.809 18.25 17.781 1 82.88 89 LYS B O 1
ATOM 4988 N N . ALA B 1 90 ? -8.727 17.344 15.953 1 82 90 ALA B N 1
ATOM 4989 C CA . ALA B 1 90 ? -10.07 17.203 16.516 1 82 90 ALA B CA 1
ATOM 4990 C C . ALA B 1 90 ? -10.023 16.406 17.812 1 82 90 ALA B C 1
ATOM 4992 O O . ALA B 1 90 ? -10.766 16.703 18.766 1 82 90 ALA B O 1
ATOM 4993 N N . TRP B 1 91 ? -9.164 15.453 17.906 1 80.56 91 TRP B N 1
ATOM 4994 C CA . TRP B 1 91 ? -9.141 14.57 19.062 1 80.56 91 TRP B CA 1
ATOM 4995 C C . TRP B 1 91 ? -8.5 15.273 20.266 1 80.56 91 TRP B C 1
ATOM 4997 O O . TRP B 1 91 ? -8.578 14.781 21.391 1 80.56 91 TRP B O 1
ATOM 5007 N N . GLU B 1 92 ? -7.934 16.406 20.109 1 84.38 92 GLU B N 1
ATOM 5008 C CA . GLU B 1 92 ? -7.297 17.156 21.188 1 84.38 92 GLU B CA 1
ATOM 5009 C C . GLU B 1 92 ? -8.227 18.234 21.719 1 84.38 92 GLU B C 1
ATOM 5011 O O . GLU B 1 92 ? -7.898 18.922 22.688 1 84.38 92 GLU B O 1
ATOM 5016 N N . VAL B 1 93 ? -9.352 18.344 21.125 1 87.38 93 VAL B N 1
ATOM 5017 C CA . VAL B 1 93 ? -10.227 19.469 21.391 1 87.38 93 VAL B CA 1
ATOM 5018 C C . VAL B 1 93 ? -10.617 19.5 22.859 1 87.38 93 VAL B C 1
ATOM 5020 O O . VAL B 1 93 ? -10.57 20.547 23.5 1 87.38 93 VAL B O 1
ATOM 5023 N N . ASP B 1 94 ? -10.969 18.375 23.391 1 88.12 94 ASP B N 1
ATOM 5024 C CA . ASP B 1 94 ? -11.391 18.312 24.797 1 88.12 94 ASP B CA 1
ATOM 5025 C C . ASP B 1 94 ? -10.266 18.766 25.719 1 88.12 94 ASP B C 1
ATOM 5027 O O . ASP B 1 94 ? -10.492 19.594 26.625 1 88.12 94 ASP B O 1
ATOM 5031 N N . ASN B 1 95 ? -9.141 18.266 25.453 1 88.25 95 ASN B N 1
ATOM 5032 C CA . ASN B 1 95 ? -7.984 18.625 26.266 1 88.25 95 ASN B CA 1
ATOM 5033 C C . ASN B 1 95 ? -7.641 20.109 26.109 1 88.25 95 ASN B C 1
ATOM 5035 O O . ASN B 1 95 ? -7.285 20.766 27.078 1 88.25 95 ASN B O 1
ATOM 5039 N N . CYS B 1 96 ? -7.746 20.562 24.922 1 90 96 CYS B N 1
ATOM 5040 C CA . CYS B 1 96 ? -7.477 21.969 24.641 1 90 96 CYS B CA 1
ATOM 5041 C C . CYS B 1 96 ? -8.445 22.875 25.391 1 90 96 CYS B C 1
ATOM 5043 O O . CYS B 1 96 ? -8.023 23.844 26.016 1 90 96 CYS B O 1
ATOM 5045 N N . LEU B 1 97 ? -9.656 22.547 25.344 1 92.81 97 LEU B N 1
ATOM 5046 C CA . LEU B 1 97 ? -10.672 23.375 25.984 1 92.81 97 LEU B CA 1
ATOM 5047 C C . LEU B 1 97 ? -10.492 23.375 27.5 1 92.81 97 LEU B C 1
ATOM 5049 O O . LEU B 1 97 ? -10.664 24.422 28.141 1 92.81 97 LEU B O 1
ATOM 5053 N N . ARG B 1 98 ? -10.133 22.281 27.984 1 89.81 98 ARG B N 1
ATOM 5054 C CA . ARG B 1 98 ? -9.852 22.234 29.422 1 89.81 98 ARG B CA 1
ATOM 5055 C C . ARG B 1 98 ? -8.695 23.156 29.781 1 89.81 98 ARG B C 1
ATOM 5057 O O . ARG B 1 98 ? -8.734 23.812 30.828 1 89.81 98 ARG B O 1
ATOM 5064 N N . MET B 1 99 ? -7.754 23.188 28.984 1 90.25 99 MET B N 1
ATOM 5065 C CA . MET B 1 99 ? -6.559 23.984 29.266 1 90.25 99 MET B CA 1
ATOM 5066 C C . MET B 1 99 ? -6.84 25.469 29.094 1 90.25 99 MET B C 1
ATOM 5068 O O . MET B 1 99 ? -6.25 26.297 29.797 1 90.25 99 MET B O 1
ATOM 5072 N N . CYS B 1 100 ? -7.715 25.844 28.25 1 90.38 100 CYS B N 1
ATOM 5073 C CA . CYS B 1 100 ? -7.895 27.25 27.922 1 90.38 100 CYS B CA 1
ATOM 5074 C C . CYS B 1 100 ? -9.008 27.875 28.766 1 90.38 100 CYS B C 1
ATOM 5076 O O . CYS B 1 100 ? -9.18 29.094 28.766 1 90.38 100 CYS B O 1
ATOM 5078 N N . GLU B 1 101 ? -9.734 27.094 29.5 1 91 101 GLU B N 1
ATOM 5079 C CA . GLU B 1 101 ? -10.898 27.547 30.266 1 91 101 GLU B CA 1
ATOM 5080 C C . GLU B 1 101 ? -10.555 28.75 31.125 1 91 101 GLU B C 1
ATOM 5082 O O . GLU B 1 101 ? -11.312 29.719 31.188 1 91 101 GLU B O 1
ATOM 5087 N N . PRO B 1 102 ? -9.422 28.75 31.766 1 87.88 102 PRO B N 1
ATOM 5088 C CA . PRO B 1 102 ? -9.102 29.875 32.656 1 87.88 102 PRO B CA 1
ATOM 5089 C C . PRO B 1 102 ? -8.922 31.188 31.891 1 87.88 102 PRO B C 1
ATOM 5091 O O . PRO B 1 102 ? -9.008 32.281 32.469 1 87.88 102 PRO B O 1
ATOM 5094 N N . TRP B 1 103 ? -8.703 31.125 30.688 1 91.06 103 TRP B N 1
ATOM 5095 C CA . TRP B 1 103 ? -8.406 32.312 29.906 1 91.06 103 TRP B CA 1
ATOM 5096 C C . TRP B 1 103 ? -9.625 32.75 29.109 1 91.06 103 TRP B C 1
ATOM 5098 O O . TRP B 1 103 ? -9.539 33.688 28.312 1 91.06 103 TRP B O 1
ATOM 5108 N N . CYS B 1 104 ? -10.703 32.062 29.297 1 93.12 104 CYS B N 1
ATOM 5109 C CA . CYS B 1 104 ? -11.969 32.438 28.688 1 93.12 104 CYS B CA 1
ATOM 5110 C C . CYS B 1 104 ? -12.742 33.406 29.578 1 93.12 104 CYS B C 1
ATOM 5112 O O . CYS B 1 104 ? -13.086 33.062 30.719 1 93.12 104 CYS B O 1
ATOM 5114 N N . GLY B 1 105 ? -12.969 34.531 29.062 1 92.94 105 GLY B N 1
ATOM 5115 C CA . GLY B 1 105 ? -13.758 35.531 29.797 1 92.94 105 GLY B CA 1
ATOM 5116 C C . GLY B 1 105 ? -15.203 35.562 29.344 1 92.94 105 GLY B C 1
ATOM 5117 O O . GLY B 1 105 ? -15.648 34.719 28.562 1 92.94 105 GLY B O 1
ATOM 5118 N N . ALA B 1 106 ? -15.891 36.594 29.812 1 93.31 106 ALA B N 1
ATOM 5119 C CA . ALA B 1 106 ? -17.328 36.719 29.578 1 93.31 106 ALA B CA 1
ATOM 5120 C C . ALA B 1 106 ? -17.625 36.969 28.109 1 93.31 106 ALA B C 1
ATOM 5122 O O . ALA B 1 106 ? -18.641 36.5 27.578 1 93.31 106 ALA B O 1
ATOM 5123 N N . ASN B 1 107 ? -16.734 37.625 27.484 1 93.31 107 ASN B N 1
ATOM 5124 C CA . ASN B 1 107 ? -16.984 38.031 26.109 1 93.31 107 ASN B CA 1
ATOM 5125 C C . ASN B 1 107 ? -16.062 37.281 25.125 1 93.31 107 ASN B C 1
ATOM 5127 O O . ASN B 1 107 ? -15.984 37.656 23.953 1 93.31 107 ASN B O 1
ATOM 5131 N N . THR B 1 108 ? -15.375 36.281 25.609 1 96.81 108 THR B N 1
ATOM 5132 C CA . THR B 1 108 ? -14.43 35.562 24.766 1 96.81 108 THR B CA 1
ATOM 5133 C C . THR B 1 108 ? -15.172 34.75 23.703 1 96.81 108 THR B C 1
ATOM 5135 O O . THR B 1 108 ? -16.188 34.094 23.984 1 96.81 108 THR B O 1
ATOM 5138 N N . LEU B 1 109 ? -14.711 34.875 22.438 1 97.56 109 LEU B N 1
ATOM 5139 C CA . LEU B 1 109 ? -15.195 34.031 21.359 1 97.56 109 LEU B CA 1
ATOM 5140 C C . LEU B 1 109 ? -14.312 32.781 21.203 1 97.56 109 LEU B C 1
ATOM 5142 O O . LEU B 1 109 ? -13.086 32.875 21.281 1 97.56 109 LEU B O 1
ATOM 5146 N N . VAL B 1 110 ? -14.945 31.625 21.109 1 97.56 110 VAL B N 1
ATOM 5147 C CA . VAL B 1 110 ? -14.211 30.375 20.859 1 97.56 110 VAL B CA 1
ATOM 5148 C C . VAL B 1 110 ? -14.477 29.891 19.438 1 97.56 110 VAL B C 1
ATOM 5150 O O . VAL B 1 110 ? -15.609 29.531 19.094 1 97.56 110 VAL B O 1
ATOM 5153 N N . LEU B 1 111 ? -13.438 29.906 18.625 1 97.06 111 LEU B N 1
ATOM 5154 C CA . LEU B 1 111 ? -13.547 29.609 17.203 1 97.06 111 LEU B CA 1
ATOM 5155 C C . LEU B 1 111 ? -12.812 28.312 16.859 1 97.06 111 LEU B C 1
ATOM 5157 O O . LEU B 1 111 ? -11.586 28.297 16.766 1 97.06 111 LEU B O 1
ATOM 5161 N N . PRO B 1 112 ? -13.57 27.25 16.625 1 95.69 112 PRO B N 1
ATOM 5162 C CA . PRO B 1 112 ? -12.938 26.016 16.141 1 95.69 112 PRO B CA 1
ATOM 5163 C C . PRO B 1 112 ? -12.594 26.062 14.664 1 95.69 112 PRO B C 1
ATOM 5165 O O . PRO B 1 112 ? -13.352 26.641 13.867 1 95.69 112 PRO B O 1
ATOM 5168 N N . LEU B 1 113 ? -11.477 25.438 14.281 1 93.31 113 LEU B N 1
ATOM 5169 C CA . LEU B 1 113 ? -11.102 25.391 12.875 1 93.31 113 LEU B CA 1
ATOM 5170 C C . LEU B 1 113 ? -10.852 23.953 12.422 1 93.31 113 LEU B C 1
ATOM 5172 O O . LEU B 1 113 ? -10.203 23.719 11.398 1 93.31 113 LEU B O 1
ATOM 5176 N N . GLN B 1 114 ? -11.328 23 13.234 1 87 114 GLN B N 1
ATOM 5177 C CA . GLN B 1 114 ? -11.164 21.594 12.898 1 87 114 GLN B CA 1
ATOM 5178 C C . GLN B 1 114 ? -12.219 21.141 11.898 1 87 114 GLN B C 1
ATOM 5180 O O . GLN B 1 114 ? -13.25 21.797 11.727 1 87 114 GLN B O 1
ATOM 5185 N N . ASN B 1 115 ? -11.875 20.016 11.391 1 82.5 115 ASN B N 1
ATOM 5186 C CA . ASN B 1 115 ? -12.891 19.359 10.562 1 82.5 115 ASN B CA 1
ATOM 5187 C C . ASN B 1 115 ? -13.828 18.5 11.398 1 82.5 115 ASN B C 1
ATOM 5189 O O . ASN B 1 115 ? -13.469 18.062 12.492 1 82.5 115 ASN B O 1
ATOM 5193 N N . GLY B 1 116 ? -15.07 18.422 10.984 1 83.06 116 GLY B N 1
ATOM 5194 C CA . GLY B 1 116 ? -16.016 17.547 11.656 1 83.06 116 GLY B CA 1
ATOM 5195 C C . GLY B 1 116 ? -17.188 18.281 12.266 1 83.06 116 GLY B C 1
ATOM 5196 O O . GLY B 1 116 ? -17.094 19.453 12.602 1 83.06 116 GLY B O 1
ATOM 5197 N N . VAL B 1 117 ? -18.203 17.578 12.461 1 86.69 117 VAL B N 1
ATOM 5198 C CA . VAL B 1 117 ? -19.438 18.172 12.977 1 86.69 117 VAL B CA 1
ATOM 5199 C C . VAL B 1 117 ? -19.656 17.734 14.422 1 86.69 117 VAL B C 1
ATOM 5201 O O . VAL B 1 117 ? -20.281 18.453 15.203 1 86.69 117 VAL B O 1
ATOM 5204 N N . ASP B 1 118 ? -19.172 16.547 14.711 1 84 118 ASP B N 1
ATOM 5205 C CA . ASP B 1 118 ? -19.266 16.047 16.078 1 84 118 ASP B CA 1
ATOM 5206 C C . ASP B 1 118 ? -18.406 16.891 17.031 1 84 118 ASP B C 1
ATOM 5208 O O . ASP B 1 118 ? -18.812 17.156 18.172 1 84 118 ASP B O 1
ATOM 5212 N N . GLY B 1 119 ? -17.297 17.281 16.609 1 82.25 119 GLY B N 1
ATOM 5213 C CA . GLY B 1 119 ? -16.422 18.141 17.391 1 82.25 119 GLY B CA 1
ATOM 5214 C C . GLY B 1 119 ? -17.031 19.5 17.688 1 82.25 119 GLY B C 1
ATOM 5215 O O . GLY B 1 119 ? -16.875 20.031 18.781 1 82.25 119 GLY B O 1
ATOM 5216 N N . LEU B 1 120 ? -17.766 19.969 16.719 1 87.56 120 LEU B N 1
ATOM 5217 C CA . LEU B 1 120 ? -18.422 21.266 16.875 1 87.56 120 LEU B CA 1
ATOM 5218 C C . LEU B 1 120 ? -19.453 21.203 18 1 87.56 120 LEU B C 1
ATOM 5220 O O . LEU B 1 120 ? -19.562 22.141 18.797 1 87.56 120 LEU B O 1
ATOM 5224 N N . SER B 1 121 ? -20.188 20.172 17.984 1 84.88 121 SER B N 1
ATOM 5225 C CA . SER B 1 121 ? -21.188 20 19.031 1 84.88 121 SER B CA 1
ATOM 5226 C C . SER B 1 121 ? -20.547 19.906 20.406 1 84.88 121 SER B C 1
ATOM 5228 O O . SER B 1 121 ? -21.078 20.438 21.391 1 84.88 121 SER B O 1
ATOM 5230 N N . ARG B 1 122 ? -19.484 19.297 20.422 1 88.44 122 ARG B N 1
ATOM 5231 C CA . ARG B 1 122 ? -18.75 19.172 21.672 1 88.44 122 ARG B CA 1
ATOM 5232 C C . ARG B 1 122 ? -18.203 20.516 22.141 1 88.44 122 ARG B C 1
ATOM 5234 O O . ARG B 1 122 ? -18.281 20.844 23.328 1 88.44 122 ARG B O 1
ATOM 5241 N N . VAL B 1 123 ? -17.656 21.234 21.25 1 93.38 123 VAL B N 1
ATOM 5242 C CA . VAL B 1 123 ? -17.156 22.562 21.562 1 93.38 123 VAL B CA 1
ATOM 5243 C C . VAL B 1 123 ? -18.281 23.422 22.125 1 93.38 123 VAL B C 1
ATOM 5245 O O . VAL B 1 123 ? -18.109 24.094 23.156 1 93.38 123 VAL B O 1
ATOM 5248 N N . ARG B 1 124 ? -19.375 23.375 21.469 1 93.44 124 ARG B N 1
ATOM 5249 C CA . ARG B 1 124 ? -20.531 24.156 21.906 1 93.44 124 ARG B CA 1
ATOM 5250 C C . ARG B 1 124 ? -20.938 23.766 23.328 1 93.44 124 ARG B C 1
ATOM 5252 O O . ARG B 1 124 ? -21.141 24.641 24.172 1 93.44 124 ARG B O 1
ATOM 5259 N N . ALA B 1 125 ? -20.984 22.5 23.547 1 93.31 125 ALA B N 1
ATOM 5260 C CA . ALA B 1 125 ? -21.438 22 24.844 1 93.31 125 ALA B CA 1
ATOM 5261 C C . ALA B 1 125 ? -20.453 22.391 25.953 1 93.31 125 ALA B C 1
ATOM 5263 O O . ALA B 1 125 ? -20.859 22.859 27.016 1 93.31 125 ALA B O 1
ATOM 5264 N N . ILE B 1 126 ? -19.219 22.234 25.703 1 94.94 126 ILE B N 1
ATOM 5265 C CA . ILE B 1 126 ? -18.188 22.484 26.703 1 94.94 126 ILE B CA 1
ATOM 5266 C C . ILE B 1 126 ? -18.109 23.984 27 1 94.94 126 ILE B C 1
ATOM 5268 O O . ILE B 1 126 ? -18.141 24.391 28.172 1 94.94 126 ILE B O 1
ATOM 5272 N N . VAL B 1 127 ? -18.109 24.797 26.031 1 96.25 127 VAL B N 1
ATOM 5273 C CA . VAL B 1 127 ? -17.969 26.234 26.203 1 96.25 127 VAL B CA 1
ATOM 5274 C C . VAL B 1 127 ? -19.219 26.781 26.906 1 96.25 127 VAL B C 1
ATOM 5276 O O . VAL B 1 127 ? -19.109 27.625 27.797 1 96.25 127 VAL B O 1
ATOM 5279 N N . THR B 1 128 ? -20.328 26.297 26.484 1 94.69 128 THR B N 1
ATOM 5280 C CA . THR B 1 128 ? -21.578 26.719 27.109 1 94.69 128 THR B CA 1
ATOM 5281 C C . THR B 1 128 ? -21.594 26.359 28.594 1 94.69 128 THR B C 1
ATOM 5283 O O . THR B 1 128 ? -22.109 27.109 29.422 1 94.69 128 THR B O 1
ATOM 5286 N N . SER B 1 129 ? -21.031 25.266 28.906 1 95 129 SER B N 1
ATOM 5287 C CA . SER B 1 129 ? -21.031 24.781 30.281 1 95 129 SER B CA 1
ATOM 5288 C C . SER B 1 129 ? -20.172 25.672 31.188 1 95 129 SER B C 1
ATOM 5290 O O . SER B 1 129 ? -20.328 25.656 32.406 1 95 129 SER B O 1
ATOM 5292 N N . TRP B 1 130 ? -19.25 26.406 30.609 1 94.56 130 TRP B N 1
ATOM 5293 C CA . TRP B 1 130 ? -18.391 27.297 31.375 1 94.56 130 TRP B CA 1
ATOM 5294 C C . TRP B 1 130 ? -19.188 28.469 31.953 1 94.56 130 TRP B C 1
ATOM 5296 O O . TRP B 1 130 ? -18.75 29.109 32.906 1 94.56 130 TRP B O 1
ATOM 5306 N N . GLY B 1 131 ? -20.312 28.734 31.328 1 93.62 131 GLY B N 1
ATOM 5307 C CA . GLY B 1 131 ? -21.109 29.875 31.734 1 93.62 131 GLY B CA 1
ATOM 5308 C C . GLY B 1 131 ? -20.516 31.203 31.312 1 93.62 131 GLY B C 1
ATOM 5309 O O . GLY B 1 131 ? -20.969 32.281 31.75 1 93.62 131 GLY B O 1
ATOM 5310 N N . ARG B 1 132 ? -19.484 31.125 30.641 1 93.69 132 ARG B N 1
ATOM 5311 C CA . ARG B 1 132 ? -18.797 32.281 30.062 1 93.69 132 ARG B CA 1
ATOM 5312 C C . ARG B 1 132 ? -18.25 31.953 28.672 1 93.69 132 ARG B C 1
ATOM 5314 O O . ARG B 1 132 ? -18.016 30.797 28.344 1 93.69 132 ARG B O 1
ATOM 5321 N N . GLY B 1 133 ? -18.094 33.094 27.906 1 94.31 133 GLY B N 1
ATOM 5322 C CA . GLY B 1 133 ? -17.641 32.906 26.531 1 94.31 133 GLY B CA 1
ATOM 5323 C C . GLY B 1 133 ? -18.734 32.469 25.594 1 94.31 133 GLY B C 1
ATOM 5324 O O . GLY B 1 133 ? -19.859 32.156 26.016 1 94.31 133 GLY B O 1
ATOM 5325 N N . ARG B 1 134 ? -18.438 32.5 24.328 1 95.5 134 ARG B N 1
ATOM 5326 C CA . ARG B 1 134 ? -19.391 32.125 23.297 1 95.5 134 ARG B CA 1
ATOM 5327 C C . ARG B 1 134 ? -18.734 31.297 22.203 1 95.5 134 ARG B C 1
ATOM 5329 O O . ARG B 1 134 ? -17.781 31.734 21.562 1 95.5 134 ARG B O 1
ATOM 5336 N N . PRO B 1 135 ? -19.266 30.078 22.016 1 96.38 135 PRO B N 1
ATOM 5337 C CA . PRO B 1 135 ? -18.734 29.25 20.922 1 96.38 135 PRO B CA 1
ATOM 5338 C C . PRO B 1 135 ? -19.25 29.703 19.547 1 96.38 135 PRO B C 1
ATOM 5340 O O . PRO B 1 135 ? -20.406 30.109 19.438 1 96.38 135 PRO B O 1
ATOM 5343 N N . LEU B 1 136 ? -18.422 29.641 18.547 1 96.94 136 LEU B N 1
ATOM 5344 C CA . LEU B 1 136 ? -18.797 29.875 17.156 1 96.94 136 LEU B CA 1
ATOM 5345 C C . LEU B 1 136 ? -18.688 28.594 16.344 1 96.94 136 LEU B C 1
ATOM 5347 O O . LEU B 1 136 ? -18.047 27.625 16.781 1 96.94 136 LEU B O 1
ATOM 5351 N N . VAL B 1 137 ? -19.406 28.562 15.211 1 95.81 137 VAL B N 1
ATOM 5352 C CA . VAL B 1 137 ? -19.141 27.578 14.164 1 95.81 137 VAL B CA 1
ATOM 5353 C C . VAL B 1 137 ? -17.969 28.047 13.305 1 95.81 137 VAL B C 1
ATOM 5355 O O . VAL B 1 137 ? -17.906 29.219 12.93 1 95.81 137 VAL B O 1
ATOM 5358 N N . GLY B 1 138 ? -17.062 27.172 13.055 1 95.31 138 GLY B N 1
ATOM 5359 C CA . GLY B 1 138 ? -15.945 27.609 12.234 1 95.31 138 GLY B CA 1
ATOM 5360 C C . GLY B 1 138 ? -15.227 26.469 11.539 1 95.31 138 GLY B C 1
ATOM 5361 O O . GLY B 1 138 ? -15.297 25.312 11.992 1 95.31 138 GLY B O 1
ATOM 5362 N N . TRP B 1 139 ? -14.625 26.719 10.383 1 93.06 139 TRP B N 1
ATOM 5363 C CA . TRP B 1 139 ? -13.742 25.844 9.633 1 93.06 139 TRP B CA 1
ATOM 5364 C C . TRP B 1 139 ? -12.82 26.641 8.719 1 93.06 139 TRP B C 1
ATOM 5366 O O . TRP B 1 139 ? -12.867 27.875 8.703 1 93.06 139 TRP B O 1
ATOM 5376 N N . CYS B 1 140 ? -11.891 25.984 8.117 1 92.94 140 CYS B N 1
ATOM 5377 C CA . CYS B 1 140 ? -10.977 26.703 7.238 1 92.94 140 CYS B CA 1
ATOM 5378 C C . CYS B 1 140 ? -10.641 25.859 6.004 1 92.94 140 CYS B C 1
ATOM 5380 O O . CYS B 1 140 ? -10.93 24.672 5.961 1 92.94 140 CYS B O 1
ATOM 5382 N N . ASN B 1 141 ? -10.352 26.484 4.961 1 88.94 141 ASN B N 1
ATOM 5383 C CA . ASN B 1 141 ? -9.789 25.906 3.75 1 88.94 141 ASN B CA 1
ATOM 5384 C C . ASN B 1 141 ? -8.336 26.328 3.545 1 88.94 141 ASN B C 1
ATOM 5386 O O . ASN B 1 141 ? -8.055 27.5 3.326 1 88.94 141 ASN B O 1
ATOM 5390 N N . ILE B 1 142 ? -7.445 25.375 3.678 1 88.12 142 ILE B N 1
ATOM 5391 C CA . ILE B 1 142 ? -6.02 25.672 3.574 1 88.12 142 ILE B CA 1
ATOM 5392 C C . ILE B 1 142 ? -5.254 24.422 3.176 1 88.12 142 ILE B C 1
ATOM 5394 O O . ILE B 1 142 ? -5.66 23.297 3.51 1 88.12 142 ILE B O 1
ATOM 5398 N N . VAL B 1 143 ? -4.312 24.609 2.318 1 79.75 143 VAL B N 1
ATOM 5399 C CA . VAL B 1 143 ? -3.344 23.547 2.01 1 79.75 143 VAL B CA 1
ATOM 5400 C C . VAL B 1 143 ? -1.965 23.953 2.531 1 79.75 143 VAL B C 1
ATOM 5402 O O . VAL B 1 143 ? -1.267 24.75 1.906 1 79.75 143 VAL B O 1
ATOM 5405 N N . ALA B 1 144 ? -1.66 23.406 3.738 1 81.12 144 ALA B N 1
ATOM 5406 C CA . ALA B 1 144 ? -0.415 23.734 4.426 1 81.12 144 ALA B CA 1
ATOM 5407 C C . ALA B 1 144 ? 0.068 22.578 5.281 1 81.12 144 ALA B C 1
ATOM 5409 O O . ALA B 1 144 ? -0.676 21.625 5.516 1 81.12 144 ALA B O 1
ATOM 5410 N N . ALA B 1 145 ? 1.32 22.625 5.57 1 76.38 145 ALA B N 1
ATOM 5411 C CA . ALA B 1 145 ? 1.91 21.594 6.426 1 76.38 145 ALA B CA 1
ATOM 5412 C C . ALA B 1 145 ? 2.996 22.188 7.32 1 76.38 145 ALA B C 1
ATOM 5414 O O . ALA B 1 145 ? 3.566 23.234 7.004 1 76.38 145 ALA B O 1
ATOM 5415 N N . ILE B 1 146 ? 3.174 21.547 8.484 1 77.88 146 ILE B N 1
ATOM 5416 C CA . ILE B 1 146 ? 4.316 21.875 9.328 1 77.88 146 ILE B CA 1
ATOM 5417 C C . ILE B 1 146 ? 5.602 21.344 8.688 1 77.88 146 ILE B C 1
ATOM 5419 O O . ILE B 1 146 ? 5.75 20.141 8.484 1 77.88 146 ILE B O 1
ATOM 5423 N N . GLN B 1 147 ? 6.395 22.156 8.32 1 68.62 147 GLN B N 1
ATOM 5424 C CA . GLN B 1 147 ? 7.699 21.734 7.816 1 68.62 147 GLN B CA 1
ATOM 5425 C C . GLN B 1 147 ? 8.656 21.438 8.961 1 68.62 147 GLN B C 1
ATOM 5427 O O . GLN B 1 147 ? 9.367 20.422 8.938 1 68.62 147 GLN B O 1
ATOM 5432 N N . ASP B 1 148 ? 8.734 22.312 9.93 1 68.81 148 ASP B N 1
ATOM 5433 C CA . ASP B 1 148 ? 9.445 22.234 11.203 1 68.81 148 ASP B CA 1
ATOM 5434 C C . ASP B 1 148 ? 8.68 22.953 12.305 1 68.81 148 ASP B C 1
ATOM 5436 O O . ASP B 1 148 ? 7.797 23.766 12.023 1 68.81 148 ASP B O 1
ATOM 5440 N N . PRO B 1 149 ? 9.148 22.484 13.508 1 78.19 149 PRO B N 1
ATOM 5441 C CA . PRO B 1 149 ? 8.5 23.25 14.57 1 78.19 149 PRO B CA 1
ATOM 5442 C C . PRO B 1 149 ? 8.625 24.766 14.359 1 78.19 149 PRO B C 1
ATOM 5444 O O . PRO B 1 149 ? 9.734 25.281 14.219 1 78.19 149 PRO B O 1
ATOM 5447 N N . GLY B 1 150 ? 7.5 25.375 14.211 1 85.88 150 GLY B N 1
ATOM 5448 C CA . GLY B 1 150 ? 7.488 26.812 14.047 1 85.88 150 GLY B CA 1
ATOM 5449 C C . GLY B 1 150 ? 7.613 27.25 12.594 1 85.88 150 GLY B C 1
ATOM 5450 O O . GLY B 1 150 ? 7.562 28.438 12.297 1 85.88 150 GLY B O 1
ATOM 5451 N N . LEU B 1 151 ? 7.754 26.312 11.758 1 84.81 151 LEU B N 1
ATOM 5452 C CA . LEU B 1 151 ? 7.863 26.594 10.336 1 84.81 151 LEU B CA 1
ATOM 5453 C C . LEU B 1 151 ? 6.746 25.906 9.555 1 84.81 151 LEU B C 1
ATOM 5455 O O . LEU B 1 151 ? 6.691 24.688 9.484 1 84.81 151 LEU B O 1
ATOM 5459 N N . ILE B 1 152 ? 5.926 26.781 8.898 1 87.5 152 ILE B N 1
ATOM 5460 C CA . ILE B 1 152 ? 4.758 26.297 8.164 1 87.5 152 ILE B CA 1
ATOM 5461 C C . ILE B 1 152 ? 4.938 26.562 6.676 1 87.5 152 ILE B C 1
ATOM 5463 O O . ILE B 1 152 ? 5.418 27.625 6.281 1 87.5 152 ILE B O 1
ATOM 5467 N N . LYS B 1 153 ? 4.582 25.641 5.906 1 81.44 153 LYS B N 1
ATOM 5468 C CA . LYS B 1 153 ? 4.602 25.797 4.453 1 81.44 153 LYS B CA 1
ATOM 5469 C C . LYS B 1 153 ? 3.189 25.75 3.877 1 81.44 153 LYS B C 1
ATOM 5471 O O . LYS B 1 153 ? 2.422 24.828 4.168 1 81.44 153 LYS B O 1
ATOM 5476 N N . HIS B 1 154 ? 2.854 26.734 3.096 1 84.62 154 HIS B N 1
ATOM 5477 C CA . HIS B 1 154 ? 1.568 26.859 2.414 1 84.62 154 HIS B CA 1
ATOM 5478 C C . HIS B 1 154 ? 1.754 26.953 0.903 1 84.62 154 HIS B C 1
ATOM 5480 O O . HIS B 1 154 ? 2.463 27.828 0.415 1 84.62 154 HIS B O 1
ATOM 5486 N N . TRP B 1 155 ? 1.067 26.078 0.098 1 68.19 155 TRP B N 1
ATOM 5487 C CA . TRP B 1 155 ? 1.416 26.047 -1.318 1 68.19 155 TRP B CA 1
ATOM 5488 C C . TRP B 1 155 ? 0.163 26 -2.186 1 68.19 155 TRP B C 1
ATOM 5490 O O . TRP B 1 155 ? 0.25 26.016 -3.416 1 68.19 155 TRP B O 1
ATOM 5500 N N . ALA B 1 156 ? -0.995 25.875 -1.586 1 72.06 156 ALA B N 1
ATOM 5501 C CA . ALA B 1 156 ? -2.223 25.844 -2.377 1 72.06 156 ALA B CA 1
ATOM 5502 C C . ALA B 1 156 ? -3.402 26.391 -1.582 1 72.06 156 ALA B C 1
ATOM 5504 O O . ALA B 1 156 ? -3.25 26.781 -0.423 1 72.06 156 ALA B O 1
ATOM 5505 N N . ALA B 1 157 ? -4.68 26.484 -2.33 1 77.94 157 ALA B N 1
ATOM 5506 C CA . ALA B 1 157 ? -5.852 27.141 -1.752 1 77.94 157 ALA B CA 1
ATOM 5507 C C . ALA B 1 157 ? -5.57 28.609 -1.457 1 77.94 157 ALA B C 1
ATOM 5509 O O . ALA B 1 157 ? -5.684 29.047 -0.312 1 77.94 157 ALA B O 1
ATOM 5510 N N . ASN B 1 158 ? -5.211 29.297 -2.459 1 80.12 158 ASN B N 1
ATOM 5511 C CA . ASN B 1 158 ? -4.727 30.672 -2.371 1 80.12 158 ASN B CA 1
ATOM 5512 C C . ASN B 1 158 ? -5.816 31.672 -2.729 1 80.12 158 ASN B C 1
ATOM 5514 O O . ASN B 1 158 ? -6.258 31.734 -3.879 1 80.12 158 ASN B O 1
ATOM 5518 N N . PRO B 1 159 ? -6.219 32.5 -1.697 1 89.25 159 PRO B N 1
ATOM 5519 C CA . PRO B 1 159 ? -5.691 32.5 -0.33 1 89.25 159 PRO B CA 1
ATOM 5520 C C . PRO B 1 159 ? -6.398 31.469 0.555 1 89.25 159 PRO B C 1
ATOM 5522 O O . PRO B 1 159 ? -7.527 31.062 0.263 1 89.25 159 PRO B O 1
ATOM 5525 N N . PRO B 1 160 ? -5.742 31.031 1.636 1 92.94 160 PRO B N 1
ATOM 5526 C CA . PRO B 1 160 ? -6.461 30.266 2.662 1 92.94 160 PRO B CA 1
ATOM 5527 C C . PRO B 1 160 ? -7.652 31.031 3.232 1 92.94 160 PRO B C 1
ATOM 5529 O O . PRO B 1 160 ? -7.609 32.25 3.336 1 92.94 160 PRO B O 1
ATOM 5532 N N . ALA B 1 161 ? -8.656 30.328 3.588 1 95 161 ALA B N 1
ATOM 5533 C CA . ALA B 1 161 ? -9.898 30.984 3.984 1 95 161 ALA B CA 1
ATOM 5534 C C . ALA B 1 161 ? -10.398 30.453 5.324 1 95 161 ALA B C 1
ATOM 5536 O O . ALA B 1 161 ? -10.297 29.25 5.598 1 95 161 ALA B O 1
ATOM 5537 N N . VAL B 1 162 ? -10.883 31.344 6.125 1 96.31 162 VAL B N 1
ATOM 5538 C CA . VAL B 1 162 ? -11.57 31 7.363 1 96.31 162 VAL B CA 1
ATOM 5539 C C . VAL B 1 162 ? -13.07 31.266 7.207 1 96.31 162 VAL B C 1
ATOM 5541 O O . VAL B 1 162 ? -13.477 32.344 6.742 1 96.31 162 VAL B O 1
ATOM 5544 N N . TYR B 1 163 ? -13.812 30.328 7.586 1 95.81 163 TYR B N 1
ATOM 5545 C CA . TYR B 1 163 ? -15.266 30.438 7.605 1 95.81 163 TYR B CA 1
ATOM 5546 C C . TYR B 1 163 ? -15.797 30.328 9.031 1 95.81 163 TYR B C 1
ATOM 5548 O O . TYR B 1 163 ? -15.312 29.516 9.828 1 95.81 163 TYR B O 1
ATOM 5556 N N . PHE B 1 164 ? -16.75 31.156 9.359 1 97.06 164 PHE B N 1
ATOM 5557 C CA . PHE B 1 164 ? -17.297 31.078 10.703 1 97.06 164 PHE B CA 1
ATOM 5558 C C . PHE B 1 164 ? -18.656 31.766 10.781 1 97.06 164 PHE B C 1
ATOM 5560 O O . PHE B 1 164 ? -19.062 32.438 9.844 1 97.06 164 PHE B O 1
ATOM 5567 N N . GLY B 1 165 ? -19.344 31.547 11.789 1 96.69 165 GLY B N 1
ATOM 5568 C CA . GLY B 1 165 ? -20.656 32.125 12.062 1 96.69 165 GLY B CA 1
ATOM 5569 C C . GLY B 1 165 ? -21.25 31.656 13.375 1 96.69 165 GLY B C 1
ATOM 5570 O O . GLY B 1 165 ? -20.594 30.953 14.148 1 96.69 165 GLY B O 1
ATOM 5571 N N . GLU B 1 166 ? -22.422 32.25 13.664 1 95.69 166 GLU B N 1
ATOM 5572 C CA . GLU B 1 166 ? -23.141 31.875 14.875 1 95.69 166 GLU B CA 1
ATOM 5573 C C . GLU B 1 166 ? -23.812 30.516 14.719 1 95.69 166 GLU B C 1
ATOM 5575 O O . GLU B 1 166 ? -24.141 30.109 13.602 1 95.69 166 GLU B O 1
ATOM 5580 N N . PHE B 1 167 ? -24.031 29.766 15.836 1 92.06 167 PHE B N 1
ATOM 5581 C CA . PHE B 1 167 ? -24.781 28.516 15.797 1 92.06 167 PHE B CA 1
ATOM 5582 C C . PHE B 1 167 ? -26.234 28.781 15.414 1 92.06 167 PHE B C 1
ATOM 5584 O O . PHE B 1 167 ? -26.859 27.969 14.734 1 92.06 167 PHE B O 1
ATOM 5591 N N . GLU B 1 168 ? -26.719 29.859 15.953 1 88.31 168 GLU B N 1
ATOM 5592 C CA . GLU B 1 168 ? -28.078 30.297 15.68 1 88.31 168 GLU B CA 1
ATOM 5593 C C . GLU B 1 168 ? -28.188 31.812 15.641 1 88.31 168 GLU B C 1
ATOM 5595 O O . GLU B 1 168 ? -27.453 32.5 16.359 1 88.31 168 GLU B O 1
ATOM 5600 N N . GLY B 1 169 ? -29.031 32.25 14.711 1 88 169 GLY B N 1
ATOM 5601 C CA . GLY B 1 169 ? -29.344 33.688 14.719 1 88 169 GLY B CA 1
ATOM 5602 C C . GLY B 1 169 ? -28.391 34.5 13.883 1 88 169 GLY B C 1
ATOM 5603 O O . GLY B 1 169 ? -27.609 33.969 13.109 1 88 169 GLY B O 1
ATOM 5604 N N . GLU B 1 170 ? -28.484 35.812 14.047 1 91.75 170 GLU B N 1
ATOM 5605 C CA . GLU B 1 170 ? -27.656 36.781 13.312 1 91.75 170 GLU B CA 1
ATOM 5606 C C . GLU B 1 170 ? -26.297 36.938 13.977 1 91.75 170 GLU B C 1
ATOM 5608 O O . GLU B 1 170 ? -26.156 36.75 15.188 1 91.75 170 GLU B O 1
ATOM 5613 N N . ALA B 1 171 ? -25.391 37.344 13.211 1 94.19 171 ALA B N 1
ATOM 5614 C CA . ALA B 1 171 ? -24.031 37.531 13.711 1 94.19 171 ALA B CA 1
ATOM 5615 C C . ALA B 1 171 ? -23.984 38.688 14.711 1 94.19 171 ALA B C 1
ATOM 5617 O O . ALA B 1 171 ? -24.516 39.781 14.445 1 94.19 171 ALA B O 1
ATOM 5618 N N . ALA B 1 172 ? -23.406 38.5 15.852 1 94.38 172 ALA B N 1
ATOM 5619 C CA . ALA B 1 172 ? -23.172 39.531 16.844 1 94.38 172 ALA B CA 1
ATOM 5620 C C . ALA B 1 172 ? -22.109 40.531 16.359 1 94.38 172 ALA B C 1
ATOM 5622 O O . ALA B 1 172 ? -21.312 40.188 15.469 1 94.38 172 ALA B O 1
ATOM 5623 N N . PRO B 1 173 ? -22.125 41.688 16.906 1 94.56 173 PRO B N 1
ATOM 5624 C CA . PRO B 1 173 ? -21.109 42.656 16.516 1 94.56 173 PRO B CA 1
ATOM 5625 C C . PRO B 1 173 ? -19.688 42.156 16.688 1 94.56 173 PRO B C 1
ATOM 5627 O O . PRO B 1 173 ? -18.828 42.406 15.836 1 94.56 173 PRO B O 1
ATOM 5630 N N . SER B 1 174 ? -19.453 41.469 17.75 1 95 174 SER B N 1
ATOM 5631 C CA . SER B 1 174 ? -18.125 40.906 17.984 1 95 174 SER B CA 1
ATOM 5632 C C . SER B 1 174 ? -17.719 39.938 16.906 1 95 174 SER B C 1
ATOM 5634 O O . SER B 1 174 ? -16.562 39.875 16.5 1 95 174 SER B O 1
ATOM 5636 N N . THR B 1 175 ? -18.656 39.156 16.422 1 96.06 175 THR B N 1
ATOM 5637 C CA . THR B 1 175 ? -18.406 38.188 15.352 1 96.06 175 THR B CA 1
ATOM 5638 C C . THR B 1 175 ? -18.125 38.938 14.039 1 96.06 175 THR B C 1
ATOM 5640 O O . THR B 1 175 ? -17.25 38.531 13.266 1 96.06 175 THR B O 1
ATOM 5643 N N . LYS B 1 176 ? -18.844 39.969 13.781 1 95.94 176 LYS B N 1
ATOM 5644 C CA . LYS B 1 176 ? -18.625 40.781 12.594 1 95.94 176 LYS B CA 1
ATOM 5645 C C . LYS B 1 176 ? -17.234 41.438 12.625 1 95.94 176 LYS B C 1
ATOM 5647 O O . LYS B 1 176 ? -16.594 41.594 11.586 1 95.94 176 LYS B O 1
ATOM 5652 N N . GLN B 1 177 ? -16.906 41.781 13.797 1 95.81 177 GLN B N 1
ATOM 5653 C CA . GLN B 1 177 ? -15.578 42.344 13.969 1 95.81 177 GLN B CA 1
ATOM 5654 C C . GLN B 1 177 ? -14.492 41.344 13.562 1 95.81 177 GLN B C 1
ATOM 5656 O O . GLN B 1 177 ? -13.469 41.75 12.992 1 95.81 177 GLN B O 1
ATOM 5661 N N . LEU B 1 178 ? -14.656 40.094 13.867 1 96.25 178 LEU B N 1
ATOM 5662 C CA . LEU B 1 178 ? -13.695 39.062 13.469 1 96.25 178 LEU B CA 1
ATOM 5663 C C . LEU B 1 178 ? -13.531 39.031 11.953 1 96.25 178 LEU B C 1
ATOM 5665 O O . LEU B 1 178 ? -12.422 38.844 11.453 1 96.25 178 LEU B O 1
ATOM 5669 N N . GLU B 1 179 ? -14.633 39.125 11.289 1 95.94 179 GLU B N 1
ATOM 5670 C CA . GLU B 1 179 ? -14.578 39.094 9.828 1 95.94 179 GLU B CA 1
ATOM 5671 C C . GLU B 1 179 ? -13.703 40.25 9.297 1 95.94 179 GLU B C 1
ATOM 5673 O O . GLU B 1 179 ? -12.891 40.031 8.398 1 95.94 179 GLU B O 1
ATOM 5678 N N . THR B 1 180 ? -13.93 41.375 9.852 1 95.25 180 THR B N 1
ATOM 5679 C CA . THR B 1 180 ? -13.172 42.562 9.438 1 95.25 180 THR B CA 1
ATOM 5680 C C . THR B 1 180 ? -11.688 42.375 9.711 1 95.25 180 THR B C 1
ATOM 5682 O O . THR B 1 180 ? -10.844 42.719 8.883 1 95.25 180 THR B O 1
ATOM 5685 N N . ILE B 1 181 ? -11.383 41.844 10.805 1 96.75 181 ILE B N 1
ATOM 5686 C CA . ILE B 1 181 ? -9.992 41.656 11.203 1 96.75 181 ILE B CA 1
ATOM 5687 C C . ILE B 1 181 ? -9.312 40.625 10.289 1 96.75 181 ILE B C 1
ATOM 5689 O O . ILE B 1 181 ? -8.234 40.875 9.75 1 96.75 181 ILE B O 1
ATOM 5693 N N . PHE B 1 182 ? -9.969 39.469 10.07 1 96.75 182 PHE B N 1
ATOM 5694 C CA . PHE B 1 182 ? -9.406 38.438 9.195 1 96.75 182 PHE B CA 1
ATOM 5695 C C . PHE B 1 182 ? -9.25 38.969 7.773 1 96.75 182 PHE B C 1
ATOM 5697 O O . PHE B 1 182 ? -8.227 38.75 7.125 1 96.75 182 PHE B O 1
ATOM 5704 N N . ALA B 1 183 ? -10.25 39.688 7.309 1 94.25 183 ALA B N 1
ATOM 5705 C CA . ALA B 1 183 ? -10.234 40.219 5.949 1 94.25 183 ALA B CA 1
ATOM 5706 C C . ALA B 1 183 ? -9.109 41.25 5.777 1 94.25 183 ALA B C 1
ATOM 5708 O O . ALA B 1 183 ? -8.602 41.438 4.668 1 94.25 183 ALA B O 1
ATOM 5709 N N . GLY B 1 184 ? -8.719 41.812 6.797 1 94.5 184 GLY B N 1
ATOM 5710 C CA . GLY B 1 184 ? -7.656 42.812 6.766 1 94.5 184 GLY B CA 1
ATOM 5711 C C . GLY B 1 184 ? -6.27 42.188 6.758 1 94.5 184 GLY B C 1
ATOM 5712 O O . GLY B 1 184 ? -5.281 42.875 6.492 1 94.5 184 GLY B O 1
ATOM 5713 N N . CYS B 1 185 ? -6.176 40.969 7.027 1 95.81 185 CYS B N 1
ATOM 5714 C CA . CYS B 1 185 ? -4.895 40.25 7.02 1 95.81 185 CYS B CA 1
ATOM 5715 C C . CYS B 1 185 ? -4.492 39.875 5.602 1 95.81 185 CYS B C 1
ATOM 5717 O O . CYS B 1 185 ? -5.285 39.281 4.863 1 95.81 185 CYS B O 1
ATOM 5719 N N . LYS B 1 186 ? -3.357 40.219 5.254 1 94.75 186 LYS B N 1
ATOM 5720 C CA . LYS B 1 186 ? -2.838 39.75 3.971 1 94.75 186 LYS B CA 1
ATOM 5721 C C . LYS B 1 186 ? -2.768 38.25 3.926 1 94.75 186 LYS B C 1
ATOM 5723 O O . LYS B 1 186 ? -2.309 37.594 4.879 1 94.75 186 LYS B O 1
ATOM 5728 N N . GLY B 1 187 ? -3.266 37.688 2.82 1 95.31 187 GLY B N 1
ATOM 5729 C CA . GLY B 1 187 ? -3.168 36.25 2.637 1 95.31 187 GLY B CA 1
ATOM 5730 C C . GLY B 1 187 ? -4.266 35.5 3.348 1 95.31 187 GLY B C 1
ATOM 5731 O O . GLY B 1 187 ? -4.148 34.281 3.559 1 95.31 187 GLY B O 1
ATOM 5732 N N . VAL B 1 188 ? -5.27 36.125 3.84 1 96.44 188 VAL B N 1
ATOM 5733 C CA . VAL B 1 188 ? -6.383 35.469 4.508 1 96.44 188 VAL B CA 1
ATOM 5734 C C . VAL B 1 188 ? -7.703 35.938 3.9 1 96.44 188 VAL B C 1
ATOM 5736 O O . VAL B 1 188 ? -7.918 37.125 3.713 1 96.44 188 VAL B O 1
ATOM 5739 N N . ALA B 1 189 ? -8.469 35 3.51 1 96.25 189 ALA B N 1
ATOM 5740 C CA . ALA B 1 189 ? -9.859 35.312 3.184 1 96.25 189 ALA B CA 1
ATOM 5741 C C . ALA B 1 189 ? -10.781 34.969 4.352 1 96.25 189 ALA B C 1
ATOM 5743 O O . ALA B 1 189 ? -10.547 34 5.078 1 96.25 189 ALA B O 1
ATOM 5744 N N . ALA B 1 190 ? -11.75 35.781 4.59 1 96.25 190 ALA B N 1
ATOM 5745 C CA . ALA B 1 190 ? -12.688 35.562 5.688 1 96.25 190 ALA B CA 1
ATOM 5746 C C . ALA B 1 190 ? -14.133 35.562 5.184 1 96.25 190 ALA B C 1
ATOM 5748 O O . ALA B 1 190 ? -14.492 36.406 4.352 1 96.25 190 ALA B O 1
ATOM 5749 N N . HIS B 1 191 ? -14.875 34.625 5.641 1 95.75 191 HIS B N 1
ATOM 5750 C CA . HIS B 1 191 ? -16.281 34.531 5.266 1 95.75 191 HIS B CA 1
ATOM 5751 C C . HIS B 1 191 ? -17.172 34.344 6.492 1 95.75 191 HIS B C 1
ATOM 5753 O O . HIS B 1 191 ? -17.141 33.312 7.148 1 95.75 191 HIS B O 1
ATOM 5759 N N . LEU B 1 192 ? -17.891 35.375 6.758 1 96.94 192 LEU B N 1
ATOM 5760 C CA . LEU B 1 192 ? -18.953 35.25 7.766 1 96.94 192 LEU B CA 1
ATOM 5761 C C . LEU B 1 192 ? -20.203 34.625 7.176 1 96.94 192 LEU B C 1
ATOM 5763 O O . LEU B 1 192 ? -20.828 35.188 6.27 1 96.94 192 LEU B O 1
ATOM 5767 N N . GLU B 1 193 ? -20.547 33.5 7.695 1 94.5 193 GLU B N 1
ATOM 5768 C CA . GLU B 1 193 ? -21.656 32.719 7.125 1 94.5 193 GLU B CA 1
ATOM 5769 C C . GLU B 1 193 ? -22.922 32.844 7.961 1 94.5 193 GLU B C 1
ATOM 5771 O O . GLU B 1 193 ? -22.875 32.688 9.188 1 94.5 193 GLU B O 1
ATOM 5776 N N . SER B 1 194 ? -24.031 33.219 7.348 1 92.12 194 SER B N 1
ATOM 5777 C CA . SER B 1 194 ? -25.312 33.312 8.039 1 92.12 194 SER B CA 1
ATOM 5778 C C . SER B 1 194 ? -25.844 31.953 8.438 1 92.12 194 SER B C 1
ATOM 5780 O O . SER B 1 194 ? -26.484 31.812 9.477 1 92.12 194 SER B O 1
ATOM 5782 N N . ASP B 1 195 ? -25.625 30.984 7.613 1 90.5 195 ASP B N 1
ATOM 5783 C CA . ASP B 1 195 ? -25.984 29.594 7.898 1 90.5 195 ASP B CA 1
ATOM 5784 C C . ASP B 1 195 ? -24.75 28.719 8.055 1 90.5 195 ASP B C 1
ATOM 5786 O O . ASP B 1 195 ? -24.594 27.719 7.348 1 90.5 195 ASP B O 1
ATOM 5790 N N . ALA B 1 196 ? -23.969 29.094 9.102 1 92 196 ALA B N 1
ATOM 5791 C CA . ALA B 1 196 ? -22.641 28.516 9.25 1 92 196 ALA B CA 1
ATOM 5792 C C . ALA B 1 196 ? -22.719 27 9.508 1 92 196 ALA B C 1
ATOM 5794 O O . ALA B 1 196 ? -21.922 26.234 8.984 1 92 196 ALA B O 1
ATOM 5795 N N . LEU B 1 197 ? -23.703 26.609 10.258 1 90.81 197 LEU B N 1
ATOM 5796 C CA . LEU B 1 197 ? -23.828 25.203 10.609 1 90.81 197 LEU B CA 1
ATOM 5797 C C . LEU B 1 197 ? -24.125 24.359 9.383 1 90.81 197 LEU B C 1
ATOM 5799 O O . LEU B 1 197 ? -23.531 23.281 9.211 1 90.81 197 LEU B O 1
ATOM 5803 N N . SER B 1 198 ? -25 24.812 8.516 1 90.25 198 SER B N 1
ATOM 5804 C CA . SER B 1 198 ? -25.328 24.094 7.285 1 90.25 198 SER B CA 1
ATOM 5805 C C . SER B 1 198 ? -24.125 23.984 6.371 1 90.25 198 SER B C 1
ATOM 5807 O O . SER B 1 198 ? -23.875 22.938 5.781 1 90.25 198 SER B O 1
ATOM 5809 N N . LYS B 1 199 ? -23.438 25.047 6.293 1 90.25 199 LYS B N 1
ATOM 5810 C CA . LYS B 1 199 ? -22.25 25.047 5.434 1 90.25 199 LYS B CA 1
ATOM 5811 C C . LYS B 1 199 ? -21.172 24.141 5.984 1 90.25 199 LYS B C 1
ATOM 5813 O O . LYS B 1 199 ? -20.438 23.5 5.219 1 90.25 199 LYS B O 1
ATOM 5818 N N . CYS B 1 200 ? -21.062 24.141 7.254 1 91.12 200 CYS B N 1
ATOM 5819 C CA . CYS B 1 200 ? -20.125 23.234 7.891 1 91.12 200 CYS B CA 1
ATOM 5820 C C . CYS B 1 200 ? -20.453 21.781 7.574 1 91.12 200 CYS B C 1
ATOM 5822 O O . CYS B 1 200 ? -19.562 20.969 7.293 1 91.12 200 CYS B O 1
ATOM 5824 N N . TRP B 1 201 ? -21.719 21.406 7.602 1 91.81 201 TRP B N 1
ATOM 5825 C CA . TRP B 1 201 ? -22.156 20.047 7.285 1 91.81 201 TRP B CA 1
ATOM 5826 C C . TRP B 1 201 ? -21.891 19.719 5.824 1 91.81 201 TRP B C 1
ATOM 5828 O O . TRP B 1 201 ? -21.562 18.578 5.496 1 91.81 201 TRP B O 1
ATOM 5838 N N . GLU B 1 202 ? -22.047 20.75 5.012 1 91.19 202 GLU B N 1
ATOM 5839 C CA . GLU B 1 202 ? -21.75 20.547 3.596 1 91.19 202 GLU B CA 1
ATOM 5840 C C . GLU B 1 202 ? -20.281 20.188 3.395 1 91.19 202 GLU B C 1
ATOM 5842 O O . GLU B 1 202 ? -19.953 19.25 2.672 1 91.19 202 GLU B O 1
ATOM 5847 N N . LYS B 1 203 ? -19.453 20.922 4.004 1 90.25 203 LYS B N 1
ATOM 5848 C CA . LYS B 1 203 ? -18.016 20.641 3.916 1 90.25 203 LYS B CA 1
ATOM 5849 C C . LYS B 1 203 ? -17.703 19.266 4.504 1 90.25 203 LYS B C 1
ATOM 5851 O O . LYS B 1 203 ? -16.922 18.5 3.918 1 90.25 203 LYS B O 1
ATOM 5856 N N . PHE B 1 204 ? -18.312 19.016 5.645 1 93.19 204 PHE B N 1
ATOM 5857 C CA . PHE B 1 204 ? -18.109 17.75 6.316 1 93.19 204 PHE B CA 1
ATOM 5858 C C . PHE B 1 204 ? -18.516 16.594 5.406 1 93.19 204 PHE B C 1
ATOM 5860 O O . PHE B 1 204 ? -17.781 15.602 5.293 1 93.19 204 PHE B O 1
ATOM 5867 N N . SER B 1 205 ? -19.656 16.734 4.77 1 95.31 205 SER B N 1
ATOM 5868 C CA . SER B 1 205 ? -20.156 15.68 3.9 1 95.31 205 SER B CA 1
ATOM 5869 C C . SER B 1 205 ? -19.188 15.391 2.76 1 95.31 205 SER B C 1
ATOM 5871 O O . SER B 1 205 ? -18.922 14.227 2.449 1 95.31 205 SER B O 1
ATOM 5873 N N . PHE B 1 206 ? -18.719 16.453 2.213 1 94.69 206 PHE B N 1
ATOM 5874 C CA . PHE B 1 206 ? -17.812 16.312 1.073 1 94.69 206 PHE B CA 1
ATOM 5875 C C . PHE B 1 206 ? -16.5 15.656 1.496 1 94.69 206 PHE B C 1
ATOM 5877 O O . PHE B 1 206 ? -16.062 14.68 0.882 1 94.69 206 PHE B O 1
ATOM 5884 N N . ILE B 1 207 ? -15.875 16.156 2.543 1 93.62 207 ILE B N 1
ATOM 5885 C CA . ILE B 1 207 ? -14.562 15.672 2.951 1 93.62 207 ILE B CA 1
ATOM 5886 C C . ILE B 1 207 ? -14.68 14.258 3.506 1 93.62 207 ILE B C 1
ATOM 5888 O O . ILE B 1 207 ? -13.797 13.422 3.285 1 93.62 207 ILE B O 1
ATOM 5892 N N . CYS B 1 208 ? -15.695 13.984 4.246 1 96.5 208 CYS B N 1
ATOM 5893 C CA . CYS B 1 208 ? -15.914 12.68 4.848 1 96.5 208 CYS B CA 1
ATOM 5894 C C . CYS B 1 208 ? -16.141 11.617 3.777 1 96.5 208 CYS B C 1
ATOM 5896 O O . CYS B 1 208 ? -15.5 10.562 3.805 1 96.5 208 CYS B O 1
ATOM 5898 N N . ALA B 1 209 ? -17.047 11.898 2.822 1 97.94 209 ALA B N 1
ATOM 5899 C CA . ALA B 1 209 ? -17.312 10.953 1.742 1 97.94 209 ALA B CA 1
ATOM 5900 C C . ALA B 1 209 ? -16.078 10.727 0.886 1 97.94 209 ALA B C 1
ATOM 5902 O O . ALA B 1 209 ? -15.781 9.586 0.499 1 97.94 209 ALA B O 1
ATOM 5903 N N . THR B 1 210 ? -15.398 11.797 0.603 1 97.19 210 THR B N 1
ATOM 5904 C CA . THR B 1 210 ? -14.203 11.703 -0.223 1 97.19 210 THR B CA 1
ATOM 5905 C C . THR B 1 210 ? -13.117 10.891 0.483 1 97.19 210 THR B C 1
ATOM 5907 O O . THR B 1 210 ? -12.445 10.07 -0.14 1 97.19 210 THR B O 1
ATOM 5910 N N . THR B 1 211 ? -12.961 11.125 1.744 1 96.88 211 THR B N 1
ATOM 5911 C CA . THR B 1 211 ? -12.008 10.352 2.535 1 96.88 211 THR B CA 1
ATOM 5912 C C . THR B 1 211 ? -12.383 8.875 2.521 1 96.88 211 THR B C 1
ATOM 5914 O O . THR B 1 211 ? -11.516 8.016 2.357 1 96.88 211 THR B O 1
ATOM 5917 N N . ALA B 1 212 ? -13.664 8.602 2.734 1 98.44 212 ALA B N 1
ATOM 5918 C CA . ALA B 1 212 ? -14.133 7.223 2.75 1 98.44 212 ALA B CA 1
ATOM 5919 C C . ALA B 1 212 ? -13.711 6.484 1.482 1 98.44 212 ALA B C 1
ATOM 5921 O O . ALA B 1 212 ? -13.133 5.398 1.553 1 98.44 212 ALA B O 1
ATOM 5922 N N . VAL B 1 213 ? -13.953 7.098 0.38 1 98.12 213 VAL B N 1
ATOM 5923 C CA . VAL B 1 213 ? -13.695 6.449 -0.902 1 98.12 213 VAL B CA 1
ATOM 5924 C C . VAL B 1 213 ? -12.195 6.375 -1.15 1 98.12 213 VAL B C 1
ATOM 5926 O O . VAL B 1 213 ? -11.664 5.312 -1.496 1 98.12 213 VAL B O 1
ATOM 5929 N N . GLN B 1 214 ? -11.484 7.438 -0.938 1 95.25 214 GLN B N 1
ATOM 5930 C CA . GLN B 1 214 ? -10.062 7.5 -1.237 1 95.25 214 GLN B CA 1
ATOM 5931 C C . GLN B 1 214 ? -9.273 6.535 -0.354 1 95.25 214 GLN B C 1
ATOM 5933 O O . GLN B 1 214 ? -8.469 5.742 -0.851 1 95.25 214 GLN B O 1
ATOM 5938 N N . ALA B 1 215 ? -9.492 6.656 0.921 1 95.81 215 ALA B N 1
ATOM 5939 C CA . ALA B 1 215 ? -8.688 5.887 1.871 1 95.81 215 ALA B CA 1
ATOM 5940 C C . ALA B 1 215 ? -8.969 4.395 1.746 1 95.81 215 ALA B C 1
ATOM 5942 O O . ALA B 1 215 ? -8.062 3.57 1.904 1 95.81 215 ALA B O 1
ATOM 5943 N N . THR B 1 216 ? -10.203 4.012 1.48 1 97.25 216 THR B N 1
ATOM 5944 C CA . THR B 1 216 ? -10.57 2.602 1.39 1 97.25 216 THR B CA 1
ATOM 5945 C C . THR B 1 216 ? -10.078 2 0.076 1 97.25 216 THR B C 1
ATOM 5947 O O . THR B 1 216 ? -9.719 0.824 0.023 1 97.25 216 THR B O 1
ATOM 5950 N N . THR B 1 217 ? -10.094 2.764 -0.975 1 94.94 217 THR B N 1
ATOM 5951 C CA . THR B 1 217 ? -9.641 2.295 -2.279 1 94.94 217 THR B CA 1
ATOM 5952 C C . THR B 1 217 ? -8.141 2.039 -2.271 1 94.94 217 THR B C 1
ATOM 5954 O O . THR B 1 217 ? -7.656 1.125 -2.943 1 94.94 217 THR B O 1
ATOM 5957 N N . GLY B 1 218 ? -7.441 2.857 -1.493 1 89.44 218 GLY B N 1
ATOM 5958 C CA . GLY B 1 218 ? -6.004 2.668 -1.389 1 89.44 218 GLY B CA 1
ATOM 5959 C C . GLY B 1 218 ? -5.227 3.967 -1.459 1 89.44 218 GLY B C 1
ATOM 5960 O O . GLY B 1 218 ? -5.793 5.023 -1.74 1 89.44 218 GLY B O 1
ATOM 5961 N N . PRO B 1 219 ? -3.939 3.879 -1.282 1 82.94 219 PRO B N 1
ATOM 5962 C CA . PRO B 1 219 ? -3.117 5.09 -1.211 1 82.94 219 PRO B CA 1
ATOM 5963 C C . PRO B 1 219 ? -3.025 5.82 -2.549 1 82.94 219 PRO B C 1
ATOM 5965 O O . PRO B 1 219 ? -2.773 7.027 -2.58 1 82.94 219 PRO B O 1
ATOM 5968 N N . SER B 1 220 ? -3.23 5.172 -3.658 1 81.25 220 SER B N 1
ATOM 5969 C CA . SER B 1 220 ? -3.09 5.777 -4.98 1 81.25 220 SER B CA 1
ATOM 5970 C C . SER B 1 220 ? -4.402 6.391 -5.449 1 81.25 220 SER B C 1
ATOM 5972 O O . SER B 1 220 ? -4.477 6.953 -6.547 1 81.25 220 SER B O 1
ATOM 5974 N N . ALA B 1 221 ? -5.395 6.285 -4.641 1 88.69 221 ALA B N 1
ATOM 5975 C CA . ALA B 1 221 ? -6.684 6.848 -5.027 1 88.69 221 ALA B CA 1
ATOM 5976 C C . ALA B 1 221 ? -6.742 8.344 -4.723 1 88.69 221 ALA B C 1
ATOM 5978 O O . ALA B 1 221 ? -6.906 8.742 -3.566 1 88.69 221 ALA B O 1
ATOM 5979 N N . THR B 1 222 ? -6.594 9.156 -5.766 1 88.88 222 THR B N 1
ATOM 5980 C CA . THR B 1 222 ? -6.691 10.609 -5.629 1 88.88 222 THR B CA 1
ATOM 5981 C C . THR B 1 222 ? -8.102 11.086 -5.945 1 88.88 222 THR B C 1
ATOM 5983 O O . THR B 1 222 ? -8.938 10.312 -6.426 1 88.88 222 THR B O 1
ATOM 5986 N N . GLN B 1 223 ? -8.406 12.297 -5.613 1 91.62 223 GLN B N 1
ATOM 5987 C CA . GLN B 1 223 ? -9.758 12.836 -5.734 1 91.62 223 GLN B CA 1
ATOM 5988 C C . GLN B 1 223 ? -10.219 12.828 -7.188 1 91.62 223 GLN B C 1
ATOM 5990 O O . GLN B 1 223 ? -11.375 12.5 -7.477 1 91.62 223 GLN B O 1
ATOM 5995 N N . ASP B 1 224 ? -9.367 13.148 -8.086 1 90.25 224 ASP B N 1
ATOM 5996 C CA . ASP B 1 224 ? -9.727 13.258 -9.492 1 90.25 224 ASP B CA 1
ATOM 5997 C C . ASP B 1 224 ? -10.062 11.891 -10.086 1 90.25 224 ASP B C 1
ATOM 5999 O O . ASP B 1 224 ? -10.727 11.797 -11.117 1 90.25 224 ASP B O 1
ATOM 6003 N N . LEU B 1 225 ? -9.641 10.812 -9.523 1 92.19 225 LEU B N 1
ATOM 6004 C CA . LEU B 1 225 ? -9.906 9.469 -10.023 1 92.19 225 LEU B CA 1
ATOM 6005 C C . LEU B 1 225 ? -11.336 9.047 -9.703 1 92.19 225 LEU B C 1
ATOM 6007 O O . LEU B 1 225 ? -11.914 8.203 -10.398 1 92.19 225 LEU B O 1
ATOM 6011 N N . ILE B 1 226 ? -11.961 9.617 -8.688 1 96 226 ILE B N 1
ATOM 6012 C CA . ILE B 1 226 ? -13.273 9.203 -8.211 1 96 226 ILE B CA 1
ATOM 6013 C C . ILE B 1 226 ? -14.305 9.359 -9.328 1 96 226 ILE B C 1
ATOM 6015 O O . ILE B 1 226 ? -15.023 8.406 -9.648 1 96 226 ILE B O 1
ATOM 6019 N N . PRO B 1 227 ? -14.297 10.523 -10.023 1 95.94 227 PRO B N 1
ATOM 6020 C CA . PRO B 1 227 ? -15.305 10.656 -11.086 1 95.94 227 PRO B CA 1
ATOM 6021 C C . PRO B 1 227 ? -14.938 9.883 -12.344 1 95.94 227 PRO B C 1
ATOM 6023 O O . PRO B 1 227 ? -15.766 9.742 -13.25 1 95.94 227 PRO B O 1
ATOM 6026 N N . GLN B 1 228 ? -13.727 9.414 -12.453 1 93.69 228 GLN B N 1
ATOM 6027 C CA . GLN B 1 228 ? -13.273 8.719 -13.656 1 93.69 228 GLN B CA 1
ATOM 6028 C C . GLN B 1 228 ? -13.594 7.23 -13.586 1 93.69 228 GLN B C 1
ATOM 6030 O O . GLN B 1 228 ? -13.547 6.531 -14.602 1 93.69 228 GLN B O 1
ATOM 6035 N N . VAL B 1 229 ? -13.781 6.707 -12.453 1 95 229 VAL B N 1
ATOM 6036 C CA . VAL B 1 229 ? -14.078 5.297 -12.234 1 95 229 VAL B CA 1
ATOM 6037 C C . VAL B 1 229 ? -15.523 5.137 -11.781 1 95 229 VAL B C 1
ATOM 6039 O O . VAL B 1 229 ? -15.867 5.465 -10.641 1 95 229 VAL B O 1
ATOM 6042 N N . PRO B 1 230 ? -16.328 4.586 -12.547 1 95.31 230 PRO B N 1
ATOM 6043 C CA . PRO B 1 230 ? -17.75 4.527 -12.273 1 95.31 230 PRO B CA 1
ATOM 6044 C C . PRO B 1 230 ? -18.062 3.908 -10.906 1 95.31 230 PRO B C 1
ATOM 6046 O O . PRO B 1 230 ? -18.938 4.406 -10.188 1 95.31 230 PRO B O 1
ATOM 6049 N N . GLU B 1 231 ? -17.391 2.863 -10.539 1 95.38 231 GLU B N 1
ATOM 6050 C CA . GLU B 1 231 ? -17.625 2.213 -9.25 1 95.38 231 GLU B CA 1
ATOM 6051 C C . GLU B 1 231 ? -17.312 3.148 -8.086 1 95.38 231 GLU B C 1
ATOM 6053 O O . GLU B 1 231 ? -18.031 3.178 -7.09 1 95.38 231 GLU B O 1
ATOM 6058 N N . LEU B 1 232 ? -16.281 3.918 -8.156 1 97.19 232 LEU B N 1
ATOM 6059 C CA . LEU B 1 232 ? -15.891 4.844 -7.102 1 97.19 232 LEU B CA 1
ATOM 6060 C C . LEU B 1 232 ? -16.875 6 -7.008 1 97.19 232 LEU B C 1
ATOM 6062 O O . LEU B 1 232 ? -17.203 6.457 -5.906 1 97.19 232 LEU B O 1
ATOM 6066 N N . LEU B 1 233 ? -17.297 6.457 -8.18 1 97.75 233 LEU B N 1
ATOM 6067 C CA . LEU B 1 233 ? -18.266 7.551 -8.188 1 97.75 233 LEU B CA 1
ATOM 6068 C C . LEU B 1 233 ? -19.578 7.117 -7.539 1 97.75 233 LEU B C 1
ATOM 6070 O O . LEU B 1 233 ? -20.172 7.879 -6.777 1 97.75 233 LEU B O 1
ATOM 6074 N N . THR B 1 234 ? -20.031 5.926 -7.883 1 97.81 234 THR B N 1
ATOM 6075 C CA . THR B 1 234 ? -21.234 5.387 -7.262 1 97.81 234 THR B CA 1
ATOM 6076 C C . THR B 1 234 ? -21.062 5.281 -5.75 1 97.81 234 THR B C 1
ATOM 6078 O O . THR B 1 234 ? -21.969 5.629 -4.988 1 97.81 234 THR B O 1
ATOM 6081 N N . MET B 1 235 ? -19.953 4.793 -5.32 1 98 235 MET B N 1
ATOM 6082 C CA . MET B 1 235 ? -19.641 4.684 -3.898 1 98 235 MET B CA 1
ATOM 6083 C C . MET B 1 235 ? -19.641 6.055 -3.23 1 98 235 MET B C 1
ATOM 6085 O O . MET B 1 235 ? -20.172 6.211 -2.131 1 98 235 MET B O 1
ATOM 6089 N N . TRP B 1 236 ? -19.016 7.023 -3.848 1 98.25 236 TRP B N 1
ATOM 6090 C CA . TRP B 1 236 ? -18.938 8.383 -3.32 1 98.25 236 TRP B CA 1
ATOM 6091 C C . TRP B 1 236 ? -20.328 8.992 -3.166 1 98.25 236 TRP B C 1
ATOM 6093 O O . TRP B 1 236 ? -20.641 9.586 -2.135 1 98.25 236 TRP B O 1
ATOM 6103 N N . ARG B 1 237 ? -21.219 8.844 -4.195 1 97.81 237 ARG B N 1
ATOM 6104 C CA . ARG B 1 237 ? -22.594 9.328 -4.137 1 97.81 237 ARG B CA 1
ATOM 6105 C C . ARG B 1 237 ? -23.344 8.695 -2.971 1 97.81 237 ARG B C 1
ATOM 6107 O O . ARG B 1 237 ? -24.078 9.375 -2.248 1 97.81 237 ARG B O 1
ATOM 6114 N N . SER B 1 238 ? -23.156 7.395 -2.828 1 97.81 238 SER B N 1
ATOM 6115 C CA . SER B 1 238 ? -23.812 6.688 -1.74 1 97.81 238 SER B CA 1
ATOM 6116 C C . SER B 1 238 ? -23.359 7.203 -0.381 1 97.81 238 SER B C 1
ATOM 6118 O O . SER B 1 238 ? -24.172 7.398 0.521 1 97.81 238 SER B O 1
ATOM 6120 N N . ALA B 1 239 ? -22.031 7.359 -0.21 1 98.25 239 ALA B N 1
ATOM 6121 C CA . ALA B 1 239 ? -21.5 7.902 1.035 1 98.25 239 ALA B CA 1
ATOM 6122 C C . ALA B 1 239 ? -22.062 9.289 1.313 1 98.25 239 ALA B C 1
ATOM 6124 O O . ALA B 1 239 ? -22.453 9.594 2.441 1 98.25 239 ALA B O 1
ATOM 6125 N N . MET B 1 240 ? -22.094 10.117 0.29 1 97.44 240 MET B N 1
ATOM 6126 C CA . MET B 1 240 ? -22.641 11.461 0.411 1 97.44 240 MET B CA 1
ATOM 6127 C C . MET B 1 240 ? -24.094 11.414 0.856 1 97.44 240 MET B C 1
ATOM 6129 O O . MET B 1 240 ? -24.5 12.164 1.746 1 97.44 240 MET B O 1
ATOM 6133 N N . GLN B 1 241 ? -24.859 10.57 0.273 1 97.12 241 GLN B N 1
ATOM 6134 C CA . GLN B 1 241 ? -26.281 10.445 0.585 1 97.12 241 GLN B CA 1
ATOM 6135 C C . GLN B 1 241 ? -26.484 10 2.029 1 97.12 241 GLN B C 1
ATOM 6137 O O . GLN B 1 241 ? -27.422 10.461 2.701 1 97.12 241 GLN B O 1
ATOM 6142 N N . GLU B 1 242 ? -25.672 9.055 2.488 1 97.5 242 GLU B N 1
ATOM 6143 C CA . GLU B 1 242 ? -25.75 8.609 3.875 1 97.5 242 GLU B CA 1
ATOM 6144 C C . GLU B 1 242 ? -25.516 9.758 4.844 1 97.5 242 GLU B C 1
ATOM 6146 O O . GLU B 1 242 ? -26.25 9.93 5.82 1 97.5 242 GLU B O 1
ATOM 6151 N N . ILE B 1 243 ? -24.484 10.539 4.605 1 96.56 243 ILE B N 1
ATOM 6152 C CA . ILE B 1 243 ? -24.141 11.648 5.492 1 96.56 243 ILE B CA 1
ATOM 6153 C C . ILE B 1 243 ? -25.234 12.719 5.434 1 96.56 243 ILE B C 1
ATOM 6155 O O . ILE B 1 243 ? -25.578 13.32 6.453 1 96.56 243 ILE B O 1
ATOM 6159 N N . MET B 1 244 ? -25.734 12.93 4.262 1 95.69 244 MET B N 1
ATOM 6160 C CA . MET B 1 244 ? -26.828 13.883 4.105 1 95.69 244 MET B CA 1
ATOM 6161 C C . MET B 1 244 ? -28.047 13.445 4.914 1 95.69 244 MET B C 1
ATOM 6163 O O . MET B 1 244 ? -28.734 14.273 5.516 1 95.69 244 MET B O 1
ATOM 6167 N N . ALA B 1 245 ? -28.359 12.164 4.875 1 96 245 ALA B N 1
ATOM 6168 C CA . ALA B 1 245 ? -29.469 11.641 5.672 1 96 245 ALA B CA 1
ATOM 6169 C C . ALA B 1 245 ? -29.234 11.898 7.16 1 96 245 ALA B C 1
ATOM 6171 O O . ALA B 1 245 ? -30.172 12.242 7.887 1 96 245 ALA B O 1
ATOM 6172 N N . VAL B 1 246 ? -28.016 11.727 7.582 1 95.69 246 VAL B N 1
ATOM 6173 C CA . VAL B 1 246 ? -27.688 12.008 8.977 1 95.69 246 VAL B CA 1
ATOM 6174 C C . VAL B 1 246 ? -27.844 13.492 9.258 1 95.69 246 VAL B C 1
ATOM 6176 O O . VAL B 1 246 ? -28.406 13.883 10.289 1 95.69 246 VAL B O 1
ATOM 6179 N N . ALA B 1 247 ? -27.344 14.352 8.352 1 93.75 247 ALA B N 1
ATOM 6180 C CA . ALA B 1 247 ? -27.469 15.797 8.492 1 93.75 247 ALA B CA 1
ATOM 6181 C C . ALA B 1 247 ? -28.938 16.219 8.609 1 93.75 247 ALA B C 1
ATOM 6183 O O . ALA B 1 247 ? -29.281 17.094 9.406 1 93.75 247 ALA B O 1
ATOM 6184 N N . HIS B 1 248 ? -29.734 15.578 7.82 1 93.88 248 HIS B N 1
ATOM 6185 C CA . HIS B 1 248 ? -31.172 15.859 7.832 1 93.88 248 HIS B CA 1
ATOM 6186 C C . HIS B 1 248 ? -31.766 15.602 9.211 1 93.88 248 HIS B C 1
ATOM 6188 O O . HIS B 1 248 ? -32.656 16.344 9.656 1 93.88 248 HIS B O 1
ATOM 6194 N N . SER B 1 249 ? -31.312 14.617 9.836 1 91.56 249 SER B N 1
ATOM 6195 C CA . SER B 1 249 ? -31.812 14.289 11.164 1 91.56 249 SER B CA 1
ATOM 6196 C C . SER B 1 249 ? -31.406 15.344 12.188 1 91.56 249 SER B C 1
ATOM 6198 O O . SER B 1 249 ? -31.984 15.422 13.266 1 91.56 249 SER B O 1
ATOM 6200 N N . HIS B 1 250 ? -30.5 16.188 11.875 1 86.75 250 HIS B N 1
ATOM 6201 C CA . HIS B 1 250 ? -30.047 17.281 12.742 1 86.75 250 HIS B CA 1
ATOM 6202 C C . HIS B 1 250 ? -30.578 18.609 12.242 1 86.75 250 HIS B C 1
ATOM 6204 O O . HIS B 1 250 ? -30.094 19.672 12.648 1 86.75 250 HIS B O 1
ATOM 6210 N N . GLY B 1 251 ? -31.453 18.531 11.273 1 87.69 251 GLY B N 1
ATOM 6211 C CA . GLY B 1 251 ? -32.156 19.719 10.812 1 87.69 251 GLY B CA 1
ATOM 6212 C C . GLY B 1 251 ? -31.422 20.422 9.688 1 87.69 251 GLY B C 1
ATOM 6213 O O . GLY B 1 251 ? -31.781 21.547 9.305 1 87.69 251 GLY B O 1
ATOM 6214 N N . ILE B 1 252 ? -30.422 19.828 9.211 1 88.75 252 ILE B N 1
ATOM 6215 C CA . ILE B 1 252 ? -29.656 20.406 8.117 1 88.75 252 ILE B CA 1
ATOM 6216 C C . ILE B 1 252 ? -30.141 19.812 6.789 1 88.75 252 ILE B C 1
ATOM 6218 O O . ILE B 1 252 ? -30 18.609 6.547 1 88.75 252 ILE B O 1
ATOM 6222 N N . ASN B 1 253 ? -30.656 20.688 5.973 1 86 253 ASN B N 1
ATOM 6223 C CA . ASN B 1 253 ? -31.25 20.219 4.727 1 86 253 ASN B CA 1
ATOM 6224 C C . ASN B 1 253 ? -30.531 20.797 3.51 1 86 253 ASN B C 1
ATOM 6226 O O . ASN B 1 253 ? -30.422 22.016 3.369 1 86 253 ASN B O 1
ATOM 6230 N N . TYR B 1 254 ? -29.828 20.078 2.898 1 77.31 254 TYR B N 1
ATOM 6231 C CA . TYR B 1 254 ? -29.312 20.516 1.604 1 77.31 254 TYR B CA 1
ATOM 6232 C C . TYR B 1 254 ? -29.688 19.516 0.507 1 77.31 254 TYR B C 1
ATOM 6234 O O . TYR B 1 254 ? -30.031 18.375 0.792 1 77.31 254 TYR B O 1
ATOM 6242 N N . GLN B 1 255 ? -29.797 20 -0.745 1 78.06 255 GLN B N 1
ATOM 6243 C CA . GLN B 1 255 ? -30.422 19.312 -1.862 1 78.06 255 GLN B CA 1
ATOM 6244 C C . GLN B 1 255 ? -29.453 18.344 -2.527 1 78.06 255 GLN B C 1
ATOM 6246 O O . GLN B 1 255 ? -28.234 18.578 -2.543 1 78.06 255 GLN B O 1
ATOM 6251 N N . GLU B 1 256 ? -30.031 17.312 -3.061 1 82.75 256 GLU B N 1
ATOM 6252 C CA . GLU B 1 256 ? -29.297 16.266 -3.762 1 82.75 256 GLU B CA 1
ATOM 6253 C C . GLU B 1 256 ? -28.5 16.844 -4.93 1 82.75 256 GLU B C 1
ATOM 6255 O O . GLU B 1 256 ? -27.422 16.344 -5.262 1 82.75 256 GLU B O 1
ATOM 6260 N N . GLU B 1 257 ? -29.094 17.781 -5.484 1 87.31 257 GLU B N 1
ATOM 6261 C CA . GLU B 1 257 ? -28.422 18.438 -6.602 1 87.31 257 GLU B CA 1
ATOM 6262 C C . GLU B 1 257 ? -27.062 18.969 -6.188 1 87.31 257 GLU B C 1
ATOM 6264 O O . GLU B 1 257 ? -26.172 19.125 -7.023 1 87.31 257 GLU B O 1
ATOM 6269 N N . TRP B 1 258 ? -26.969 19.156 -4.949 1 88.81 258 TRP B N 1
ATOM 6270 C CA . TRP B 1 258 ? -25.703 19.672 -4.414 1 88.81 258 TRP B CA 1
ATOM 6271 C C . TRP B 1 258 ? -24.578 18.656 -4.617 1 88.81 258 TRP B C 1
ATOM 6273 O O . TRP B 1 258 ? -23.438 19.031 -4.867 1 88.81 258 TRP B O 1
ATOM 6283 N N . ILE B 1 259 ? -24.938 17.391 -4.547 1 92.56 259 ILE B N 1
ATOM 6284 C CA . ILE B 1 259 ? -23.953 16.328 -4.723 1 92.56 259 ILE B CA 1
ATOM 6285 C C . ILE B 1 259 ? -23.344 16.406 -6.117 1 92.56 259 ILE B C 1
ATOM 6287 O O . ILE B 1 259 ? -22.109 16.406 -6.27 1 92.56 259 ILE B O 1
ATOM 6291 N N . GLU B 1 260 ? -24.188 16.531 -7.105 1 94.19 260 GLU B N 1
ATOM 6292 C CA . GLU B 1 260 ? -23.719 16.531 -8.492 1 94.19 260 GLU B CA 1
ATOM 6293 C C . GLU B 1 260 ? -22.859 17.766 -8.781 1 94.19 260 GLU B C 1
ATOM 6295 O O . GLU B 1 260 ? -21.922 17.688 -9.586 1 94.19 260 GLU B O 1
ATOM 6300 N N . LYS B 1 261 ? -23.172 18.812 -8.117 1 92.94 261 LYS B N 1
ATOM 6301 C CA . LYS B 1 261 ? -22.422 20.062 -8.305 1 92.94 261 LYS B CA 1
ATOM 6302 C C . LYS B 1 261 ? -21.031 19.953 -7.715 1 92.94 261 LYS B C 1
ATOM 6304 O O . LYS B 1 261 ? -20.156 20.797 -8.008 1 92.94 261 LYS B O 1
ATOM 6309 N N . ARG B 1 262 ? -20.766 18.969 -6.914 1 94.06 262 ARG B N 1
ATOM 6310 C CA . ARG B 1 262 ? -19.453 18.797 -6.289 1 94.06 262 ARG B CA 1
ATOM 6311 C C . ARG B 1 262 ? -18.547 17.922 -7.141 1 94.06 262 ARG B C 1
ATOM 6313 O O . ARG B 1 262 ? -17.344 17.891 -6.926 1 94.06 262 ARG B O 1
ATOM 6320 N N . ILE B 1 263 ? -19.062 17.234 -8.133 1 95.5 263 ILE B N 1
ATOM 6321 C CA . ILE B 1 263 ? -18.297 16.297 -8.938 1 95.5 263 ILE B CA 1
ATOM 6322 C C . ILE B 1 263 ? -17.219 17.047 -9.719 1 95.5 263 ILE B C 1
ATOM 6324 O O . ILE B 1 263 ? -16.078 16.609 -9.797 1 95.5 263 ILE B O 1
ATOM 6328 N N . PRO B 1 264 ? -17.531 18.266 -10.297 1 93.75 264 PRO B N 1
ATOM 6329 C CA . PRO B 1 264 ? -16.469 19.016 -10.961 1 93.75 264 PRO B CA 1
ATOM 6330 C C . PRO B 1 264 ? -15.32 19.375 -10.016 1 93.75 264 PRO B C 1
ATOM 6332 O O . PRO B 1 264 ? -14.164 19.469 -10.445 1 93.75 264 PRO B O 1
ATOM 6335 N N . VAL B 1 265 ? -15.617 19.609 -8.758 1 89.56 265 VAL B N 1
ATOM 6336 C CA . VAL B 1 265 ? -14.586 19.906 -7.766 1 89.56 265 VAL B CA 1
ATOM 6337 C C . VAL B 1 265 ? -13.617 18.734 -7.652 1 89.56 265 VAL B C 1
ATOM 6339 O O . VAL B 1 265 ? -12.406 18.938 -7.586 1 89.56 265 VAL B O 1
ATOM 6342 N N . LEU B 1 266 ? -14.141 17.5 -7.621 1 93.5 266 LEU B N 1
ATOM 6343 C CA . LEU B 1 266 ? -13.305 16.312 -7.602 1 93.5 266 LEU B CA 1
ATOM 6344 C C . LEU B 1 266 ? -12.422 16.234 -8.844 1 93.5 266 LEU B C 1
ATOM 6346 O O . LEU B 1 266 ? -11.234 15.945 -8.75 1 93.5 266 LEU B O 1
ATOM 6350 N N . ARG B 1 267 ? -12.984 16.531 -9.977 1 92.06 267 ARG B N 1
ATOM 6351 C CA . ARG B 1 267 ? -12.281 16.438 -11.25 1 92.06 267 ARG B CA 1
ATOM 6352 C C . ARG B 1 267 ? -11.094 17.406 -11.297 1 92.06 267 ARG B C 1
ATOM 6354 O O . ARG B 1 267 ? -10.055 17.078 -11.883 1 92.06 267 ARG B O 1
ATOM 6361 N N . GLU B 1 268 ? -11.25 18.484 -10.688 1 86.62 268 GLU B N 1
ATOM 6362 C CA . GLU B 1 268 ? -10.242 19.531 -10.75 1 86.62 268 GLU B CA 1
ATOM 6363 C C . GLU B 1 268 ? -9.133 19.312 -9.727 1 86.62 268 GLU B C 1
ATOM 6365 O O . GLU B 1 268 ? -8.062 19.906 -9.82 1 86.62 268 GLU B O 1
ATOM 6370 N N . ALA B 1 269 ? -9.383 18.5 -8.789 1 84.62 269 ALA B N 1
ATOM 6371 C CA . ALA B 1 269 ? -8.406 18.25 -7.734 1 84.62 269 ALA B CA 1
ATOM 6372 C C . ALA B 1 269 ? -7.422 17.156 -8.148 1 84.62 269 ALA B C 1
ATOM 6374 O O . ALA B 1 269 ? -7.312 16.125 -7.488 1 84.62 269 ALA B O 1
ATOM 6375 N N . VAL B 1 270 ? -6.645 17.438 -9.148 1 81.94 270 VAL B N 1
ATOM 6376 C CA . VAL B 1 270 ? -5.75 16.484 -9.773 1 81.94 270 VAL B CA 1
ATOM 6377 C C . VAL B 1 270 ? -4.645 16.094 -8.797 1 81.94 270 VAL B C 1
ATOM 6379 O O . VAL B 1 270 ? -3.918 16.953 -8.289 1 81.94 270 VAL B O 1
ATOM 6382 N N . GLY B 1 271 ? -4.586 14.812 -8.508 1 79.5 271 GLY B N 1
ATOM 6383 C CA . GLY B 1 271 ? -3.518 14.289 -7.668 1 79.5 271 GLY B CA 1
ATOM 6384 C C . GLY B 1 271 ? -3.723 14.57 -6.191 1 79.5 271 GLY B C 1
ATOM 6385 O O . GLY B 1 271 ? -2.895 14.188 -5.363 1 79.5 271 GLY B O 1
ATOM 6386 N N . ALA B 1 272 ? -4.844 15.109 -5.844 1 81.94 272 ALA B N 1
ATOM 6387 C CA . ALA B 1 272 ? -5.07 15.531 -4.461 1 81.94 272 ALA B CA 1
ATOM 6388 C C . ALA B 1 272 ? -5.609 14.383 -3.619 1 81.94 272 ALA B C 1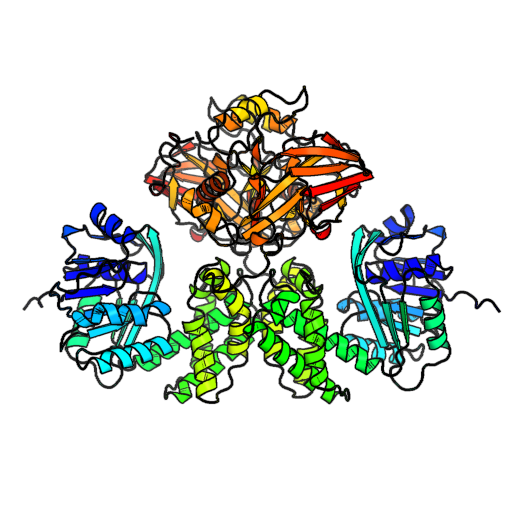
ATOM 6390 O O . ALA B 1 272 ? -6.383 13.555 -4.109 1 81.94 272 ALA B O 1
ATOM 6391 N N . THR B 1 273 ? -5.168 14.336 -2.387 1 85.62 273 THR B N 1
ATOM 6392 C CA . THR B 1 273 ? -5.707 13.422 -1.381 1 85.62 273 THR B CA 1
ATOM 6393 C C . THR B 1 273 ? -6.199 14.195 -0.161 1 85.62 273 THR B C 1
ATOM 6395 O O . THR B 1 273 ? -5.738 15.312 0.101 1 85.62 273 THR B O 1
ATOM 6398 N N . THR B 1 274 ? -7.199 13.648 0.484 1 88.12 274 THR B N 1
ATOM 6399 C CA . THR B 1 274 ? -7.59 14.266 1.747 1 88.12 274 THR B CA 1
ATOM 6400 C C . THR B 1 274 ? -6.496 14.094 2.795 1 88.12 274 THR B C 1
ATOM 6402 O O . THR B 1 274 ? -5.727 13.133 2.744 1 88.12 274 THR B O 1
ATOM 6405 N N . SER B 1 275 ? -6.383 15.016 3.68 1 83.62 275 SER B N 1
ATOM 6406 C CA . SER B 1 275 ? -5.391 14.945 4.746 1 83.62 275 SER B CA 1
ATOM 6407 C C . SER B 1 275 ? -5.547 13.672 5.57 1 83.62 275 SER B C 1
ATOM 6409 O O . SER B 1 275 ? -4.555 13.055 5.957 1 83.62 275 SER B O 1
ATOM 6411 N N . CYS B 1 276 ? -6.773 13.25 5.863 1 89.94 276 CYS B N 1
ATOM 6412 C CA . CYS B 1 276 ? -7.035 12.047 6.637 1 89.94 276 CYS B CA 1
ATOM 6413 C C . CYS B 1 276 ? -6.527 10.805 5.906 1 89.94 276 CYS B C 1
ATOM 6415 O O . CYS B 1 276 ? -5.898 9.938 6.516 1 89.94 276 CYS B O 1
ATOM 6417 N N . SER B 1 277 ? -6.848 10.727 4.617 1 91.69 277 SER B N 1
ATOM 6418 C CA . SER B 1 277 ? -6.359 9.594 3.828 1 91.69 277 SER B CA 1
ATOM 6419 C C . SER B 1 277 ? -4.836 9.531 3.834 1 91.69 277 SER B C 1
ATOM 6421 O O . SER B 1 277 ? -4.254 8.461 3.988 1 91.69 277 SER B O 1
ATOM 6423 N N . ARG B 1 278 ? -4.172 10.641 3.691 1 84.31 278 ARG B N 1
ATOM 6424 C CA . ARG B 1 278 ? -2.715 10.703 3.697 1 84.31 278 ARG B CA 1
ATOM 6425 C C . ARG B 1 278 ? -2.15 10.211 5.027 1 84.31 278 ARG B C 1
ATOM 6427 O O . ARG B 1 278 ? -1.18 9.453 5.051 1 84.31 278 ARG B O 1
ATOM 6434 N N . ASP B 1 279 ? -2.742 10.719 6.094 1 86.88 279 ASP B N 1
ATOM 6435 C CA . ASP B 1 279 ? -2.275 10.312 7.414 1 86.88 279 ASP B CA 1
ATOM 6436 C C . ASP B 1 279 ? -2.447 8.812 7.621 1 86.88 279 ASP B C 1
ATOM 6438 O O . ASP B 1 279 ? -1.555 8.148 8.148 1 86.88 279 ASP B O 1
ATOM 6442 N N . LEU B 1 280 ? -3.568 8.281 7.207 1 91.62 280 LEU B N 1
ATOM 6443 C CA . LEU B 1 280 ? -3.85 6.859 7.363 1 91.62 280 LEU B CA 1
ATOM 6444 C C . LEU B 1 280 ? -2.803 6.016 6.645 1 91.62 280 LEU B C 1
ATOM 6446 O O . LEU B 1 280 ? -2.227 5.098 7.234 1 91.62 280 LEU B O 1
ATOM 6450 N N . TRP B 1 281 ? -2.49 6.348 5.48 1 88.12 281 TRP B N 1
ATOM 6451 C CA . TRP B 1 281 ? -1.595 5.52 4.68 1 88.12 281 TRP B CA 1
ATOM 6452 C C . TRP B 1 281 ? -0.136 5.809 5.02 1 88.12 281 TRP B C 1
ATOM 6454 O O . TRP B 1 281 ? 0.746 4.992 4.742 1 88.12 281 TRP B O 1
ATOM 6464 N N . ALA B 1 282 ? 0.128 6.941 5.668 1 82.5 282 ALA B N 1
ATOM 6465 C CA . ALA B 1 282 ? 1.476 7.254 6.137 1 82.5 282 ALA B CA 1
ATOM 6466 C C . ALA B 1 282 ? 1.735 6.641 7.508 1 82.5 282 ALA B C 1
ATOM 6468 O O . ALA B 1 282 ? 2.842 6.746 8.047 1 82.5 282 ALA B O 1
ATOM 6469 N N . GLY B 1 283 ? 0.706 6.008 8.102 1 87.38 283 GLY B N 1
ATOM 6470 C CA . GLY B 1 283 ? 0.869 5.43 9.422 1 87.38 283 GLY B CA 1
ATOM 6471 C C . GLY B 1 283 ? 0.904 6.465 10.531 1 87.38 283 GLY B C 1
ATOM 6472 O O . GLY B 1 283 ? 1.619 6.301 11.523 1 87.38 283 GLY B O 1
ATOM 6473 N N . ARG B 1 284 ? 0.174 7.555 10.414 1 85.19 284 ARG B N 1
ATOM 6474 C CA . ARG B 1 284 ? 0.039 8.609 11.414 1 85.19 284 ARG B CA 1
ATOM 6475 C C . ARG B 1 284 ? -1.362 8.625 12.008 1 85.19 284 ARG B C 1
ATOM 6477 O O . ARG B 1 284 ? -2.32 8.18 11.375 1 85.19 284 ARG B O 1
ATOM 6484 N N . PRO B 1 285 ? -1.391 9.086 13.273 1 88.75 285 PRO B N 1
ATOM 6485 C CA . PRO B 1 285 ? -2.744 9.32 13.773 1 88.75 285 PRO B CA 1
ATOM 6486 C C . PRO B 1 285 ? -3.578 10.203 12.844 1 88.75 285 PRO B C 1
ATOM 6488 O O . PRO B 1 285 ? -3.061 11.164 12.273 1 88.75 285 PRO B O 1
ATOM 6491 N N . SER B 1 286 ? -4.812 9.805 12.656 1 91.06 286 SER B N 1
ATOM 6492 C CA . SER B 1 286 ? -5.629 10.492 11.656 1 91.06 286 SER B CA 1
ATOM 6493 C C . SER B 1 286 ? -6.93 11 12.266 1 91.06 286 SER B C 1
ATOM 6495 O O . SER B 1 286 ? -7.203 10.773 13.445 1 91.06 286 SER B O 1
ATOM 6497 N N . GLU B 1 287 ? -7.73 11.719 11.453 1 91 287 GLU B N 1
ATOM 6498 C CA . GLU B 1 287 ? -9.031 12.242 11.852 1 91 287 GLU B CA 1
ATOM 6499 C C . GLU B 1 287 ? -10.148 11.25 11.539 1 91 287 GLU B C 1
ATOM 6501 O O . GLU B 1 287 ? -11.312 11.625 11.422 1 91 287 GLU B O 1
ATOM 6506 N N . LEU B 1 288 ? -9.789 9.961 11.359 1 95.25 288 LEU B N 1
ATOM 6507 C CA . LEU B 1 288 ? -10.766 8.938 10.992 1 95.25 288 LEU B CA 1
ATOM 6508 C C . LEU B 1 288 ? -11.969 8.977 11.93 1 95.25 288 LEU B C 1
ATOM 6510 O O . LEU B 1 288 ? -13.117 8.984 11.469 1 95.25 288 LEU B O 1
ATOM 6514 N N . GLU B 1 289 ? -11.758 9.039 13.227 1 93.12 289 GLU B N 1
ATOM 6515 C CA . GLU B 1 289 ? -12.828 9.047 14.227 1 93.12 289 GLU B CA 1
ATOM 6516 C C . GLU B 1 289 ? -13.68 10.305 14.109 1 93.12 289 GLU B C 1
ATOM 6518 O O . GLU B 1 289 ? -14.891 10.266 14.352 1 93.12 289 GLU B O 1
ATOM 6523 N N . ASP B 1 290 ? -13.094 11.359 13.734 1 91 290 ASP B N 1
ATOM 6524 C CA . ASP B 1 290 ? -13.781 12.648 13.68 1 91 290 ASP B CA 1
ATOM 6525 C C . ASP B 1 290 ? -14.578 12.781 12.383 1 91 290 ASP B C 1
ATOM 6527 O O . ASP B 1 290 ? -15.539 13.555 12.312 1 91 290 ASP B O 1
ATOM 6531 N N . LEU B 1 291 ? -14.164 12.102 11.391 1 94.12 291 LEU B N 1
ATOM 6532 C CA . LEU B 1 291 ? -14.875 12.133 10.109 1 94.12 291 LEU B CA 1
ATOM 6533 C C . LEU B 1 291 ? -15.797 10.93 9.977 1 94.12 291 LEU B C 1
ATOM 6535 O O . LEU B 1 291 ? -16.922 10.945 10.5 1 94.12 291 LEU B O 1
ATOM 6539 N N . LEU B 1 292 ? -15.289 9.812 9.531 1 97.44 292 LEU B N 1
ATOM 6540 C CA . LEU B 1 292 ? -16.125 8.641 9.305 1 97.44 292 LEU B CA 1
ATOM 6541 C C . LEU B 1 292 ? -16.703 8.125 10.609 1 97.44 292 LEU B C 1
ATOM 6543 O O . LEU B 1 292 ? -17.875 7.703 10.656 1 97.44 292 LEU B O 1
ATOM 6547 N N . GLY B 1 293 ? -15.891 8.117 11.648 1 95.88 293 GLY B N 1
ATOM 6548 C CA . GLY B 1 293 ? -16.391 7.684 12.945 1 95.88 293 GLY B CA 1
ATOM 6549 C C . GLY B 1 293 ? -17.562 8.5 13.43 1 95.88 293 GLY B C 1
ATOM 6550 O O . GLY B 1 293 ? -18.531 7.953 13.984 1 95.88 293 GLY B O 1
ATOM 6551 N N . SER B 1 294 ? -17.516 9.773 13.289 1 93.81 294 SER B N 1
ATOM 6552 C CA . SER B 1 294 ? -18.609 10.656 13.68 1 93.81 294 SER B CA 1
ATOM 6553 C C . SER B 1 294 ? -19.875 10.344 12.891 1 93.81 294 SER B C 1
ATOM 6555 O O . SER B 1 294 ? -20.953 10.25 13.469 1 93.81 294 SER B O 1
ATOM 6557 N N . ALA B 1 295 ? -19.734 10.258 11.57 1 96.06 295 ALA B N 1
ATOM 6558 C CA . ALA B 1 295 ? -20.891 9.945 10.727 1 96.06 295 ALA B CA 1
ATOM 6559 C C . ALA B 1 295 ? -21.5 8.594 11.109 1 96.06 295 ALA B C 1
ATOM 6561 O O . ALA B 1 295 ? -22.719 8.453 11.164 1 96.06 295 ALA B O 1
ATOM 6562 N N . HIS B 1 296 ? -20.641 7.633 11.367 1 96.94 296 HIS B N 1
ATOM 6563 C CA . HIS B 1 296 ? -21.078 6.312 11.797 1 96.94 296 HIS B CA 1
ATOM 6564 C C . HIS B 1 296 ? -21.844 6.391 13.109 1 96.94 296 HIS B C 1
ATOM 6566 O O . HIS B 1 296 ? -22.953 5.859 13.219 1 96.94 296 HIS B O 1
ATOM 6572 N N . ARG B 1 297 ? -21.297 7.027 14.102 1 94.75 297 ARG B N 1
ATOM 6573 C CA . ARG B 1 297 ? -21.906 7.125 15.43 1 94.75 297 ARG B CA 1
ATOM 6574 C C . ARG B 1 297 ? -23.203 7.914 15.375 1 94.75 297 ARG B C 1
ATOM 6576 O O . ARG B 1 297 ? -24.203 7.535 16.016 1 94.75 297 ARG B O 1
ATOM 6583 N N . LEU B 1 298 ? -23.219 8.969 14.672 1 94 298 LEU B N 1
ATOM 6584 C CA . LEU B 1 298 ? -24.422 9.781 14.547 1 94 298 LEU B CA 1
ATOM 6585 C C . LEU B 1 298 ? -25.531 9 13.844 1 94 298 LEU B C 1
ATOM 6587 O O . LEU B 1 298 ? -26.703 9.109 14.211 1 94 298 LEU B O 1
ATOM 6591 N N . GLY B 1 299 ? -25.141 8.312 12.75 1 96.75 299 GLY B N 1
ATOM 6592 C CA . GLY B 1 299 ? -26.125 7.441 12.109 1 96.75 299 GLY B CA 1
ATOM 6593 C C . GLY B 1 299 ? -26.75 6.441 13.062 1 96.75 299 GLY B C 1
ATOM 6594 O O . GLY B 1 299 ? -27.969 6.301 13.117 1 96.75 299 GLY B O 1
ATOM 6595 N N . GLU B 1 300 ? -25.938 5.777 13.836 1 96.06 300 GLU B N 1
ATOM 6596 C CA . GLU B 1 300 ? -26.406 4.801 14.805 1 96.06 300 GLU B CA 1
ATOM 6597 C C . GLU B 1 300 ? -27.328 5.449 15.844 1 96.06 300 GLU B C 1
ATOM 6599 O O . GLU B 1 300 ? -28.391 4.922 16.156 1 96.06 300 GLU B O 1
ATOM 6604 N N . ALA B 1 301 ? -26.938 6.527 16.359 1 93.94 301 ALA B N 1
ATOM 6605 C CA . ALA B 1 301 ? -27.672 7.219 17.406 1 93.94 301 ALA B CA 1
ATOM 6606 C C . ALA B 1 301 ? -29.047 7.664 16.922 1 93.94 301 ALA B C 1
ATOM 6608 O O . ALA B 1 301 ? -30 7.688 17.688 1 93.94 301 ALA B O 1
ATOM 6609 N N . ASN B 1 302 ? -29.172 7.938 15.688 1 95.19 302 ASN B N 1
ATOM 6610 C CA . ASN B 1 302 ? -30.422 8.469 15.141 1 95.19 302 ASN B CA 1
ATOM 6611 C C . ASN B 1 302 ? -31.172 7.422 14.328 1 95.19 302 ASN B C 1
ATOM 6613 O O . ASN B 1 302 ? -32.156 7.734 13.664 1 95.19 302 ASN B O 1
ATOM 6617 N N . GLY B 1 303 ? -30.656 6.215 14.297 1 96.81 303 GLY B N 1
ATOM 6618 C CA . GLY B 1 303 ? -31.297 5.133 13.57 1 96.81 303 GLY B CA 1
ATOM 6619 C C . GLY B 1 303 ? -31.234 5.301 12.07 1 96.81 303 GLY B C 1
ATOM 6620 O O . GLY B 1 303 ? -32.156 4.887 11.352 1 96.81 303 GLY B O 1
ATOM 6621 N N . ILE B 1 304 ? -30.344 6.02 11.555 1 97.19 304 ILE B N 1
ATOM 6622 C CA . ILE B 1 304 ? -30.125 6.238 10.133 1 97.19 304 ILE B CA 1
ATOM 6623 C C . ILE B 1 304 ? -29.047 5.289 9.617 1 97.19 304 ILE B C 1
ATOM 6625 O O . ILE B 1 304 ? -27.906 5.348 10.062 1 97.19 304 ILE B O 1
ATOM 6629 N N . PRO B 1 305 ? -29.344 4.391 8.648 1 97.12 305 PRO B N 1
ATOM 6630 C CA . PRO B 1 305 ? -28.328 3.465 8.133 1 97.12 305 PRO B CA 1
ATOM 6631 C C . PRO B 1 305 ? -27.219 4.18 7.379 1 97.12 305 PRO B C 1
ATOM 6633 O O . PRO B 1 305 ? -27.469 5.066 6.562 1 97.12 305 PRO B O 1
ATOM 6636 N N . THR B 1 306 ? -26.016 3.859 7.691 1 98.25 306 THR B N 1
ATOM 6637 C CA . THR B 1 306 ? -24.844 4.371 6.984 1 98.25 306 THR B CA 1
ATOM 6638 C C . THR B 1 306 ? -23.922 3.229 6.574 1 98.25 306 THR B C 1
ATOM 6640 O O . THR B 1 306 ? -22.734 3.246 6.887 1 98.25 306 THR B O 1
ATOM 6643 N N . PRO B 1 307 ? -24.391 2.277 5.801 1 98.31 307 PRO B N 1
ATOM 6644 C CA . PRO B 1 307 ? -23.609 1.064 5.559 1 98.31 307 PRO B CA 1
ATOM 6645 C C . PRO B 1 307 ? -22.297 1.346 4.816 1 98.31 307 PRO B C 1
ATOM 6647 O O . PRO B 1 307 ? -21.297 0.694 5.078 1 98.31 307 PRO B O 1
ATOM 6650 N N . VAL B 1 308 ? -22.297 2.262 3.832 1 98.62 308 VAL B N 1
ATOM 6651 C CA . VAL B 1 308 ? -21.094 2.568 3.084 1 98.62 308 VAL B CA 1
ATOM 6652 C C . VAL B 1 308 ? -20.062 3.205 4.012 1 98.62 308 VAL B C 1
ATOM 6654 O O . VAL B 1 308 ? -18.922 2.742 4.09 1 98.62 308 VAL B O 1
ATOM 6657 N N . ILE B 1 309 ? -20.469 4.207 4.77 1 98.69 309 ILE B N 1
ATOM 6658 C CA . ILE B 1 309 ? -19.594 4.91 5.699 1 98.69 309 ILE B CA 1
ATOM 6659 C C . ILE B 1 309 ? -19.094 3.941 6.77 1 98.69 309 ILE B C 1
ATOM 6661 O O . ILE B 1 309 ? -17.906 3.924 7.094 1 98.69 309 ILE B O 1
ATOM 6665 N N . SER B 1 310 ? -20.016 3.16 7.332 1 98.56 310 SER B N 1
ATOM 6666 C CA . SER B 1 310 ? -19.656 2.232 8.406 1 98.56 310 SER B CA 1
ATOM 6667 C C . SER B 1 310 ? -18.656 1.186 7.922 1 98.56 310 SER B C 1
ATOM 6669 O O . SER B 1 310 ? -17.75 0.807 8.656 1 98.56 310 SER B O 1
ATOM 6671 N N . THR B 1 311 ? -18.875 0.682 6.703 1 98.69 311 THR B N 1
ATOM 6672 C CA . THR B 1 311 ? -17.938 -0.294 6.141 1 98.69 311 THR B CA 1
ATOM 6673 C C . THR B 1 311 ? -16.547 0.313 5.969 1 98.69 311 THR B C 1
ATOM 6675 O O . THR B 1 311 ? -15.555 -0.3 6.344 1 98.69 311 THR B O 1
ATOM 6678 N N . CYS B 1 312 ? -16.484 1.531 5.398 1 98.69 312 CYS B N 1
ATOM 6679 C CA . CYS B 1 312 ? -15.211 2.219 5.227 1 98.69 312 CYS B CA 1
ATOM 6680 C C . CYS B 1 312 ? -14.555 2.482 6.574 1 98.69 312 CYS B C 1
ATOM 6682 O O . CYS B 1 312 ? -13.352 2.256 6.738 1 98.69 312 CYS B O 1
ATOM 6684 N N . TYR B 1 313 ? -15.344 2.93 7.52 1 98.38 313 TYR B N 1
ATOM 6685 C CA . TYR B 1 313 ? -14.852 3.23 8.859 1 98.38 313 TYR B CA 1
ATOM 6686 C C . TYR B 1 313 ? -14.227 1.996 9.5 1 98.38 313 TYR B C 1
ATOM 6688 O O . TYR B 1 313 ? -13.117 2.059 10.031 1 98.38 313 TYR B O 1
ATOM 6696 N N . ARG B 1 314 ? -14.891 0.873 9.453 1 98.06 314 ARG B N 1
ATOM 6697 C CA . ARG B 1 314 ? -14.438 -0.365 10.078 1 98.06 314 ARG B CA 1
ATOM 6698 C C . ARG B 1 314 ? -13.188 -0.896 9.398 1 98.06 314 ARG B C 1
ATOM 6700 O O . ARG B 1 314 ? -12.289 -1.419 10.062 1 98.06 314 ARG B O 1
ATOM 6707 N N . SER B 1 315 ? -13.117 -0.779 8.086 1 97.69 315 SER B N 1
ATOM 6708 C CA . SER B 1 315 ? -11.969 -1.292 7.352 1 97.69 315 SER B CA 1
ATOM 6709 C C . SER B 1 315 ? -10.711 -0.478 7.648 1 97.69 315 SER B C 1
ATOM 6711 O O . SER B 1 315 ? -9.602 -1.012 7.629 1 97.69 315 SER B O 1
ATOM 6713 N N . LEU B 1 316 ? -10.852 0.829 7.93 1 97.19 316 LEU B N 1
ATOM 6714 C CA . LEU B 1 316 ? -9.727 1.741 8.078 1 97.19 316 LEU B CA 1
ATOM 6715 C C . LEU B 1 316 ? -9.289 1.835 9.531 1 97.19 316 LEU B C 1
ATOM 6717 O O . LEU B 1 316 ? -8.195 2.334 9.828 1 97.19 316 LEU B O 1
ATOM 6721 N N . GLY B 1 317 ? -10.141 1.324 10.438 1 95.88 317 GLY B N 1
ATOM 6722 C CA . GLY B 1 317 ? -9.914 1.495 11.867 1 95.88 317 GLY B CA 1
ATOM 6723 C C . GLY B 1 317 ? -8.625 0.87 12.352 1 95.88 317 GLY B C 1
ATOM 6724 O O . GLY B 1 317 ? -7.953 1.418 13.227 1 95.88 317 GLY B O 1
ATOM 6725 N N . MET B 1 318 ? -8.273 -0.241 11.812 1 93.56 318 MET B N 1
ATOM 6726 C CA . MET B 1 318 ? -7.062 -0.943 12.219 1 93.56 318 MET B CA 1
ATOM 6727 C C . MET B 1 318 ? -5.828 -0.075 11.992 1 93.56 318 MET B C 1
ATOM 6729 O O . MET B 1 318 ? -4.949 -0.005 12.859 1 93.56 318 MET B O 1
ATOM 6733 N N . ARG B 1 319 ? -5.758 0.588 10.891 1 92.44 319 ARG B N 1
ATOM 6734 C CA . ARG B 1 319 ? -4.613 1.428 10.555 1 92.44 319 ARG B CA 1
ATOM 6735 C C . ARG B 1 319 ? -4.469 2.578 11.547 1 92.44 319 ARG B C 1
ATOM 6737 O O . ARG B 1 319 ? -3.359 2.898 11.977 1 92.44 319 ARG B O 1
ATOM 6744 N N . ASP B 1 320 ? -5.57 3.207 11.781 1 93.5 320 ASP B N 1
ATOM 6745 C CA . ASP B 1 320 ? -5.539 4.312 12.734 1 93.5 320 ASP B CA 1
ATOM 6746 C C . ASP B 1 320 ? -5.113 3.826 14.117 1 93.5 320 ASP B C 1
ATOM 6748 O O . ASP B 1 320 ? -4.324 4.484 14.797 1 93.5 320 ASP B O 1
ATOM 6752 N N . SER B 1 321 ? -5.617 2.672 14.57 1 93.12 321 SER B N 1
ATOM 6753 C CA . SER B 1 321 ? -5.285 2.107 15.883 1 93.12 321 SER B CA 1
ATOM 6754 C C . SER B 1 321 ? -3.805 1.763 15.977 1 93.12 321 SER B C 1
ATOM 6756 O O . SER B 1 321 ? -3.178 1.974 17.016 1 93.12 321 SER B O 1
ATOM 6758 N N . LEU B 1 322 ? -3.291 1.244 14.969 1 90.88 322 LEU B N 1
ATOM 6759 C CA . LEU B 1 322 ? -1.874 0.899 14.938 1 90.88 322 LEU B CA 1
ATOM 6760 C C . LEU B 1 322 ? -1.009 2.152 15.016 1 90.88 322 LEU B C 1
ATOM 6762 O O . LEU B 1 322 ? -0.012 2.182 15.742 1 90.88 322 LEU B O 1
ATOM 6766 N N . ALA B 1 323 ? -1.379 3.188 14.258 1 90.12 323 ALA B N 1
ATOM 6767 C CA . ALA B 1 323 ? -0.634 4.441 14.266 1 90.12 323 ALA B CA 1
ATOM 6768 C C . ALA B 1 323 ? -0.607 5.055 15.664 1 90.12 323 ALA B C 1
ATOM 6770 O O . ALA B 1 323 ? 0.38 5.684 16.047 1 90.12 323 ALA B O 1
ATOM 6771 N N . ARG B 1 324 ? -1.673 4.797 16.422 1 90.94 324 ARG B N 1
ATOM 6772 C CA . ARG B 1 324 ? -1.807 5.348 17.766 1 90.94 324 ARG B CA 1
ATOM 6773 C C . ARG B 1 324 ? -1.219 4.398 18.812 1 90.94 324 ARG B C 1
ATOM 6775 O O . ARG B 1 324 ? -1.288 4.668 20.016 1 90.94 324 ARG B O 1
ATOM 6782 N N . ARG B 1 325 ? -0.671 3.303 18.391 1 89.69 325 ARG B N 1
ATOM 6783 C CA . ARG B 1 325 ? -0.149 2.266 19.281 1 89.69 325 ARG B CA 1
ATOM 6784 C C . ARG B 1 325 ? -1.221 1.782 20.25 1 89.69 325 ARG B C 1
ATOM 6786 O O . ARG B 1 325 ? -0.93 1.505 21.406 1 89.69 325 ARG B O 1
ATOM 6793 N N . ALA B 1 326 ? -2.449 1.8 19.75 1 89.31 326 ALA B N 1
ATOM 6794 C CA . ALA B 1 326 ? -3.588 1.416 20.578 1 89.31 326 ALA B CA 1
ATOM 6795 C C . ALA B 1 326 ? -3.828 -0.09 20.516 1 89.31 326 ALA B C 1
ATOM 6797 O O . ALA B 1 326 ? -4.672 -0.619 21.25 1 89.31 326 ALA B O 1
ATOM 6798 N N . CYS B 1 327 ? -3.111 -0.782 19.672 1 84.94 327 CYS B N 1
ATOM 6799 C CA . CYS B 1 327 ? -3.182 -2.236 19.594 1 84.94 327 CYS B CA 1
ATOM 6800 C C . CYS B 1 327 ? -1.848 -2.826 19.141 1 84.94 327 CYS B C 1
ATOM 6802 O O . CYS B 1 327 ? -1.012 -2.121 18.578 1 84.94 327 CYS B O 1
ATOM 6804 N N . LYS B 1 328 ? -1.688 -4.031 19.547 1 84 328 LYS B N 1
ATOM 6805 C CA . LYS B 1 328 ? -0.512 -4.797 19.141 1 84 328 LYS B CA 1
ATOM 6806 C C . LYS B 1 328 ? -0.901 -5.973 18.25 1 84 328 LYS B C 1
ATOM 6808 O O . LYS B 1 328 ? -1.646 -6.859 18.672 1 84 328 LYS B O 1
ATOM 6813 N N . LEU B 1 329 ? -0.496 -5.871 17.062 1 85.69 329 LEU B N 1
ATOM 6814 C CA . LEU B 1 329 ? -0.786 -6.926 16.094 1 85.69 329 LEU B CA 1
ATOM 6815 C C . LEU B 1 329 ? 0.5 -7.473 15.492 1 85.69 329 LEU B C 1
ATOM 6817 O O . LEU B 1 329 ? 1.514 -6.773 15.438 1 85.69 329 LEU B O 1
ATOM 6821 N N . PRO B 1 330 ? 0.452 -8.734 15.047 1 81.06 330 PRO B N 1
ATOM 6822 C CA . PRO B 1 330 ? 1.608 -9.258 14.312 1 81.06 330 PRO B CA 1
ATOM 6823 C C . PRO B 1 330 ? 1.963 -8.414 13.086 1 81.06 330 PRO B C 1
ATOM 6825 O O . PRO B 1 330 ? 1.088 -7.773 12.5 1 81.06 330 PRO B O 1
ATOM 6828 N N . ILE B 1 331 ? 3.311 -8.43 12.852 1 81.38 331 ILE B N 1
ATOM 6829 C CA . ILE B 1 331 ? 3.787 -7.684 11.695 1 81.38 331 ILE B CA 1
ATOM 6830 C C . ILE B 1 331 ? 4.309 -8.648 10.633 1 81.38 331 ILE B C 1
ATOM 6832 O O . ILE B 1 331 ? 5.156 -9.5 10.922 1 81.38 331 ILE B O 1
ATOM 6836 N N . TYR B 1 332 ? 3.723 -8.648 9.531 1 73.56 332 TYR B N 1
ATOM 6837 C CA . TYR B 1 332 ? 4.172 -9.469 8.414 1 73.56 332 TYR B CA 1
ATOM 6838 C C . TYR B 1 332 ? 4.938 -8.633 7.395 1 73.56 332 TYR B C 1
ATOM 6840 O O . TYR B 1 332 ? 4.332 -7.957 6.562 1 73.56 332 TYR B O 1
ATOM 6848 N N . PRO B 1 333 ? 6.266 -8.852 7.484 1 65.25 333 PRO B N 1
ATOM 6849 C CA . PRO B 1 333 ? 7.086 -8.055 6.562 1 65.25 333 PRO B CA 1
ATOM 6850 C C . PRO B 1 333 ? 6.859 -8.43 5.102 1 65.25 333 PRO B C 1
ATOM 6852 O O . PRO B 1 333 ? 6.449 -9.555 4.805 1 65.25 333 PRO B O 1
ATOM 6855 N N . MET B 1 334 ? 6.492 -7.637 4.152 1 58.88 334 MET B N 1
ATOM 6856 C CA . MET B 1 334 ? 6.465 -7.902 2.719 1 58.88 334 MET B CA 1
ATOM 6857 C C . MET B 1 334 ? 5.102 -7.57 2.127 1 58.88 334 MET B C 1
ATOM 6859 O O . MET B 1 334 ? 4.848 -7.84 0.952 1 58.88 334 MET B O 1
ATOM 6863 N N . LEU B 1 335 ? 4.363 -7.098 3.068 1 59.78 335 LEU B N 1
ATOM 6864 C CA . LEU B 1 335 ? 3.004 -6.992 2.545 1 59.78 335 LEU B CA 1
ATOM 6865 C C . LEU B 1 335 ? 2.701 -5.562 2.109 1 59.78 335 LEU B C 1
ATOM 6867 O O . LEU B 1 335 ? 1.79 -5.332 1.311 1 59.78 335 LEU B O 1
ATOM 6871 N N . GLU B 1 336 ? 3.309 -4.438 2.598 1 63.06 336 GLU B N 1
ATOM 6872 C CA . GLU B 1 336 ? 2.818 -3.086 2.334 1 63.06 336 GLU B CA 1
ATOM 6873 C C . GLU B 1 336 ? 3.916 -2.209 1.736 1 63.06 336 GLU B C 1
ATOM 6875 O O . GLU B 1 336 ? 3.934 -0.995 1.952 1 63.06 336 GLU B O 1
ATOM 6880 N N . GLY B 1 337 ? 4.777 -2.662 0.933 1 68.19 337 GLY B N 1
ATOM 6881 C CA . GLY B 1 337 ? 5.773 -1.802 0.315 1 68.19 337 GLY B CA 1
ATOM 6882 C C . GLY B 1 337 ? 6.895 -1.415 1.26 1 68.19 337 GLY B C 1
ATOM 6883 O O . GLY B 1 337 ? 7.473 -0.331 1.138 1 68.19 337 GLY B O 1
ATOM 6884 N N . GLN B 1 338 ? 7.145 -1.985 2.098 1 83.69 338 GLN B N 1
ATOM 6885 C CA . GLN B 1 338 ? 8.25 -1.881 3.039 1 83.69 338 GLN B CA 1
ATOM 6886 C C . GLN B 1 338 ? 9.594 -1.967 2.32 1 83.69 338 GLN B C 1
ATOM 6888 O O . GLN B 1 338 ? 9.648 -2.037 1.091 1 83.69 338 GLN B O 1
ATOM 6893 N N . LYS B 1 339 ? 10.617 -1.657 3.092 1 90.44 339 LYS B N 1
ATOM 6894 C CA . LYS B 1 339 ? 11.969 -1.752 2.557 1 90.44 339 LYS B CA 1
ATOM 6895 C C . LYS B 1 339 ? 12.875 -2.539 3.498 1 90.44 339 LYS B C 1
ATOM 6897 O O . LYS B 1 339 ? 12.531 -2.764 4.66 1 90.44 339 LYS B O 1
ATOM 6902 N N . ILE B 1 340 ? 13.992 -2.934 2.914 1 93.88 340 ILE B N 1
ATOM 6903 C CA . ILE B 1 340 ? 15.055 -3.578 3.676 1 93.88 340 ILE B CA 1
ATOM 6904 C C . ILE B 1 340 ? 16.297 -2.68 3.695 1 93.88 340 ILE B C 1
ATOM 6906 O O . ILE B 1 340 ? 16.688 -2.141 2.66 1 93.88 340 ILE B O 1
ATOM 6910 N N . LEU B 1 341 ? 16.812 -2.439 4.824 1 94.81 341 LEU B N 1
ATOM 6911 C CA . LEU B 1 341 ? 18.125 -1.832 4.984 1 94.81 341 LEU B CA 1
ATOM 6912 C C . LEU B 1 341 ? 19.109 -2.814 5.621 1 94.81 341 LEU B C 1
ATOM 6914 O O . LEU B 1 341 ? 18.906 -3.26 6.754 1 94.81 341 LEU B O 1
ATOM 6918 N N . GLY B 1 342 ? 20.141 -3.135 4.91 1 93.06 342 GLY B N 1
ATOM 6919 C CA . GLY B 1 342 ? 21.141 -4.035 5.453 1 93.06 342 GLY B CA 1
ATOM 6920 C C . GLY B 1 342 ? 22.422 -3.33 5.848 1 93.06 342 GLY B C 1
ATOM 6921 O O . GLY B 1 342 ? 22.906 -2.451 5.129 1 93.06 342 GLY B O 1
ATOM 6922 N N . THR B 1 343 ? 22.969 -3.74 6.98 1 89.06 343 THR B N 1
ATOM 6923 C CA . THR B 1 343 ? 24.234 -3.17 7.426 1 89.06 343 THR B CA 1
ATOM 6924 C C . THR B 1 343 ? 25.406 -3.93 6.824 1 89.06 343 THR B C 1
ATOM 6926 O O . THR B 1 343 ? 25.344 -5.145 6.637 1 89.06 343 THR B O 1
ATOM 6929 N N . ILE B 1 344 ? 26.422 -3.174 6.676 1 81 344 ILE B N 1
ATOM 6930 C CA . ILE B 1 344 ? 27.641 -3.736 6.086 1 81 344 ILE B CA 1
ATOM 6931 C C . ILE B 1 344 ? 28.688 -3.975 7.176 1 81 344 ILE B C 1
ATOM 6933 O O . ILE B 1 344 ? 29.016 -3.059 7.93 1 81 344 ILE B O 1
ATOM 6937 N N . CYS B 1 345 ? 29.172 -5.184 7.285 1 81.38 345 CYS B N 1
ATOM 6938 C CA . CYS B 1 345 ? 30.266 -5.574 8.156 1 81.38 345 CYS B CA 1
ATOM 6939 C C . CYS B 1 345 ? 30.016 -5.148 9.594 1 81.38 345 CYS B C 1
ATOM 6941 O O . CYS B 1 345 ? 30.844 -4.477 10.211 1 81.38 345 CYS B O 1
ATOM 6943 N N . ASN B 1 346 ? 28.938 -5.578 10.141 1 88.44 346 ASN B N 1
ATOM 6944 C CA . ASN B 1 346 ? 28.547 -5.129 11.477 1 88.44 346 ASN B CA 1
ATOM 6945 C C . ASN B 1 346 ? 28.938 -6.145 12.547 1 88.44 346 ASN B C 1
ATOM 6947 O O . ASN B 1 346 ? 28.438 -6.078 13.672 1 88.44 346 ASN B O 1
ATOM 6951 N N . HIS B 1 347 ? 29.672 -7.145 12.242 1 88.88 347 HIS B N 1
ATOM 6952 C CA . HIS B 1 347 ? 30.156 -8.094 13.234 1 88.88 347 HIS B CA 1
ATOM 6953 C C . HIS B 1 347 ? 31.672 -7.973 13.406 1 88.88 347 HIS B C 1
ATOM 6955 O O . HIS B 1 347 ? 32.406 -8.07 12.43 1 88.88 347 HIS B O 1
ATOM 6961 N N . ARG B 1 348 ? 32.031 -7.773 14.602 1 84.5 348 ARG B N 1
ATOM 6962 C CA . ARG B 1 348 ? 33.469 -7.77 14.898 1 84.5 348 ARG B CA 1
ATOM 6963 C C . ARG B 1 348 ? 34.125 -9.102 14.547 1 84.5 348 ARG B C 1
ATOM 6965 O O . ARG B 1 348 ? 33.625 -10.164 14.938 1 84.5 348 ARG B O 1
ATOM 6972 N N . GLY B 1 349 ? 35.156 -9.078 13.773 1 74.62 349 GLY B N 1
ATOM 6973 C CA . GLY B 1 349 ? 35.875 -10.289 13.414 1 74.62 349 GLY B CA 1
ATOM 6974 C C . GLY B 1 349 ? 35.156 -11.133 12.375 1 74.62 349 GLY B C 1
ATOM 6975 O O . GLY B 1 349 ? 35.344 -12.344 12.312 1 74.62 349 GLY B O 1
ATOM 6976 N N . GLN B 1 350 ? 34.281 -10.508 11.664 1 72.38 350 GLN B N 1
ATOM 6977 C CA . GLN B 1 350 ? 33.594 -11.25 10.609 1 72.38 350 GLN B CA 1
ATOM 6978 C C . GLN B 1 350 ? 34.594 -12.031 9.742 1 72.38 350 GLN B C 1
ATOM 6980 O O . GLN B 1 350 ? 35.625 -11.516 9.367 1 72.38 350 GLN B O 1
ATOM 6985 N N . GLN B 1 351 ? 34.312 -13.25 9.57 1 62.34 351 GLN B N 1
ATOM 6986 C CA . GLN B 1 351 ? 35.125 -14.094 8.719 1 62.34 351 GLN B CA 1
ATOM 6987 C C . GLN B 1 351 ? 34.875 -13.812 7.242 1 62.34 351 GLN B C 1
ATOM 6989 O O . GLN B 1 351 ? 33.75 -13.945 6.762 1 62.34 351 GLN B O 1
ATOM 6994 N N . LEU B 1 352 ? 35.75 -13.133 6.621 1 63.81 352 LEU B N 1
ATOM 6995 C CA . LEU B 1 352 ? 35.625 -12.82 5.199 1 63.81 352 LEU B CA 1
ATOM 6996 C C . LEU B 1 352 ? 36.594 -13.664 4.375 1 63.81 352 LEU B C 1
ATOM 6998 O O . LEU B 1 352 ? 37.656 -14.094 4.879 1 63.81 352 LEU B O 1
ATOM 7002 N N . PRO B 1 353 ? 36.125 -14.078 3.178 1 59.66 353 PRO B N 1
ATOM 7003 C CA . PRO B 1 353 ? 37.094 -14.742 2.312 1 59.66 353 PRO B CA 1
ATOM 7004 C C . PRO B 1 353 ? 38.375 -13.93 2.129 1 59.66 353 PRO B C 1
ATOM 7006 O O . PRO B 1 353 ? 38.344 -12.703 2.244 1 59.66 353 PRO B O 1
ATOM 7009 N N . ALA B 1 354 ? 39.5 -14.789 1.956 1 53.38 354 ALA B N 1
ATOM 7010 C CA . ALA B 1 354 ? 40.844 -14.203 1.856 1 53.38 354 ALA B CA 1
ATOM 7011 C C . ALA B 1 354 ? 40.875 -13.102 0.8 1 53.38 354 ALA B C 1
ATOM 7013 O O . ALA B 1 354 ? 41.625 -12.133 0.933 1 53.38 354 ALA B O 1
ATOM 7014 N N . ASP B 1 355 ? 40.094 -13.445 -0.225 1 50.84 355 ASP B N 1
ATOM 7015 C CA . ASP B 1 355 ? 40.188 -12.5 -1.34 1 50.84 355 ASP B CA 1
ATOM 7016 C C . ASP B 1 355 ? 39.344 -11.258 -1.062 1 50.84 355 ASP B C 1
ATOM 7018 O O . ASP B 1 355 ? 39.344 -10.312 -1.851 1 50.84 355 ASP B O 1
ATOM 7022 N N . ARG B 1 356 ? 38.5 -11.477 -0.2 1 53.81 356 ARG B N 1
ATOM 7023 C CA . ARG B 1 356 ? 37.562 -10.359 -0.003 1 53.81 356 ARG B CA 1
ATOM 7024 C C . ARG B 1 356 ? 38.281 -9.18 0.656 1 53.81 356 ARG B C 1
ATOM 7026 O O . ARG B 1 356 ? 39.156 -9.375 1.505 1 53.81 356 ARG B O 1
ATOM 7033 N N . THR B 1 357 ? 38.312 -8.023 -0.134 1 50.88 357 THR B N 1
ATOM 7034 C CA . THR B 1 357 ? 39.062 -6.797 -0.404 1 50.88 357 THR B CA 1
ATOM 7035 C C . THR B 1 357 ? 39.125 -5.918 0.842 1 50.88 357 THR B C 1
ATOM 7037 O O . THR B 1 357 ? 38.375 -6.137 1.803 1 50.88 357 THR B O 1
ATOM 7040 N N . LEU B 1 358 ? 40 -5.07 0.737 1 53.09 358 LEU B N 1
ATOM 7041 C CA . LEU B 1 358 ? 40.281 -3.781 1.357 1 53.09 358 LEU B CA 1
ATOM 7042 C C . LEU B 1 358 ? 39 -3.107 1.825 1 53.09 358 LEU B C 1
ATOM 7044 O O . LEU B 1 358 ? 38.969 -2.482 2.889 1 53.09 358 LEU B O 1
ATOM 7048 N N . VAL B 1 359 ? 38 -3.508 1.175 1 53.88 359 VAL B N 1
ATOM 7049 C CA . VAL B 1 359 ? 36.75 -2.801 1.453 1 53.88 359 VAL B CA 1
ATOM 7050 C C . VAL B 1 359 ? 36.188 -3.252 2.801 1 53.88 359 VAL B C 1
ATOM 7052 O O . VAL B 1 359 ? 35.781 -2.424 3.617 1 53.88 359 VAL B O 1
ATOM 7055 N N . GLN B 1 360 ? 36.188 -4.52 2.996 1 57.47 360 GLN B N 1
ATOM 7056 C CA . GLN B 1 360 ? 35.562 -5.031 4.227 1 57.47 360 GLN B CA 1
ATOM 7057 C C . GLN B 1 360 ? 36.438 -4.691 5.438 1 57.47 360 GLN B C 1
ATOM 7059 O O . GLN B 1 360 ? 35.906 -4.359 6.504 1 57.47 360 GLN B O 1
ATOM 7064 N N . LYS B 1 361 ? 37.719 -4.734 5.141 1 58.81 361 LYS B N 1
ATOM 7065 C CA . LYS B 1 361 ? 38.625 -4.355 6.23 1 58.81 361 LYS B CA 1
ATOM 7066 C C . LYS B 1 361 ? 38.406 -2.91 6.656 1 58.81 361 LYS B C 1
ATOM 7068 O O . LYS B 1 361 ? 38.406 -2.6 7.848 1 58.81 361 LYS B O 1
ATOM 7073 N N . LYS B 1 362 ? 38.031 -2.1 5.676 1 64.38 362 LYS B N 1
ATOM 7074 C CA . LYS B 1 362 ? 37.844 -0.687 6 1 64.38 362 LYS B CA 1
ATOM 7075 C C . LYS B 1 362 ? 36.531 -0.454 6.746 1 64.38 362 LYS B C 1
ATOM 7077 O O . LYS B 1 362 ? 36.469 0.427 7.602 1 64.38 362 LYS B O 1
ATOM 7082 N N . ALA B 1 363 ? 35.594 -1.239 6.445 1 64.62 363 ALA B N 1
ATOM 7083 C CA . ALA B 1 363 ? 34.281 -1.069 7.078 1 64.62 363 ALA B CA 1
ATOM 7084 C C . ALA B 1 363 ? 34.375 -1.321 8.578 1 64.62 363 ALA B C 1
ATOM 7086 O O . ALA B 1 363 ? 33.562 -0.799 9.352 1 64.62 363 ALA B O 1
ATOM 7087 N N . GLU B 1 364 ? 35.375 -2.039 8.992 1 64.56 364 GLU B N 1
ATOM 7088 C CA . GLU B 1 364 ? 35.594 -2.293 10.414 1 64.56 364 GLU B CA 1
ATOM 7089 C C . GLU B 1 364 ? 35.875 -1.001 11.172 1 64.56 364 GLU B C 1
ATOM 7091 O O . GLU B 1 364 ? 35.656 -0.915 12.383 1 64.56 364 GLU B O 1
ATOM 7096 N N . GLU B 1 365 ? 36.219 -0.04 10.422 1 71.75 365 GLU B N 1
ATOM 7097 C CA . GLU B 1 365 ? 36.594 1.216 11.055 1 71.75 365 GLU B CA 1
ATOM 7098 C C . GLU B 1 365 ? 35.469 2.223 11.047 1 71.75 365 GLU B C 1
ATOM 7100 O O . GLU B 1 365 ? 35.594 3.322 11.586 1 71.75 365 GLU B O 1
ATOM 7105 N N . TYR B 1 366 ? 34.406 1.756 10.57 1 75.12 366 TYR B N 1
ATOM 7106 C CA . TYR B 1 366 ? 33.312 2.709 10.453 1 75.12 366 TYR B CA 1
ATOM 7107 C C . TYR B 1 366 ? 32.719 3.045 11.82 1 75.12 366 TYR B C 1
ATOM 7109 O O . TYR B 1 366 ? 32.594 2.17 12.68 1 75.12 366 TYR B O 1
ATOM 7117 N N . LEU B 1 367 ? 32.406 4.316 12.016 1 78.62 367 LEU B N 1
ATOM 7118 C CA . LEU B 1 367 ? 31.922 4.812 13.297 1 78.62 367 LEU B CA 1
ATOM 7119 C C . LEU B 1 367 ? 30.406 4.805 13.344 1 78.62 367 LEU B C 1
ATOM 7121 O O . LEU B 1 367 ? 29.812 5.125 14.375 1 78.62 367 LEU B O 1
ATOM 7125 N N . ARG B 1 368 ? 29.797 4.457 12.297 1 85.62 368 ARG B N 1
ATOM 7126 C CA . ARG B 1 368 ? 28.344 4.281 12.203 1 85.62 368 ARG B CA 1
ATOM 7127 C C . ARG B 1 368 ? 27.984 3.172 11.219 1 85.62 368 ARG B C 1
ATOM 7129 O O . ARG B 1 368 ? 28.812 2.783 10.391 1 85.62 368 ARG B O 1
ATOM 7136 N N . PRO B 1 369 ? 26.812 2.684 11.352 1 87.44 369 PRO B N 1
ATOM 7137 C CA . PRO B 1 369 ? 26.422 1.651 10.383 1 87.44 369 PRO B CA 1
ATOM 7138 C C . PRO B 1 369 ? 26.438 2.156 8.945 1 87.44 369 PRO B C 1
ATOM 7140 O O . PRO B 1 369 ? 26.062 3.301 8.68 1 87.44 369 PRO B O 1
ATOM 7143 N N . GLU B 1 370 ? 26.906 1.343 8.086 1 84.12 370 GLU B N 1
ATOM 7144 C CA . GLU B 1 370 ? 26.766 1.565 6.648 1 84.12 370 GLU B CA 1
ATOM 7145 C C . GLU B 1 370 ? 25.625 0.716 6.07 1 84.12 370 GLU B C 1
ATOM 7147 O O . GLU B 1 370 ? 25.484 -0.458 6.418 1 84.12 370 GLU B O 1
ATOM 7152 N N . TRP B 1 371 ? 24.859 1.37 5.184 1 88.19 371 TRP B N 1
ATOM 7153 C CA . TRP B 1 371 ? 23.609 0.72 4.789 1 88.19 371 TRP B CA 1
ATOM 7154 C C . TRP B 1 371 ? 23.594 0.457 3.287 1 88.19 371 TRP B C 1
ATOM 7156 O O . TRP B 1 371 ? 24.125 1.241 2.504 1 88.19 371 TRP B O 1
ATOM 7166 N N . PHE B 1 372 ? 22.984 -0.579 2.875 1 87.75 372 PHE B N 1
ATOM 7167 C CA . PHE B 1 372 ? 22.469 -0.757 1.528 1 87.75 372 PHE B CA 1
ATOM 7168 C C . PHE B 1 372 ? 20.953 -0.994 1.565 1 87.75 372 PHE B C 1
ATOM 7170 O O . PHE B 1 372 ? 20.422 -1.491 2.561 1 87.75 372 PHE B O 1
ATOM 7177 N N . VAL B 1 373 ? 20.312 -0.593 0.51 1 91.56 373 VAL B N 1
ATOM 7178 C CA . VAL B 1 373 ? 18.859 -0.696 0.462 1 91.56 373 VAL B CA 1
ATOM 7179 C C . VAL B 1 373 ? 18.453 -1.743 -0.571 1 91.56 373 VAL B C 1
ATOM 7181 O O . VAL B 1 373 ? 19.031 -1.809 -1.66 1 91.56 373 VAL B O 1
ATOM 7184 N N . CYS B 1 374 ? 17.531 -2.633 -0.172 1 92.19 374 CYS B N 1
ATOM 7185 C CA . CYS B 1 374 ? 16.875 -3.553 -1.097 1 92.19 374 CYS B CA 1
ATOM 7186 C C . CYS B 1 374 ? 15.359 -3.365 -1.077 1 92.19 374 CYS B C 1
ATOM 7188 O O . CYS B 1 374 ? 14.781 -3.09 -0.027 1 92.19 374 CYS B O 1
ATOM 7190 N N . PRO B 1 375 ? 14.805 -3.463 -2.277 1 90.62 375 PRO B N 1
ATOM 7191 C CA . PRO B 1 375 ? 13.336 -3.443 -2.289 1 90.62 375 PRO B CA 1
ATOM 7192 C C . PRO B 1 375 ? 12.727 -4.727 -1.732 1 90.62 375 PRO B C 1
ATOM 7194 O O . PRO B 1 375 ? 13.391 -5.77 -1.71 1 90.62 375 PRO B O 1
ATOM 7197 N N . MET B 1 376 ? 11.484 -4.641 -1.354 1 87.06 376 MET B N 1
ATOM 7198 C CA . MET B 1 376 ? 10.805 -5.809 -0.809 1 87.06 376 MET B CA 1
ATOM 7199 C C . MET B 1 376 ? 10.562 -6.852 -1.895 1 87.06 376 MET B C 1
ATOM 7201 O O . MET B 1 376 ? 10.344 -8.031 -1.596 1 87.06 376 MET B O 1
ATOM 7205 N N . THR B 1 377 ? 10.648 -6.484 -3.111 1 85.31 377 THR B N 1
ATOM 7206 C CA . THR B 1 377 ? 10.445 -7.422 -4.207 1 85.31 377 THR B CA 1
ATOM 7207 C C . THR B 1 377 ? 11.578 -8.438 -4.27 1 85.31 377 THR B C 1
ATOM 7209 O O . THR B 1 377 ? 11.477 -9.453 -4.957 1 85.31 377 THR B O 1
ATOM 7212 N N . SER B 1 378 ? 12.664 -8.18 -3.553 1 89.38 378 SER B N 1
ATOM 7213 C CA . SER B 1 378 ? 13.75 -9.141 -3.477 1 89.38 378 SER B CA 1
ATOM 7214 C C . SER B 1 378 ? 13.422 -10.273 -2.508 1 89.38 378 SER B C 1
ATOM 7216 O O . SER B 1 378 ? 14.102 -11.297 -2.484 1 89.38 378 SER B O 1
ATOM 7218 N N . THR B 1 379 ? 12.398 -10.109 -1.733 1 90.19 379 THR B N 1
ATOM 7219 C CA . THR B 1 379 ? 12.102 -11.039 -0.649 1 90.19 379 THR B CA 1
ATOM 7220 C C . THR B 1 379 ? 11.195 -12.172 -1.134 1 90.19 379 THR B C 1
ATOM 7222 O O . THR B 1 379 ? 10.406 -11.984 -2.061 1 90.19 379 THR B O 1
ATOM 7225 N N . ILE B 1 380 ? 11.336 -13.273 -0.514 1 84.94 380 ILE B N 1
ATOM 7226 C CA . ILE B 1 380 ? 10.43 -14.414 -0.633 1 84.94 380 ILE B CA 1
ATOM 7227 C C . ILE B 1 380 ? 10.195 -15.031 0.743 1 84.94 380 ILE B C 1
ATOM 7229 O O . ILE B 1 380 ? 11.047 -14.945 1.625 1 84.94 380 ILE B O 1
ATOM 7233 N N . PRO B 1 381 ? 9.023 -15.539 0.952 1 82.19 381 PRO B N 1
ATOM 7234 C CA . PRO B 1 381 ? 8.781 -16.188 2.244 1 82.19 381 PRO B CA 1
ATOM 7235 C C . PRO B 1 381 ? 9.656 -17.422 2.453 1 82.19 381 PRO B C 1
ATOM 7237 O O . PRO B 1 381 ? 10.086 -18.062 1.484 1 82.19 381 PRO B O 1
ATOM 7240 N N . SER B 1 382 ? 9.883 -17.734 3.697 1 87.69 382 SER B N 1
ATOM 7241 C CA . SER B 1 382 ? 10.578 -18.969 4.043 1 87.69 382 SER B CA 1
ATOM 7242 C C . SER B 1 382 ? 10.008 -20.156 3.273 1 87.69 382 SER B C 1
ATOM 7244 O O . SER B 1 382 ? 8.789 -20.266 3.104 1 87.69 382 SER B O 1
ATOM 7246 N N . GLY B 1 383 ? 10.891 -20.984 2.824 1 81.75 383 GLY B N 1
ATOM 7247 C CA . GLY B 1 383 ? 10.477 -22.141 2.057 1 81.75 383 GLY B CA 1
ATOM 7248 C C . GLY B 1 383 ? 10.469 -21.906 0.56 1 81.75 383 GLY B C 1
ATOM 7249 O O . GLY B 1 383 ? 10.414 -22.844 -0.228 1 81.75 383 GLY B O 1
ATOM 7250 N N . GLY B 1 384 ? 10.547 -20.625 0.185 1 79.19 384 GLY B N 1
ATOM 7251 C CA . GLY B 1 384 ? 10.609 -20.297 -1.229 1 79.19 384 GLY B CA 1
ATOM 7252 C C . GLY B 1 384 ? 11.945 -20.625 -1.865 1 79.19 384 GLY B C 1
ATOM 7253 O O . GLY B 1 384 ? 12.938 -20.844 -1.163 1 79.19 384 GLY B O 1
ATOM 7254 N N . ASN B 1 385 ? 11.977 -20.609 -3.186 1 83.44 385 ASN B N 1
ATOM 7255 C CA . ASN B 1 385 ? 13.188 -20.906 -3.934 1 83.44 385 ASN B CA 1
ATOM 7256 C C . ASN B 1 385 ? 13.984 -19.641 -4.242 1 83.44 385 ASN B C 1
ATOM 7258 O O . ASN B 1 385 ? 13.422 -18.641 -4.707 1 83.44 385 ASN B O 1
ATOM 7262 N N . CYS B 1 386 ? 15.18 -19.688 -3.949 1 91.94 386 CYS B N 1
ATOM 7263 C CA . CYS B 1 386 ? 16.094 -18.672 -4.422 1 91.94 386 CYS B CA 1
ATOM 7264 C C . CYS B 1 386 ? 16.562 -18.969 -5.84 1 91.94 386 CYS B C 1
ATOM 7266 O O . CYS B 1 386 ? 17.203 -20 -6.082 1 91.94 386 CYS B O 1
ATOM 7268 N N . GLU B 1 387 ? 16.328 -18.141 -6.766 1 87.56 387 GLU B N 1
ATOM 7269 C CA . GLU B 1 387 ? 16.641 -18.359 -8.172 1 87.56 387 GLU B CA 1
ATOM 7270 C C . GLU B 1 387 ? 18.031 -17.812 -8.523 1 87.56 387 GLU B C 1
ATOM 7272 O O . GLU B 1 387 ? 18.266 -16.609 -8.438 1 87.56 387 GLU B O 1
ATOM 7277 N N . VAL B 1 388 ? 18.844 -18.672 -9 1 91.44 388 VAL B N 1
ATOM 7278 C CA . VAL B 1 388 ? 20.234 -18.344 -9.258 1 91.44 388 VAL B CA 1
ATOM 7279 C C . VAL B 1 388 ? 20.453 -18.109 -10.75 1 91.44 388 VAL B C 1
ATOM 7281 O O . VAL B 1 388 ? 20.297 -19.031 -11.555 1 91.44 388 VAL B O 1
ATOM 7284 N N . PRO B 1 389 ? 20.781 -16.859 -11.086 1 84.88 389 PRO B N 1
ATOM 7285 C CA . PRO B 1 389 ? 21.094 -16.641 -12.5 1 84.88 389 PRO B CA 1
ATOM 7286 C C . PRO B 1 389 ? 22.234 -17.531 -12.992 1 84.88 389 PRO B C 1
ATOM 7288 O O . PRO B 1 389 ? 23.078 -17.938 -12.203 1 84.88 389 PRO B O 1
ATOM 7291 N N . GLU B 1 390 ? 22.25 -17.766 -14.266 1 85.06 390 GLU B N 1
ATOM 7292 C CA . GLU B 1 390 ? 23.266 -18.641 -14.867 1 85.06 390 GLU B CA 1
ATOM 7293 C C . GLU B 1 390 ? 24.672 -18.125 -14.586 1 85.06 390 GLU B C 1
ATOM 7295 O O . GLU B 1 390 ? 24.953 -16.938 -14.734 1 85.06 390 GLU B O 1
ATOM 7300 N N . GLY B 1 391 ? 25.5 -18.969 -14.156 1 86.19 391 GLY B N 1
ATOM 7301 C CA . GLY B 1 391 ? 26.906 -18.656 -13.977 1 86.19 391 GLY B CA 1
ATOM 7302 C C . GLY B 1 391 ? 27.188 -17.938 -12.672 1 86.19 391 GLY B C 1
ATOM 7303 O O . GLY B 1 391 ? 28.344 -17.578 -12.398 1 86.19 391 GLY B O 1
ATOM 7304 N N . VAL B 1 392 ? 26.281 -17.734 -11.867 1 89.5 392 VAL B N 1
ATOM 7305 C CA . VAL B 1 392 ? 26.469 -16.953 -10.648 1 89.5 392 VAL B CA 1
ATOM 7306 C C . VAL B 1 392 ? 26.797 -17.891 -9.492 1 89.5 392 VAL B C 1
ATOM 7308 O O . VAL B 1 392 ? 26.125 -18.906 -9.289 1 89.5 392 VAL B O 1
ATOM 7311 N N . GLN B 1 393 ? 27.906 -17.594 -8.789 1 91.44 393 GLN B N 1
ATOM 7312 C C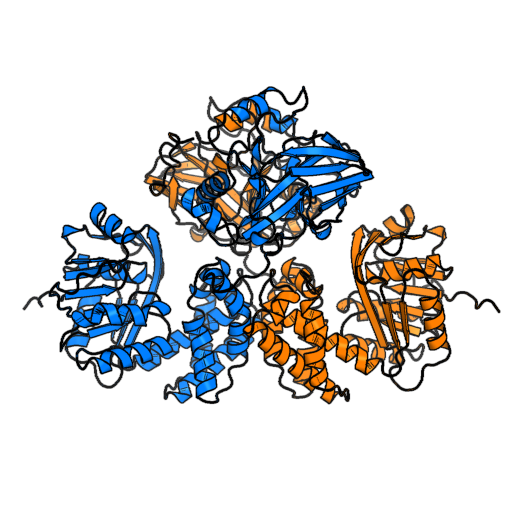A . GLN B 1 393 ? 28.25 -18.25 -7.527 1 91.44 393 GLN B CA 1
ATOM 7313 C C . GLN B 1 393 ? 27.594 -17.531 -6.348 1 91.44 393 GLN B C 1
ATOM 7315 O O . GLN B 1 393 ? 27.906 -16.359 -6.09 1 91.44 393 GLN B O 1
ATOM 7320 N N . MET B 1 394 ? 26.766 -18.203 -5.613 1 94.12 394 MET B N 1
ATOM 7321 C CA . MET B 1 394 ? 25.984 -17.594 -4.539 1 94.12 394 MET B CA 1
ATOM 7322 C C . MET B 1 394 ? 26.719 -17.703 -3.205 1 94.12 394 MET B C 1
ATOM 7324 O O . MET B 1 394 ? 27.516 -18.625 -3.012 1 94.12 394 MET B O 1
ATOM 7328 N N . ILE B 1 395 ? 26.438 -16.781 -2.336 1 92.81 395 ILE B N 1
ATOM 7329 C CA . ILE B 1 395 ? 26.953 -16.75 -0.967 1 92.81 395 ILE B CA 1
ATOM 7330 C C . ILE B 1 395 ? 25.781 -16.656 0.013 1 92.81 395 ILE B C 1
ATOM 7332 O O . ILE B 1 395 ? 24.828 -15.906 -0.208 1 92.81 395 ILE B O 1
ATOM 7336 N N . TRP B 1 396 ? 25.875 -17.484 1.054 1 95 396 TRP B N 1
ATOM 7337 C CA . TRP B 1 396 ? 24.859 -17.406 2.094 1 95 396 TRP B CA 1
ATOM 7338 C C . TRP B 1 396 ? 25.297 -16.484 3.221 1 95 396 TRP B C 1
ATOM 7340 O O . TRP B 1 396 ? 26.484 -16.375 3.52 1 95 396 TRP B O 1
ATOM 7350 N N . GLU B 1 397 ? 24.391 -15.758 3.7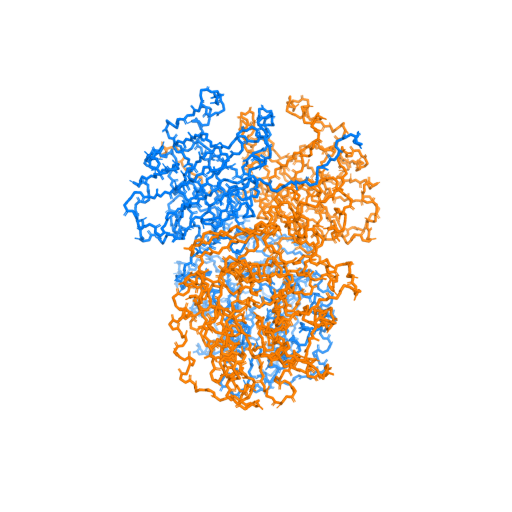89 1 94.5 397 GLU B N 1
ATOM 7351 C CA . GLU B 1 397 ? 24.484 -15.062 5.07 1 94.5 397 GLU B CA 1
ATOM 7352 C C . GLU B 1 397 ? 23.172 -15.18 5.852 1 94.5 397 GLU B C 1
ATOM 7354 O O . GLU B 1 397 ? 22.109 -14.883 5.32 1 94.5 397 GLU B O 1
ATOM 7359 N N . ALA B 1 398 ? 23.234 -15.695 7.043 1 97.12 398 ALA B N 1
ATOM 7360 C CA . ALA B 1 398 ? 22.078 -15.719 7.926 1 97.12 398 ALA B CA 1
ATOM 7361 C C . ALA B 1 398 ? 22.109 -14.562 8.914 1 97.12 398 ALA B C 1
ATOM 7363 O O . ALA B 1 398 ? 23.109 -14.375 9.617 1 97.12 398 ALA B O 1
ATOM 7364 N N . GLU B 1 399 ? 21.047 -13.789 8.945 1 97.25 399 GLU B N 1
ATOM 7365 C CA . GLU B 1 399 ? 21.062 -12.578 9.758 1 97.25 399 GLU B CA 1
ATOM 7366 C C . GLU B 1 399 ? 19.75 -12.422 10.531 1 97.25 399 GLU B C 1
ATOM 7368 O O . GLU B 1 399 ? 18.719 -12.961 10.125 1 97.25 399 GLU B O 1
ATOM 7373 N N . LEU B 1 400 ? 19.844 -11.75 11.648 1 98.06 400 LEU B N 1
ATOM 7374 C CA . LEU B 1 400 ? 18.656 -11.289 12.352 1 98.06 400 LEU B CA 1
ATOM 7375 C C . LEU B 1 400 ? 18.094 -10.023 11.711 1 98.06 400 LEU B C 1
ATOM 7377 O O . LEU B 1 400 ? 18.812 -9.039 11.531 1 98.06 400 LEU B O 1
ATOM 7381 N N . GLY B 1 401 ? 16.844 -10.078 11.281 1 97.44 401 GLY B N 1
ATOM 7382 C CA . GLY B 1 401 ? 16.125 -8.891 10.844 1 97.44 401 GLY B CA 1
ATOM 7383 C C . GLY B 1 401 ? 15.367 -8.211 11.961 1 97.44 401 GLY B C 1
ATOM 7384 O O . GLY B 1 401 ? 14.633 -8.867 12.711 1 97.44 401 GLY B O 1
ATOM 7385 N N . VAL B 1 402 ? 15.586 -6.938 12.156 1 97.69 402 VAL B N 1
ATOM 7386 C CA . VAL B 1 402 ? 14.836 -6.113 13.102 1 97.69 402 VAL B CA 1
ATOM 7387 C C . VAL B 1 402 ? 13.609 -5.523 12.398 1 97.69 402 VAL B C 1
ATOM 7389 O O . VAL B 1 402 ? 13.742 -4.785 11.422 1 97.69 402 VAL B O 1
ATOM 7392 N N . VAL B 1 403 ? 12.461 -5.852 12.906 1 95.81 403 VAL B N 1
ATOM 7393 C CA . VAL B 1 403 ? 11.219 -5.402 12.281 1 95.81 403 VAL B CA 1
ATOM 7394 C C . VAL B 1 403 ? 10.703 -4.152 12.992 1 95.81 403 VAL B C 1
ATOM 7396 O O . VAL B 1 403 ? 10.469 -4.172 14.203 1 95.81 403 VAL B O 1
ATOM 7399 N N . ILE B 1 404 ? 10.445 -3.084 12.266 1 95.12 404 ILE B N 1
ATOM 7400 C CA . ILE B 1 404 ? 9.992 -1.804 12.805 1 95.12 404 ILE B CA 1
ATOM 7401 C C . ILE B 1 404 ? 8.5 -1.865 13.094 1 95.12 404 ILE B C 1
ATOM 7403 O O . ILE B 1 404 ? 7.723 -2.396 12.297 1 95.12 404 ILE B O 1
ATOM 7407 N N . SER B 1 405 ? 8.078 -1.295 14.203 1 92.5 405 SER B N 1
ATOM 7408 C CA . SER B 1 405 ? 6.703 -1.434 14.672 1 92.5 405 SER B CA 1
ATOM 7409 C C . SER B 1 405 ? 5.848 -0.246 14.242 1 92.5 405 SER B C 1
ATOM 7411 O O . SER B 1 405 ? 4.637 -0.379 14.062 1 92.5 405 SER B O 1
ATOM 7413 N N . HIS B 1 406 ? 6.555 0.915 14.219 1 89.31 406 HIS B N 1
ATOM 7414 C CA . HIS B 1 406 ? 5.855 2.164 13.938 1 89.31 406 HIS B CA 1
ATOM 7415 C C . HIS B 1 406 ? 6.738 3.115 13.133 1 89.31 406 HIS B C 1
ATOM 7417 O O . HIS B 1 406 ? 7.969 3.033 13.203 1 89.31 406 HIS B O 1
ATOM 7423 N N . ARG B 1 407 ? 5.973 3.99 12.492 1 88.19 407 ARG B N 1
ATOM 7424 C CA . ARG B 1 407 ? 6.711 5.012 11.758 1 88.19 407 ARG B CA 1
ATOM 7425 C C . ARG B 1 407 ? 7.613 5.812 12.688 1 88.19 407 ARG B C 1
ATOM 7427 O O . ARG B 1 407 ? 7.211 6.16 13.805 1 88.19 407 ARG B O 1
ATOM 7434 N N . CYS B 1 408 ? 8.828 6.004 12.234 1 88.44 408 CYS B N 1
ATOM 7435 C CA . CYS B 1 408 ? 9.727 6.852 13.016 1 88.44 408 CYS B CA 1
ATOM 7436 C C . CYS B 1 408 ? 10.773 7.504 12.117 1 88.44 408 CYS B C 1
ATOM 7438 O O . CYS B 1 408 ? 11.086 6.984 11.039 1 88.44 408 CYS B O 1
ATOM 7440 N N . GLU B 1 409 ? 11.195 8.609 12.508 1 85.75 409 GLU B N 1
ATOM 7441 C CA . GLU B 1 409 ? 12.234 9.398 11.844 1 85.75 409 GLU B CA 1
ATOM 7442 C C . GLU B 1 409 ? 13.109 10.125 12.859 1 85.75 409 GLU B C 1
ATOM 7444 O O . GLU B 1 409 ? 12.609 10.766 13.781 1 85.75 409 GLU B O 1
ATOM 7449 N N . ASN B 1 410 ? 14.391 9.93 12.711 1 87.06 410 ASN B N 1
ATOM 7450 C CA . ASN B 1 410 ? 15.375 10.633 13.531 1 87.06 410 ASN B CA 1
ATOM 7451 C C . ASN B 1 410 ? 15.133 10.391 15.023 1 87.06 410 ASN B C 1
ATOM 7453 O O . ASN B 1 410 ? 15.031 11.336 15.797 1 87.06 410 ASN B O 1
ATOM 7457 N N . VAL B 1 411 ? 14.977 9.172 15.375 1 89.81 411 VAL B N 1
ATOM 7458 C CA . VAL B 1 411 ? 14.781 8.82 16.766 1 89.81 411 VAL B CA 1
ATOM 7459 C C . VAL B 1 411 ? 16.141 8.672 17.469 1 89.81 411 VAL B C 1
ATOM 7461 O O . VAL B 1 411 ? 17.125 8.273 16.828 1 89.81 411 VAL B O 1
ATOM 7464 N N . SER B 1 412 ? 16.219 9.016 18.734 1 91.06 412 SER B N 1
ATOM 7465 C CA . SER B 1 412 ? 17.453 8.867 19.516 1 91.06 412 SER B CA 1
ATOM 7466 C C . SER B 1 412 ? 17.734 7.398 19.812 1 91.06 412 SER B C 1
ATOM 7468 O O . SER B 1 412 ? 16.844 6.555 19.719 1 91.06 412 SER B O 1
ATOM 7470 N N . VAL B 1 413 ? 19 7.094 20.141 1 95 413 VAL B N 1
ATOM 7471 C CA . VAL B 1 413 ? 19.375 5.73 20.516 1 95 413 VAL B CA 1
ATOM 7472 C C . VAL B 1 413 ? 18.562 5.273 21.719 1 95 413 VAL B C 1
ATOM 7474 O O . VAL B 1 413 ? 18.125 4.117 21.766 1 95 413 VAL B O 1
ATOM 7477 N N . GLU B 1 414 ? 18.25 6.16 22.672 1 94.5 414 GLU B N 1
ATOM 7478 C CA . GLU B 1 414 ? 17.516 5.84 23.891 1 94.5 414 GLU B CA 1
ATOM 7479 C C . GLU B 1 414 ? 16.078 5.438 23.594 1 94.5 414 GLU B C 1
ATOM 7481 O O . GLU B 1 414 ? 15.508 4.582 24.281 1 94.5 414 GLU B O 1
ATOM 7486 N N . GLU B 1 415 ? 15.547 5.977 22.531 1 93.56 415 GLU B N 1
ATOM 7487 C CA . GLU B 1 415 ? 14.141 5.742 22.219 1 93.56 415 GLU B CA 1
ATOM 7488 C C . GLU B 1 415 ? 13.984 4.648 21.172 1 93.56 415 GLU B C 1
ATOM 7490 O O . GLU B 1 415 ? 12.891 4.125 20.969 1 93.56 415 GLU B O 1
ATOM 7495 N N . ALA B 1 416 ? 15.039 4.289 20.547 1 96.31 416 ALA B N 1
ATOM 7496 C CA . ALA B 1 416 ? 15.039 3.492 19.328 1 96.31 416 ALA B CA 1
ATOM 7497 C C . ALA B 1 416 ? 14.344 2.152 19.547 1 96.31 416 ALA B C 1
ATOM 7499 O O . ALA B 1 416 ? 13.555 1.713 18.703 1 96.31 416 ALA B O 1
ATOM 7500 N N . MET B 1 417 ? 14.586 1.538 20.688 1 96.56 417 MET B N 1
ATOM 7501 C CA . MET B 1 417 ? 14.047 0.199 20.906 1 96.56 417 MET B CA 1
ATOM 7502 C C . MET B 1 417 ? 12.531 0.235 21.047 1 96.56 417 MET B C 1
ATOM 7504 O O . MET B 1 417 ? 11.867 -0.789 20.891 1 96.56 417 MET B O 1
ATOM 7508 N N . GLY B 1 418 ? 11.969 1.388 21.391 1 94.75 418 GLY B N 1
ATOM 7509 C CA . GLY B 1 418 ? 10.523 1.552 21.453 1 94.75 418 GLY B CA 1
ATOM 7510 C C . GLY B 1 418 ? 9.852 1.424 20.094 1 94.75 418 GLY B C 1
ATOM 7511 O O . GLY B 1 418 ? 8.625 1.284 20.016 1 94.75 418 GLY B O 1
ATOM 7512 N N . TYR B 1 419 ? 10.633 1.374 19.031 1 94.69 419 TYR B N 1
ATOM 7513 C CA . TYR B 1 419 ? 10.094 1.284 17.688 1 94.69 419 TYR B CA 1
ATOM 7514 C C . TYR B 1 419 ? 10.383 -0.081 17.062 1 94.69 419 TYR B C 1
ATOM 7516 O O . TYR B 1 419 ? 10.18 -0.285 15.867 1 94.69 419 TYR B O 1
ATOM 7524 N N . VAL B 1 420 ? 10.914 -0.986 17.859 1 96.12 420 VAL B N 1
ATOM 7525 C CA . VAL B 1 420 ? 11.133 -2.359 17.422 1 96.12 420 VAL B CA 1
ATOM 7526 C C . VAL B 1 420 ? 9.93 -3.221 17.781 1 96.12 420 VAL B C 1
ATOM 7528 O O . VAL B 1 420 ? 9.609 -3.389 18.953 1 96.12 420 VAL B O 1
ATOM 7531 N N . GLY B 1 421 ? 9.266 -3.768 16.797 1 93.88 421 GLY B N 1
ATOM 7532 C CA . GLY B 1 421 ? 8.109 -4.625 17.016 1 93.88 421 GLY B CA 1
ATOM 7533 C C . GLY B 1 421 ? 8.484 -6.082 17.219 1 93.88 421 GLY B C 1
ATOM 7534 O O . GLY B 1 421 ? 7.734 -6.836 17.844 1 93.88 421 GLY B O 1
ATOM 7535 N N . GLY B 1 422 ? 9.586 -6.445 16.672 1 95.75 422 GLY B N 1
ATOM 7536 C CA . GLY B 1 422 ? 10.07 -7.812 16.734 1 95.75 422 GLY B CA 1
ATOM 7537 C C . GLY B 1 422 ? 11.203 -8.086 15.758 1 95.75 422 GLY B C 1
ATOM 7538 O O . GLY B 1 422 ? 12.008 -7.203 15.469 1 95.75 422 GLY B O 1
ATOM 7539 N N . TYR B 1 423 ? 11.234 -9.375 15.406 1 96 423 TYR B N 1
ATOM 7540 C CA . TYR B 1 423 ? 12.375 -9.828 14.609 1 96 423 TYR B CA 1
ATOM 7541 C C . TYR B 1 423 ? 11.945 -10.875 13.594 1 96 423 TYR B C 1
ATOM 7543 O O . TYR B 1 423 ? 10.773 -11.273 13.555 1 96 423 TYR B O 1
ATOM 7551 N N . CYS B 1 424 ? 12.844 -11.234 12.75 1 95.19 424 CYS B N 1
ATOM 7552 C CA . CYS B 1 424 ? 12.719 -12.359 11.836 1 95.19 424 CYS B CA 1
ATOM 7553 C C . CYS B 1 424 ? 14.086 -12.82 11.352 1 95.19 424 CYS B C 1
ATOM 7555 O O . CYS B 1 424 ? 15.047 -12.047 11.359 1 95.19 424 CYS B O 1
ATOM 7557 N N . MET B 1 425 ? 14.141 -14.039 11.031 1 96.75 425 MET B N 1
ATOM 7558 C CA . MET B 1 425 ? 15.352 -14.539 10.383 1 96.75 425 MET B CA 1
ATOM 7559 C C . MET B 1 425 ? 15.328 -14.234 8.891 1 96.75 425 MET B C 1
ATOM 7561 O O . MET B 1 425 ? 14.289 -14.367 8.242 1 96.75 425 MET B O 1
ATOM 7565 N N . VAL B 1 42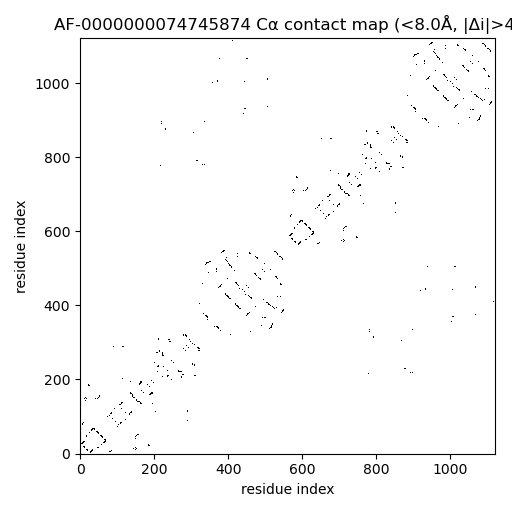6 ? 16.438 -13.781 8.375 1 97 426 VAL B N 1
ATOM 7566 C CA . VAL B 1 426 ? 16.547 -13.484 6.953 1 97 426 VAL B CA 1
ATOM 7567 C C . VAL B 1 426 ? 17.812 -14.133 6.387 1 97 426 VAL B C 1
ATOM 7569 O O . VAL B 1 426 ? 18.859 -14.117 7.027 1 97 426 VAL B O 1
ATOM 7572 N N . LEU B 1 427 ? 17.688 -14.812 5.297 1 97.69 427 LEU B N 1
ATOM 7573 C CA . LEU B 1 427 ? 18.859 -15.203 4.516 1 97.69 427 LEU B CA 1
ATOM 7574 C C . LEU B 1 427 ? 19.219 -14.133 3.49 1 97.69 427 LEU B C 1
ATOM 7576 O O . LEU B 1 427 ? 18.516 -13.953 2.498 1 97.69 427 LEU B O 1
ATOM 7580 N N . ASP B 1 428 ? 20.281 -13.445 3.785 1 96.44 428 ASP B N 1
ATOM 7581 C CA . ASP B 1 428 ? 20.781 -12.414 2.881 1 96.44 428 ASP B CA 1
ATOM 7582 C C . ASP B 1 428 ? 21.672 -13.008 1.795 1 96.44 428 ASP B C 1
ATOM 7584 O O . ASP B 1 428 ? 22.891 -12.898 1.859 1 96.44 428 ASP B O 1
ATOM 7588 N N . MET B 1 429 ? 21.016 -13.516 0.772 1 95.56 429 MET B N 1
ATOM 7589 C CA . MET B 1 429 ? 21.734 -14.18 -0.313 1 95.56 429 MET B CA 1
ATOM 7590 C C . MET B 1 429 ? 22.438 -13.164 -1.2 1 95.56 429 MET B C 1
ATOM 7592 O O . MET B 1 429 ? 21.906 -12.078 -1.459 1 95.56 429 MET B O 1
ATOM 7596 N N . THR B 1 430 ? 23.641 -13.531 -1.627 1 90.94 430 THR B N 1
ATOM 7597 C CA . THR B 1 430 ? 24.469 -12.609 -2.412 1 90.94 430 THR B CA 1
ATOM 7598 C C . THR B 1 430 ? 25.031 -13.305 -3.648 1 90.94 430 THR B C 1
ATOM 7600 O O . THR B 1 430 ? 25.594 -14.398 -3.547 1 90.94 430 THR B O 1
ATOM 7603 N N . GLY B 1 431 ? 24.797 -12.711 -4.781 1 89.62 431 GLY B N 1
ATOM 7604 C CA . GLY B 1 431 ? 25.562 -13.148 -5.938 1 89.62 431 GLY B CA 1
ATOM 7605 C C . GLY B 1 431 ? 27.031 -12.758 -5.871 1 89.62 431 GLY B C 1
ATOM 7606 O O . GLY B 1 431 ? 27.375 -11.609 -6.152 1 89.62 431 GLY B O 1
ATOM 7607 N N . GLY B 1 432 ? 27.828 -13.648 -5.594 1 81.88 432 GLY B N 1
ATOM 7608 C CA . GLY B 1 432 ? 29.219 -13.383 -5.289 1 81.88 432 GLY B CA 1
ATOM 7609 C C . GLY B 1 432 ? 29.984 -12.812 -6.465 1 81.88 432 GLY B C 1
ATOM 7610 O O . GLY B 1 432 ? 30.906 -12.016 -6.285 1 81.88 432 GLY B O 1
ATOM 7611 N N . ASN B 1 433 ? 29.672 -13.234 -7.668 1 79.75 433 ASN B N 1
ATOM 7612 C CA . ASN B 1 433 ? 30.406 -12.758 -8.836 1 79.75 433 ASN B CA 1
ATOM 7613 C C . ASN B 1 433 ? 29.547 -11.836 -9.695 1 79.75 433 ASN B C 1
ATOM 7615 O O . ASN B 1 433 ? 29.828 -11.633 -10.875 1 79.75 433 ASN B O 1
ATOM 7619 N N . LEU B 1 434 ? 28.453 -11.516 -9.164 1 73.94 434 LEU B N 1
ATOM 7620 C CA . LEU B 1 434 ? 27.609 -10.523 -9.82 1 73.94 434 LEU B CA 1
ATOM 7621 C C . LEU B 1 434 ? 27.984 -9.117 -9.367 1 73.94 434 LEU B C 1
ATOM 7623 O O . LEU B 1 434 ? 28.156 -8.867 -8.172 1 73.94 434 LEU B O 1
ATOM 7627 N N . GLY B 1 435 ? 28.188 -8.266 -10.203 1 59.5 435 GLY B N 1
ATOM 7628 C CA . GLY B 1 435 ? 28.359 -6.859 -9.891 1 59.5 435 GLY B CA 1
ATOM 7629 C C . GLY B 1 435 ? 29.719 -6.551 -9.289 1 59.5 435 GLY B C 1
ATOM 7630 O O . GLY B 1 435 ? 30.016 -5.398 -8.969 1 59.5 435 GLY B O 1
ATOM 7631 N N . PHE B 1 436 ? 30.531 -7.602 -8.906 1 54.53 436 PHE B N 1
ATOM 7632 C CA . PHE B 1 436 ? 31.812 -7.414 -8.234 1 54.53 436 PHE B CA 1
ATOM 7633 C C . PHE B 1 436 ? 32.688 -6.445 -9.016 1 54.53 436 PHE B C 1
ATOM 7635 O O . PHE B 1 436 ? 33.375 -5.59 -8.43 1 54.53 436 PHE B O 1
ATOM 7642 N N . GLU B 1 437 ? 32.656 -6.672 -10.25 1 56.59 437 GLU B N 1
ATOM 7643 C CA . GLU B 1 437 ? 33.438 -5.688 -10.992 1 56.59 437 GLU B CA 1
ATOM 7644 C C . GLU B 1 437 ? 32.938 -4.27 -10.742 1 56.59 437 GLU B C 1
ATOM 7646 O O . GLU B 1 437 ? 33.719 -3.332 -10.617 1 56.59 437 GLU B O 1
ATOM 7651 N N . SER B 1 438 ? 31.641 -4.254 -10.516 1 57.34 438 SER B N 1
ATOM 7652 C CA . SER B 1 438 ? 31.031 -2.953 -10.25 1 57.34 438 SER B CA 1
ATOM 7653 C C . SER B 1 438 ? 31.375 -2.463 -8.844 1 57.34 438 SER B C 1
ATOM 7655 O O . SER B 1 438 ? 31.656 -1.28 -8.641 1 57.34 438 SER B O 1
ATOM 7657 N N . MET B 1 439 ? 31.406 -3.387 -7.953 1 59.41 439 MET B N 1
ATOM 7658 C CA . MET B 1 439 ? 31.719 -3.033 -6.57 1 59.41 439 MET B CA 1
ATOM 7659 C C . MET B 1 439 ? 33.125 -2.488 -6.461 1 59.41 439 MET B C 1
ATOM 7661 O O . MET B 1 439 ? 33.375 -1.515 -5.746 1 59.41 439 MET B O 1
ATOM 7665 N N . LYS B 1 440 ? 33.969 -3.236 -7.203 1 58.12 440 LYS B N 1
ATOM 7666 C CA . LYS B 1 440 ? 35.375 -2.842 -7.188 1 58.12 440 LYS B CA 1
ATOM 7667 C C . LYS B 1 440 ? 35.562 -1.384 -7.605 1 58.12 440 LYS B C 1
ATOM 7669 O O . LYS B 1 440 ? 36.469 -0.699 -7.145 1 58.12 440 LYS B O 1
ATOM 7674 N N . TYR B 1 441 ? 34.688 -1.083 -8.398 1 57.44 441 TYR B N 1
ATOM 7675 C CA . TYR B 1 441 ? 34.812 0.283 -8.891 1 57.44 441 TYR B CA 1
ATOM 7676 C C . TYR B 1 441 ? 33.781 1.192 -8.242 1 57.44 441 TYR B C 1
ATOM 7678 O O . TYR B 1 441 ? 33.5 2.277 -8.758 1 57.44 441 TYR B O 1
ATOM 7686 N N . GLY B 1 442 ? 33.312 0.721 -7 1 53.25 442 GLY B N 1
ATOM 7687 C CA . GLY B 1 442 ? 32.438 1.567 -6.18 1 53.25 442 GLY B CA 1
ATOM 7688 C C . GLY B 1 442 ? 31 1.54 -6.605 1 53.25 442 GLY B C 1
ATOM 7689 O O . GLY B 1 442 ? 30.25 2.486 -6.344 1 53.25 442 GLY B O 1
ATOM 7690 N N . HIS B 1 443 ? 30.781 0.516 -7.32 1 57.78 443 HIS B N 1
ATOM 7691 C CA . HIS B 1 443 ? 29.406 0.607 -7.816 1 57.78 443 HIS B CA 1
ATOM 7692 C C . HIS B 1 443 ? 28.422 -0.064 -6.859 1 57.78 443 HIS B C 1
ATOM 7694 O O . HIS B 1 443 ? 28.828 -0.579 -5.812 1 57.78 443 HIS B O 1
ATOM 7700 N N . SER B 1 444 ? 27.094 -0.053 -7.074 1 67.06 444 SER B N 1
ATOM 7701 C CA . SER B 1 444 ? 25.938 -0.395 -6.266 1 67.06 444 SER B CA 1
ATOM 7702 C C . SER B 1 444 ? 25.844 -1.899 -6.031 1 67.06 444 SER B C 1
ATOM 7704 O O . SER B 1 444 ? 26.312 -2.689 -6.859 1 67.06 444 SER B O 1
ATOM 7706 N N . TRP B 1 445 ? 25.547 -2.309 -4.836 1 77.38 445 TRP B N 1
ATOM 7707 C CA . TRP B 1 445 ? 25.312 -3.705 -4.477 1 77.38 445 TRP B CA 1
ATOM 7708 C C . TRP B 1 445 ? 23.953 -4.18 -4.949 1 77.38 445 TRP B C 1
ATOM 7710 O O . TRP B 1 445 ? 23.5 -5.266 -4.578 1 77.38 445 TRP B O 1
ATOM 7720 N N . THR B 1 446 ? 23.359 -3.443 -5.75 1 83 446 THR B N 1
ATOM 7721 C CA . THR B 1 446 ? 21.984 -3.725 -6.148 1 83 446 THR B CA 1
ATOM 7722 C C . THR B 1 446 ? 21.906 -5.059 -6.883 1 83 446 THR B C 1
ATOM 7724 O O . THR B 1 446 ? 21.078 -5.906 -6.539 1 83 446 THR B O 1
ATOM 7727 N N . ARG B 1 447 ? 22.797 -5.312 -7.816 1 83.25 447 ARG B N 1
ATOM 7728 C CA . ARG B 1 447 ? 22.703 -6.523 -8.625 1 83.25 447 ARG B CA 1
ATOM 7729 C C . ARG B 1 447 ? 23.062 -7.758 -7.801 1 83.25 447 ARG B C 1
ATOM 7731 O O . ARG B 1 447 ? 22.516 -8.844 -8.031 1 83.25 447 ARG B O 1
ATOM 7738 N N . ASN B 1 448 ? 23.953 -7.613 -6.887 1 85.62 448 ASN B N 1
ATOM 7739 C CA . ASN B 1 448 ? 24.391 -8.773 -6.121 1 85.62 448 ASN B CA 1
ATOM 7740 C C . ASN B 1 448 ? 23.438 -9.086 -4.973 1 85.62 448 ASN B C 1
ATOM 7742 O O . ASN B 1 448 ? 23.312 -10.242 -4.559 1 85.62 448 ASN B O 1
ATOM 7746 N N . LYS B 1 449 ? 22.797 -8.023 -4.492 1 88.94 449 LYS B N 1
ATOM 7747 C CA . LYS B 1 449 ? 22.078 -8.219 -3.236 1 88.94 449 LYS B CA 1
ATOM 7748 C C . LYS B 1 449 ? 20.578 -8.102 -3.443 1 88.94 449 LYS B C 1
ATOM 7750 O O . LYS B 1 449 ? 19.797 -8.68 -2.682 1 88.94 449 LYS B O 1
ATOM 7755 N N . CYS B 1 450 ? 20.125 -7.41 -4.461 1 89.62 450 CYS B N 1
ATOM 7756 C CA . CYS B 1 450 ? 18.719 -7 -4.48 1 89.62 450 CYS B CA 1
ATOM 7757 C C . CYS B 1 450 ? 17.953 -7.719 -5.586 1 89.62 450 CYS B C 1
ATOM 7759 O O . CYS B 1 450 ? 16.875 -7.273 -5.992 1 89.62 450 CYS B O 1
ATOM 7761 N N . GLN B 1 451 ? 18.469 -8.805 -6.031 1 90.94 451 GLN B N 1
ATOM 7762 C CA . GLN B 1 451 ? 17.766 -9.562 -7.059 1 90.94 451 GLN B CA 1
ATOM 7763 C C . GLN B 1 451 ? 16.5 -10.211 -6.492 1 90.94 451 GLN B C 1
ATOM 7765 O O . GLN B 1 451 ? 16.406 -10.461 -5.289 1 90.94 451 GLN B O 1
ATOM 7770 N N . ASN B 1 452 ? 15.641 -10.461 -7.418 1 89.81 452 ASN B N 1
ATOM 7771 C CA . ASN B 1 452 ? 14.445 -11.211 -7.043 1 89.81 452 ASN B CA 1
ATOM 7772 C C . ASN B 1 452 ? 14.805 -12.516 -6.344 1 89.81 452 ASN B C 1
ATOM 7774 O O . ASN B 1 452 ? 15.703 -13.242 -6.785 1 89.81 452 ASN B O 1
ATOM 7778 N N . THR B 1 453 ? 14.172 -12.75 -5.148 1 90.25 453 THR B N 1
ATOM 7779 C CA . THR B 1 453 ? 14.219 -14 -4.387 1 90.25 453 THR B CA 1
ATOM 7780 C C . THR B 1 453 ? 15.484 -14.07 -3.537 1 90.25 453 THR B C 1
ATOM 7782 O O . THR B 1 453 ? 15.727 -15.078 -2.863 1 90.25 453 THR B O 1
ATOM 7785 N N . PHE B 1 454 ? 16.297 -13.102 -3.535 1 94.81 454 PHE B N 1
ATOM 7786 C CA . PHE B 1 454 ? 17.594 -13.164 -2.871 1 94.81 454 PHE B CA 1
ATOM 7787 C C . PHE B 1 454 ? 17.453 -12.914 -1.375 1 94.81 454 PHE B C 1
ATOM 7789 O O . PHE B 1 454 ? 18.438 -13 -0.627 1 94.81 454 PHE B O 1
ATOM 7796 N N . LYS B 1 455 ? 16.266 -12.695 -0.896 1 95 455 LYS B N 1
ATOM 7797 C CA . LYS B 1 455 ? 16.047 -12.445 0.526 1 95 455 LYS B CA 1
ATOM 7798 C C . LYS B 1 455 ? 14.93 -13.336 1.08 1 95 455 LYS B C 1
ATOM 7800 O O . LYS B 1 455 ? 13.852 -12.844 1.413 1 95 455 LYS B O 1
ATOM 7805 N N . PRO B 1 456 ? 15.172 -14.578 1.307 1 93.19 456 PRO B N 1
ATOM 7806 C CA . PRO B 1 456 ? 14.203 -15.359 2.076 1 93.19 456 PRO B CA 1
ATOM 7807 C C . PRO B 1 456 ? 14 -14.82 3.492 1 93.19 456 PRO B C 1
ATOM 7809 O O . PRO B 1 456 ? 14.977 -14.562 4.199 1 93.19 456 PRO B O 1
ATOM 7812 N N . VAL B 1 457 ? 12.812 -14.625 3.857 1 92.81 457 VAL B N 1
ATOM 7813 C CA . VAL B 1 457 ? 12.469 -14.031 5.145 1 92.81 457 VAL B CA 1
ATOM 7814 C C . VAL B 1 457 ? 11.617 -15.008 5.953 1 92.81 457 VAL B C 1
ATOM 7816 O O . VAL B 1 457 ? 10.656 -15.586 5.434 1 92.81 457 VAL B O 1
ATOM 7819 N N . GLY B 1 458 ? 11.945 -15.156 7.16 1 91.31 458 GLY B N 1
ATOM 7820 C CA . GLY B 1 458 ? 11.227 -16.047 8.055 1 91.31 458 GLY B CA 1
ATOM 7821 C C . GLY B 1 458 ? 10.023 -15.398 8.703 1 91.31 458 GLY B C 1
ATOM 7822 O O . GLY B 1 458 ? 9.711 -14.234 8.422 1 91.31 458 GLY B O 1
ATOM 7823 N N . SER B 1 459 ? 9.359 -16.219 9.547 1 88.25 459 SER B N 1
ATOM 7824 C CA . SER B 1 459 ? 8.172 -15.75 10.258 1 88.25 459 SER B CA 1
ATOM 7825 C C . SER B 1 459 ? 8.523 -14.656 11.258 1 88.25 459 SER B C 1
ATOM 7827 O O . SER B 1 459 ? 9.641 -14.617 11.781 1 88.25 459 SER B O 1
ATOM 7829 N N . PHE B 1 460 ? 7.531 -13.82 11.523 1 90.44 460 PHE B N 1
ATOM 7830 C CA . PHE B 1 460 ? 7.672 -12.75 12.508 1 90.44 460 PHE B CA 1
ATOM 7831 C C . PHE B 1 460 ? 7.844 -13.32 13.906 1 90.44 460 PHE B C 1
ATOM 7833 O O . PHE B 1 460 ? 7.105 -14.227 14.312 1 90.44 460 PHE B O 1
ATOM 7840 N N . ILE B 1 461 ? 8.828 -12.836 14.617 1 93.56 461 ILE B N 1
ATOM 7841 C CA . ILE B 1 461 ? 9.094 -13.156 16.016 1 93.56 461 ILE B CA 1
ATOM 7842 C C . ILE B 1 461 ? 8.734 -11.961 16.891 1 93.56 461 ILE B C 1
ATOM 7844 O O . ILE B 1 461 ? 9.438 -10.953 16.906 1 93.56 461 ILE B O 1
ATOM 7848 N N . PRO B 1 462 ? 7.668 -12.062 17.656 1 91.06 462 PRO B N 1
ATOM 7849 C CA . PRO B 1 462 ? 7.352 -10.953 18.547 1 91.06 462 PRO B CA 1
ATOM 7850 C C . PRO B 1 462 ? 8.5 -10.617 19.5 1 91.06 462 PRO B C 1
ATOM 7852 O O . PRO B 1 462 ? 9.203 -11.516 19.969 1 91.06 462 PRO B O 1
ATOM 7855 N N . ALA B 1 463 ? 8.641 -9.359 19.797 1 92.62 463 ALA B N 1
ATOM 7856 C CA . ALA B 1 463 ? 9.75 -8.891 20.625 1 92.62 463 ALA B CA 1
ATOM 7857 C C . ALA B 1 463 ? 9.797 -9.625 21.953 1 92.62 463 ALA B C 1
ATOM 7859 O O . ALA B 1 463 ? 10.883 -9.906 22.484 1 92.62 463 ALA B O 1
ATOM 7860 N N . ASP B 1 464 ? 8.688 -9.977 22.5 1 91.94 464 ASP B N 1
ATOM 7861 C CA . ASP B 1 464 ? 8.617 -10.625 23.812 1 91.94 464 ASP B CA 1
ATOM 7862 C C . ASP B 1 464 ? 9.125 -12.055 23.734 1 91.94 464 ASP B C 1
ATOM 7864 O O . ASP B 1 464 ? 9.508 -12.633 24.766 1 91.94 464 ASP B O 1
ATOM 7868 N N . GLU B 1 465 ? 9.125 -12.672 22.625 1 93.12 465 GLU B N 1
ATOM 7869 C CA . GLU B 1 465 ? 9.641 -14.023 22.453 1 93.12 465 GLU B CA 1
ATOM 7870 C C . GLU B 1 465 ? 11.164 -14.023 22.375 1 93.12 465 GLU B C 1
ATOM 7872 O O . GLU B 1 465 ? 11.805 -15.07 22.531 1 93.12 465 GLU B O 1
ATOM 7877 N N . LEU B 1 466 ? 11.727 -12.891 22.141 1 95.69 466 LEU B N 1
ATOM 7878 C CA . LEU B 1 466 ? 13.172 -12.695 22.109 1 95.69 466 LEU B CA 1
ATOM 7879 C C . LEU B 1 466 ? 13.555 -11.414 22.844 1 95.69 466 LEU B C 1
ATOM 7881 O O . LEU B 1 466 ? 14.039 -10.461 22.219 1 95.69 466 LEU B O 1
ATOM 7885 N N . PRO B 1 467 ? 13.461 -11.398 24.094 1 93.56 467 PRO B N 1
ATOM 7886 C CA . PRO B 1 467 ? 13.617 -10.172 24.891 1 93.56 467 PRO B CA 1
ATOM 7887 C C . PRO B 1 467 ? 15.055 -9.648 24.891 1 93.56 467 PRO B C 1
ATOM 7889 O O . PRO B 1 467 ? 15.289 -8.461 25.109 1 93.56 467 PRO B O 1
ATOM 7892 N N . ARG B 1 468 ? 16.109 -10.602 24.703 1 95.31 468 ARG B N 1
ATOM 7893 C CA . ARG B 1 468 ? 17.5 -10.211 24.625 1 95.31 468 ARG B CA 1
ATOM 7894 C C . ARG B 1 468 ? 18.125 -10.625 23.297 1 95.31 468 ARG B C 1
ATOM 7896 O O . ARG B 1 468 ? 19.047 -11.453 23.281 1 95.31 468 ARG B O 1
ATOM 7903 N N . PRO B 1 469 ? 17.703 -9.953 22.234 1 97.25 469 PRO B N 1
ATOM 7904 C CA . PRO B 1 469 ? 18.125 -10.398 20.906 1 97.25 469 PRO B CA 1
ATOM 7905 C C . PRO B 1 469 ? 19.641 -10.344 20.719 1 97.25 469 PRO B C 1
ATOM 7907 O O . PRO B 1 469 ? 20.203 -11.18 20 1 97.25 469 PRO B O 1
ATOM 7910 N N . GLU B 1 470 ? 20.328 -9.445 21.328 1 96.94 470 GLU B N 1
ATOM 7911 C CA . GLU B 1 470 ? 21.75 -9.266 21.125 1 96.94 470 GLU B CA 1
ATOM 7912 C C . GLU B 1 470 ? 22.562 -10.336 21.844 1 96.94 470 GLU B C 1
ATOM 7914 O O . GLU B 1 470 ? 23.766 -10.469 21.625 1 96.94 470 GLU B O 1
ATOM 7919 N N . SER B 1 471 ? 22 -11.133 22.656 1 96.5 471 SER B N 1
ATOM 7920 C CA . SER B 1 471 ? 22.641 -12.25 23.328 1 96.5 471 SER B CA 1
ATOM 7921 C C . SER B 1 471 ? 22.406 -13.562 22.594 1 96.5 471 SER B C 1
ATOM 7923 O O . SER B 1 471 ? 22.953 -14.602 22.953 1 96.5 471 SER B O 1
ATOM 7925 N N . ALA B 1 472 ? 21.641 -13.547 21.562 1 97.06 472 ALA B N 1
ATOM 7926 C CA . ALA B 1 472 ? 21.266 -14.75 20.828 1 97.06 472 ALA B CA 1
ATOM 7927 C C . ALA B 1 472 ? 22.391 -15.203 19.891 1 97.06 472 ALA B C 1
ATOM 7929 O O . ALA B 1 472 ? 23.344 -14.461 19.672 1 97.06 472 ALA B O 1
ATOM 7930 N N . ARG B 1 473 ? 22.297 -16.391 19.469 1 97.38 473 ARG B N 1
ATOM 7931 C CA . ARG B 1 473 ? 23.188 -16.969 18.469 1 97.38 473 ARG B CA 1
ATOM 7932 C C . ARG B 1 473 ? 22.422 -17.375 17.203 1 97.38 473 ARG B C 1
ATOM 7934 O O . ARG B 1 473 ? 21.328 -17.953 17.297 1 97.38 473 ARG B O 1
ATOM 7941 N N . ILE B 1 474 ? 22.984 -17.031 16.078 1 97.62 474 ILE B N 1
ATOM 7942 C CA . ILE B 1 474 ? 22.391 -17.391 14.789 1 97.62 474 ILE B CA 1
ATOM 7943 C C . ILE B 1 474 ? 23.109 -18.594 14.203 1 97.62 474 ILE B C 1
ATOM 7945 O O . ILE B 1 474 ? 24.344 -18.594 14.062 1 97.62 474 ILE B O 1
ATOM 7949 N N . ILE B 1 475 ? 22.328 -19.594 13.898 1 98 475 ILE B N 1
ATOM 7950 C CA . ILE B 1 475 ? 22.859 -20.812 13.297 1 98 475 ILE B CA 1
ATOM 7951 C C . ILE B 1 475 ? 22.484 -20.859 11.82 1 98 475 ILE B C 1
ATOM 7953 O O . ILE B 1 475 ? 21.344 -20.547 11.445 1 98 475 ILE B O 1
ATOM 7957 N N . CYS B 1 476 ? 23.406 -21.188 10.977 1 97.81 476 CYS B N 1
ATOM 7958 C CA . CYS B 1 476 ? 23.141 -21.438 9.562 1 97.81 476 CYS B CA 1
ATOM 7959 C C . CYS B 1 476 ? 23.484 -22.875 9.203 1 97.81 476 CYS B C 1
ATOM 7961 O O . CYS B 1 476 ? 24.531 -23.391 9.602 1 97.81 476 CYS B O 1
ATOM 7963 N N . ARG B 1 477 ? 22.609 -23.531 8.523 1 98.25 477 ARG B N 1
ATOM 7964 C CA . ARG B 1 477 ? 22.844 -24.875 8.031 1 98.25 477 ARG B CA 1
ATOM 7965 C C . ARG B 1 477 ? 22.734 -24.938 6.512 1 98.25 477 ARG B C 1
ATOM 7967 O O . ARG B 1 477 ? 21.891 -24.25 5.922 1 98.25 477 ARG B O 1
ATOM 7974 N N . VAL B 1 478 ? 23.562 -25.656 5.918 1 98.12 478 VAL B N 1
ATOM 7975 C CA . VAL B 1 478 ? 23.516 -25.969 4.492 1 98.12 478 VAL B CA 1
ATOM 7976 C C . VAL B 1 478 ? 23.453 -27.484 4.293 1 98.12 478 VAL B C 1
ATOM 7978 O O . VAL B 1 478 ? 24.359 -28.203 4.691 1 98.12 478 VAL B O 1
ATOM 7981 N N . ASN B 1 479 ? 22.406 -27.906 3.771 1 97.44 479 ASN B N 1
ATOM 7982 C CA . ASN B 1 479 ? 22.172 -29.344 3.582 1 97.44 479 ASN B CA 1
ATOM 7983 C C . ASN B 1 479 ? 22.297 -30.109 4.895 1 97.44 479 ASN B C 1
ATOM 7985 O O . ASN B 1 479 ? 22.969 -31.141 4.949 1 97.44 479 ASN B O 1
ATOM 7989 N N . GLY B 1 480 ? 21.828 -29.484 5.855 1 96.19 480 GLY B N 1
ATOM 7990 C CA . GLY B 1 480 ? 21.75 -30.156 7.141 1 96.19 480 GLY B CA 1
ATOM 7991 C C . GLY B 1 480 ? 23 -29.984 7.98 1 96.19 480 GLY B C 1
ATOM 7992 O O . GLY B 1 480 ? 23.016 -30.312 9.172 1 96.19 480 GLY B O 1
ATOM 7993 N N . LYS B 1 481 ? 24.031 -29.469 7.438 1 97.75 481 LYS B N 1
ATOM 7994 C CA . LYS B 1 481 ? 25.281 -29.266 8.164 1 97.75 481 LYS B CA 1
ATOM 7995 C C . LYS B 1 481 ? 25.391 -27.828 8.688 1 97.75 481 LYS B C 1
ATOM 7997 O O . LYS B 1 481 ? 25.203 -26.875 7.93 1 97.75 481 LYS B O 1
ATOM 8002 N N . THR B 1 482 ? 25.734 -27.734 9.938 1 97.62 482 THR B N 1
ATOM 8003 C CA . THR B 1 482 ? 25.938 -26.406 10.516 1 97.62 482 THR B CA 1
ATOM 8004 C C . THR B 1 482 ? 27.203 -25.766 9.945 1 97.62 482 THR B C 1
ATOM 8006 O O . THR B 1 482 ? 28.297 -26.328 10.055 1 97.62 482 THR B O 1
ATOM 8009 N N . VAL B 1 483 ? 27.016 -24.625 9.383 1 96.62 483 VAL B N 1
ATOM 8010 C CA . VAL B 1 483 ? 28.156 -23.969 8.75 1 96.62 483 VAL B CA 1
ATOM 8011 C C . VAL B 1 483 ? 28.453 -22.656 9.477 1 96.62 483 VAL B C 1
ATOM 8013 O O . VAL B 1 483 ? 29.516 -22.047 9.266 1 96.62 483 VAL B O 1
ATOM 8016 N N . ALA B 1 484 ? 27.578 -22.156 10.336 1 95.25 484 ALA B N 1
ATOM 8017 C CA . ALA B 1 484 ? 27.797 -20.938 11.102 1 95.25 484 ALA B CA 1
ATOM 8018 C C . ALA B 1 484 ? 27.109 -21 12.461 1 95.25 484 ALA B C 1
ATOM 8020 O O . ALA B 1 484 ? 26.047 -21.625 12.594 1 95.25 484 ALA B O 1
ATOM 8021 N N . ASN B 1 485 ? 27.688 -20.438 13.398 1 95.5 485 ASN B N 1
ATOM 8022 C CA . ASN B 1 485 ? 27.188 -20.172 14.742 1 95.5 485 ASN B CA 1
ATOM 8023 C C . ASN B 1 485 ? 27.625 -18.812 15.25 1 95.5 485 ASN B C 1
ATOM 8025 O O . ASN B 1 485 ? 28.562 -18.703 16.047 1 95.5 485 ASN B O 1
ATOM 8029 N N . ASP B 1 486 ? 26.938 -17.797 14.859 1 94.62 486 ASP B N 1
ATOM 8030 C CA . ASP B 1 486 ? 27.359 -16.406 15.062 1 94.62 486 ASP B CA 1
ATOM 8031 C C . ASP B 1 486 ? 26.75 -15.828 16.328 1 94.62 486 ASP B C 1
ATOM 8033 O O . ASP B 1 486 ? 25.547 -15.984 16.578 1 94.62 486 ASP B O 1
ATOM 8037 N N . GLU B 1 487 ? 27.562 -15.18 17.094 1 95.19 487 GLU B N 1
ATOM 8038 C CA . GLU B 1 487 ? 27.109 -14.484 18.281 1 95.19 487 GLU B CA 1
ATOM 8039 C C . GLU B 1 487 ? 26.703 -13.055 17.969 1 95.19 487 GLU B C 1
ATOM 8041 O O . GLU B 1 487 ? 27.516 -12.258 17.5 1 95.19 487 GLU B O 1
ATOM 8046 N N . LEU B 1 488 ? 25.531 -12.656 18.281 1 96.19 488 LEU B N 1
ATOM 8047 C CA . LEU B 1 488 ? 25.062 -11.305 17.984 1 96.19 488 LEU B CA 1
ATOM 8048 C C . LEU B 1 488 ? 25.688 -10.289 18.922 1 96.19 488 LEU B C 1
ATOM 8050 O O . LEU B 1 488 ? 25.656 -9.086 18.656 1 96.19 488 LEU B O 1
ATOM 8054 N N . SER B 1 489 ? 26.234 -10.789 20.047 1 95.19 489 SER B N 1
ATOM 8055 C CA . SER B 1 489 ? 26.938 -9.906 20.969 1 95.19 489 SER B CA 1
ATOM 8056 C C . SER B 1 489 ? 28.188 -9.32 20.312 1 95.19 489 SER B C 1
ATOM 8058 O O . SER B 1 489 ? 28.766 -8.352 20.828 1 95.19 489 SER B O 1
ATOM 8060 N N . LYS B 1 490 ? 28.578 -9.852 19.234 1 93.06 490 LYS B N 1
ATOM 8061 C CA . LYS B 1 490 ? 29.766 -9.375 18.547 1 93.06 490 LYS B CA 1
ATOM 8062 C C . LYS B 1 490 ? 29.438 -8.234 17.578 1 93.06 490 LYS B C 1
ATOM 8064 O O . LYS B 1 490 ? 30.312 -7.719 16.891 1 93.06 490 LYS B O 1
ATOM 8069 N N . MET B 1 491 ? 28.203 -7.844 17.469 1 93.38 491 MET B N 1
ATOM 8070 C CA . MET B 1 491 ? 27.844 -6.707 16.625 1 93.38 491 MET B CA 1
ATOM 8071 C C . MET B 1 491 ? 28.578 -5.449 17.062 1 93.38 491 MET B C 1
ATOM 8073 O O . MET B 1 491 ? 28.703 -5.188 18.266 1 93.38 491 MET B O 1
ATOM 8077 N N . LYS B 1 492 ? 29.016 -4.719 16.156 1 92.06 492 LYS B N 1
ATOM 8078 C CA . LYS B 1 492 ? 29.703 -3.449 16.422 1 92.06 492 LYS B CA 1
ATOM 8079 C C . LYS B 1 492 ? 28.703 -2.393 16.906 1 92.06 492 LYS B C 1
ATOM 8081 O O . LYS B 1 492 ? 29 -1.634 17.828 1 92.06 492 LYS B O 1
ATOM 8086 N N . PHE B 1 493 ? 27.578 -2.35 16.25 1 94.69 493 PHE B N 1
ATOM 8087 C CA . PHE B 1 493 ? 26.516 -1.409 16.594 1 94.69 493 PHE B CA 1
ATOM 8088 C C . PHE B 1 493 ? 25.297 -2.143 17.125 1 94.69 493 PHE B C 1
ATOM 8090 O O . PHE B 1 493 ? 24.812 -3.102 16.516 1 94.69 493 PHE B O 1
ATOM 8097 N N . SER B 1 494 ? 24.844 -1.665 18.234 1 96 494 SER B N 1
ATOM 8098 C CA . SER B 1 494 ? 23.656 -2.268 18.844 1 96 494 SER B CA 1
ATOM 8099 C C . SER B 1 494 ? 22.422 -2.072 17.953 1 96 494 SER B C 1
ATOM 8101 O O . SER B 1 494 ? 22.438 -1.262 17.031 1 96 494 SER B O 1
ATOM 8103 N N . ILE B 1 495 ? 21.438 -2.865 18.234 1 97.69 495 ILE B N 1
ATOM 8104 C CA . ILE B 1 495 ? 20.188 -2.727 17.5 1 97.69 495 ILE B CA 1
ATOM 8105 C C . ILE B 1 495 ? 19.656 -1.309 17.672 1 97.69 495 ILE B C 1
ATOM 8107 O O . ILE B 1 495 ? 19.188 -0.695 16.719 1 97.69 495 ILE B O 1
ATOM 8111 N N . ALA B 1 496 ? 19.719 -0.771 18.906 1 97.5 496 ALA B N 1
ATOM 8112 C CA . ALA B 1 496 ? 19.266 0.593 19.156 1 97.5 496 ALA B CA 1
ATOM 8113 C C . ALA B 1 496 ? 20 1.596 18.281 1 97.5 496 ALA B C 1
ATOM 8115 O O . ALA B 1 496 ? 19.391 2.496 17.703 1 97.5 496 ALA B O 1
ATOM 8116 N N . GLN B 1 497 ? 21.328 1.429 18.219 1 96.5 497 GLN B N 1
ATOM 8117 C CA . GLN B 1 497 ? 22.141 2.314 17.391 1 96.5 497 GLN B CA 1
ATOM 8118 C C . GLN B 1 497 ? 21.766 2.193 15.914 1 96.5 497 GLN B C 1
ATOM 8120 O O . GLN B 1 497 ? 21.75 3.189 15.188 1 96.5 497 GLN B O 1
ATOM 8125 N N . GLN B 1 498 ? 21.531 1.011 15.477 1 97.06 498 GLN B N 1
ATOM 8126 C CA . GLN B 1 498 ? 21.156 0.774 14.086 1 97.06 498 GLN B CA 1
ATOM 8127 C C . GLN B 1 498 ? 19.828 1.449 13.758 1 97.06 498 GLN B C 1
ATOM 8129 O O . GLN B 1 498 ? 19.703 2.137 12.742 1 97.06 498 GLN B O 1
ATOM 8134 N N . VAL B 1 499 ? 18.812 1.255 14.609 1 97.38 499 VAL B N 1
ATOM 8135 C CA . VAL B 1 499 ? 17.5 1.854 14.391 1 97.38 499 VAL B CA 1
ATOM 8136 C C . VAL B 1 499 ? 17.625 3.375 14.367 1 97.38 499 VAL B C 1
ATOM 8138 O O . VAL B 1 499 ? 17.062 4.035 13.492 1 97.38 499 VAL B O 1
ATOM 8141 N N . ALA B 1 500 ? 18.344 3.893 15.297 1 95.19 500 ALA B N 1
ATOM 8142 C CA . ALA B 1 500 ? 18.531 5.34 15.352 1 95.19 500 ALA B CA 1
ATOM 8143 C C . ALA B 1 500 ? 19.188 5.859 14.078 1 95.19 500 ALA B C 1
ATOM 8145 O O . ALA B 1 500 ? 18.703 6.82 13.469 1 95.19 500 ALA B O 1
ATOM 8146 N N . ASP B 1 501 ? 20.25 5.215 13.68 1 93.5 501 ASP B N 1
ATOM 8147 C CA . ASP B 1 501 ? 21 5.66 12.5 1 93.5 501 ASP B CA 1
ATOM 8148 C C . ASP B 1 501 ? 20.141 5.523 11.234 1 93.5 501 ASP B C 1
ATOM 8150 O O . ASP B 1 501 ? 20.109 6.434 10.406 1 93.5 501 ASP B O 1
ATOM 8154 N N . ALA B 1 502 ? 19.516 4.383 11.062 1 95.06 502 ALA B N 1
ATOM 8155 C CA . ALA B 1 502 ? 18.656 4.168 9.898 1 95.06 502 ALA B CA 1
ATOM 8156 C C . ALA B 1 502 ? 17.562 5.219 9.836 1 95.06 502 ALA B C 1
ATOM 8158 O O . ALA B 1 502 ? 17.234 5.73 8.758 1 95.06 502 ALA B O 1
ATOM 8159 N N . SER B 1 503 ? 16.922 5.559 10.977 1 93.25 503 SER B N 1
ATOM 8160 C CA . SER B 1 503 ? 15.812 6.512 11.031 1 93.25 503 SER B CA 1
ATOM 8161 C C . SER B 1 503 ? 16.281 7.926 10.719 1 93.25 503 SER B C 1
ATOM 8163 O O . SER B 1 503 ? 15.484 8.797 10.391 1 93.25 503 SER B O 1
ATOM 8165 N N . GLU B 1 504 ? 17.562 8.133 10.883 1 88.19 504 GLU B N 1
ATOM 8166 C CA . GLU B 1 504 ? 18.156 9.406 10.492 1 88.19 504 GLU B CA 1
ATOM 8167 C C . GLU B 1 504 ? 18.312 9.508 8.977 1 88.19 504 GLU B C 1
ATOM 8169 O O . GLU B 1 504 ? 18.172 10.586 8.406 1 88.19 504 GLU B O 1
ATOM 8174 N N . LEU B 1 505 ? 18.594 8.438 8.398 1 88.62 505 LEU B N 1
ATOM 8175 C CA . LEU B 1 505 ? 18.828 8.367 6.957 1 88.62 505 LEU B CA 1
ATOM 8176 C C . LEU B 1 505 ? 17.516 8.516 6.191 1 88.62 505 LEU B C 1
ATOM 8178 O O . LEU B 1 505 ? 17.438 9.273 5.227 1 88.62 505 LEU B O 1
ATOM 8182 N N . THR B 1 506 ? 16.562 7.832 6.609 1 90.19 506 THR B N 1
ATOM 8183 C CA . THR B 1 506 ? 15.266 7.812 5.945 1 90.19 506 THR B CA 1
ATOM 8184 C C . THR B 1 506 ? 14.164 7.469 6.934 1 90.19 506 THR B C 1
ATOM 8186 O O . THR B 1 506 ? 14.383 6.719 7.887 1 90.19 506 THR B O 1
ATOM 8189 N N . PRO B 1 507 ? 12.969 8 6.711 1 87.62 507 PRO B N 1
ATOM 8190 C CA . PRO B 1 507 ? 11.867 7.566 7.562 1 87.62 507 PRO B CA 1
ATOM 8191 C C . PRO B 1 507 ? 11.641 6.059 7.512 1 87.62 507 PRO B C 1
ATOM 8193 O O . PRO B 1 507 ? 11.703 5.457 6.438 1 87.62 507 PRO B O 1
ATOM 8196 N N . LEU B 1 508 ? 11.477 5.461 8.664 1 92.44 508 LEU B N 1
ATOM 8197 C CA . LEU B 1 508 ? 11.133 4.047 8.773 1 92.44 508 LEU B CA 1
ATOM 8198 C C . LEU B 1 508 ? 9.633 3.867 8.992 1 92.44 508 LEU B C 1
ATOM 8200 O O . LEU B 1 508 ? 8.977 4.734 9.578 1 92.44 508 LEU B O 1
ATOM 8204 N N . GLN B 1 509 ? 9.133 2.838 8.461 1 89.56 509 GLN B N 1
ATOM 8205 C CA . GLN B 1 509 ? 7.715 2.545 8.625 1 89.56 509 GLN B CA 1
ATOM 8206 C C . GLN B 1 509 ? 7.5 1.146 9.195 1 89.56 509 GLN B C 1
ATOM 8208 O O . GLN B 1 509 ? 8.43 0.334 9.219 1 89.56 509 GLN B O 1
ATOM 8213 N N . ARG B 1 510 ? 6.266 0.937 9.664 1 90.5 510 ARG B N 1
ATOM 8214 C CA . ARG B 1 510 ? 5.898 -0.375 10.188 1 90.5 510 ARG B CA 1
ATOM 8215 C C . ARG B 1 510 ? 6.191 -1.472 9.172 1 90.5 510 ARG B C 1
ATOM 8217 O O . ARG B 1 510 ? 5.773 -1.378 8.016 1 90.5 510 ARG B O 1
ATOM 8224 N N . GLY B 1 511 ? 6.961 -2.482 9.609 1 91.31 511 GLY B N 1
ATOM 8225 C CA . GLY B 1 511 ? 7.238 -3.623 8.75 1 91.31 511 GLY B CA 1
ATOM 8226 C C . GLY B 1 511 ? 8.578 -3.527 8.039 1 91.31 511 GLY B C 1
ATOM 8227 O O . GLY B 1 511 ? 9.047 -4.508 7.457 1 91.31 511 GLY B O 1
ATOM 8228 N N . ASP B 1 512 ? 9.211 -2.301 7.938 1 93.62 512 ASP B N 1
ATOM 8229 C CA . ASP B 1 512 ? 10.586 -2.254 7.453 1 93.62 512 ASP B CA 1
ATOM 8230 C C . ASP B 1 512 ? 11.469 -3.244 8.211 1 93.62 512 ASP B C 1
ATOM 8232 O O . ASP B 1 512 ? 11.219 -3.543 9.375 1 93.62 512 ASP B O 1
ATOM 8236 N N . VAL B 1 513 ? 12.453 -3.74 7.539 1 96.06 513 VAL B N 1
ATOM 8237 C CA . VAL B 1 513 ? 13.352 -4.711 8.156 1 96.06 513 VAL B CA 1
ATOM 8238 C C . VAL B 1 513 ? 14.789 -4.211 8.07 1 96.06 513 VAL B C 1
ATOM 8240 O O . VAL B 1 513 ? 15.273 -3.859 6.992 1 96.06 513 VAL B O 1
ATOM 8243 N N . LEU B 1 514 ? 15.453 -4.121 9.172 1 97.19 514 LEU B N 1
ATOM 8244 C CA . LEU B 1 514 ? 16.875 -3.84 9.234 1 97.19 514 LEU B CA 1
ATOM 8245 C C . LEU B 1 514 ? 17.672 -5.125 9.438 1 97.19 514 LEU B C 1
ATOM 8247 O O . LEU B 1 514 ? 17.469 -5.844 10.414 1 97.19 514 LEU B O 1
ATOM 8251 N N . LEU B 1 515 ? 18.531 -5.406 8.516 1 97.06 515 LEU B N 1
ATOM 8252 C CA . LEU B 1 515 ? 19.422 -6.559 8.664 1 97.06 515 LEU B CA 1
ATOM 8253 C C . LEU B 1 515 ? 20.656 -6.195 9.477 1 97.06 515 LEU B C 1
ATOM 8255 O O . LEU B 1 515 ? 21.375 -5.25 9.141 1 97.06 515 LEU B O 1
ATOM 8259 N N . THR B 1 516 ? 20.969 -6.961 10.43 1 96.56 516 THR B N 1
ATOM 8260 C CA . THR B 1 516 ? 21.953 -6.574 11.43 1 96.56 516 THR B CA 1
ATOM 8261 C C . THR B 1 516 ? 23.359 -7.008 10.992 1 96.56 516 THR B C 1
ATOM 8263 O O . THR B 1 516 ? 24.344 -6.73 11.68 1 96.56 516 THR B O 1
ATOM 8266 N N . GLY B 1 517 ? 23.469 -7.699 9.906 1 92.06 517 GLY B N 1
ATOM 8267 C CA . GLY B 1 517 ? 24.766 -8.18 9.469 1 92.06 517 GLY B CA 1
ATOM 8268 C C . GLY B 1 517 ? 25.016 -9.633 9.828 1 92.06 517 GLY B C 1
ATOM 8269 O O . GLY B 1 517 ? 24.359 -10.18 10.719 1 92.06 517 GLY B O 1
ATOM 8270 N N . ALA B 1 518 ? 25.938 -10.211 9.141 1 91.5 518 ALA B N 1
ATOM 8271 C CA . ALA B 1 518 ? 26.297 -11.602 9.383 1 91.5 518 ALA B CA 1
ATOM 8272 C C . ALA B 1 518 ? 27.719 -11.703 9.938 1 91.5 518 ALA B C 1
ATOM 8274 O O . ALA B 1 518 ? 28.594 -10.891 9.586 1 91.5 518 ALA B O 1
ATOM 8275 N N . GLY B 1 519 ? 27.891 -12.695 10.781 1 89.5 519 GLY B N 1
ATOM 8276 C CA . GLY B 1 519 ? 29.234 -12.969 11.281 1 89.5 519 GLY B CA 1
ATOM 8277 C C . GLY B 1 519 ? 30.031 -13.883 10.375 1 89.5 519 GLY B C 1
ATOM 8278 O O . GLY B 1 519 ? 31.266 -13.891 10.422 1 89.5 519 GLY B O 1
ATOM 8279 N N . SER B 1 520 ? 29.391 -14.641 9.648 1 91.12 520 SER B N 1
ATOM 8280 C CA . SER B 1 520 ? 30 -15.617 8.75 1 91.12 520 SER B CA 1
ATOM 8281 C C . SER B 1 520 ? 29.297 -15.664 7.406 1 91.12 520 SER B C 1
ATOM 8283 O O . SER B 1 520 ? 28.156 -15.188 7.277 1 91.12 520 SER B O 1
ATOM 8285 N N . LEU B 1 521 ? 30.016 -16.078 6.387 1 91.75 521 LEU B N 1
ATOM 8286 C CA . LEU B 1 521 ? 29.453 -16.281 5.055 1 91.75 521 LEU B CA 1
ATOM 8287 C C . LEU B 1 521 ? 30.156 -17.438 4.34 1 91.75 521 LEU B C 1
ATOM 8289 O O . LEU B 1 521 ? 31.219 -17.891 4.785 1 91.75 521 LEU B O 1
ATOM 8293 N N . GLY B 1 522 ? 29.562 -17.969 3.312 1 92 522 GLY B N 1
ATOM 8294 C CA . GLY B 1 522 ? 30.141 -19.047 2.549 1 92 522 GLY B CA 1
ATOM 8295 C C . GLY B 1 522 ? 29.469 -19.266 1.2 1 92 522 GLY B C 1
ATOM 8296 O O . GLY B 1 522 ? 28.469 -18.625 0.9 1 92 522 GLY B O 1
ATOM 8297 N N . LEU B 1 523 ? 30.062 -20.141 0.438 1 93.75 523 LEU B N 1
ATOM 8298 C CA . LEU B 1 523 ? 29.641 -20.375 -0.937 1 93.75 523 LEU B CA 1
ATOM 8299 C C . LEU B 1 523 ? 28.484 -21.375 -0.985 1 93.75 523 LEU B C 1
ATOM 8301 O O . LEU B 1 523 ? 28.359 -22.219 -0.107 1 93.75 523 LEU B O 1
ATOM 8305 N N . LEU B 1 524 ? 27.672 -21.172 -1.986 1 96.31 524 LEU B N 1
ATOM 8306 C CA . LEU B 1 524 ? 26.562 -22.078 -2.254 1 96.31 524 LEU B CA 1
ATOM 8307 C C . LEU B 1 524 ? 26.562 -22.516 -3.711 1 96.31 524 LEU B C 1
ATOM 8309 O O . LEU B 1 524 ? 27.062 -21.812 -4.586 1 96.31 524 LEU B O 1
ATOM 8313 N N . ASN B 1 525 ? 26.016 -23.656 -3.893 1 94.5 525 ASN B N 1
ATOM 8314 C CA . ASN B 1 525 ? 25.75 -24.172 -5.23 1 94.5 525 ASN B CA 1
ATOM 8315 C C . ASN B 1 525 ? 24.25 -24.344 -5.48 1 94.5 525 ASN B C 1
ATOM 8317 O O . ASN B 1 525 ? 23.469 -24.453 -4.535 1 94.5 525 ASN B O 1
ATOM 8321 N N . VAL B 1 526 ? 23.953 -24.297 -6.781 1 93.94 526 VAL B N 1
ATOM 8322 C CA . VAL B 1 526 ? 22.578 -24.641 -7.145 1 93.94 526 VAL B CA 1
ATOM 8323 C C . VAL B 1 526 ? 22.219 -26.016 -6.602 1 93.94 526 VAL B C 1
ATOM 8325 O O . VAL B 1 526 ? 23 -26.953 -6.707 1 93.94 526 VAL B O 1
ATOM 8328 N N . GLY B 1 527 ? 21.031 -26.109 -5.965 1 92.44 527 GLY B N 1
ATOM 8329 C CA . GLY B 1 527 ? 20.594 -27.359 -5.355 1 92.44 527 GLY B CA 1
ATOM 8330 C C . GLY B 1 527 ? 20.734 -27.359 -3.844 1 92.44 527 GLY B C 1
ATOM 8331 O O . GLY B 1 527 ? 20.109 -28.172 -3.16 1 92.44 527 GLY B O 1
ATOM 8332 N N . ASP B 1 528 ? 21.594 -26.531 -3.27 1 96.88 528 ASP B N 1
ATOM 8333 C CA . ASP B 1 528 ? 21.812 -26.484 -1.827 1 96.88 528 ASP B CA 1
ATOM 8334 C C . ASP B 1 528 ? 20.547 -26.031 -1.102 1 96.88 528 ASP B C 1
ATOM 8336 O O . ASP B 1 528 ? 19.781 -25.219 -1.623 1 96.88 528 ASP B O 1
ATOM 8340 N N . PHE B 1 529 ? 20.297 -26.656 0.014 1 95.44 529 PHE B N 1
ATOM 8341 C CA . PHE B 1 529 ? 19.25 -26.266 0.945 1 95.44 529 PHE B CA 1
ATOM 8342 C C . PHE B 1 529 ? 19.828 -25.516 2.139 1 95.44 529 PHE B C 1
ATOM 8344 O O . PHE B 1 529 ? 20.688 -26.031 2.84 1 95.44 529 PHE B O 1
ATOM 8351 N N . VAL B 1 530 ? 19.375 -24.266 2.35 1 98 530 VAL B N 1
ATOM 8352 C CA . VAL B 1 530 ? 19.938 -23.406 3.377 1 98 530 VAL B CA 1
ATOM 8353 C C . VAL B 1 530 ? 18.906 -23.125 4.461 1 98 530 VAL B C 1
ATOM 8355 O O . VAL B 1 530 ? 17.734 -22.922 4.164 1 98 530 VAL B O 1
ATOM 8358 N N . GLU B 1 531 ? 19.328 -23.156 5.684 1 97.88 531 GLU B N 1
ATOM 8359 C CA . GLU B 1 531 ? 18.484 -22.844 6.844 1 97.88 531 GLU B CA 1
ATOM 8360 C C . GLU B 1 531 ? 19.172 -21.828 7.754 1 97.88 531 GLU B C 1
ATOM 8362 O O . GLU B 1 531 ? 20.391 -21.891 7.949 1 97.88 531 GLU B O 1
ATOM 8367 N N . GLY B 1 532 ? 18.469 -20.875 8.227 1 98.06 532 GLY B N 1
ATOM 8368 C CA . GLY B 1 532 ? 18.875 -19.953 9.281 1 98.06 532 GLY B CA 1
ATOM 8369 C C . GLY B 1 532 ? 17.938 -19.969 10.477 1 98.06 532 GLY B C 1
ATOM 8370 O O . GLY B 1 532 ? 16.719 -19.875 10.32 1 98.06 532 GLY B O 1
ATOM 8371 N N . LEU B 1 533 ? 18.453 -20.141 11.625 1 97.81 533 LEU B N 1
ATOM 8372 C CA . LEU B 1 533 ? 17.625 -20.219 12.82 1 97.81 533 LEU B CA 1
ATOM 8373 C C . LEU B 1 533 ? 18.312 -19.562 14.016 1 97.81 533 LEU B C 1
ATOM 8375 O O . LEU B 1 533 ? 19.5 -19.25 13.945 1 97.81 533 LEU B O 1
ATOM 8379 N N . ILE B 1 534 ? 17.562 -19.219 15 1 98 534 ILE B N 1
ATOM 8380 C CA . ILE B 1 534 ? 18.062 -18.734 16.281 1 98 534 ILE B CA 1
ATOM 8381 C C . ILE B 1 534 ? 18.141 -19.891 17.266 1 98 534 ILE B C 1
ATOM 8383 O O . ILE B 1 534 ? 17.156 -20.625 17.469 1 98 534 ILE B O 1
ATOM 8387 N N . GLU B 1 535 ? 19.281 -20.062 17.859 1 97.25 535 GLU B N 1
ATOM 8388 C CA . GLU B 1 535 ? 19.5 -21.156 18.812 1 97.25 535 GLU B CA 1
ATOM 8389 C C . GLU B 1 535 ? 18.453 -21.141 19.922 1 97.25 535 GLU B C 1
ATOM 8391 O O . GLU B 1 535 ? 18.219 -20.109 20.547 1 97.25 535 GLU B O 1
ATOM 8396 N N . GLY B 1 536 ? 17.797 -22.281 20.109 1 95.62 536 GLY B N 1
ATOM 8397 C CA . GLY B 1 536 ? 16.875 -22.453 21.219 1 95.62 536 GLY B CA 1
ATOM 8398 C C . GLY B 1 536 ? 15.469 -22 20.906 1 95.62 536 GLY B C 1
ATOM 8399 O O . GLY B 1 536 ? 14.562 -22.125 21.734 1 95.62 536 GLY B O 1
ATOM 8400 N N . MET B 1 537 ? 15.273 -21.484 19.781 1 96.12 537 MET B N 1
ATOM 8401 C CA . MET B 1 537 ? 13.945 -21 19.453 1 96.12 537 MET B CA 1
ATOM 8402 C C . MET B 1 537 ? 13.156 -22.047 18.688 1 96.12 537 MET B C 1
ATOM 8404 O O . MET B 1 537 ? 13.734 -23 18.156 1 96.12 537 MET B O 1
ATOM 8408 N N . ASP B 1 538 ? 11.898 -21.844 18.656 1 93.25 538 ASP B N 1
ATOM 8409 C CA . ASP B 1 538 ? 10.984 -22.75 17.969 1 93.25 538 ASP B CA 1
ATOM 8410 C C . ASP B 1 538 ? 11.312 -22.844 16.469 1 93.25 538 ASP B C 1
ATOM 8412 O O . ASP B 1 538 ? 11.672 -21.844 15.852 1 93.25 538 ASP B O 1
ATOM 8416 N N . GLU B 1 539 ? 11.109 -24 15.906 1 91.06 539 GLU B N 1
ATOM 8417 C CA . GLU B 1 539 ? 11.453 -24.281 14.516 1 91.06 539 GLU B CA 1
ATOM 8418 C C . GLU B 1 539 ? 10.602 -23.453 13.555 1 91.06 539 GLU B C 1
ATOM 8420 O O . GLU B 1 539 ? 10.984 -23.234 12.406 1 91.06 539 GLU B O 1
ATOM 8425 N N . THR B 1 540 ? 9.508 -22.984 14.062 1 87 540 THR B N 1
ATOM 8426 C CA . THR B 1 540 ? 8.617 -22.203 13.219 1 87 540 THR B CA 1
ATOM 8427 C C . THR B 1 540 ? 9.281 -20.891 12.797 1 87 540 THR B C 1
ATOM 8429 O O . THR B 1 540 ? 8.891 -20.297 11.797 1 87 540 THR B O 1
ATOM 8432 N N . TYR B 1 541 ? 10.289 -20.484 13.523 1 92.94 541 TYR B N 1
ATOM 8433 C CA . TYR B 1 541 ? 10.961 -19.219 13.234 1 92.94 541 TYR B CA 1
ATOM 8434 C C . TYR B 1 541 ? 12.148 -19.438 12.305 1 92.94 541 TYR B C 1
ATOM 8436 O O . TYR B 1 541 ? 12.805 -18.484 11.891 1 92.94 541 TYR B O 1
ATOM 8444 N N . THR B 1 542 ? 12.422 -20.734 11.914 1 95.75 542 THR B N 1
ATOM 8445 C CA . THR B 1 542 ? 13.531 -21.047 11.016 1 95.75 542 THR B CA 1
ATOM 8446 C C . THR B 1 542 ? 13.203 -20.594 9.586 1 95.75 542 THR B C 1
ATOM 8448 O O . THR B 1 542 ? 12.094 -20.812 9.102 1 95.75 542 THR B O 1
ATOM 8451 N N . VAL B 1 543 ? 14.117 -19.922 8.969 1 95.5 543 VAL B N 1
ATOM 8452 C CA . VAL B 1 543 ? 13.953 -19.562 7.566 1 95.5 543 VAL B CA 1
ATOM 8453 C C . VAL B 1 543 ? 14.68 -20.562 6.684 1 95.5 543 VAL B C 1
ATOM 8455 O O . VAL B 1 543 ? 15.766 -21.047 7.031 1 95.5 543 VAL B O 1
ATOM 8458 N N . THR B 1 544 ? 14.094 -20.906 5.598 1 94.06 544 THR B N 1
ATOM 8459 C CA . THR B 1 544 ? 14.695 -21.875 4.699 1 94.06 544 THR B CA 1
ATOM 8460 C C . THR B 1 544 ? 14.547 -21.453 3.244 1 94.06 544 THR B C 1
ATOM 8462 O O . THR B 1 544 ? 13.664 -20.641 2.922 1 94.06 544 THR B O 1
ATOM 8465 N N . THR B 1 545 ? 15.438 -21.891 2.438 1 93.56 545 THR B N 1
ATOM 8466 C CA . THR B 1 545 ? 15.336 -21.703 0.996 1 93.56 545 THR B CA 1
ATOM 8467 C C . THR B 1 545 ? 16.109 -22.781 0.249 1 93.56 545 THR B C 1
ATOM 8469 O O . THR B 1 545 ? 17.016 -23.391 0.804 1 93.56 545 THR B O 1
ATOM 8472 N N . GLN B 1 546 ? 15.68 -23.062 -0.879 1 91 546 GLN B N 1
ATOM 8473 C CA . GLN B 1 546 ? 16.391 -23.938 -1.817 1 91 546 GLN B CA 1
ATOM 8474 C C . GLN B 1 546 ? 16.906 -23.141 -3.016 1 91 546 GLN B C 1
ATOM 8476 O O . GLN B 1 546 ? 16.188 -22.312 -3.572 1 91 546 GLN B O 1
ATOM 8481 N N . LEU B 1 547 ? 18.141 -23.344 -3.375 1 94.38 547 LEU B N 1
ATOM 8482 C CA . LEU B 1 547 ? 18.688 -22.703 -4.555 1 94.38 547 LEU B CA 1
ATOM 8483 C C . LEU B 1 547 ? 18.312 -23.469 -5.824 1 94.38 547 LEU B C 1
ATOM 8485 O O . LEU B 1 547 ? 18.578 -24.656 -5.922 1 94.38 547 LEU B O 1
ATOM 8489 N N . VAL B 1 548 ? 17.719 -22.812 -6.734 1 86.81 548 VAL B N 1
ATOM 8490 C CA . VAL B 1 548 ? 17.344 -23.391 -8.008 1 86.81 548 VAL B CA 1
ATOM 8491 C C . VAL B 1 548 ? 17.812 -22.5 -9.156 1 86.81 548 VAL B C 1
ATOM 8493 O O . VAL B 1 548 ? 18.047 -21.312 -8.961 1 86.81 548 VAL B O 1
ATOM 8496 N N . PRO B 1 549 ? 18.047 -23.109 -10.312 1 86.31 549 PRO B N 1
ATOM 8497 C CA . PRO B 1 549 ? 18.406 -22.234 -11.438 1 86.31 549 PRO B CA 1
ATOM 8498 C C . PRO B 1 549 ? 17.281 -21.266 -11.805 1 86.31 549 PRO B C 1
ATOM 8500 O O . PRO B 1 549 ? 16.109 -21.625 -11.758 1 86.31 549 PRO B O 1
ATOM 8503 N N . ALA B 1 550 ? 17.672 -20.047 -12.062 1 82.56 550 ALA B N 1
ATOM 8504 C CA . ALA B 1 550 ? 16.688 -19.094 -12.578 1 82.56 550 ALA B CA 1
ATOM 8505 C C . ALA B 1 550 ? 16.172 -19.516 -13.945 1 82.56 550 ALA B C 1
ATOM 8507 O O . ALA B 1 550 ? 16.906 -20.109 -14.742 1 82.56 550 ALA B O 1
ATOM 8508 N N . PRO B 1 551 ? 14.828 -19.312 -14.188 1 66.56 551 PRO B N 1
ATOM 8509 C CA . PRO B 1 551 ? 14.328 -19.625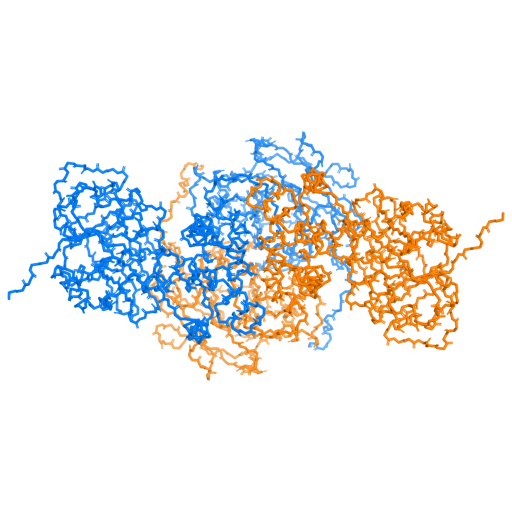 -15.523 1 66.56 551 PRO B CA 1
ATOM 8510 C C . PRO B 1 551 ? 15.062 -18.844 -16.625 1 66.56 551 PRO B C 1
ATOM 8512 O O . PRO B 1 551 ? 15.555 -17.75 -16.375 1 66.56 551 PRO B O 1
ATOM 8515 N N . LYS B 1 552 ? 15.305 -19.641 -17.859 1 60.72 552 LYS B N 1
ATOM 8516 C CA . LYS B 1 552 ? 16.016 -19.016 -18.984 1 60.72 552 LYS B CA 1
ATOM 8517 C C . LYS B 1 552 ? 15.32 -17.734 -19.406 1 60.72 552 LYS B C 1
ATOM 8519 O O . LYS B 1 552 ? 14.102 -17.703 -19.594 1 60.72 552 LYS B O 1
ATOM 8524 N N . ARG B 1 553 ? 16.031 -16.641 -19.172 1 54.03 553 ARG B N 1
ATOM 8525 C CA . ARG B 1 553 ? 15.609 -15.266 -19.391 1 54.03 553 ARG B CA 1
ATOM 8526 C C . ARG B 1 553 ? 15.781 -14.867 -20.859 1 54.03 553 ARG B C 1
ATOM 8528 O O . ARG B 1 553 ? 16.672 -15.383 -21.547 1 54.03 553 ARG B O 1
ATOM 8535 N N . ALA B 1 554 ? 14.789 -14.359 -21.516 1 47.06 554 ALA B N 1
ATOM 8536 C CA . ALA B 1 554 ? 14.961 -13.844 -22.859 1 47.06 554 ALA B CA 1
ATOM 8537 C C . ALA B 1 554 ? 16.172 -12.922 -22.953 1 47.06 554 ALA B C 1
ATOM 8539 O O . ALA B 1 554 ? 16.281 -11.945 -22.203 1 47.06 554 ALA B O 1
ATOM 8540 N N . ARG B 1 555 ? 17.344 -13.438 -23.188 1 42.94 555 ARG B N 1
ATOM 8541 C CA . ARG B 1 555 ? 18.609 -12.727 -23.281 1 42.94 555 ARG B CA 1
ATOM 8542 C C . ARG B 1 555 ? 18.469 -11.453 -24.109 1 42.94 555 ARG B C 1
ATOM 8544 O O . ARG B 1 555 ? 17.75 -11.438 -25.109 1 42.94 555 ARG B O 1
ATOM 8551 N N . LEU B 1 556 ? 18.859 -10.328 -23.562 1 38.06 556 LEU B N 1
ATOM 8552 C CA . LEU B 1 556 ? 19.203 -9.133 -24.328 1 38.06 556 LEU B CA 1
ATOM 8553 C C . LEU B 1 556 ? 20.219 -9.461 -25.422 1 38.06 556 LEU B C 1
ATOM 8555 O O . LEU B 1 556 ? 21.25 -10.07 -25.156 1 38.06 556 LEU B O 1
ATOM 8559 N N . ASN B 1 557 ? 19.875 -9.977 -26.5 1 33.56 557 ASN B N 1
ATOM 8560 C CA . ASN B 1 557 ? 20.828 -10.133 -27.594 1 33.56 557 ASN B CA 1
ATOM 8561 C C . ASN B 1 557 ? 21.859 -9.008 -27.609 1 33.56 557 ASN B C 1
ATOM 8563 O O . ASN B 1 557 ? 21.516 -7.859 -27.891 1 33.56 557 ASN B O 1
ATOM 8567 N N . SER B 1 558 ? 22.906 -9.172 -26.969 1 31.56 558 SER B N 1
ATOM 8568 C CA . SER B 1 558 ? 24.047 -8.258 -27.062 1 31.56 558 SER B CA 1
ATOM 8569 C C . SER B 1 558 ? 24.484 -8.055 -28.5 1 31.56 558 SER B C 1
ATOM 8571 O O . SER B 1 558 ? 25.328 -7.219 -28.797 1 31.56 558 SER B O 1
ATOM 8573 N N . ALA B 1 559 ? 24.5 -9.039 -29.422 1 31.12 559 ALA B N 1
ATOM 8574 C CA . ALA B 1 559 ? 25.062 -8.82 -30.75 1 31.12 559 ALA B CA 1
ATOM 8575 C C . ALA B 1 559 ? 24.469 -7.566 -31.391 1 31.12 559 ALA B C 1
ATOM 8577 O O . ALA B 1 559 ? 25.016 -7.043 -32.375 1 31.12 559 ALA B O 1
ATOM 8578 N N . LYS B 1 560 ? 23.109 -7.305 -31.312 1 31.89 560 LYS B N 1
ATOM 8579 C CA . LYS B 1 560 ? 22.656 -6.086 -31.984 1 31.89 560 LYS B CA 1
ATOM 8580 C C . LYS B 1 560 ? 22.781 -4.875 -31.062 1 31.89 560 LYS B C 1
ATOM 8582 O O . LYS B 1 560 ? 21.875 -4.035 -31.016 1 31.89 560 LYS B O 1
ATOM 8587 N N . LEU B 1 561 ? 23.406 -4.801 -30.016 1 25.22 561 LEU B N 1
ATOM 8588 C CA . LEU B 1 561 ? 23.844 -3.537 -29.422 1 25.22 561 LEU B CA 1
ATOM 8589 C C . LEU B 1 561 ? 24.875 -2.852 -30.312 1 25.22 561 LEU B C 1
ATOM 8591 O O . LEU B 1 561 ? 25.812 -3.494 -30.797 1 25.22 561 LEU B O 1
#